Protein AF-0000000066502499 (afdb_homodimer)

Organism: Dictyostelium discoideum (NCBI:txid44689)

Solvent-accessible surface area (backbone atoms only — not comparable to full-atom values): 73563 Å² total; per-residue (Å²): 126,48,73,70,69,37,42,38,56,40,52,32,77,40,44,65,63,50,51,54,52,49,51,48,44,52,49,51,51,36,50,34,28,38,63,64,38,62,85,56,68,44,71,63,61,96,64,43,85,75,31,68,57,38,50,53,34,52,50,50,52,51,51,54,51,51,50,51,50,64,54,50,51,75,35,48,58,53,50,33,87,43,53,24,34,54,77,48,46,55,43,28,46,52,21,54,46,20,31,58,48,27,53,79,48,57,21,30,33,45,38,60,72,43,12,63,36,43,22,47,40,30,48,45,37,25,48,46,50,37,49,36,48,53,34,62,64,84,65,48,82,51,55,85,75,54,48,81,71,61,50,72,68,53,52,45,49,46,54,49,74,52,73,21,47,38,35,34,72,37,60,15,47,34,44,27,48,29,41,51,54,51,42,42,52,53,41,36,42,40,44,46,8,41,34,54,30,42,76,72,35,76,83,35,55,69,43,52,82,39,69,44,65,46,50,49,72,71,53,70,41,48,50,71,72,51,51,59,69,54,33,44,15,47,52,58,72,59,35,54,28,46,55,38,49,43,16,64,60,43,71,42,59,56,66,57,43,49,56,53,30,38,63,55,19,50,54,24,46,2,48,42,51,41,38,64,73,62,70,50,55,76,51,29,34,38,36,35,53,66,55,66,68,50,56,54,50,30,35,25,46,46,18,53,4,42,70,34,49,46,72,34,38,27,35,59,71,59,20,53,38,61,65,58,50,54,52,51,50,52,52,24,65,75,66,56,35,45,44,39,33,44,49,36,40,30,33,27,86,69,57,15,17,50,30,63,47,43,58,52,54,50,49,45,55,47,37,11,53,75,64,40,36,37,61,44,35,37,35,48,12,31,51,36,39,56,58,32,6,27,78,27,69,85,69,70,42,66,30,82,83,75,61,43,64,44,54,65,72,72,57,63,67,66,62,62,82,81,50,53,68,72,64,56,63,28,52,47,57,45,25,73,67,56,49,48,29,50,64,36,50,39,76,36,49,30,38,23,33,19,33,34,26,61,55,31,28,52,61,45,30,10,31,32,31,29,43,44,42,54,56,51,58,73,60,38,81,59,77,68,65,65,55,83,52,78,57,71,56,62,84,61,15,73,45,66,79,53,41,55,36,45,24,17,48,29,37,11,50,34,50,30,40,68,70,44,35,62,8,34,89,22,43,5,49,46,50,37,33,10,34,48,52,25,39,51,48,50,51,47,44,50,65,70,24,60,40,73,77,78,71,29,33,22,55,33,63,59,40,43,75,71,53,72,68,53,45,53,52,48,46,64,67,42,33,32,88,88,77,70,39,67,49,54,54,50,66,45,58,70,34,60,66,58,34,46,59,49,25,66,32,45,26,76,38,35,22,47,27,32,37,53,47,38,37,36,83,91,76,70,40,71,58,41,51,56,66,59,39,45,50,51,32,49,54,52,49,62,70,22,27,61,89,54,52,86,73,45,80,39,27,44,29,70,48,63,51,45,68,69,35,30,68,65,22,54,50,40,48,29,53,77,54,69,42,67,46,73,57,84,85,41,91,75,52,66,47,60,29,38,24,36,22,36,59,59,53,47,49,56,53,25,76,80,38,39,48,59,56,55,52,51,51,50,50,52,54,55,51,55,56,50,50,62,58,51,73,72,99,123,48,73,71,69,38,42,38,56,42,52,33,77,41,45,66,61,50,50,53,52,49,52,48,42,52,50,52,51,35,51,33,28,38,63,65,39,63,85,59,68,45,69,65,60,95,63,41,86,75,31,68,56,38,50,53,34,50,49,50,52,52,51,53,50,50,51,50,51,63,52,50,51,75,35,49,59,51,50,33,89,42,53,23,35,54,74,48,45,55,42,29,46,50,20,56,46,20,31,56,50,27,52,79,48,55,21,31,33,44,38,59,74,42,12,63,38,44,21,47,39,31,47,45,37,24,48,47,50,38,49,38,47,52,37,61,64,84,64,49,83,51,54,83,74,55,47,82,73,60,51,72,67,54,50,44,50,45,56,49,74,52,72,20,47,38,35,33,72,38,61,15,46,33,46,27,50,28,40,52,53,50,42,41,53,54,41,36,41,39,42,46,7,41,34,54,30,41,76,72,33,76,81,36,54,69,44,50,81,38,70,44,66,46,49,48,73,72,53,70,42,48,50,72,72,51,49,61,69,52,34,45,13,46,52,58,72,59,38,56,30,46,54,38,49,44,15,64,60,43,73,43,58,58,66,58,43,48,55,53,30,37,65,56,20,50,55,24,46,2,49,44,52,42,37,64,74,61,70,51,55,76,51,31,35,39,36,34,51,65,54,65,68,48,56,54,49,31,36,25,46,47,18,54,4,42,70,34,49,47,72,34,38,28,35,59,70,57,21,53,38,61,67,59,51,53,52,50,52,51,50,23,64,75,67,56,34,44,45,39,33,45,49,36,41,29,32,27,86,70,55,15,17,50,30,62,48,44,56,51,53,51,49,46,54,47,38,12,52,75,65,40,35,37,61,45,36,38,34,47,12,34,50,36,38,56,58,32,6,27,75,27,70,86,68,67,44,66,31,83,83,74,60,43,65,44,54,63,74,70,56,64,64,64,64,62,81,81,51,52,67,73,65,56,63,27,52,47,57,45,25,74,66,56,49,49,29,50,63,34,50,40,76,35,48,31,38,23,34,20,33,33,26,62,54,32,30,52,60,44,31,10,30,32,29,28,42,44,43,54,54,51,58,72,61,36,82,58,76,67,66,65,55,84,53,79,57,68,58,63,84,58,15,74,44,65,79,52,39,54,35,46,24,16,49,30,37,10,50,32,50,29,40,69,72,43,35,63,8,35,88,22,44,6,49,46,50,38,34,10,34,48,52,27,39,52,47,51,51,48,44,50,67,71,23,62,39,73,77,78,73,29,33,23,56,34,63,59,40,44,76,72,52,70,68,55,45,52,51,47,45,63,66,41,33,33,87,87,76,70,38,68,49,56,56,51,65,44,59,70,36,58,66,57,35,47,58,50,25,66,32,44,26,78,39,36,22,48,26,33,40,51,47,37,38,37,84,88,75,69,39,70,60,42,51,57,67,60,39,44,51,50,33,48,54,52,49,63,70,22,27,61,89,54,53,85,71,46,81,39,27,44,28,70,50,64,51,44,69,71,35,30,68,64,22,55,50,39,48,29,55,76,54,70,43,67,46,70,56,82,84,41,92,74,52,69,47,59,29,37,24,37,23,37,59,60,53,47,49,55,52,25,76,79,38,38,48,58,57,56,52,51,51,50,48,52,54,53,49,55,55,50,49,62,59,51,72,73,98

Foldseek 3Di:
DDPVLFACALVSPNVVVLVVLLVVLVVVLVVVVCVVCPPPDDPADPCRCVDPVNVVVVVVVVVVVVVVCVVCVLPDAQNDLQEFAALFHAFTSLLVSLLSNQVSLFAWLQDCVRCVPLLLLQFLLFLLLLVLLVFDAPLPDDLVPPLLPDDLLRVLVSLLPDFAKGKGWDQALLQLLLQVLLLLVQLLQLLVLVLVLCVPPPLQVQCQQPWDDFLLRPDIDRSNPDASLLSSFGDSSVSLSVLSVSCNRSVHRSLVSLVSSCCQTCNNCNPVRNCVVRVAAQAAEEEELLDDCSVQVSCVVSPSHSVRYDYFFAALQREGDVVVVVVVVVVCLVVSHAYREYEWECQRRFQGAGYQLVVVLVVQSVCSNPRSGHYAYEYACQARSLLSQLVFDFDWRQDSPVRDTDGPPCPVCPVPVPFLLQPDRLCLLFAPRNVSNSNSSNVGQKYKYACSRLVSHNGDTIMIMGSGHSSQVSQQPPSPPPVPSPSSRDRRARGGDDHTDRSSNSSSSSSQCSVAPSHRNGSSSQFSLLQVLLLLLVLLLCVLAVCPPPLQKHKFWRRADDDPVVSVVLCPQQADPVPRHGDAPSSNSVDSVSSNSSSRIGHSGRKIKMAMWGQQPVPRHTDQELVLRQVLRVQVQVLQDCVVGPPRSHHWHKAWDWCSNDPNNVVSSCVVRVHNHDCVVPPIGTRMITMGGRSGSCCQPDPVGHVSVVVVVVSSVSSSVSSVVSSVD/DDPVLFACALVSPNVVVLVVLLVVLVVVLVVVVCVVCPPPDDPADPCRCVDPVNVVVVVVVVVVVVVVCVVCVLPDAQNDLQEFAALFHAFTSLLVSLLSNQVSLFAWQQDCVRCVPLLLLQFLLFLLLLVLLVFDAPLPDDLVPPLQPDDLLRVLVSLLPDFAKGKFKDQALLQLLLQVLLLLVQLLQLLVLVLVLCVPPPLQVQCQQPWDDFLLRPDIDRSNPDASLLSSFGDSSVSLSVLSVSCNRSVHRSLVSLVSSCCQTCNNCNPVRNCVVRVAAQAAEEEELLDDCSVQVSCVVSPSHSVRYDYFFAALQREGDVVVVVVVVVVCLVVSHAYREYEWECQRRFQGAGYQLVVVLVVQSVCSNPRSGHYAYEYACQARSLLSQLVFDFDWRQDSPVRDTDGPPCPVCPVPVPFLLQPDRLVLLFAPRNVSNSSSSNVGQKYKYACSRLVSHNGDTIMIMGSGPSSQVSQQPPSPPPVPSPSSRDRRARGGDDHTDRSSNSSSSSSQCSNAPSHRNGSSSQFSLLQVLLLLLVLLLCVLAVCPPPLQKHKFWRRADDDPVVSVVLCPQQADPVPRHGDAPSSNSVDSVSSNSSSRIGHSGRKIKMAMWGQQPVPRHTDQEPVLRQVLRVQVQVLQDCVVGPPRSHHWHKAWDWCSNDPNNVVSSCVVRVHNHDCVVPPIGTRMITMGGRSGSCCQPDPVGHVSVVVVVVSSVSSSVVVVVSSVD

Sequence (1458 aa):
MDSLSLFLGSKGENKKLFSELSKMVSNYAIDSRIKYSGNEPSIFEDDYFESDDFIKSSELIKENTKLICNYIKDSTQFSSLRYQAHMVTDPLIPSFIGTIAGLFYNSNICTTQSSNKTSFIEYEFANDLCSMVGYDTSNIPDYYNSIKTVSIKEKVQREFETVYPHGHNTSGGSVSNIEACWSSYWVKFIPVAIKNALLNENDLIDSKNLFITLEDGKTNKLLIECTNWELSNLNGDLSVKLPYQISLECNLPIENVYEIIKRYHLCSLGTFKFFVKNKINEPIYLIPASAHYCFKKAVCLIGLGSDNIKLIKIEPNGRMNINEVKTIIKNCIENQIPIINIISILGSTQEYGADNIDEIVSIRNQVRRDFNFNFEMHVDGAFGGYSLSCIRENFWLKNPLDYQLSLPNNFENEQNNQNETDSFDPELIISSFLKKQLHACKFVDSITLDGHKSGFLPFSNSTICYRNSKYKDILTLAPVYVDDGKKNIPNCGVFGIEGSRPGHSSVAGYLTHSIIRPSKNGYGKLLKRCILNSKLFYISLLIKFDGNNGNNIKVVTVGNNPSSDVLNYLKTEIIDSNTGKIKSLDQIVSNKTLLQILSNYGADLNGVCFGFNFISPSTGELNNDYQKYVELNKMIIDRFDYSRGPEADLIFGNTFLNNSYGNEFISNFLETNELKINIQAYNKIKIPLLRSSTMSPFISETSDGSYIDIMLDLLLKEITDFLFSIDKLMDSLSLFLGSKGENKKLFSELSKMVSNYAIDSRIKYSGNEPSIFEDDYFESDDFIKSSELIKENTKLICNYIKDSTQFSSLRYQAHMVTDPLIPSFIGTIAGLFYNSNICTTQSSNKTSFIEYEFANDLCSMVGYDTSNIPDYYNSIKTVSIKEKVQREFETVYPHGHNTSGGSVSNIEACWSSYWVKFIPVAIKNALLNENDLIDSKNLFITLEDGKTNKLLIECTNWELSNLNGDLSVKLPYQISLECNLPIENVYEIIKRYHLCSLGTFKFFVKNKINEPIYLIPASAHYCFKKAVCLIGLGSDNIKLIKIEPNGRMNINEVKTIIKNCIENQIPIINIISILGSTQEYGADNIDEIVSIRNQVRRDFNFNFEMHVDGAFGGYSLSCIRENFWLKNPLDYQLSLPNNFENEQNNQNETDSFDPELIISSFLKKQLHACKFVDSITLDGHKSGFLPFSNSTICYRNSKYKDILTLAPVYVDDGKKNIPNCGVFGIEGSRPGHSSVAGYLTHSIIRPSKNGYGKLLKRCILNSKLFYISLLIKFDGNNGNNIKVVTVGNNPSSDVLNYLKTEIIDSNTGKIKSLDQIVSNKTLLQILSNYGADLNGVCFGFNFISPSTGELNNDYQKYVELNKMIIDRFDYSRGPEADLIFGNTFLNNSYGNEFISNFLETNELKINIQAYNKIKIPLLRSSTMSPFISETSDGSYIDIMLDLLLKEITDFLFSIDKL

Secondary structure (DSSP, 8-state):
--GGGG---TT-TTHHHHHHHHHHHHHHHHHHHHHHHTTPPPSS-TTGGGSHHHHHHHHHHHHHHHHHHHHHTTS--TTSTTEESSS--PPPHHHHHHHHHHHTT--BTT-TTT-TTHHHHHHHHHHHHHHHHT---TT---TTTTGGG--HHHHHHHHHH----EEEEES-HHHHHHHHHHHHHHHHTHHHHHHHHHHH-GGGGGGTT-EEE-TTSS-EEEGGGS-HHHHTTS-HHHHHHHHHHHHHHHT--HHHHHHHHHTTSHHHHHHHHHHHHHT-PPPEEEEETTS-THHHHHHHHTTS-GGGEEEEPB-TTSSB-HHHHHHHHHHHHHHT--EEEEEEEBS-TTT--B--HHHHHHHHHHHHHHHS---EEEEEETTTGGGGGGGPPP-PEEPTTT--EE----------TT-HHHHS-GGGGS-HHHHHHHHHGGGSSEEEEETTTTT-PPSS-EEEEESSTHHHHHT--S------SS--S---SSSSS-SS-BSHHHHHHHHHHHHS-SSTTTHHHHHHHHHHHHHHHHHHHHHHTBS-SSS-EEEEESSBPPPHHHHHHHHHHHB-TTT-SBPPHHHHHT-HHHHHHHTTSB-SSSEEEEEEEEB-TTT-SB---HHHHHHHHHHHHHHTSGGGGGG-S-EEEEEEE-GGG-HHHHHHHHHHTT-----TT-SS--EEEEEEE---TTTTSBTTB-HHHHHHHHHHHHHHHHHHHHTT-/--GGGG---TT-TTHHHHHHHHHHHHHHHHHHHHHHHTTPPPSS-TTGGGSHHHHHHHHHHHHHHHHHHHHHTTS--TTSTTEESSS--PPPHHHHHHHHHHHTT--BTT-TTT-TTHHHHHHHHHHHHHHHHT---TT---TTTTGGG--HHHHHHHHHH----EEEEES-HHHHHHHHHHHHHHHHTHHHHHHHHHHH-GGGGGGTT-EEE-TTSS-EEEGGGS-HHHHTTS-HHHHHHHHHHHHHHHT--HHHHHHHHHTTSHHHHHHHHHHHHHT-PPPEEEEETTS-THHHHHHHHTTS-GGGEEEEPB-TTSSB-HHHHHHHHHHHHHTT--EEEEEEEBS-TTT--B--HHHHHHHHHHHHHHHS---EEEEEETTTGGGGGGGPPP-PEEPTTT--EE----------TT-HHHHS-GGGGS-HHHHHHHHHGGGSSEEEEETTTTT-PPSS-EEEEESSTHHHHHT--S------SS--S---SSSSS-SS-BSHHHHHHHHHHHHS-SSTTTHHHHHHHHHHHHHHHHHHHHHHTBS-SSS-EEEEESSBPPPHHHHHHHHHHHB-TTT-SBPPHHHHHT-HHHHHHHTTSB-SSSEEEEEEEEB-TTT-SB---HHHHHHHHHHHHHHTSGGGGGG-S-EEEEEEE-GGG-HHHHHHHHHHTT-----TT-SS--EEEEEEE---TTTTSBTTB-HHHHHHHHHHHHHHHHHHHHTT-

Structure (mmCIF, N/CA/C/O backbone):
data_AF-0000000066502499-model_v1
#
loop_
_entity.id
_entity.type
_entity.pdbx_description
1 polymer 'Pyridoxal phosphate-dependent decarboxylase family protein'
#
loop_
_atom_site.group_PDB
_atom_site.id
_atom_site.type_symbol
_atom_site.label_atom_id
_atom_site.label_alt_id
_atom_site.label_comp_id
_atom_site.label_asym_id
_atom_site.label_entity_id
_atom_site.label_seq_id
_atom_site.pdbx_PDB_ins_code
_atom_site.Cartn_x
_atom_site.Cartn_y
_atom_site.Cartn_z
_atom_site.occupancy
_atom_site.B_iso_or_equiv
_atom_site.auth_seq_id
_atom_site.auth_comp_id
_atom_site.auth_asym_id
_atom_site.auth_atom_id
_atom_site.pdbx_PDB_model_num
ATOM 1 N N . MET A 1 1 ? -27.141 10.875 17.953 1 80.62 1 MET A N 1
ATOM 2 C CA . MET A 1 1 ? -26.047 10.016 18.406 1 80.62 1 MET A CA 1
ATOM 3 C C . MET A 1 1 ? -25.094 10.773 19.344 1 80.62 1 MET A C 1
ATOM 5 O O . MET A 1 1 ? -24.75 11.922 19.078 1 80.62 1 MET A O 1
ATOM 9 N N . ASP A 1 2 ? -24.891 10.109 20.469 1 85.12 2 ASP A N 1
ATOM 10 C CA . ASP A 1 2 ? -23.938 10.641 21.438 1 85.12 2 ASP A CA 1
ATOM 11 C C . ASP A 1 2 ? -22.5 10.281 21.047 1 85.12 2 ASP A C 1
ATOM 13 O O . ASP A 1 2 ? -22.141 9.102 21.047 1 85.12 2 ASP A O 1
ATOM 17 N N . SER A 1 3 ? -21.719 11.297 20.766 1 87.94 3 SER A N 1
ATOM 18 C CA . SER A 1 3 ? -20.375 11.086 20.234 1 87.94 3 SER A CA 1
ATOM 19 C C . SER A 1 3 ? -19.469 10.383 21.25 1 87.94 3 SER A C 1
ATOM 21 O O . SER A 1 3 ? -18.578 9.625 20.875 1 87.94 3 SER A O 1
ATOM 23 N N . LEU A 1 4 ? -19.719 10.625 22.484 1 90.56 4 LEU A N 1
ATOM 24 C CA . LEU A 1 4 ? -18.891 10.07 23.547 1 90.56 4 LEU A CA 1
ATOM 25 C C . LEU A 1 4 ? -19.016 8.555 23.594 1 90.56 4 LEU A C 1
ATOM 27 O O . LEU A 1 4 ? -18.047 7.859 23.938 1 90.56 4 LEU A O 1
ATOM 31 N N . SER A 1 5 ? -20.156 8.031 23.266 1 93.38 5 SER A N 1
ATOM 32 C CA . SER A 1 5 ? -20.453 6.602 23.328 1 93.38 5 SER A CA 1
ATOM 33 C C . SER A 1 5 ? -19.594 5.82 22.328 1 93.38 5 SER A C 1
ATOM 35 O O . SER A 1 5 ? -19.469 4.598 22.438 1 93.38 5 SER A O 1
ATOM 37 N N . LEU A 1 6 ? -18.969 6.531 21.406 1 94.56 6 LEU A N 1
ATOM 38 C CA . LEU A 1 6 ? -18.219 5.895 20.328 1 94.56 6 LEU A CA 1
ATOM 39 C C . LEU A 1 6 ? -16.812 5.527 20.797 1 94.56 6 LEU A C 1
ATOM 41 O O . LEU A 1 6 ? -16.125 4.754 20.125 1 94.56 6 LEU A O 1
ATOM 45 N N . PHE A 1 7 ? -16.391 6.027 21.922 1 94.88 7 PHE A N 1
ATOM 46 C CA . PHE A 1 7 ? -15.008 5.883 22.359 1 94.88 7 PHE A CA 1
ATOM 47 C C . PHE A 1 7 ? -14.883 4.797 23.422 1 94.88 7 PHE A C 1
ATOM 49 O O . PHE A 1 7 ? -15.766 4.648 24.266 1 94.88 7 PHE A O 1
ATOM 56 N N . LEU A 1 8 ? -13.727 4.098 23.344 1 94.75 8 LEU A N 1
ATOM 57 C CA . LEU A 1 8 ? -13.414 3.094 24.359 1 94.75 8 LEU A CA 1
ATOM 58 C C . LEU A 1 8 ? -13.023 3.754 25.672 1 94.75 8 LEU A C 1
ATOM 60 O O . LEU A 1 8 ? -13.328 3.229 26.75 1 94.75 8 LEU A O 1
ATOM 64 N N . GLY A 1 9 ? -12.375 4.852 25.562 1 92.25 9 GLY A N 1
ATOM 65 C CA . GLY A 1 9 ? -11.93 5.586 26.734 1 92.25 9 GLY A CA 1
ATOM 66 C C . GLY A 1 9 ? -10.477 5.332 27.094 1 92.25 9 GLY A C 1
ATOM 67 O O . GLY A 1 9 ? -9.938 4.27 26.797 1 92.25 9 GLY A O 1
ATOM 68 N N . SER A 1 10 ? -9.828 6.281 27.781 1 90.88 10 SER A N 1
ATOM 69 C CA . SER A 1 10 ? -8.406 6.203 28.125 1 90.88 10 SER A CA 1
ATOM 70 C C . SER A 1 10 ? -8.133 5.074 29.109 1 90.88 10 SER A C 1
ATOM 72 O O . SER A 1 10 ? -7.016 4.566 29.188 1 90.88 10 SER A O 1
ATOM 74 N N . LYS A 1 11 ? -9.148 4.633 29.859 1 91.75 11 LYS A N 1
ATOM 75 C CA . LYS A 1 11 ? -9.008 3.531 30.797 1 91.75 11 LYS A CA 1
ATOM 76 C C . LYS A 1 11 ? -9.859 2.338 30.391 1 91.75 11 LYS A C 1
ATOM 78 O O . LYS A 1 11 ? -10.086 1.424 31.188 1 91.75 11 LYS A O 1
ATOM 83 N N . GLY A 1 12 ? -10.352 2.426 29.203 1 93.19 12 GLY A N 1
ATOM 84 C CA . GLY A 1 12 ? -11.227 1.366 28.734 1 93.19 12 GLY A CA 1
ATOM 85 C C . GLY A 1 12 ? -12.562 1.324 29.453 1 93.19 12 GLY A C 1
ATOM 86 O O . GLY A 1 12 ? -13.094 0.245 29.719 1 93.19 12 GLY A O 1
ATOM 87 N N . GLU A 1 13 ? -13.078 2.441 29.766 1 93.69 13 GLU A N 1
ATOM 88 C CA . GLU A 1 13 ? -14.297 2.535 30.562 1 93.69 13 GLU A CA 1
ATOM 89 C C . GLU A 1 13 ? -15.484 1.91 29.828 1 93.69 13 GLU A C 1
ATOM 91 O O . GLU A 1 13 ? -16.391 1.366 30.453 1 93.69 13 GLU A O 1
ATOM 96 N N . ASN A 1 14 ? -15.477 2.037 28.516 1 95.81 14 ASN A N 1
ATOM 97 C CA . ASN A 1 14 ? -16.547 1.508 27.688 1 95.81 14 ASN A CA 1
ATOM 98 C C . ASN A 1 14 ? -16.297 0.056 27.297 1 95.81 14 ASN A C 1
ATOM 100 O O . ASN A 1 14 ? -16.734 -0.389 26.234 1 95.81 14 ASN A O 1
ATOM 104 N N . LYS A 1 15 ? -15.516 -0.75 28.047 1 95.69 15 LYS A N 1
ATOM 105 C CA . LYS A 1 15 ? -15.078 -2.107 27.734 1 95.69 15 LYS A CA 1
ATOM 106 C C . LYS A 1 15 ? -16.266 -3.059 27.625 1 95.69 15 LYS A C 1
ATOM 108 O O . LYS A 1 15 ? -16.234 -4.027 26.875 1 95.69 15 LYS A O 1
ATOM 113 N N . LYS A 1 16 ? -17.344 -2.799 28.391 1 95.94 16 LYS A N 1
ATOM 114 C CA . LYS A 1 16 ? -18.5 -3.693 28.344 1 95.94 16 LYS A CA 1
ATOM 115 C C . LYS A 1 16 ? -19.141 -3.717 26.969 1 95.94 16 LYS A C 1
ATOM 117 O O . LYS A 1 16 ? -19.406 -4.789 26.422 1 95.94 16 LYS A O 1
ATOM 122 N N . LEU A 1 17 ? -19.422 -2.543 26.422 1 96.69 17 LEU A N 1
ATOM 123 C CA . LEU A 1 17 ? -20 -2.459 25.078 1 96.69 17 LEU A CA 1
ATOM 124 C C . LEU A 1 17 ? -19.062 -3.1 24.062 1 96.69 17 LEU A C 1
ATOM 126 O O . LEU A 1 17 ? -19.5 -3.852 23.188 1 96.69 17 LEU A O 1
ATOM 130 N N . PHE A 1 18 ? -17.781 -2.781 24.156 1 96.81 18 PHE A N 1
ATOM 131 C CA . PHE A 1 18 ? -16.781 -3.33 23.25 1 96.81 18 PHE A CA 1
ATOM 132 C C . PHE A 1 18 ? -16.812 -4.855 23.266 1 96.81 18 PHE A C 1
ATOM 134 O O . PHE A 1 18 ? -16.812 -5.496 22.219 1 96.81 18 PHE A O 1
ATOM 141 N N . SER A 1 19 ? -16.812 -5.41 24.438 1 96.06 19 SER A N 1
ATOM 142 C CA . SER A 1 19 ? -16.797 -6.859 24.609 1 96.06 19 SER A CA 1
ATOM 143 C C . SER A 1 19 ? -18.047 -7.496 24.031 1 96.06 19 SER A C 1
ATOM 145 O O . SER A 1 19 ? -17.984 -8.562 23.422 1 96.06 19 SER A O 1
ATOM 147 N N . GLU A 1 20 ? -19.156 -6.879 24.266 1 96.31 20 GLU A N 1
ATOM 148 C CA . GLU A 1 20 ? -20.422 -7.379 23.734 1 96.31 20 GLU A CA 1
ATOM 149 C C . GLU A 1 20 ? -20.406 -7.398 22.219 1 96.31 20 GLU A C 1
ATOM 151 O O . GLU A 1 20 ? -20.812 -8.383 21.594 1 96.31 20 GLU A O 1
ATOM 156 N N . LEU A 1 21 ? -19.984 -6.316 21.641 1 97.44 21 LEU A N 1
ATOM 157 C CA . LEU A 1 21 ? -19.938 -6.203 20.188 1 97.44 21 LEU A CA 1
ATOM 158 C C . LEU A 1 21 ? -18.938 -7.18 19.594 1 97.44 21 LEU A C 1
ATOM 160 O O . LEU A 1 21 ? -19.172 -7.766 18.547 1 97.44 21 LEU A O 1
ATOM 164 N N . SER A 1 22 ? -17.734 -7.34 20.234 1 96.12 22 SER A N 1
ATOM 165 C CA . SER A 1 22 ? -16.719 -8.281 19.781 1 96.12 22 SER A CA 1
ATOM 166 C C . SER A 1 22 ? -17.25 -9.711 19.766 1 96.12 22 SER A C 1
ATOM 168 O O . SER A 1 22 ? -16.984 -10.461 18.828 1 96.12 22 SER A O 1
ATOM 170 N N . LYS A 1 23 ? -17.906 -10.07 20.828 1 95.38 23 LYS A N 1
ATOM 171 C CA . LYS A 1 23 ? -18.531 -11.391 20.906 1 95.38 23 LYS A CA 1
ATOM 172 C C . LYS A 1 23 ? -19.578 -11.57 19.812 1 95.38 23 LYS A C 1
ATOM 174 O O . LYS A 1 23 ? -19.672 -12.641 19.203 1 95.38 23 LYS A O 1
ATOM 179 N N . MET A 1 24 ? -20.344 -10.578 19.578 1 95.69 24 MET A N 1
ATOM 180 C CA . MET A 1 24 ? -21.391 -10.617 18.562 1 95.69 24 MET A CA 1
ATOM 181 C C . MET A 1 24 ? -20.812 -10.906 17.188 1 95.69 24 MET A C 1
ATOM 183 O O . MET A 1 24 ? -21.266 -11.812 16.484 1 95.69 24 MET A O 1
ATOM 187 N N . VAL A 1 25 ? -19.812 -10.18 16.797 1 96.75 25 VAL A N 1
ATOM 188 C CA . VAL A 1 25 ? -19.234 -10.312 15.461 1 96.75 25 VAL A CA 1
ATOM 189 C C . VAL A 1 25 ? -18.594 -11.688 15.312 1 96.75 25 VAL A C 1
ATOM 191 O O . VAL A 1 25 ? -18.688 -12.312 14.258 1 96.75 25 VAL A O 1
ATOM 194 N N . SER A 1 26 ? -17.906 -12.188 16.344 1 95.5 26 SER A N 1
ATOM 195 C CA . SER A 1 26 ? -17.297 -13.516 16.328 1 95.5 26 SER A CA 1
ATOM 196 C C . SER A 1 26 ? -18.359 -14.602 16.172 1 95.5 26 SER A C 1
ATOM 198 O O . SER A 1 26 ? -18.172 -15.547 15.398 1 95.5 26 SER A O 1
ATOM 200 N N . ASN A 1 27 ? -19.438 -14.461 16.891 1 95.75 27 ASN A N 1
ATOM 201 C CA . ASN A 1 27 ? -20.516 -15.438 16.828 1 95.75 27 ASN A CA 1
ATOM 202 C C . ASN A 1 27 ? -21.156 -15.453 15.438 1 95.75 27 ASN A C 1
ATOM 204 O O . ASN A 1 27 ? -21.453 -16.516 14.898 1 95.75 27 ASN A O 1
ATOM 208 N N . TYR A 1 28 ? -21.422 -14.289 14.875 1 95.62 28 TYR A N 1
ATOM 209 C CA . TYR A 1 28 ? -21.984 -14.211 13.531 1 95.62 28 TYR A CA 1
ATOM 210 C C . TYR A 1 28 ? -21.078 -14.898 12.523 1 95.62 28 TYR A C 1
ATOM 212 O O . TYR A 1 28 ? -21.547 -15.594 11.625 1 95.62 28 TYR A O 1
ATOM 220 N N . ALA A 1 29 ? -19.797 -14.688 12.648 1 95.06 29 ALA A N 1
ATOM 221 C CA . ALA A 1 29 ? -18.844 -15.281 11.727 1 95.06 29 ALA A CA 1
ATOM 222 C C . ALA A 1 29 ? -18.828 -16.797 11.844 1 95.06 29 ALA A C 1
ATOM 224 O O . ALA A 1 29 ? -18.766 -17.516 10.836 1 95.06 29 ALA A O 1
ATOM 225 N N . ILE A 1 30 ? -18.812 -17.344 13.078 1 94.81 30 ILE A N 1
ATOM 226 C CA . ILE A 1 30 ? -18.812 -18.781 13.32 1 94.81 30 ILE A CA 1
ATOM 227 C C . ILE A 1 30 ? -20.109 -19.406 12.805 1 94.81 30 ILE A C 1
ATOM 229 O O . ILE A 1 30 ? -20.078 -20.469 12.172 1 94.81 30 ILE A O 1
ATOM 233 N N . ASP A 1 31 ? -21.156 -18.703 13.047 1 94.62 31 ASP A N 1
ATOM 234 C CA . ASP A 1 31 ? -22.453 -19.172 12.547 1 94.62 31 ASP A CA 1
ATOM 235 C C . ASP A 1 31 ? -22.453 -19.25 11.016 1 94.62 31 ASP A C 1
ATOM 237 O O . ASP A 1 31 ? -23.016 -20.172 10.43 1 94.62 31 ASP A O 1
ATOM 241 N N . SER A 1 32 ? -21.906 -18.25 10.461 1 92.81 32 SER A N 1
ATOM 242 C CA . SER A 1 32 ? -21.797 -18.234 9.008 1 92.81 32 SER A CA 1
ATOM 243 C C . SER A 1 32 ? -21 -19.422 8.492 1 92.81 32 SER A C 1
ATOM 245 O O . SER A 1 32 ? -21.359 -20.031 7.484 1 92.81 32 SER A O 1
ATOM 247 N N . ARG A 1 33 ? -19.922 -19.781 9.125 1 92.94 33 ARG A N 1
ATOM 248 C CA . ARG A 1 33 ? -19.109 -20.938 8.766 1 92.94 33 ARG A CA 1
ATOM 249 C C . ARG A 1 33 ? -19.922 -22.234 8.852 1 92.94 33 ARG A C 1
ATOM 251 O O . ARG A 1 33 ? -19.875 -23.062 7.949 1 92.94 33 ARG A O 1
ATOM 258 N N . ILE A 1 34 ? -20.625 -22.328 9.938 1 93.12 34 ILE A N 1
ATOM 259 C CA . ILE A 1 34 ? -21.422 -23.531 10.172 1 93.12 34 ILE A CA 1
ATOM 260 C C . ILE A 1 34 ? -22.469 -23.672 9.07 1 93.12 34 ILE A C 1
ATOM 262 O O . ILE A 1 34 ? -22.641 -24.766 8.5 1 93.12 34 ILE A O 1
ATOM 266 N N . LYS A 1 35 ? -23.078 -22.594 8.758 1 90.81 35 LYS A N 1
ATOM 267 C CA . LYS A 1 35 ? -24.125 -22.625 7.742 1 90.81 35 LYS A CA 1
ATOM 268 C C . LYS A 1 35 ? -23.547 -22.922 6.363 1 90.81 35 LYS A C 1
ATOM 270 O O . LYS A 1 35 ? -24.125 -23.703 5.602 1 90.81 35 LYS A O 1
ATOM 275 N N . TYR A 1 36 ? -22.5 -22.344 6.062 1 90.31 36 TYR A N 1
ATOM 276 C CA . TYR A 1 36 ? -21.891 -22.516 4.75 1 90.31 36 TYR A CA 1
ATOM 277 C C . TYR A 1 36 ? -21.344 -23.922 4.578 1 90.31 36 TYR A C 1
ATOM 279 O O . TYR A 1 36 ? -21.484 -24.531 3.514 1 90.31 36 TYR A O 1
ATOM 287 N N . SER A 1 37 ? -20.656 -24.422 5.551 1 88.94 37 SER A N 1
ATOM 288 C CA . SER A 1 37 ? -20 -25.719 5.457 1 88.94 37 SER A CA 1
ATOM 289 C C . SER A 1 37 ? -21.016 -26.859 5.348 1 88.94 37 SER A C 1
ATOM 291 O O . SER A 1 37 ? -20.766 -27.859 4.664 1 88.94 37 SER A O 1
ATOM 293 N N . GLY A 1 38 ? -22.125 -26.672 6 1 85.38 38 GLY A N 1
ATOM 294 C CA . GLY A 1 38 ? -23.172 -27.688 5.891 1 85.38 38 GLY A CA 1
ATOM 295 C C . GLY A 1 38 ? -22.688 -29.078 6.203 1 85.38 38 GLY A C 1
ATOM 296 O O . GLY A 1 38 ? -22.188 -29.344 7.297 1 85.38 38 GLY A O 1
ATOM 297 N N . ASN A 1 39 ? -22.641 -29.953 5.102 1 83.94 39 ASN A N 1
ATOM 298 C CA . ASN A 1 39 ? -22.312 -31.375 5.297 1 83.94 39 ASN A CA 1
ATOM 299 C C . ASN A 1 39 ? -20.859 -31.656 4.949 1 83.94 39 ASN A C 1
ATOM 301 O O . ASN A 1 39 ? -20.469 -32.812 4.797 1 83.94 39 ASN A O 1
ATOM 305 N N . GLU A 1 40 ? -20.125 -30.641 4.84 1 88.88 40 GLU A N 1
ATOM 306 C CA . GLU A 1 40 ? -18.703 -30.844 4.613 1 88.88 40 GLU A CA 1
ATOM 307 C C . GLU A 1 40 ? -18.062 -31.641 5.75 1 88.88 40 GLU A C 1
ATOM 309 O O . GLU A 1 40 ? -18.406 -31.438 6.918 1 88.88 40 GLU A O 1
ATOM 314 N N . PRO A 1 41 ? -17.281 -32.625 5.34 1 89.5 41 PRO A N 1
ATOM 315 C CA . PRO A 1 41 ? -16.625 -33.375 6.418 1 89.5 41 PRO A CA 1
ATOM 316 C C . PRO A 1 41 ? -15.688 -32.5 7.254 1 89.5 41 PRO A C 1
ATOM 318 O O . PRO A 1 41 ? -15.102 -31.547 6.742 1 89.5 41 PRO A O 1
ATOM 321 N N . SER A 1 42 ? -15.547 -32.844 8.516 1 89 42 SER A N 1
ATOM 322 C CA . SER A 1 42 ? -14.664 -32.094 9.414 1 89 42 SER A CA 1
ATOM 323 C C . SER A 1 42 ? -13.219 -32.562 9.273 1 89 42 SER A C 1
ATOM 325 O O . SER A 1 42 ? -12.953 -33.719 8.953 1 89 42 SER A O 1
ATOM 327 N N . ILE A 1 43 ? -12.289 -31.672 9.523 1 88.38 43 ILE A N 1
ATOM 328 C CA . ILE A 1 43 ? -10.875 -32.031 9.523 1 88.38 43 ILE A CA 1
ATOM 329 C C . ILE A 1 43 ? -10.438 -32.438 10.93 1 88.38 43 ILE A C 1
ATOM 331 O O . ILE A 1 43 ? -9.305 -32.875 11.133 1 88.38 43 ILE A O 1
ATOM 335 N N . PHE A 1 44 ? -11.344 -32.281 11.906 1 91.25 44 PHE A N 1
ATOM 336 C CA . PHE A 1 44 ? -11.07 -32.656 13.281 1 91.25 44 PHE A CA 1
ATOM 337 C C . PHE A 1 44 ? -11.742 -33.969 13.633 1 91.25 44 PHE A C 1
ATOM 339 O O . PHE A 1 44 ? -12.914 -34.188 13.312 1 91.25 44 PHE A O 1
ATOM 346 N N . GLU A 1 45 ? -10.977 -34.781 14.266 1 87.31 45 GLU A N 1
ATOM 347 C CA . GLU A 1 45 ? -11.562 -36 14.797 1 87.31 45 GLU A CA 1
ATOM 348 C C . GLU A 1 45 ? -12.414 -35.719 16.031 1 87.31 45 GLU A C 1
ATOM 350 O O . GLU A 1 45 ? -12.281 -34.656 16.656 1 87.31 45 GLU A O 1
ATOM 355 N N . ASP A 1 46 ? -13.289 -36.594 16.453 1 85.31 46 ASP A N 1
ATOM 356 C CA . ASP A 1 46 ? -14.266 -36.406 17.531 1 85.31 46 ASP A CA 1
ATOM 357 C C . ASP A 1 46 ? -13.57 -36.094 18.844 1 85.31 46 ASP A C 1
ATOM 359 O O . ASP A 1 46 ? -14.016 -35.219 19.594 1 85.31 46 ASP A O 1
ATOM 363 N N . ASP A 1 47 ? -12.484 -36.688 19.188 1 89.81 47 ASP A N 1
ATOM 364 C CA . ASP A 1 47 ? -11.82 -36.5 20.484 1 89.81 47 ASP A CA 1
ATOM 365 C C . ASP A 1 47 ? -10.547 -35.656 20.312 1 89.81 47 ASP A C 1
ATOM 367 O O . ASP A 1 47 ? -9.656 -35.719 21.156 1 89.81 47 ASP A O 1
ATOM 371 N N . TYR A 1 48 ? -10.547 -34.906 19.297 1 92.12 48 TYR A N 1
ATOM 372 C CA . TYR A 1 48 ? -9.328 -34.156 18.969 1 92.12 48 TYR A CA 1
ATOM 373 C C . TYR A 1 48 ? -9.023 -33.125 20.047 1 92.12 48 TYR A C 1
ATOM 375 O O . TYR A 1 48 ? -7.875 -32.969 20.453 1 92.12 48 TYR A O 1
ATOM 383 N N . PHE A 1 49 ? -9.977 -32.406 20.578 1 94.44 49 PHE A N 1
ATOM 384 C CA . PHE A 1 49 ? -9.797 -31.266 21.453 1 94.44 49 PHE A CA 1
ATOM 385 C C . PHE A 1 49 ? -9.477 -31.719 22.875 1 94.44 49 PHE A C 1
ATOM 387 O O . PHE A 1 49 ? -9.117 -30.906 23.734 1 94.44 49 PHE A O 1
ATOM 394 N N . GLU A 1 50 ? -9.539 -33.031 23.094 1 94.44 50 GLU A N 1
ATOM 395 C CA . GLU A 1 50 ? -9.141 -33.594 24.375 1 94.44 50 GLU A CA 1
ATOM 396 C C . GLU A 1 50 ? -7.766 -34.25 24.281 1 94.44 50 GLU A C 1
ATOM 398 O O . GLU A 1 50 ? -7.207 -34.688 25.297 1 94.44 50 GLU A O 1
ATOM 403 N N . SER A 1 51 ? -7.262 -34.281 23.109 1 93.44 51 SER A N 1
ATOM 404 C CA . SER A 1 51 ? -5.984 -34.969 22.891 1 93.44 51 SER A CA 1
ATOM 405 C C . SER A 1 51 ? -4.836 -34.188 23.531 1 93.44 51 SER A C 1
ATOM 407 O O . SER A 1 51 ? -4.906 -32.969 23.672 1 93.44 51 SER A O 1
ATOM 409 N N . ASP A 1 52 ? -3.732 -34.906 23.891 1 92.62 52 ASP A N 1
ATOM 410 C CA . ASP A 1 52 ? -2.545 -34.312 24.484 1 92.62 52 ASP A CA 1
ATOM 411 C C . ASP A 1 52 ? -1.875 -33.312 23.516 1 92.62 52 ASP A C 1
ATOM 413 O O . ASP A 1 52 ? -1.388 -32.281 23.922 1 92.62 52 ASP A O 1
ATOM 417 N N . ASP A 1 53 ? -1.887 -33.688 22.297 1 89.94 53 ASP A N 1
ATOM 418 C CA . ASP A 1 53 ? -1.246 -32.844 21.297 1 89.94 53 ASP A CA 1
ATOM 419 C C . ASP A 1 53 ? -1.938 -31.469 21.188 1 89.94 53 ASP A C 1
ATOM 421 O O . ASP A 1 53 ? -1.274 -30.438 21.109 1 89.94 53 ASP A O 1
ATOM 425 N N . PHE A 1 54 ? -3.229 -31.531 21.234 1 94.5 54 PHE A N 1
ATOM 426 C CA . PHE A 1 54 ? -3.98 -30.281 21.156 1 94.5 54 PHE A CA 1
ATOM 427 C C . PHE A 1 54 ? -3.748 -29.422 22.391 1 94.5 54 PHE A C 1
ATOM 429 O O . PHE A 1 54 ? -3.541 -28.219 22.297 1 94.5 54 PHE A O 1
ATOM 436 N N . ILE A 1 55 ? -3.787 -30.031 23.516 1 95 55 ILE A N 1
ATOM 437 C CA . ILE A 1 55 ? -3.648 -29.312 24.781 1 95 55 ILE A CA 1
ATOM 438 C C . ILE A 1 55 ? -2.277 -28.656 24.859 1 95 55 ILE A C 1
ATOM 440 O O . ILE A 1 55 ? -2.17 -27.469 25.203 1 95 55 ILE A O 1
ATOM 444 N N . LYS A 1 56 ? -1.281 -29.375 24.469 1 93.25 56 LYS A N 1
ATOM 445 C CA . LYS A 1 56 ? 0.078 -28.844 24.5 1 93.25 56 LYS A CA 1
ATOM 446 C C . LYS A 1 56 ? 0.232 -27.688 23.516 1 93.25 56 LYS A C 1
ATOM 448 O O . LYS A 1 56 ? 0.853 -26.672 23.844 1 93.25 56 LYS A O 1
ATOM 453 N N . SER A 1 57 ? -0.284 -27.906 22.344 1 93.69 57 SER A N 1
ATOM 454 C CA . SER A 1 57 ? -0.218 -26.859 21.328 1 93.69 57 SER A CA 1
ATOM 455 C C . SER A 1 57 ? -0.979 -25.609 21.781 1 93.69 57 SER A C 1
ATOM 457 O O . SER A 1 57 ? -0.513 -24.484 21.578 1 93.69 57 SER A O 1
ATOM 459 N N . SER A 1 58 ? -2.152 -25.781 22.344 1 95.44 58 SER A N 1
ATOM 460 C CA . SER A 1 58 ? -2.963 -24.672 22.828 1 95.44 58 SER A CA 1
ATOM 461 C C . SER A 1 58 ? -2.232 -23.875 23.906 1 95.44 58 SER A C 1
ATOM 463 O O . SER A 1 58 ? -2.312 -22.641 23.953 1 95.44 58 SER A O 1
ATOM 465 N N . GLU A 1 59 ? -1.536 -24.547 24.734 1 95 59 GLU A N 1
ATOM 466 C CA . GLU A 1 59 ? -0.775 -23.891 25.781 1 95 59 GLU A CA 1
ATOM 467 C C . GLU A 1 59 ? 0.367 -23.062 25.219 1 95 59 GLU A C 1
ATOM 469 O O . GLU A 1 59 ? 0.643 -21.969 25.688 1 95 59 GLU A O 1
ATOM 474 N N . LEU A 1 60 ? 0.999 -23.641 24.234 1 92.81 60 LEU A N 1
ATOM 475 C CA . LEU A 1 60 ? 2.068 -22.891 23.578 1 92.81 60 LEU A CA 1
ATOM 476 C C . LEU A 1 60 ? 1.531 -21.625 22.938 1 92.81 60 LEU A C 1
ATOM 478 O O . LEU A 1 60 ? 2.162 -20.562 23.031 1 92.81 60 LEU A O 1
ATOM 482 N N . ILE A 1 61 ? 0.396 -21.703 22.281 1 95.62 61 ILE A N 1
ATOM 483 C CA . ILE A 1 61 ? -0.23 -20.547 21.656 1 95.62 61 ILE A CA 1
ATOM 484 C C . ILE A 1 61 ? -0.553 -19.5 22.719 1 95.62 61 ILE A C 1
ATOM 486 O O . ILE A 1 61 ? -0.284 -18.312 22.516 1 95.62 61 ILE A O 1
ATOM 490 N N . LYS A 1 62 ? -1.097 -19.938 23.844 1 96.5 62 LYS A N 1
ATOM 491 C CA . LYS A 1 62 ? -1.45 -19.031 24.938 1 96.5 62 LYS A CA 1
ATOM 492 C C . LYS A 1 62 ? -0.208 -18.359 25.531 1 96.5 62 LYS A C 1
ATOM 494 O O . LYS A 1 62 ? -0.209 -17.156 25.781 1 96.5 62 LYS A O 1
ATOM 499 N N . GLU A 1 63 ? 0.845 -19.109 25.672 1 94.25 63 GLU A N 1
ATOM 500 C CA . GLU A 1 63 ? 2.078 -18.609 26.266 1 94.25 63 GLU A CA 1
ATOM 501 C C . GLU A 1 63 ? 2.713 -17.531 25.375 1 94.25 63 GLU A C 1
ATOM 503 O O . GLU A 1 63 ? 3.123 -16.484 25.859 1 94.25 63 GLU A O 1
ATOM 508 N N . ASN A 1 64 ? 2.838 -17.828 24.109 1 94.38 64 ASN A N 1
ATOM 509 C CA . ASN A 1 64 ? 3.451 -16.875 23.188 1 94.38 64 ASN A CA 1
ATOM 510 C C . ASN A 1 64 ? 2.568 -15.648 23 1 94.38 64 ASN A C 1
ATOM 512 O O . ASN A 1 64 ? 3.07 -14.547 22.766 1 94.38 64 ASN A O 1
ATOM 516 N N . THR A 1 65 ? 1.226 -15.828 23.047 1 96 65 THR A N 1
ATOM 517 C CA . THR A 1 65 ? 0.314 -14.695 22.984 1 96 65 THR A CA 1
ATOM 518 C C . THR A 1 65 ? 0.522 -13.781 24.188 1 96 65 THR A C 1
ATOM 520 O O . THR A 1 65 ? 0.568 -12.555 24.047 1 96 65 THR A O 1
ATOM 523 N N . LYS A 1 66 ? 0.688 -14.398 25.391 1 94.5 66 LYS A N 1
ATOM 524 C CA . LYS A 1 66 ? 0.966 -13.625 26.594 1 94.5 66 LYS A CA 1
ATOM 525 C C . LYS A 1 66 ? 2.275 -12.852 26.469 1 94.5 66 LYS A C 1
ATOM 527 O O . LYS A 1 66 ? 2.359 -11.688 26.875 1 94.5 66 LYS A O 1
ATOM 532 N N . LEU A 1 67 ? 3.217 -13.461 25.875 1 92.12 67 LEU A N 1
ATOM 533 C CA . LEU A 1 67 ? 4.523 -12.844 25.719 1 92.12 67 LEU A CA 1
ATOM 534 C C . LEU A 1 67 ? 4.426 -11.602 24.828 1 92.12 67 LEU A C 1
ATOM 536 O O . LEU A 1 67 ? 4.984 -10.555 25.156 1 92.12 67 LEU A O 1
ATOM 540 N N . ILE A 1 68 ? 3.76 -11.719 23.781 1 93.38 68 ILE A N 1
ATOM 541 C CA . ILE A 1 68 ? 3.652 -10.602 22.844 1 93.38 68 ILE A CA 1
ATOM 542 C C . ILE A 1 68 ? 2.824 -9.484 23.469 1 93.38 68 ILE A C 1
ATOM 544 O O . ILE A 1 68 ? 3.125 -8.297 23.281 1 93.38 68 ILE A O 1
ATOM 548 N N . CYS A 1 69 ? 1.715 -9.852 24.141 1 94.62 69 CYS A N 1
ATOM 549 C CA . CYS A 1 69 ? 0.893 -8.859 24.828 1 94.62 69 CYS A CA 1
ATOM 550 C C . CYS A 1 69 ? 1.71 -8.086 25.859 1 94.62 69 CYS A C 1
ATOM 552 O O . CYS A 1 69 ? 1.584 -6.863 25.969 1 94.62 69 CYS A O 1
ATOM 554 N N . ASN A 1 70 ? 2.562 -8.797 26.516 1 92.12 70 ASN A N 1
ATOM 555 C CA . ASN A 1 70 ? 3.402 -8.172 27.531 1 92.12 70 ASN A CA 1
ATOM 556 C C . ASN A 1 70 ? 4.434 -7.238 26.906 1 92.12 70 ASN A C 1
ATOM 558 O O . ASN A 1 70 ? 4.816 -6.23 27.5 1 92.12 70 ASN A O 1
ATOM 562 N N . TYR A 1 71 ? 4.828 -7.551 25.766 1 91.5 71 TYR A N 1
ATOM 563 C CA . TYR A 1 71 ? 5.805 -6.707 25.078 1 91.5 71 TYR A CA 1
ATOM 564 C C . TYR A 1 71 ? 5.141 -5.457 24.5 1 91.5 71 TYR A C 1
ATOM 566 O O . TYR A 1 71 ? 5.641 -4.344 24.703 1 91.5 71 TYR A O 1
ATOM 574 N N . ILE A 1 72 ? 4.027 -5.586 23.844 1 92.25 72 ILE A N 1
ATOM 575 C CA . ILE A 1 72 ? 3.453 -4.477 23.094 1 92.25 72 ILE A CA 1
ATOM 576 C C . ILE A 1 72 ? 2.639 -3.586 24.031 1 92.25 72 ILE A C 1
ATOM 578 O O . ILE A 1 72 ? 2.193 -2.506 23.625 1 92.25 72 ILE A O 1
ATOM 582 N N . LYS A 1 73 ? 2.398 -4.023 25.312 1 89.94 73 LYS A N 1
ATOM 583 C CA . LYS A 1 73 ? 1.646 -3.227 26.266 1 89.94 73 LYS A CA 1
ATOM 584 C C . LYS A 1 73 ? 2.316 -1.877 26.516 1 89.94 73 LYS A C 1
ATOM 586 O O . LYS A 1 73 ? 1.668 -0.924 26.953 1 89.94 73 LYS A O 1
ATOM 591 N N . ASP A 1 74 ? 3.617 -1.742 26.203 1 86.94 74 ASP A N 1
ATOM 592 C CA . ASP A 1 74 ? 4.375 -0.513 26.406 1 86.94 74 ASP A CA 1
ATOM 593 C C . ASP A 1 74 ? 4.363 0.363 25.156 1 86.94 74 ASP A C 1
ATOM 595 O O . ASP A 1 74 ? 5.113 1.338 25.078 1 86.94 74 ASP A O 1
ATOM 599 N N . SER A 1 75 ? 3.531 0.028 24.25 1 89.12 75 SER A N 1
ATOM 600 C CA . SER A 1 75 ? 3.373 0.86 23.062 1 89.12 75 SER A CA 1
ATOM 601 C C . SER A 1 75 ? 2.736 2.203 23.406 1 89.12 75 SER A C 1
ATOM 603 O O . SER A 1 75 ? 2.092 2.34 24.453 1 89.12 75 SER A O 1
ATOM 605 N N . THR A 1 76 ? 2.965 3.176 22.531 1 88.06 76 THR A N 1
ATOM 606 C CA . THR A 1 76 ? 2.338 4.484 22.672 1 88.06 76 THR A CA 1
ATOM 607 C C . THR A 1 76 ? 0.821 4.352 22.766 1 88.06 76 THR A C 1
ATOM 609 O O . THR A 1 76 ? 0.208 3.637 21.969 1 88.06 76 THR A O 1
ATOM 612 N N . GLN A 1 77 ? 0.231 5.023 23.766 1 90.19 77 GLN A N 1
ATOM 613 C CA . GLN A 1 77 ? -1.217 5 23.938 1 90.19 77 GLN A CA 1
ATOM 614 C C . GLN A 1 77 ? -1.859 6.273 23.406 1 90.19 77 GLN A C 1
ATOM 616 O O . GLN A 1 77 ? -1.886 7.301 24.078 1 90.19 77 GLN A O 1
ATOM 621 N N . PHE A 1 78 ? -2.523 6.203 22.328 1 90.12 78 PHE A N 1
ATOM 622 C CA . PHE A 1 78 ? -3.096 7.371 21.656 1 90.12 78 PHE A CA 1
ATOM 623 C C . PHE A 1 78 ? -4.391 7.797 22.344 1 90.12 78 PHE A C 1
ATOM 625 O O . PHE A 1 78 ? -4.879 8.906 22.125 1 90.12 78 PHE A O 1
ATOM 632 N N . SER A 1 79 ? -4.891 6.926 23.25 1 89.56 79 SER A N 1
ATOM 633 C CA . SER A 1 79 ? -6.113 7.246 23.969 1 89.56 79 SER A CA 1
ATOM 634 C C . SER A 1 79 ? -5.836 8.227 25.109 1 89.56 79 SER A C 1
ATOM 636 O O . SER A 1 79 ? -6.766 8.812 25.672 1 89.56 79 SER A O 1
ATOM 638 N N . SER A 1 80 ? -4.594 8.375 25.453 1 90.56 80 SER A N 1
ATOM 639 C CA .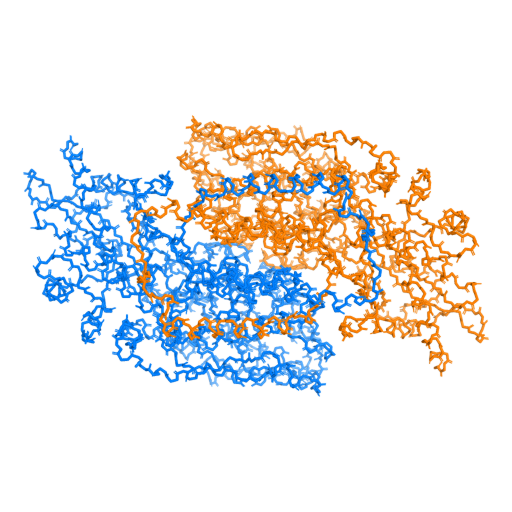 SER A 1 80 ? -4.215 9.234 26.562 1 90.56 80 SER A CA 1
ATOM 640 C C . SER A 1 80 ? -4.305 10.711 26.188 1 90.56 80 SER A C 1
ATOM 642 O O . SER A 1 80 ? -3.941 11.094 25.078 1 90.56 80 SER A O 1
ATOM 644 N N . LEU A 1 81 ? -4.727 11.547 27.141 1 91.25 81 LEU A N 1
ATOM 645 C CA . LEU A 1 81 ? -4.785 12.992 26.938 1 91.25 81 LEU A CA 1
ATOM 646 C C . LEU A 1 81 ? -3.387 13.602 26.922 1 91.25 81 LEU A C 1
ATOM 648 O O . LEU A 1 81 ? -3.201 14.734 26.469 1 91.25 81 LEU A O 1
ATOM 652 N N . ARG A 1 82 ? -2.398 12.812 27.375 1 90.75 82 ARG A N 1
ATOM 653 C CA . ARG A 1 82 ? -1.015 13.281 27.438 1 90.75 82 ARG A CA 1
ATOM 654 C C . ARG A 1 82 ? -0.385 13.305 26.047 1 90.75 82 ARG A C 1
ATOM 656 O O . ARG A 1 82 ? 0.645 13.945 25.844 1 90.75 82 ARG A O 1
ATOM 663 N N . TYR A 1 83 ? -1 12.57 25.188 1 91.06 83 TYR A N 1
ATOM 664 C CA . TYR A 1 83 ? -0.428 12.492 23.844 1 91.06 83 TYR A CA 1
ATOM 665 C C . TYR A 1 83 ? -0.992 13.586 22.953 1 91.06 83 TYR A C 1
ATOM 667 O O . TYR A 1 83 ? -2.164 13.547 22.562 1 91.06 83 TYR A O 1
ATOM 675 N N . GLN A 1 84 ? -0.125 14.555 22.5 1 92.5 84 GLN A N 1
ATOM 676 C CA . GLN A 1 84 ? -0.518 15.688 21.688 1 92.5 84 GLN A CA 1
ATOM 677 C C . GLN A 1 84 ? 0.367 15.805 20.453 1 92.5 84 GLN A C 1
ATOM 679 O O . GLN A 1 84 ? 0.434 16.875 19.828 1 92.5 84 GLN A O 1
ATOM 684 N N . ALA A 1 85 ? 0.987 14.758 20.062 1 90.12 85 ALA A N 1
ATOM 685 C CA . ALA A 1 85 ? 2.07 14.859 19.078 1 90.12 85 ALA A CA 1
ATOM 686 C C . ALA A 1 85 ? 1.556 14.641 17.656 1 90.12 85 ALA A C 1
ATOM 688 O O . ALA A 1 85 ? 1.629 15.539 16.828 1 90.12 85 ALA A O 1
ATOM 689 N N . HIS A 1 86 ? 1.008 13.461 17.312 1 86.75 86 HIS A N 1
ATOM 690 C CA . HIS A 1 86 ? 0.701 13.117 15.93 1 86.75 86 HIS A CA 1
ATOM 691 C C . HIS A 1 86 ? -0.799 13.195 15.664 1 86.75 86 HIS A C 1
ATOM 693 O O . HIS A 1 86 ? -1.599 13.234 16.594 1 86.75 86 HIS A O 1
ATOM 699 N N . MET A 1 87 ? -1.024 13.242 14.32 1 90.25 87 MET A N 1
ATOM 700 C CA . MET A 1 87 ? -2.395 13.328 13.82 1 90.25 87 MET A CA 1
ATOM 701 C C . MET A 1 87 ? -3.08 11.961 13.883 1 90.25 87 MET A C 1
ATOM 703 O O . MET A 1 87 ? -3.555 11.453 12.867 1 90.25 87 MET A O 1
ATOM 707 N N . VAL A 1 88 ? -3.004 11.359 15 1 86.81 88 VAL A N 1
ATOM 708 C CA . VAL A 1 88 ? -3.617 10.062 15.25 1 86.81 88 VAL A CA 1
ATOM 709 C C . VAL A 1 88 ? -4.363 10.094 16.578 1 86.81 88 VAL A C 1
ATOM 711 O O . VAL A 1 88 ? -3.99 10.836 17.5 1 86.81 88 VAL A O 1
ATOM 714 N N . THR A 1 89 ? -5.477 9.477 16.641 1 84.19 89 THR A N 1
ATOM 715 C CA . THR A 1 89 ? -6.234 9.367 17.875 1 84.19 89 THR A CA 1
ATOM 716 C C . THR A 1 89 ? -6.75 7.945 18.078 1 84.19 89 THR A C 1
ATOM 718 O O . THR A 1 89 ? -6.465 7.059 17.266 1 84.19 89 THR A O 1
ATOM 721 N N . ASP A 1 90 ? -7.355 7.77 19.203 1 89.88 90 ASP A N 1
ATOM 722 C CA . ASP A 1 90 ? -7.992 6.492 19.531 1 89.88 90 ASP A CA 1
ATOM 723 C C . ASP A 1 90 ? -9.109 6.18 18.531 1 89.88 90 ASP A C 1
ATOM 725 O O . ASP A 1 90 ? -10.031 6.977 18.359 1 89.88 90 ASP A O 1
ATOM 729 N N . PRO A 1 91 ? -9.008 5.039 17.844 1 94.81 91 PRO A N 1
ATOM 730 C CA . PRO A 1 91 ? -10.109 4.699 16.938 1 94.81 91 PRO A CA 1
ATOM 731 C C . PRO A 1 91 ? -11.438 4.508 17.656 1 94.81 91 PRO A C 1
ATOM 733 O O . PRO A 1 91 ? -11.453 4.191 18.844 1 94.81 91 PRO A O 1
ATOM 736 N N . LEU A 1 92 ? -12.523 4.695 16.953 1 97.19 92 LEU A N 1
ATOM 737 C CA . LEU A 1 92 ? -13.859 4.535 17.5 1 97.19 92 LEU A CA 1
ATOM 738 C C . LEU A 1 92 ? -14.211 3.059 17.656 1 97.19 92 LEU A C 1
ATOM 740 O O . LEU A 1 92 ? -13.727 2.217 16.906 1 97.19 92 LEU A O 1
ATOM 744 N N . ILE A 1 93 ? -15.07 2.738 18.609 1 97.5 93 ILE A N 1
ATOM 745 C CA . ILE A 1 93 ? -15.469 1.364 18.906 1 97.5 93 ILE A CA 1
ATOM 746 C C . ILE A 1 93 ? -16.031 0.715 17.641 1 97.5 93 ILE A C 1
ATOM 748 O O . ILE A 1 93 ? -15.609 -0.384 17.266 1 97.5 93 ILE A O 1
ATOM 752 N N . PRO A 1 94 ? -16.953 1.413 16.875 1 97.06 94 PRO A N 1
ATOM 753 C CA . PRO A 1 94 ? -17.484 0.76 15.672 1 97.06 94 PRO A CA 1
ATOM 754 C C . PRO A 1 94 ? -16.391 0.446 14.648 1 97.06 94 PRO A C 1
ATOM 756 O O . PRO A 1 94 ? -16.5 -0.532 13.906 1 97.06 94 PRO A O 1
ATOM 759 N N . SER A 1 95 ? -15.398 1.265 14.57 1 97.69 95 SER A N 1
ATOM 760 C CA . SER A 1 95 ? -14.32 1.021 13.609 1 97.69 95 SER A CA 1
ATOM 761 C C . SER A 1 95 ? -13.5 -0.204 14 1 97.69 95 SER A C 1
ATOM 763 O O . SER A 1 95 ? -13.094 -0.983 13.133 1 97.69 95 SER A O 1
ATOM 765 N N . PHE A 1 96 ? -13.227 -0.42 15.328 1 96.56 96 PHE A N 1
ATOM 766 C CA . PHE A 1 96 ? -12.594 -1.644 15.812 1 96.56 96 PHE A CA 1
ATOM 767 C C . PHE A 1 96 ? -13.422 -2.865 15.43 1 96.56 96 PHE A C 1
ATOM 769 O O . PHE A 1 96 ? -12.891 -3.83 14.875 1 96.56 96 PHE A O 1
ATOM 776 N N . ILE A 1 97 ? -14.641 -2.736 15.719 1 97.69 97 ILE A N 1
ATOM 777 C CA . ILE A 1 97 ? -15.57 -3.848 15.539 1 97.69 97 ILE A CA 1
ATOM 778 C C . ILE A 1 97 ? -15.703 -4.18 14.055 1 97.69 97 ILE A C 1
ATOM 780 O O . ILE A 1 97 ? -15.727 -5.355 13.68 1 97.69 97 ILE A O 1
ATOM 784 N N . GLY A 1 98 ? -15.852 -3.111 13.219 1 97.75 98 GLY A N 1
ATOM 785 C CA . GLY A 1 98 ? -15.898 -3.332 11.781 1 97.75 98 GLY A CA 1
ATOM 786 C C . GLY A 1 98 ? -14.664 -4.031 11.242 1 97.75 98 GLY A C 1
ATOM 787 O O . GLY A 1 98 ? -14.766 -4.891 10.367 1 97.75 98 GLY A O 1
ATOM 788 N N . THR A 1 99 ? -13.492 -3.693 11.734 1 97.31 99 THR A N 1
ATOM 789 C CA . THR A 1 99 ? -12.25 -4.34 11.336 1 97.31 99 THR A CA 1
ATOM 790 C C . THR A 1 99 ? -12.273 -5.824 11.688 1 97.31 99 THR A C 1
ATOM 792 O O . THR A 1 99 ? -11.945 -6.672 10.852 1 97.31 99 THR A O 1
ATOM 795 N N . ILE A 1 100 ? -12.648 -6.164 12.922 1 96.75 100 ILE A N 1
ATOM 796 C CA . ILE A 1 100 ? -12.68 -7.547 13.375 1 96.75 100 ILE A CA 1
ATOM 797 C C . ILE A 1 100 ? -13.695 -8.336 12.555 1 96.75 100 ILE A C 1
ATOM 799 O O . ILE A 1 100 ? -13.422 -9.461 12.133 1 96.75 100 ILE A O 1
ATOM 803 N N . ALA A 1 101 ? -14.844 -7.715 12.289 1 97 101 ALA A N 1
ATOM 804 C CA . ALA A 1 101 ? -15.875 -8.375 11.492 1 97 101 ALA A CA 1
ATOM 805 C C . ALA A 1 101 ? -15.344 -8.75 10.109 1 97 101 ALA A C 1
ATOM 807 O O . ALA A 1 101 ? -15.57 -9.859 9.633 1 97 101 ALA A O 1
ATOM 808 N N . GLY A 1 102 ? -14.68 -7.793 9.461 1 95.94 102 GLY A N 1
ATOM 809 C CA . GLY A 1 102 ? -14.148 -8.031 8.133 1 95.94 102 GLY A CA 1
ATOM 810 C C . GLY A 1 102 ? -13.008 -9.039 8.109 1 95.94 102 GLY A C 1
ATOM 811 O O . GLY A 1 102 ? -12.812 -9.75 7.125 1 95.94 102 GLY A O 1
ATOM 812 N N . LEU A 1 103 ? -12.273 -9.141 9.203 1 95.38 103 LEU A N 1
ATOM 813 C CA . LEU A 1 103 ? -11.094 -10 9.32 1 95.38 103 LEU A CA 1
ATOM 814 C C . LEU A 1 103 ? -11.477 -11.469 9.141 1 95.38 103 LEU A C 1
ATOM 816 O O . LEU A 1 103 ? -10.711 -12.242 8.562 1 95.38 103 LEU A O 1
ATOM 820 N N . PHE A 1 104 ? -12.656 -11.891 9.555 1 95 104 PHE A N 1
ATOM 821 C CA . PHE A 1 104 ? -13.086 -13.289 9.547 1 95 104 PHE A CA 1
ATOM 822 C C . PHE A 1 104 ? -13.289 -13.781 8.117 1 95 104 PHE A C 1
ATOM 824 O O . PHE A 1 104 ? -13.242 -14.984 7.855 1 95 104 PHE A O 1
ATOM 831 N N . TYR A 1 105 ? -13.438 -12.883 7.184 1 93.44 105 TYR A N 1
ATOM 832 C CA . TYR A 1 105 ? -13.711 -13.281 5.809 1 93.44 105 TYR A CA 1
ATOM 833 C C . TYR A 1 105 ? -12.492 -13.062 4.926 1 93.44 105 TYR A C 1
ATOM 835 O O . TYR A 1 105 ? -12.453 -13.516 3.777 1 93.44 105 TYR A O 1
ATOM 843 N N . ASN A 1 106 ? -11.477 -12.414 5.402 1 93.94 106 ASN A N 1
ATOM 844 C CA . ASN A 1 106 ? -10.156 -12.25 4.809 1 93.94 106 ASN A CA 1
ATOM 845 C C . ASN A 1 106 ? -10.242 -12 3.305 1 93.94 106 ASN A C 1
ATOM 847 O O . ASN A 1 106 ? -9.516 -12.625 2.527 1 93.94 106 ASN A O 1
ATOM 851 N N . SER A 1 107 ? -11.117 -11.102 2.869 1 91.62 107 SER A N 1
ATOM 852 C CA . SER A 1 107 ? -11.367 -10.844 1.455 1 91.62 107 SER A CA 1
ATOM 853 C C . SER A 1 107 ? -10.25 -10.008 0.842 1 91.62 107 SER A C 1
ATOM 855 O O . SER A 1 107 ? -9.602 -9.227 1.54 1 91.62 107 SER A O 1
ATOM 857 N N . ASN A 1 108 ? -10.023 -10.219 -0.43 1 90.62 108 ASN A N 1
ATOM 858 C CA . ASN A 1 108 ? -9.148 -9.422 -1.281 1 90.62 108 ASN A CA 1
ATOM 859 C C . ASN A 1 108 ? -9.945 -8.57 -2.264 1 90.62 108 ASN A C 1
ATOM 861 O O . ASN A 1 108 ? -10.523 -9.086 -3.221 1 90.62 108 ASN A O 1
ATOM 865 N N . ILE A 1 109 ? -9.898 -7.285 -2.152 1 90 109 ILE A N 1
ATOM 866 C CA . ILE A 1 109 ? -10.742 -6.359 -2.898 1 90 109 ILE A CA 1
ATOM 867 C C . ILE A 1 109 ? -10.367 -6.398 -4.379 1 90 109 ILE A C 1
ATOM 869 O O . ILE A 1 109 ? -11.188 -6.074 -5.238 1 90 109 ILE A O 1
ATOM 873 N N . CYS A 1 110 ? -9.227 -6.832 -4.73 1 83.88 110 CYS A N 1
ATOM 874 C CA . CYS A 1 110 ? -8.758 -6.793 -6.109 1 83.88 110 CYS A CA 1
ATOM 875 C C . CYS A 1 110 ? -9.281 -7.984 -6.898 1 83.88 110 CYS A C 1
ATOM 877 O O . CYS A 1 110 ? -9.18 -8.023 -8.125 1 83.88 110 CYS A O 1
ATOM 879 N N . THR A 1 111 ? -9.82 -8.953 -6.234 1 81.94 111 THR A N 1
ATOM 880 C CA . THR A 1 111 ? -10.422 -10.109 -6.891 1 81.94 111 THR A CA 1
ATOM 881 C C . THR A 1 111 ? -11.898 -10.234 -6.512 1 81.94 111 THR A C 1
ATOM 883 O O . THR A 1 111 ? -12.219 -10.617 -5.387 1 81.94 111 THR A O 1
ATOM 886 N N . THR A 1 112 ? -12.719 -10.055 -7.406 1 76.75 112 THR A N 1
ATOM 887 C CA . THR A 1 112 ? -14.148 -9.984 -7.133 1 76.75 112 THR A CA 1
ATOM 888 C C . THR A 1 112 ? -14.656 -11.305 -6.562 1 76.75 112 THR A C 1
ATOM 890 O O . THR A 1 112 ? -15.594 -11.32 -5.762 1 76.75 112 THR A O 1
ATOM 893 N N . GLN A 1 113 ? -14 -12.383 -6.906 1 76.62 113 GLN A N 1
ATOM 894 C CA . GLN A 1 113 ? -14.391 -13.68 -6.379 1 76.62 113 GLN A CA 1
ATOM 895 C C . GLN A 1 113 ? -14.156 -13.758 -4.871 1 76.62 113 GLN A C 1
ATOM 897 O O . GLN A 1 113 ? -14.906 -14.43 -4.156 1 76.62 113 GLN A O 1
ATOM 902 N N . SER A 1 114 ? -13.156 -13.023 -4.492 1 82.31 114 SER A N 1
ATOM 903 C CA . SER A 1 114 ? -12.766 -13.047 -3.086 1 82.31 114 SER A CA 1
ATOM 904 C C . SER A 1 114 ? -13.5 -11.977 -2.289 1 82.31 114 SER A C 1
ATOM 906 O O . SER A 1 114 ? -13.57 -12.047 -1.061 1 82.31 114 SER A O 1
ATOM 908 N N . SER A 1 115 ? -14.078 -10.992 -2.996 1 88.75 115 SER A N 1
ATOM 909 C CA . SER A 1 115 ? -14.656 -9.844 -2.305 1 88.75 115 SER A CA 1
ATOM 910 C C . SER A 1 115 ? -16.078 -9.57 -2.779 1 88.75 115 SER A C 1
ATOM 912 O O . SER A 1 115 ? -16.469 -8.414 -2.975 1 88.75 115 SER A O 1
ATOM 914 N N . ASN A 1 116 ? -16.844 -10.57 -2.947 1 84.31 116 ASN A N 1
ATOM 915 C CA . ASN A 1 116 ? -18.172 -10.469 -3.529 1 84.31 116 ASN A CA 1
ATOM 916 C C . ASN A 1 116 ? -19.094 -9.578 -2.688 1 84.31 116 ASN A C 1
ATOM 918 O O . ASN A 1 116 ? -20.047 -9 -3.203 1 84.31 116 ASN A O 1
ATOM 922 N N . LYS A 1 117 ? -18.812 -9.445 -1.384 1 88.62 117 LYS A N 1
ATOM 923 C CA . LYS A 1 117 ? -19.625 -8.586 -0.527 1 88.62 117 LYS A CA 1
ATOM 924 C C . LYS A 1 117 ? -18.859 -7.324 -0.127 1 88.62 117 LYS A C 1
ATOM 926 O O . LYS A 1 117 ? -19.406 -6.219 -0.184 1 88.62 117 LYS A O 1
ATOM 931 N N . THR A 1 118 ? -17.625 -7.508 0.183 1 91.56 118 THR A N 1
ATOM 932 C CA . THR A 1 118 ? -16.844 -6.391 0.695 1 91.56 118 THR A CA 1
ATOM 933 C C . THR A 1 118 ? -16.562 -5.375 -0.409 1 91.56 118 THR A C 1
ATOM 935 O O . THR A 1 118 ? -16.344 -4.191 -0.134 1 91.56 118 THR A O 1
ATOM 938 N N . SER A 1 119 ? -16.562 -5.781 -1.714 1 90.44 119 SER A N 1
ATOM 939 C CA . SER A 1 119 ? -16.422 -4.836 -2.814 1 90.44 119 SER A CA 1
ATOM 940 C C . SER A 1 119 ? -17.578 -3.842 -2.846 1 90.44 119 SER A C 1
ATOM 942 O O . SER A 1 119 ? -17.375 -2.658 -3.123 1 90.44 119 SER A O 1
ATOM 944 N N . PHE A 1 120 ? -18.797 -4.328 -2.516 1 89.75 120 PHE A N 1
ATOM 945 C CA . PHE A 1 120 ? -19.953 -3.445 -2.441 1 89.75 120 PHE A CA 1
ATOM 946 C C . PHE A 1 120 ? -19.828 -2.482 -1.265 1 89.75 120 PHE A C 1
ATOM 948 O O . PHE A 1 120 ? -20.203 -1.312 -1.371 1 89.75 120 PHE A O 1
ATOM 955 N N . ILE A 1 121 ? -19.344 -2.992 -0.222 1 93 121 ILE A N 1
ATOM 956 C CA . ILE A 1 121 ? -19.156 -2.18 0.974 1 93 121 ILE A CA 1
ATOM 957 C C . ILE A 1 121 ? -18.141 -1.068 0.69 1 93 121 ILE A C 1
ATOM 959 O O . ILE A 1 121 ? -18.375 0.094 1.031 1 93 121 ILE A O 1
ATOM 963 N N . GLU A 1 122 ? -17.031 -1.45 0.039 1 93.75 122 GLU A N 1
ATOM 964 C CA . GLU A 1 122 ? -16.031 -0.438 -0.291 1 93.75 122 GLU A CA 1
ATOM 965 C C . GLU A 1 122 ? -16.609 0.597 -1.261 1 93.75 122 GLU A C 1
ATOM 967 O O . GLU A 1 122 ? -16.344 1.795 -1.115 1 93.75 122 GLU A O 1
ATOM 972 N N . TYR A 1 123 ? -17.344 0.108 -2.244 1 92.25 123 TYR A N 1
ATOM 973 C CA . TYR A 1 123 ? -17.938 0.988 -3.242 1 92.25 123 TYR A CA 1
ATOM 974 C C . TYR A 1 123 ? -18.828 2.041 -2.584 1 92.25 123 TYR A C 1
ATOM 976 O O . TYR A 1 123 ? -18.703 3.232 -2.875 1 92.25 123 TYR A O 1
ATOM 984 N N . GLU A 1 124 ? -19.609 1.642 -1.649 1 92.88 124 GLU A N 1
ATOM 985 C CA . GLU A 1 124 ? -20.531 2.564 -0.996 1 92.88 124 GLU A CA 1
ATOM 986 C C . GLU A 1 124 ? -19.797 3.467 -0.006 1 92.88 124 GLU A C 1
ATOM 988 O O . GLU A 1 124 ? -20.172 4.629 0.175 1 92.88 124 GLU A O 1
ATOM 993 N N . PHE A 1 125 ? -18.875 2.918 0.682 1 95.75 125 PHE A N 1
ATOM 994 C CA . PHE A 1 125 ? -18.047 3.725 1.583 1 95.75 125 PHE A CA 1
ATOM 995 C C . PHE A 1 125 ? -17.344 4.844 0.822 1 95.75 125 PHE A C 1
ATOM 997 O O . PHE A 1 125 ? -17.375 6 1.247 1 95.75 125 PHE A O 1
ATOM 1004 N N . ALA A 1 126 ? -16.734 4.496 -0.322 1 95.75 126 ALA A N 1
ATOM 1005 C CA . ALA A 1 126 ? -16.016 5.473 -1.145 1 95.75 126 ALA A CA 1
ATOM 1006 C C . ALA A 1 126 ? -16.984 6.5 -1.733 1 95.75 126 ALA A C 1
ATOM 1008 O O . ALA A 1 126 ? -16.656 7.684 -1.838 1 95.75 126 ALA A O 1
ATOM 1009 N N . ASN A 1 127 ? -18.172 6.086 -2.158 1 95.06 127 ASN A N 1
ATOM 1010 C CA . ASN A 1 127 ? -19.188 7.016 -2.646 1 95.06 127 ASN A CA 1
ATOM 1011 C C . ASN A 1 127 ? -19.594 8.008 -1.568 1 95.06 127 ASN A C 1
ATOM 1013 O O . ASN A 1 127 ? -19.859 9.18 -1.863 1 95.06 127 ASN A O 1
ATOM 1017 N N . ASP A 1 128 ? -19.703 7.48 -0.362 1 96.56 128 ASP A N 1
ATOM 1018 C CA . ASP A 1 128 ? -20.047 8.344 0.765 1 96.56 128 ASP A CA 1
ATOM 1019 C C . ASP A 1 128 ? -19 9.438 0.957 1 96.56 128 ASP A C 1
ATOM 1021 O O . ASP A 1 128 ? -19.328 10.594 1.224 1 96.56 128 ASP A O 1
ATOM 1025 N N . LEU A 1 129 ? -17.781 9.102 0.796 1 98.31 129 LEU A N 1
ATOM 1026 C CA . LEU A 1 129 ? -16.703 10.07 0.9 1 98.31 129 LEU A CA 1
ATOM 1027 C C . LEU A 1 129 ? -16.75 11.062 -0.251 1 98.31 129 LEU A C 1
ATOM 1029 O O . LEU A 1 129 ? -16.484 12.258 -0.057 1 98.31 129 LEU A O 1
ATOM 1033 N N . CYS A 1 130 ? -17.031 10.617 -1.471 1 98.19 130 CYS A N 1
ATOM 1034 C CA . CYS A 1 130 ? -17.203 11.523 -2.598 1 98.19 130 CYS A CA 1
ATOM 1035 C C . CYS A 1 130 ? -18.297 12.539 -2.316 1 98.19 130 CYS A C 1
ATOM 1037 O O . CYS A 1 130 ? -18.156 13.719 -2.646 1 98.19 130 CYS A O 1
ATOM 1039 N N . SER A 1 131 ? -19.375 12.062 -1.68 1 97.56 131 SER A N 1
ATOM 1040 C CA . SER A 1 131 ? -20.453 12.961 -1.293 1 97.56 131 SER A CA 1
ATOM 1041 C C . SER A 1 131 ? -19.984 13.984 -0.268 1 97.56 131 SER A C 1
ATOM 1043 O O . SER A 1 131 ? -20.344 15.164 -0.348 1 97.56 131 SER A O 1
ATOM 1045 N N . MET A 1 132 ? -19.219 13.516 0.667 1 98.38 132 MET A N 1
ATOM 1046 C CA . MET A 1 132 ? -18.672 14.422 1.668 1 98.38 132 MET A CA 1
ATOM 1047 C C . MET A 1 132 ? -17.828 15.523 1.009 1 98.38 132 MET A C 1
ATOM 1049 O O . MET A 1 132 ? -17.875 16.672 1.431 1 98.38 132 MET A O 1
ATOM 1053 N N . VAL A 1 133 ? -17.094 15.188 -0.048 1 98.56 133 VAL A N 1
ATOM 1054 C CA . VAL A 1 133 ? -16.234 16.141 -0.762 1 98.56 133 VAL A CA 1
ATOM 1055 C C . VAL A 1 133 ? -17.109 17.156 -1.49 1 98.56 133 VAL A C 1
ATOM 1057 O O . VAL A 1 133 ? -16.703 18.312 -1.664 1 98.56 133 VAL A O 1
ATOM 1060 N N . GLY A 1 134 ? -18.281 16.781 -1.886 1 98.19 134 GLY A N 1
ATOM 1061 C CA . GLY A 1 134 ? -19.188 17.641 -2.629 1 98.19 134 GLY A CA 1
ATOM 1062 C C . GLY A 1 134 ? -19.234 17.328 -4.109 1 98.19 134 GLY A C 1
ATOM 1063 O O . GLY A 1 134 ? -19.812 18.078 -4.895 1 98.19 134 GLY A O 1
ATOM 1064 N N . TYR A 1 135 ? -18.594 16.203 -4.547 1 98.31 135 TYR A N 1
ATOM 1065 C CA . TYR A 1 135 ? -18.719 15.781 -5.938 1 98.31 135 TYR A CA 1
ATOM 1066 C C . TYR A 1 135 ? -20.156 15.43 -6.289 1 98.31 135 TYR A C 1
ATOM 1068 O O . TYR A 1 135 ? -20.953 15.102 -5.406 1 98.31 135 TYR A O 1
ATOM 1076 N N . ASP A 1 136 ? -20.5 15.523 -7.559 1 97 136 ASP A N 1
ATOM 1077 C CA . ASP A 1 136 ? -21.828 15.156 -8.023 1 97 136 ASP A CA 1
ATOM 1078 C C . ASP A 1 136 ? -21.984 13.641 -8.109 1 97 136 ASP A C 1
ATOM 1080 O O . ASP A 1 136 ? -21.469 13.016 -9.047 1 97 136 ASP A O 1
ATOM 1084 N N . THR A 1 137 ? -22.703 13.023 -7.164 1 94.12 137 THR A N 1
ATOM 1085 C CA . THR A 1 137 ? -22.812 11.578 -7.09 1 94.12 137 THR A CA 1
ATOM 1086 C C . THR A 1 137 ? -24.125 11.102 -7.723 1 94.12 137 THR A C 1
ATOM 1088 O O . THR A 1 137 ? -24.516 9.945 -7.551 1 94.12 137 THR A O 1
ATOM 1091 N N . SER A 1 138 ? -24.797 11.961 -8.477 1 92.06 138 SER A N 1
ATOM 1092 C CA . SER A 1 138 ? -26.141 11.672 -8.992 1 92.06 138 SER A CA 1
ATOM 1093 C C . SER A 1 138 ? -26.078 10.633 -10.109 1 92.06 138 SER A C 1
ATOM 1095 O O . SER A 1 138 ? -27.031 9.883 -10.312 1 92.06 138 SER A O 1
ATOM 1097 N N . ASN A 1 139 ? -24.922 10.586 -10.797 1 91.56 139 ASN A N 1
ATOM 1098 C CA . ASN A 1 139 ? -24.828 9.711 -11.961 1 91.56 139 ASN A CA 1
ATOM 1099 C C . ASN A 1 139 ? -24.016 8.461 -11.656 1 91.56 139 ASN A C 1
ATOM 1101 O O . ASN A 1 139 ? -23.688 7.699 -12.562 1 91.56 139 ASN A O 1
ATOM 1105 N N . ILE A 1 140 ? -23.734 8.203 -10.414 1 90.12 140 ILE A N 1
ATOM 1106 C CA . ILE A 1 140 ? -22.984 7.004 -10.062 1 90.12 140 ILE A CA 1
ATOM 1107 C C . ILE A 1 140 ? -23.797 5.766 -10.414 1 90.12 140 ILE A C 1
ATOM 1109 O O . ILE A 1 140 ? -25 5.707 -10.133 1 90.12 140 ILE A O 1
ATOM 1113 N N . PRO A 1 141 ? -23.109 4.805 -11.094 1 82.38 141 PRO A N 1
ATOM 1114 C CA . PRO A 1 141 ? -23.859 3.59 -11.445 1 82.38 141 PRO A CA 1
ATOM 1115 C C . PRO A 1 141 ? -24.375 2.844 -10.219 1 82.38 141 PRO A C 1
ATOM 1117 O O . PRO A 1 141 ? -23.688 2.746 -9.203 1 82.38 141 PRO A O 1
ATOM 1120 N N . ASP A 1 142 ? -25.578 2.381 -10.398 1 75.88 142 ASP A N 1
ATOM 1121 C CA . ASP A 1 142 ? -26.188 1.533 -9.375 1 75.88 142 ASP A CA 1
ATOM 1122 C C . ASP A 1 142 ? -25.938 0.055 -9.664 1 75.88 142 ASP A C 1
ATOM 1124 O O . ASP A 1 142 ? -26.641 -0.548 -10.484 1 75.88 142 ASP A O 1
ATOM 1128 N N . TYR A 1 143 ? -24.969 -0.575 -9.133 1 69.25 143 TYR A N 1
ATOM 1129 C CA . TYR A 1 143 ? -24.562 -1.948 -9.406 1 69.25 143 TYR A CA 1
ATOM 1130 C C . TYR A 1 143 ? -25.625 -2.938 -8.93 1 69.25 143 TYR A C 1
ATOM 1132 O O . TYR A 1 143 ? -25.672 -4.078 -9.391 1 69.25 143 TYR A O 1
ATOM 1140 N N . TYR A 1 144 ? -26.453 -2.609 -8.102 1 59.06 144 TYR A N 1
ATOM 1141 C CA . TYR A 1 144 ? -27.469 -3.531 -7.617 1 59.06 144 TYR A CA 1
ATOM 1142 C C . TYR A 1 144 ? -28.625 -3.648 -8.617 1 59.06 144 TYR A C 1
ATOM 1144 O O . TYR A 1 144 ? -29.109 -4.75 -8.875 1 59.06 144 TYR A O 1
ATOM 1152 N N . ASN A 1 145 ? -29.078 -2.535 -9.07 1 57.56 145 ASN A N 1
ATOM 1153 C CA . ASN A 1 145 ? -30.234 -2.564 -9.961 1 57.56 145 ASN A CA 1
ATOM 1154 C C . ASN A 1 145 ? -29.812 -2.645 -11.422 1 57.56 145 ASN A C 1
ATOM 1156 O O . ASN A 1 145 ? -30.516 -3.24 -12.242 1 57.56 145 ASN A O 1
ATOM 1160 N N . SER A 1 146 ? -29.109 -1.821 -11.859 1 52.22 146 SER A N 1
ATOM 1161 C CA . SER A 1 146 ? -28.953 -1.43 -13.258 1 52.22 146 SER A CA 1
ATOM 1162 C C . SER A 1 146 ? -28.25 -2.52 -14.062 1 52.22 146 SER A C 1
ATOM 1164 O O . SER A 1 146 ? -28.453 -2.625 -15.273 1 52.22 146 SER A O 1
ATOM 1166 N N . ILE A 1 147 ? -27.109 -3.152 -13.562 1 50.34 147 ILE A N 1
ATOM 1167 C CA . ILE A 1 147 ? -26.125 -3.584 -14.539 1 50.34 147 ILE A CA 1
ATOM 1168 C C . ILE A 1 147 ? -26.625 -4.836 -15.258 1 50.34 147 ILE A C 1
ATOM 1170 O O . ILE A 1 147 ? -26 -5.289 -16.234 1 50.34 147 ILE A O 1
ATOM 1174 N N . LYS A 1 148 ? -27.688 -5.5 -14.812 1 52.5 148 LYS A N 1
ATOM 1175 C CA . LYS A 1 148 ? -27.938 -6.816 -15.391 1 52.5 148 LYS A CA 1
ATOM 1176 C C . LYS A 1 148 ? -28.281 -6.711 -16.875 1 52.5 148 LYS A C 1
ATOM 1178 O O . LYS A 1 148 ? -28.141 -7.684 -17.625 1 52.5 148 LYS A O 1
ATOM 1183 N N . THR A 1 149 ? -28.656 -5.426 -17.188 1 58.09 149 THR A N 1
ATOM 1184 C CA . THR A 1 149 ? -29.234 -5.625 -18.516 1 58.09 149 THR A CA 1
ATOM 1185 C C . THR A 1 149 ? -28.656 -4.617 -19.5 1 58.09 149 THR A C 1
ATOM 1187 O O . THR A 1 149 ? -29.156 -4.473 -20.609 1 58.09 149 THR A O 1
ATOM 1190 N N . VAL A 1 150 ? -27.531 -3.979 -19.094 1 66.81 150 VAL A N 1
ATOM 1191 C CA . VAL A 1 150 ? -27.125 -2.941 -20.031 1 66.81 150 VAL A CA 1
ATOM 1192 C C . VAL A 1 150 ? -26.078 -3.5 -21 1 66.81 150 VAL A C 1
ATOM 1194 O O . VAL A 1 150 ? -25.172 -4.242 -20.594 1 66.81 150 VAL A O 1
ATOM 1197 N N . SER A 1 151 ? -26.25 -3.225 -22.328 1 76.56 151 SER A N 1
ATOM 1198 C CA . SER A 1 151 ? -25.297 -3.662 -23.344 1 76.56 151 SER A CA 1
ATOM 1199 C C . SER A 1 151 ? -23.953 -2.943 -23.188 1 76.56 151 SER A C 1
ATOM 1201 O O . SER A 1 151 ? -23.891 -1.877 -22.578 1 76.56 151 SER A O 1
ATOM 1203 N N . ILE A 1 152 ? -22.922 -3.496 -23.703 1 79.12 152 ILE A N 1
ATOM 1204 C CA . ILE A 1 152 ? -21.594 -2.904 -23.672 1 79.12 152 ILE A CA 1
ATOM 1205 C C . ILE A 1 152 ? -21.609 -1.543 -24.375 1 79.12 152 ILE A C 1
ATOM 1207 O O . ILE A 1 152 ? -20.984 -0.591 -23.906 1 79.12 152 ILE A O 1
ATOM 1211 N N . LYS A 1 153 ? -22.375 -1.453 -25.469 1 84.44 153 LYS A N 1
ATOM 1212 C CA . LYS A 1 153 ? -22.5 -0.202 -26.219 1 84.44 153 LYS A CA 1
ATOM 1213 C C . LYS A 1 153 ? -23.172 0.88 -25.375 1 84.44 153 LYS A C 1
ATOM 1215 O O . LYS A 1 153 ? -22.766 2.045 -25.422 1 84.44 153 LYS A O 1
ATOM 1220 N N . GLU A 1 154 ? -24.109 0.48 -24.641 1 86 154 GLU A N 1
ATOM 1221 C CA . GLU A 1 154 ? -24.812 1.431 -23.781 1 86 154 GLU A CA 1
ATOM 1222 C C . GLU A 1 154 ? -23.922 1.905 -22.641 1 86 154 GLU A C 1
ATOM 1224 O O . GLU A 1 154 ? -23.984 3.066 -22.234 1 86 154 GLU A O 1
ATOM 1229 N N . LYS A 1 155 ? -23.188 1.048 -22.156 1 85.69 155 LYS A N 1
ATOM 1230 C CA . LYS A 1 155 ? -22.25 1.412 -21.094 1 85.69 155 LYS A CA 1
ATOM 1231 C C . LYS A 1 155 ? -21.234 2.426 -21.594 1 85.69 155 LYS A C 1
ATOM 1233 O O . LYS A 1 155 ? -20.906 3.387 -20.906 1 85.69 155 LYS A O 1
ATOM 1238 N N . VAL A 1 156 ? -20.688 2.178 -22.781 1 91.62 156 VAL A N 1
ATOM 1239 C CA . VAL A 1 156 ? -19.703 3.082 -23.375 1 91.62 156 VAL A CA 1
ATOM 1240 C C . VAL A 1 156 ? -20.359 4.438 -23.641 1 91.62 156 VAL A C 1
ATOM 1242 O O . VAL A 1 156 ? -19.734 5.484 -23.406 1 91.62 156 VAL A O 1
ATOM 1245 N N . GLN A 1 157 ? -21.641 4.418 -24.094 1 93.06 157 GLN A N 1
ATOM 1246 C CA . GLN A 1 157 ? -22.391 5.652 -24.328 1 93.06 157 GLN A CA 1
ATOM 1247 C C . GLN A 1 157 ? -22.562 6.449 -23.047 1 93.06 157 GLN A C 1
ATOM 1249 O O . GLN A 1 157 ? -22.422 7.672 -23.031 1 93.06 157 GLN A O 1
ATOM 1254 N N . ARG A 1 158 ? -22.844 5.781 -22.078 1 90.75 158 ARG A N 1
ATOM 1255 C CA . ARG A 1 158 ? -23.016 6.434 -20.781 1 90.75 158 ARG A CA 1
ATOM 1256 C C . ARG A 1 158 ? -21.719 7.074 -20.312 1 90.75 158 ARG A C 1
ATOM 1258 O O . ARG A 1 158 ? -21.719 8.203 -19.812 1 90.75 158 ARG A O 1
ATOM 1265 N N . GLU A 1 159 ? -20.641 6.266 -20.406 1 91 159 GLU A N 1
ATOM 1266 C CA . GLU A 1 159 ? -19.344 6.793 -20 1 91 159 GLU A CA 1
ATOM 1267 C C . GLU A 1 159 ? -18.969 8.023 -20.828 1 91 159 GLU A C 1
ATOM 1269 O O . GLU A 1 159 ? -18.375 8.969 -20.312 1 91 159 GLU A O 1
ATOM 1274 N N . PHE A 1 160 ? -19.328 8.031 -22.078 1 94.06 160 PHE A N 1
ATOM 1275 C CA . PHE A 1 160 ? -19.062 9.156 -22.969 1 94.06 160 PHE A CA 1
ATOM 1276 C C . PHE A 1 160 ? -19.859 10.383 -22.547 1 94.06 160 PHE A C 1
ATOM 1278 O O . PHE A 1 160 ? -19.344 11.5 -22.594 1 94.06 160 PHE A O 1
ATOM 1285 N N . GLU A 1 161 ? -21.062 10.172 -22.031 1 93.75 161 GLU A N 1
ATOM 1286 C CA . GLU A 1 161 ? -22.016 11.273 -21.859 1 93.75 161 GLU A CA 1
ATOM 1287 C C . GLU A 1 161 ? -22 11.812 -20.438 1 93.75 161 GLU A C 1
ATOM 1289 O O . GLU A 1 161 ? -22.484 12.922 -20.188 1 93.75 161 GLU A O 1
ATOM 1294 N N . THR A 1 162 ? -21.406 11.047 -19.531 1 94.25 162 THR A N 1
ATOM 1295 C CA . THR A 1 162 ? -21.594 11.43 -18.141 1 94.25 162 THR A CA 1
ATOM 1296 C C . THR A 1 162 ? -20.25 11.531 -17.422 1 94.25 162 THR A C 1
ATOM 1298 O O . THR A 1 162 ? -19.281 10.883 -17.812 1 94.25 162 THR A O 1
ATOM 1301 N N . VAL A 1 163 ? -20.172 12.398 -16.438 1 96.19 163 VAL A N 1
ATOM 1302 C CA . VAL A 1 163 ? -19.078 12.492 -15.477 1 96.19 163 VAL A CA 1
ATOM 1303 C C . VAL A 1 163 ? -19.594 12.188 -14.078 1 96.19 163 VAL A C 1
ATOM 1305 O O . VAL A 1 163 ? -20.594 12.773 -13.641 1 96.19 163 VAL A O 1
ATOM 1308 N N . TYR A 1 164 ? -19.078 11.289 -13.398 1 96.25 164 TYR A N 1
ATOM 1309 C CA . TYR A 1 164 ? -19.391 10.945 -12.023 1 96.25 164 TYR A CA 1
ATOM 1310 C C . TYR A 1 164 ? -18.141 10.555 -11.25 1 96.25 164 TYR A C 1
ATOM 1312 O O . TYR A 1 164 ? -17.125 10.18 -11.852 1 96.25 164 TYR A O 1
ATOM 1320 N N . PRO A 1 165 ? -18.203 10.664 -9.945 1 97.06 165 PRO A N 1
ATOM 1321 C CA . PRO A 1 165 ? -16.984 10.414 -9.164 1 97.06 165 PRO A CA 1
ATOM 1322 C C . PRO A 1 165 ? -16.734 8.93 -8.922 1 97.06 165 PRO A C 1
ATOM 1324 O O . PRO A 1 165 ? -17.625 8.109 -9.156 1 97.06 165 PRO A O 1
ATOM 1327 N N . HIS A 1 166 ? -15.5 8.641 -8.562 1 95.06 166 HIS A N 1
ATOM 1328 C CA . HIS A 1 166 ? -15.078 7.32 -8.102 1 95.06 166 HIS A CA 1
ATOM 1329 C C . HIS A 1 166 ? -14.039 7.43 -6.988 1 95.06 166 HIS A C 1
ATOM 1331 O O . HIS A 1 166 ? -13.125 8.25 -7.07 1 95.06 166 HIS A O 1
ATOM 1337 N N . GLY A 1 167 ? -14.32 6.625 -5.957 1 95.62 167 GLY A N 1
ATOM 1338 C CA . GLY A 1 167 ? -13.312 6.488 -4.922 1 95.62 167 GLY A CA 1
ATOM 1339 C C . GLY A 1 167 ? -12.938 5.047 -4.641 1 95.62 167 GLY A C 1
ATOM 1340 O O . GLY A 1 167 ? -13.703 4.129 -4.938 1 95.62 167 GLY A O 1
ATOM 1341 N N . HIS A 1 168 ? -11.766 4.797 -4.176 1 95.56 168 HIS A N 1
ATOM 1342 C CA . HIS A 1 168 ? -11.367 3.492 -3.66 1 95.56 168 HIS A CA 1
ATOM 1343 C C . HIS A 1 168 ? -10.312 3.631 -2.562 1 95.56 168 HIS A C 1
ATOM 1345 O O . HIS A 1 168 ? -9.609 4.637 -2.5 1 95.56 168 HIS A O 1
ATOM 1351 N N . ASN A 1 169 ? -10.266 2.645 -1.73 1 95.94 169 ASN A N 1
ATOM 1352 C CA . ASN A 1 169 ? -9.305 2.65 -0.628 1 95.94 169 ASN A CA 1
ATOM 1353 C C . ASN A 1 169 ? -7.887 2.381 -1.116 1 95.94 169 ASN A C 1
ATOM 1355 O O . ASN A 1 169 ? -7.695 1.756 -2.16 1 95.94 169 ASN A O 1
ATOM 1359 N N . THR A 1 170 ? -6.953 2.914 -0.44 1 95.69 170 THR A N 1
ATOM 1360 C CA . THR A 1 170 ? -5.531 2.625 -0.582 1 95.69 170 THR A CA 1
ATOM 1361 C C . THR A 1 170 ? -4.902 2.309 0.773 1 95.69 170 THR A C 1
ATOM 1363 O O . THR A 1 170 ? -5.547 2.467 1.812 1 95.69 170 THR A O 1
ATOM 1366 N N . SER A 1 171 ? -3.682 1.889 0.78 1 93.31 171 SER A N 1
ATOM 1367 C CA . SER A 1 171 ? -3.01 1.478 2.01 1 93.31 171 SER A CA 1
ATOM 1368 C C . SER A 1 171 ? -2.57 2.686 2.83 1 93.31 171 SER A C 1
ATOM 1370 O O . SER A 1 171 ? -2.223 2.551 4.004 1 93.31 171 SER A O 1
ATOM 1372 N N . GLY A 1 172 ? -2.57 3.889 2.262 1 94.44 172 GLY A N 1
ATOM 1373 C CA . GLY A 1 172 ? -2.182 5.098 2.973 1 94.44 172 GLY A CA 1
ATOM 1374 C C . GLY A 1 172 ? -2.316 6.352 2.131 1 94.44 172 GLY A C 1
ATOM 1375 O O . GLY A 1 172 ? -2.443 6.277 0.907 1 94.44 172 GLY A O 1
ATOM 1376 N N . GLY A 1 173 ? -2.25 7.473 2.826 1 96.12 173 GLY A N 1
ATOM 1377 C CA . GLY A 1 173 ? -2.363 8.75 2.135 1 96.12 173 GLY A CA 1
ATOM 1378 C C . GLY A 1 173 ? -1.256 8.977 1.125 1 96.12 173 GLY A C 1
ATOM 1379 O O . GLY A 1 173 ? -1.479 9.594 0.08 1 96.12 173 GLY A O 1
ATOM 1380 N N . SER A 1 174 ? -0.05 8.469 1.401 1 95.62 174 SER A N 1
ATOM 1381 C CA . SER A 1 174 ? 1.057 8.609 0.46 1 95.62 174 SER A CA 1
ATOM 1382 C C . SER A 1 174 ? 0.758 7.891 -0.854 1 95.62 174 SER A C 1
ATOM 1384 O O . SER A 1 174 ? 1.012 8.43 -1.932 1 95.62 174 SER A O 1
ATOM 1386 N N . VAL A 1 175 ? 0.22 6.703 -0.749 1 96.44 175 VAL A N 1
ATOM 1387 C CA . VAL A 1 175 ? -0.105 5.934 -1.947 1 96.44 175 VAL A CA 1
ATOM 1388 C C . VAL A 1 175 ? -1.201 6.648 -2.736 1 96.44 175 VAL A C 1
ATOM 1390 O O . VAL A 1 175 ? -1.146 6.711 -3.967 1 96.44 175 VAL A O 1
ATOM 1393 N N . SER A 1 176 ? -2.223 7.199 -2.068 1 97.44 176 SER A N 1
ATOM 1394 C CA . SER A 1 176 ? -3.277 7.973 -2.715 1 97.44 176 SER A CA 1
ATOM 1395 C C . SER A 1 176 ? -2.701 9.172 -3.467 1 97.44 176 SER A C 1
ATOM 1397 O O . SER A 1 176 ? -3.062 9.422 -4.617 1 97.44 176 SER A O 1
ATOM 1399 N N . ASN A 1 177 ? -1.828 9.891 -2.797 1 98.19 177 ASN A N 1
ATOM 1400 C CA . ASN A 1 177 ? -1.219 11.078 -3.393 1 98.19 177 ASN A CA 1
ATOM 1401 C C . ASN A 1 177 ? -0.348 10.711 -4.594 1 98.19 177 ASN A C 1
ATOM 1403 O O . ASN A 1 177 ? -0.345 11.43 -5.598 1 98.19 177 ASN A O 1
ATOM 1407 N N . ILE A 1 178 ? 0.387 9.648 -4.496 1 97.69 178 ILE A N 1
ATOM 1408 C CA . ILE A 1 178 ? 1.229 9.211 -5.605 1 97.69 178 ILE A CA 1
ATOM 1409 C C . ILE A 1 178 ? 0.354 8.812 -6.793 1 97.69 178 ILE A C 1
ATOM 1411 O O . ILE A 1 178 ? 0.666 9.141 -7.941 1 97.69 178 ILE A O 1
ATOM 1415 N N . GLU A 1 179 ? -0.697 8.094 -6.492 1 97.06 179 GLU A N 1
ATOM 1416 C CA . GLU A 1 179 ? -1.619 7.707 -7.555 1 97.06 179 GLU A CA 1
ATOM 1417 C C . GLU A 1 179 ? -2.215 8.93 -8.242 1 97.06 179 GLU A C 1
ATOM 1419 O O . GLU A 1 179 ? -2.375 8.953 -9.461 1 97.06 179 GLU A O 1
ATOM 1424 N N . ALA A 1 180 ? -2.562 9.945 -7.449 1 98.06 180 ALA A N 1
ATOM 1425 C CA . ALA A 1 180 ? -3.098 11.18 -8.016 1 98.06 180 ALA A CA 1
ATOM 1426 C C . ALA A 1 180 ? -2.094 11.836 -8.961 1 98.06 180 ALA A C 1
ATOM 1428 O O . ALA A 1 180 ? -2.463 12.32 -10.039 1 98.06 180 ALA A O 1
ATOM 1429 N N . CYS A 1 181 ? -0.829 11.859 -8.547 1 98.19 181 CYS A N 1
ATOM 1430 C CA . CYS A 1 181 ? 0.216 12.406 -9.406 1 98.19 181 CYS A CA 1
ATOM 1431 C C . CYS A 1 181 ? 0.369 11.57 -10.68 1 98.19 181 CYS A C 1
ATOM 1433 O O . CYS A 1 181 ? 0.472 12.125 -11.773 1 98.19 181 CYS A O 1
ATOM 1435 N N . TRP A 1 182 ? 0.317 10.281 -10.531 1 97.31 182 TRP A N 1
ATOM 1436 C CA . TRP A 1 182 ? 0.468 9.359 -11.648 1 97.31 182 TRP A CA 1
ATOM 1437 C C . TRP A 1 182 ? -0.677 9.516 -12.648 1 97.31 182 TRP A C 1
ATOM 1439 O O . TRP A 1 182 ? -0.446 9.648 -13.852 1 97.31 182 TRP A O 1
ATOM 1449 N N . SER A 1 183 ? -1.909 9.523 -12.148 1 96.94 183 SER A N 1
ATOM 1450 C CA . SER A 1 183 ? -3.094 9.625 -13 1 96.94 183 SER A CA 1
ATOM 1451 C C . SER A 1 183 ? -3.111 10.945 -13.766 1 96.94 183 SER A C 1
ATOM 1453 O O . SER A 1 183 ? -3.381 10.969 -14.969 1 96.94 183 SER A O 1
ATOM 1455 N N . SER A 1 184 ? -2.791 12.07 -13.07 1 98 184 SER A N 1
ATOM 1456 C CA . SER A 1 184 ? -2.814 13.375 -13.727 1 98 184 SER A CA 1
ATOM 1457 C C . SER A 1 184 ? -1.741 13.469 -14.805 1 98 184 SER A C 1
ATOM 1459 O O . SER A 1 184 ? -1.959 14.078 -15.852 1 98 184 SER A O 1
ATOM 1461 N N . TYR A 1 185 ? -0.566 12.852 -14.547 1 97.88 185 TYR A N 1
ATOM 1462 C CA . TYR A 1 185 ? 0.522 12.836 -15.516 1 97.88 185 TYR A CA 1
ATOM 1463 C C . TYR A 1 185 ? 0.103 12.117 -16.797 1 97.88 185 TYR A C 1
ATOM 1465 O O . TYR A 1 185 ? 0.294 12.641 -17.891 1 97.88 185 TYR A O 1
ATOM 1473 N N . TRP A 1 186 ? -0.535 10.953 -16.656 1 96.88 186 TRP A N 1
ATOM 1474 C CA . TRP A 1 186 ? -0.938 10.164 -17.812 1 96.88 186 TRP A CA 1
ATOM 1475 C C . TRP A 1 186 ? -2.096 10.82 -18.547 1 96.88 186 TRP A C 1
ATOM 1477 O O . TRP A 1 186 ? -2.1 10.883 -19.781 1 96.88 186 TRP A O 1
ATOM 1487 N N . VAL A 1 187 ? -3.066 11.336 -17.812 1 97.62 187 VAL A N 1
ATOM 1488 C CA . VAL A 1 187 ? -4.242 11.961 -18.406 1 97.62 187 VAL A CA 1
ATOM 1489 C C . VAL A 1 187 ? -3.818 13.148 -19.266 1 97.62 187 VAL A C 1
ATOM 1491 O O . VAL A 1 187 ? -4.371 13.367 -20.359 1 97.62 187 VAL A O 1
ATOM 1494 N N . LYS A 1 188 ? -2.828 13.883 -18.844 1 97.94 188 LYS A N 1
ATOM 1495 C CA . LYS A 1 188 ? -2.383 15.094 -19.516 1 97.94 188 LYS A CA 1
ATOM 1496 C C . LYS A 1 188 ? -1.96 14.812 -20.953 1 97.94 188 LYS A C 1
ATOM 1498 O O . LYS A 1 188 ? -2.127 15.656 -21.844 1 97.94 188 LYS A O 1
ATOM 1503 N N . PHE A 1 189 ? -1.485 13.609 -21.234 1 98.19 189 PHE A N 1
ATOM 1504 C CA . PHE A 1 189 ? -0.857 13.406 -22.531 1 98.19 189 PHE A CA 1
ATOM 1505 C C . PHE A 1 189 ? -1.632 12.383 -23.359 1 98.19 189 PHE A C 1
ATOM 1507 O O . PHE A 1 189 ? -1.155 11.922 -24.391 1 98.19 189 PHE A O 1
ATOM 1514 N N . ILE A 1 190 ? -2.814 11.992 -22.922 1 97.75 190 ILE A N 1
ATOM 1515 C CA . ILE A 1 190 ? -3.686 11.094 -23.672 1 97.75 190 ILE A CA 1
ATOM 1516 C C . ILE A 1 190 ? -4.023 11.711 -25.031 1 97.75 190 ILE A C 1
ATOM 1518 O O . ILE A 1 190 ? -3.973 11.039 -26.062 1 97.75 190 ILE A O 1
ATOM 1522 N N . PRO A 1 191 ? -4.301 13.07 -25.094 1 98.5 191 PRO A N 1
ATOM 1523 C CA . PRO A 1 191 ? -4.652 13.664 -26.375 1 98.5 191 PRO A CA 1
ATOM 1524 C C . PRO A 1 191 ? -3.512 13.594 -27.391 1 98.5 191 PRO A C 1
ATOM 1526 O O . PRO A 1 191 ? -3.75 13.383 -28.578 1 98.5 191 PRO A O 1
ATOM 1529 N N . VAL A 1 192 ? -2.301 13.758 -26.906 1 98.62 192 VAL A N 1
ATOM 1530 C CA . VAL A 1 192 ? -1.146 13.648 -27.781 1 98.62 192 VAL A CA 1
ATOM 1531 C C . VAL A 1 192 ? -1.04 12.227 -28.328 1 98.62 192 VAL A C 1
ATOM 1533 O O . VAL A 1 192 ? -0.78 12.031 -29.516 1 98.62 192 VAL A O 1
ATOM 1536 N N . ALA A 1 193 ? -1.246 11.242 -27.5 1 98.31 193 ALA A N 1
ATOM 1537 C CA . ALA A 1 193 ? -1.225 9.844 -27.906 1 98.31 193 ALA A CA 1
ATOM 1538 C C . ALA A 1 193 ? -2.332 9.555 -28.922 1 98.31 193 ALA A C 1
ATOM 1540 O O . ALA A 1 193 ? -2.129 8.797 -29.875 1 98.31 193 ALA A O 1
ATOM 1541 N N . ILE A 1 194 ? -3.506 10.164 -28.688 1 98.31 194 ILE A N 1
ATOM 1542 C CA . ILE A 1 194 ? -4.648 9.961 -29.578 1 98.31 194 ILE A CA 1
ATOM 1543 C C . ILE A 1 194 ? -4.34 10.531 -30.953 1 98.31 194 ILE A C 1
ATOM 1545 O O . ILE A 1 194 ? -4.629 9.898 -31.969 1 98.31 194 ILE A O 1
ATOM 1549 N N . LYS A 1 195 ? -3.779 11.719 -31 1 98.56 195 LYS A N 1
ATOM 1550 C CA . LYS A 1 195 ? -3.398 12.297 -32.281 1 98.56 195 LYS A CA 1
ATOM 1551 C C . LYS A 1 195 ? -2.49 11.352 -33.062 1 98.56 195 LYS A C 1
ATOM 1553 O O . LYS A 1 195 ? -2.729 11.086 -34.25 1 98.56 195 LYS A O 1
ATOM 1558 N N . ASN A 1 196 ? -1.449 10.859 -32.375 1 98.44 196 ASN A N 1
ATOM 1559 C CA . ASN A 1 196 ? -0.513 9.945 -33 1 98.44 196 ASN A CA 1
ATOM 1560 C C . ASN A 1 196 ? -1.207 8.664 -33.469 1 98.44 196 ASN A C 1
ATOM 1562 O O . ASN A 1 196 ? -0.905 8.141 -34.531 1 98.44 196 ASN A O 1
ATOM 1566 N N . ALA A 1 197 ? -2.139 8.164 -32.719 1 98.31 197 ALA A N 1
ATOM 1567 C CA . ALA A 1 197 ? -2.883 6.961 -33.062 1 98.31 197 ALA A CA 1
ATOM 1568 C C . ALA A 1 197 ? -3.758 7.199 -34.281 1 98.31 197 ALA A C 1
ATOM 1570 O O . ALA A 1 197 ? -3.805 6.363 -35.188 1 98.31 197 ALA A O 1
ATOM 1571 N N . LEU A 1 198 ? -4.453 8.344 -34.312 1 98.06 198 LEU A N 1
ATOM 1572 C CA . LEU A 1 198 ? -5.34 8.672 -35.406 1 98.06 198 LEU A CA 1
ATOM 1573 C C . LEU A 1 198 ? -4.555 8.82 -36.719 1 98.06 198 LEU A C 1
ATOM 1575 O O . LEU A 1 198 ? -5.047 8.461 -37.781 1 98.06 198 LEU A O 1
ATOM 1579 N N . LEU A 1 199 ? -3.348 9.258 -36.625 1 97.44 199 LEU A N 1
ATOM 1580 C CA . LEU A 1 199 ? -2.521 9.508 -37.812 1 97.44 199 LEU A CA 1
ATOM 1581 C C . LEU A 1 199 ? -1.907 8.211 -38.312 1 97.44 199 LEU A C 1
ATOM 1583 O O . LEU A 1 199 ? -1.634 8.086 -39.531 1 97.44 199 LEU A O 1
ATOM 1587 N N . ASN A 1 200 ? -1.741 7.219 -37.406 1 97.19 200 ASN A N 1
ATOM 1588 C CA . ASN A 1 200 ? -0.899 6.094 -37.812 1 97.19 200 ASN A CA 1
ATOM 1589 C C . ASN A 1 200 ? -1.687 4.785 -37.844 1 97.19 200 ASN A C 1
ATOM 1591 O O . ASN A 1 200 ? -1.224 3.789 -38.406 1 97.19 200 ASN A O 1
ATOM 1595 N N . GLU A 1 201 ? -2.889 4.785 -37.25 1 97.19 201 GLU A N 1
ATOM 1596 C CA . GLU A 1 201 ? -3.633 3.539 -37.094 1 97.19 201 GLU A CA 1
ATOM 1597 C C . GLU A 1 201 ? -4.871 3.529 -38 1 97.19 201 GLU A C 1
ATOM 1599 O O . GLU A 1 201 ? -5.797 4.32 -37.781 1 97.19 201 GLU A O 1
ATOM 1604 N N . ASN A 1 202 ? -4.992 2.568 -38.844 1 96.12 202 ASN A N 1
ATOM 1605 C CA . ASN A 1 202 ? -6.102 2.482 -39.781 1 96.12 202 ASN A CA 1
ATOM 1606 C C . ASN A 1 202 ? -7.395 2.059 -39.094 1 96.12 202 ASN A C 1
ATOM 1608 O O . ASN A 1 202 ? -8.492 2.389 -39.562 1 96.12 202 ASN A O 1
ATOM 1612 N N . ASP A 1 203 ? -7.258 1.399 -37.969 1 95.94 203 ASP A N 1
ATOM 1613 C CA . ASP A 1 203 ? -8.43 0.948 -37.219 1 95.94 203 ASP A CA 1
ATOM 1614 C C . ASP A 1 203 ? -9.242 2.133 -36.719 1 95.94 203 ASP A C 1
ATOM 1616 O O . ASP A 1 203 ? -10.43 1.99 -36.406 1 95.94 203 ASP A O 1
ATOM 1620 N N . LEU A 1 204 ? -8.617 3.346 -36.688 1 97.62 204 LEU A N 1
ATOM 1621 C CA . LEU A 1 204 ? -9.289 4.508 -36.094 1 97.62 204 LEU A CA 1
ATOM 1622 C C . LEU A 1 204 ? -9.656 5.516 -37.188 1 97.62 204 LEU A C 1
ATOM 1624 O O . LEU A 1 204 ? -9.875 6.695 -36.906 1 97.62 204 LEU A O 1
ATOM 1628 N N . ILE A 1 205 ? -9.773 5.094 -38.406 1 95.56 205 ILE A N 1
ATOM 1629 C CA . ILE A 1 205 ? -9.922 5.965 -39.562 1 95.56 205 ILE A CA 1
ATOM 1630 C C . ILE A 1 205 ? -11.227 6.754 -39.469 1 95.56 205 ILE A C 1
ATOM 1632 O O . ILE A 1 205 ? -11.297 7.906 -39.906 1 95.56 205 ILE A O 1
ATOM 1636 N N . ASP A 1 206 ? -12.242 6.203 -38.844 1 96.38 206 ASP A N 1
ATOM 1637 C CA . ASP A 1 206 ? -13.555 6.836 -38.781 1 96.38 206 ASP A CA 1
ATOM 1638 C C . ASP A 1 206 ? -13.539 8.031 -37.844 1 96.38 206 ASP A C 1
ATOM 1640 O O . ASP A 1 206 ? -14.438 8.867 -37.875 1 96.38 206 ASP A O 1
ATOM 1644 N N . SER A 1 207 ? -12.477 8.117 -37 1 96.69 207 SER A N 1
ATOM 1645 C CA . SER A 1 207 ? -12.375 9.211 -36.031 1 96.69 207 SER A CA 1
ATOM 1646 C C . SER A 1 207 ? -11.344 10.242 -36.469 1 96.69 207 SER A C 1
ATOM 1648 O O . SER A 1 207 ? -10.992 11.141 -35.688 1 96.69 207 SER A O 1
ATOM 1650 N N . LYS A 1 208 ? -10.836 10.211 -37.594 1 95.88 208 LYS A N 1
ATOM 1651 C CA . LYS A 1 208 ? -9.797 11.117 -38.062 1 95.88 208 LYS A CA 1
ATOM 1652 C C . LYS A 1 208 ? -10.312 12.547 -38.156 1 95.88 208 LYS A C 1
ATOM 1654 O O . LYS A 1 208 ? -9.539 13.5 -38.094 1 95.88 208 LYS A O 1
ATOM 1659 N N . ASN A 1 209 ? -11.625 12.664 -38.375 1 95.81 209 ASN A N 1
ATOM 1660 C CA . ASN A 1 209 ? -12.227 13.992 -38.469 1 95.81 209 ASN A CA 1
ATOM 1661 C C . ASN A 1 209 ? -12.852 14.406 -37.156 1 95.81 209 ASN A C 1
ATOM 1663 O O . ASN A 1 209 ? -13.898 15.055 -37.125 1 95.81 209 ASN A O 1
ATOM 1667 N N . LEU A 1 210 ? -12.242 14.008 -36.062 1 96.75 210 LEU A N 1
ATOM 1668 C CA . LEU A 1 210 ? -12.703 14.352 -34.719 1 96.75 210 LEU A CA 1
ATOM 1669 C C . LEU A 1 210 ? -12.344 15.797 -34.375 1 96.75 210 LEU A C 1
ATOM 1671 O O . LEU A 1 210 ? -11.172 16.172 -34.406 1 96.75 210 LEU A O 1
ATOM 1675 N N . PHE A 1 211 ? -13.375 16.625 -34.094 1 96.94 211 PHE A N 1
ATOM 1676 C CA . PHE A 1 211 ? -13.18 18.016 -33.688 1 96.94 211 PHE A CA 1
ATOM 1677 C C . PHE A 1 211 ? -13.219 18.125 -32.156 1 96.94 211 PHE A C 1
ATOM 1679 O O . PHE A 1 211 ? -13.977 17.406 -31.516 1 96.94 211 PHE A O 1
ATOM 1686 N N . ILE A 1 212 ? -12.375 19 -31.625 1 97.31 212 ILE A N 1
ATOM 1687 C CA . ILE A 1 212 ? -12.422 19.312 -30.203 1 97.31 212 ILE A CA 1
ATOM 1688 C C . ILE A 1 212 ? -12.492 20.828 -30 1 97.31 212 ILE A C 1
ATOM 1690 O O . ILE A 1 212 ? -12.109 21.594 -30.891 1 97.31 212 ILE A O 1
ATOM 1694 N N . THR A 1 213 ? -13.023 21.219 -28.906 1 97.19 213 THR A N 1
ATOM 1695 C CA . THR A 1 213 ? -13.023 22.609 -28.5 1 97.19 213 THR A CA 1
ATOM 1696 C C . THR A 1 213 ? -11.906 22.875 -27.484 1 97.19 213 THR A C 1
ATOM 1698 O O . THR A 1 213 ? -11.773 22.156 -26.5 1 97.19 213 THR A O 1
ATOM 1701 N N . LEU A 1 214 ? -11.062 23.828 -27.766 1 98.06 214 LEU A N 1
ATOM 1702 C CA . LEU A 1 214 ? -9.977 24.172 -26.859 1 98.06 214 LEU A CA 1
ATOM 1703 C C . LEU A 1 214 ? -10.523 24.797 -25.578 1 98.06 214 LEU A C 1
ATOM 1705 O O . LEU A 1 214 ? -11.742 24.922 -25.406 1 98.06 214 LEU A O 1
ATOM 1709 N N . GLU A 1 215 ? -9.688 25.141 -24.641 1 97.44 215 GLU A N 1
ATOM 1710 C CA . GLU A 1 215 ? -10.07 25.5 -23.281 1 97.44 215 GLU A CA 1
ATOM 1711 C C . GLU A 1 215 ? -10.781 26.844 -23.234 1 97.44 215 GLU A C 1
ATOM 1713 O O . GLU A 1 215 ? -11.555 27.125 -22.312 1 97.44 215 GLU A O 1
ATOM 1718 N N . ASP A 1 216 ? -10.625 27.672 -24.25 1 96.75 216 ASP A N 1
ATOM 1719 C CA . ASP A 1 216 ? -11.289 28.984 -24.281 1 96.75 216 ASP A CA 1
ATOM 1720 C C . ASP A 1 216 ? -12.789 28.828 -24.547 1 96.75 216 ASP A C 1
ATOM 1722 O O . ASP A 1 216 ? -13.547 29.781 -24.422 1 96.75 216 ASP A O 1
ATOM 1726 N N . GLY A 1 217 ? -13.273 27.641 -24.953 1 95.25 217 GLY A N 1
ATOM 1727 C CA . GLY A 1 217 ? -14.68 27.328 -25.172 1 95.25 217 GLY A CA 1
ATOM 1728 C C . GLY A 1 217 ? -15.188 27.812 -26.531 1 95.25 217 GLY A C 1
ATOM 1729 O O . GLY A 1 217 ? -16.359 27.625 -26.844 1 95.25 217 GLY A O 1
ATOM 1730 N N . LYS A 1 218 ? -14.344 28.266 -27.391 1 95.56 218 LYS A N 1
ATOM 1731 C CA . LYS A 1 218 ? -14.789 28.891 -28.641 1 95.56 218 LYS A CA 1
ATOM 1732 C C . LYS A 1 218 ? -14.055 28.281 -29.844 1 95.56 218 LYS A C 1
ATOM 1734 O O . LYS A 1 218 ? -14.656 28.078 -30.891 1 95.56 218 LYS A O 1
ATOM 1739 N N . THR A 1 219 ? -12.82 27.984 -29.625 1 96.94 219 THR A N 1
ATOM 1740 C CA . THR A 1 219 ? -11.992 27.516 -30.734 1 96.94 219 THR A CA 1
ATOM 1741 C C . THR A 1 219 ? -12.227 26.031 -31 1 96.94 219 THR A C 1
ATOM 1743 O O . THR A 1 219 ? -11.898 25.188 -30.156 1 96.94 219 THR A O 1
ATOM 1746 N N . ASN A 1 220 ? -12.844 25.719 -32.125 1 97.12 220 ASN A N 1
ATOM 1747 C CA . ASN A 1 220 ? -13.023 24.344 -32.562 1 97.12 220 ASN A CA 1
ATOM 1748 C C . ASN A 1 220 ? -11.969 23.969 -33.625 1 97.12 220 ASN A C 1
ATOM 1750 O O . ASN A 1 220 ? -11.727 24.703 -34.562 1 97.12 220 ASN A O 1
ATOM 1754 N N . LYS A 1 221 ? -11.328 22.875 -33.438 1 96.31 221 LYS A N 1
ATOM 1755 C CA . LYS A 1 221 ? -10.227 22.453 -34.281 1 96.31 221 LYS A CA 1
ATOM 1756 C C . LYS A 1 221 ? -10.203 20.938 -34.469 1 96.31 221 LYS A C 1
ATOM 1758 O O . LYS A 1 221 ? -10.602 20.203 -33.531 1 96.31 221 LYS A O 1
ATOM 1763 N N . LEU A 1 222 ? -9.789 20.531 -35.625 1 97.81 222 LEU A N 1
ATOM 1764 C CA . LEU A 1 222 ? -9.523 19.094 -35.812 1 97.81 222 LEU A CA 1
ATOM 1765 C C . LEU A 1 222 ? -8.398 18.641 -34.875 1 97.81 222 LEU A C 1
ATOM 1767 O O . LEU A 1 222 ? -7.336 19.266 -34.812 1 97.81 222 LEU A O 1
ATOM 1771 N N . LEU A 1 223 ? -8.672 17.547 -34.125 1 98.38 223 LEU A N 1
ATOM 1772 C CA . LEU A 1 223 ? -7.691 17.078 -33.156 1 98.38 223 LEU A CA 1
ATOM 1773 C C . LEU A 1 223 ? -6.344 16.812 -33.812 1 98.38 223 LEU A C 1
ATOM 1775 O O . LEU A 1 223 ? -5.297 17.172 -33.281 1 98.38 223 LEU A O 1
ATOM 1779 N N . ILE A 1 224 ? -6.297 16.25 -35.062 1 97.94 224 ILE A N 1
ATOM 1780 C CA . ILE A 1 224 ? -5.066 15.852 -35.75 1 97.94 224 ILE A CA 1
ATOM 1781 C C . ILE A 1 224 ? -4.305 17.094 -36.188 1 97.94 224 ILE A C 1
ATOM 1783 O O . ILE A 1 224 ? -3.121 17.016 -36.531 1 97.94 224 ILE A O 1
ATOM 1787 N N . GLU A 1 225 ? -4.938 18.266 -36.188 1 97.75 225 GLU A N 1
ATOM 1788 C CA . GLU A 1 225 ? -4.301 19.516 -36.625 1 97.75 225 GLU A CA 1
ATOM 1789 C C . GLU A 1 225 ? -3.828 20.328 -35.406 1 97.75 225 GLU A C 1
ATOM 1791 O O . GLU A 1 225 ? -3.145 21.344 -35.594 1 97.75 225 GLU A O 1
ATOM 1796 N N . CYS A 1 226 ? -4.188 19.922 -34.25 1 98.31 226 CYS A N 1
ATOM 1797 C CA . CYS A 1 226 ? -3.736 20.625 -33.062 1 98.31 226 CYS A CA 1
ATOM 1798 C C . CYS A 1 226 ? -2.24 20.422 -32.844 1 98.31 226 CYS A C 1
ATOM 1800 O O . CYS A 1 226 ? -1.69 19.391 -33.188 1 98.31 226 CYS A O 1
ATOM 1802 N N . THR A 1 227 ? -1.567 21.453 -32.281 1 98.06 227 THR A N 1
ATOM 1803 C CA . THR A 1 227 ? -0.183 21.281 -31.859 1 98.06 227 THR A CA 1
ATOM 1804 C C . THR A 1 227 ? -0.111 20.438 -30.594 1 98.06 227 THR A C 1
ATOM 1806 O O . THR A 1 227 ? -1.101 20.312 -29.875 1 98.06 227 THR A O 1
ATOM 1809 N N . ASN A 1 228 ? 1.023 19.844 -30.328 1 98.19 228 ASN A N 1
ATOM 1810 C CA . ASN A 1 228 ? 1.197 19.078 -29.109 1 98.19 228 ASN A CA 1
ATOM 1811 C C . ASN A 1 228 ? 1.057 19.969 -27.875 1 98.19 228 ASN A C 1
ATOM 1813 O O . ASN A 1 228 ? 0.629 19.5 -26.812 1 98.19 228 ASN A O 1
ATOM 1817 N N . TRP A 1 229 ? 1.407 21.266 -28 1 98.12 229 TRP A N 1
ATOM 1818 C CA . TRP A 1 229 ? 1.21 22.219 -26.906 1 98.12 229 TRP A CA 1
ATOM 1819 C C . TRP A 1 229 ? -0.273 22.391 -26.594 1 98.12 229 TRP A C 1
ATOM 1821 O O . TRP A 1 229 ? -0.683 22.328 -25.438 1 98.12 229 TRP A O 1
ATOM 1831 N N . GLU A 1 230 ? -1.06 22.562 -27.672 1 98.38 230 GLU A N 1
ATOM 1832 C CA . GLU A 1 230 ? -2.5 22.703 -27.484 1 98.38 230 GLU A CA 1
ATOM 1833 C C . GLU A 1 230 ? -3.096 21.453 -26.828 1 98.38 230 GLU A C 1
ATOM 1835 O O . GLU A 1 230 ? -3.896 21.562 -25.906 1 98.38 230 GLU A O 1
ATOM 1840 N N . LEU A 1 231 ? -2.666 20.281 -27.297 1 98.69 231 LEU A N 1
ATOM 1841 C CA . LEU A 1 231 ? -3.205 19.016 -26.828 1 98.69 231 LEU A CA 1
ATOM 1842 C C . LEU A 1 231 ? -2.797 18.766 -25.375 1 98.69 231 LEU A C 1
ATOM 1844 O O . LEU A 1 231 ? -3.553 18.156 -24.609 1 98.69 231 LEU A O 1
ATOM 1848 N N . SER A 1 232 ? -1.59 19.188 -24.953 1 98.25 232 SER A N 1
ATOM 1849 C CA . SER A 1 232 ? -1.093 19 -23.594 1 98.25 232 SER A CA 1
ATOM 1850 C C . SER A 1 232 ? -1.815 19.906 -22.609 1 98.25 232 SER A C 1
ATOM 1852 O O . SER A 1 232 ? -1.626 19.797 -21.391 1 98.25 232 SER A O 1
ATOM 1854 N N . ASN A 1 233 ? -2.666 20.844 -23.141 1 98.56 233 ASN A N 1
ATOM 1855 C CA . ASN A 1 233 ? -3.334 21.797 -22.266 1 98.56 233 ASN A CA 1
ATOM 1856 C C . ASN A 1 233 ? -4.852 21.641 -22.312 1 98.56 233 ASN A C 1
ATOM 1858 O O . ASN A 1 233 ? -5.586 22.531 -21.875 1 98.56 233 ASN A O 1
ATOM 1862 N N . LEU A 1 234 ? -5.328 20.531 -22.844 1 98.31 234 LEU A N 1
ATOM 1863 C CA . LEU A 1 234 ? -6.746 20.188 -22.75 1 98.31 234 LEU A CA 1
ATOM 1864 C C . LEU A 1 234 ? -7.105 19.734 -21.344 1 98.31 234 LEU A C 1
ATOM 1866 O O . LEU A 1 234 ? -6.281 19.141 -20.656 1 98.31 234 LEU A O 1
ATOM 1870 N N . ASN A 1 235 ? -8.328 20.047 -20.906 1 97.44 235 ASN A N 1
ATOM 1871 C CA . ASN A 1 235 ? -8.727 19.609 -19.578 1 97.44 235 ASN A CA 1
ATOM 1872 C C . ASN A 1 235 ? -8.891 18.094 -19.516 1 97.44 235 ASN A C 1
ATOM 1874 O O . ASN A 1 235 ? -9.164 17.453 -20.531 1 97.44 235 ASN A O 1
ATOM 1878 N N . GLY A 1 236 ? -8.742 17.547 -18.312 1 97.69 236 GLY A N 1
ATOM 1879 C CA . GLY A 1 236 ? -8.727 16.109 -18.125 1 97.69 236 GLY A CA 1
ATOM 1880 C C . GLY A 1 236 ? -10.047 15.445 -18.453 1 97.69 236 GLY A C 1
ATOM 1881 O O . GLY A 1 236 ? -10.078 14.297 -18.906 1 97.69 236 GLY A O 1
ATOM 1882 N N . ASP A 1 237 ? -11.188 16.125 -18.219 1 97.5 237 ASP A N 1
ATOM 1883 C CA . ASP A 1 237 ? -12.492 15.562 -18.516 1 97.5 237 ASP A CA 1
ATOM 1884 C C . ASP A 1 237 ? -12.617 15.234 -20.016 1 97.5 237 ASP A C 1
ATOM 1886 O O . ASP A 1 237 ? -13.117 14.164 -20.375 1 97.5 237 ASP A O 1
ATOM 1890 N N . LEU A 1 238 ? -12.164 16.156 -20.812 1 97.19 238 LEU A N 1
ATOM 1891 C CA . LEU A 1 238 ? -12.188 15.93 -22.25 1 97.19 238 LEU A CA 1
ATOM 1892 C C . LEU A 1 238 ? -11.203 14.836 -22.641 1 97.19 238 LEU A C 1
ATOM 1894 O O . LEU A 1 238 ? -11.523 13.969 -23.453 1 97.19 238 LEU A O 1
ATOM 1898 N N . SER A 1 239 ? -10.008 14.906 -22.078 1 97.69 239 SER A N 1
ATOM 1899 C CA . SER A 1 239 ? -8.945 13.961 -22.406 1 97.69 239 SER A CA 1
ATOM 1900 C C . SER A 1 239 ? -9.406 12.523 -22.172 1 97.69 239 SER A C 1
ATOM 1902 O O . SER A 1 239 ? -9.164 11.648 -23.016 1 97.69 239 SER A O 1
ATOM 1904 N N . VAL A 1 240 ? -10.117 12.258 -21.062 1 97.19 240 VAL A N 1
ATOM 1905 C CA . VAL A 1 240 ? -10.469 10.883 -20.703 1 97.19 240 VAL A CA 1
ATOM 1906 C C . VAL A 1 240 ? -11.789 10.5 -21.375 1 97.19 240 VAL A C 1
ATOM 1908 O O . VAL A 1 240 ? -12.133 9.32 -21.453 1 97.19 240 VAL A O 1
ATOM 1911 N N . LYS A 1 241 ? -12.492 11.422 -21.922 1 96.88 241 LYS A N 1
ATOM 1912 C CA . LYS A 1 241 ? -13.742 11.203 -22.656 1 96.88 241 LYS A CA 1
ATOM 1913 C C . LYS A 1 241 ? -13.469 10.727 -24.078 1 96.88 241 LYS A C 1
ATOM 1915 O O . LYS A 1 241 ? -14.234 9.945 -24.625 1 96.88 241 LYS A O 1
ATOM 1920 N N . LEU A 1 242 ? -12.375 11.133 -24.672 1 97.38 242 LEU A N 1
ATOM 1921 C CA . LEU A 1 242 ? -12.07 10.984 -26.094 1 97.38 242 LEU A CA 1
ATOM 1922 C C . LEU A 1 242 ? -11.984 9.508 -26.469 1 97.38 242 LEU A C 1
ATOM 1924 O O . LEU A 1 242 ? -12.484 9.109 -27.531 1 97.38 242 LEU A O 1
ATOM 1928 N N . PRO A 1 243 ? -11.336 8.641 -25.625 1 96.62 243 PRO A N 1
ATOM 1929 C CA . PRO A 1 243 ? -11.297 7.223 -26 1 96.62 243 PRO A CA 1
ATOM 1930 C C . PRO A 1 243 ? -12.695 6.621 -26.172 1 96.62 243 PRO A C 1
ATOM 1932 O O . PRO A 1 243 ? -12.906 5.789 -27.062 1 96.62 243 PRO A O 1
ATOM 1935 N N . TYR A 1 244 ? -13.609 7.039 -25.359 1 96.44 244 TYR A N 1
ATOM 1936 C CA . TYR A 1 244 ? -14.977 6.531 -25.469 1 96.44 244 TYR A CA 1
ATOM 1937 C C . TYR A 1 244 ? -15.664 7.059 -26.719 1 96.44 244 TYR A C 1
ATOM 1939 O O . TYR A 1 244 ? -16.422 6.332 -27.359 1 96.44 244 TYR A O 1
ATOM 1947 N N . GLN A 1 245 ? -15.414 8.289 -27.094 1 96.75 245 GLN A N 1
ATOM 1948 C CA . GLN A 1 245 ? -15.93 8.828 -28.344 1 96.75 245 GLN A CA 1
ATOM 1949 C C . GLN A 1 245 ? -15.414 8.039 -29.531 1 96.75 245 GLN A C 1
ATOM 1951 O O . GLN A 1 245 ? -16.172 7.707 -30.453 1 96.75 245 GLN A O 1
ATOM 1956 N N . ILE A 1 246 ? -14.172 7.762 -29.5 1 97.62 246 ILE A N 1
ATOM 1957 C CA . ILE A 1 246 ? -13.531 7.031 -30.594 1 97.62 246 ILE A CA 1
ATOM 1958 C C . ILE A 1 246 ? -14.109 5.621 -30.688 1 97.62 246 ILE A C 1
ATOM 1960 O O . ILE A 1 246 ? -14.328 5.102 -31.781 1 97.62 246 ILE A O 1
ATOM 1964 N N . SER A 1 247 ? -14.281 5.016 -29.5 1 96.56 247 SER A N 1
ATOM 1965 C CA . SER A 1 247 ? -14.891 3.691 -29.453 1 96.56 247 SER A CA 1
ATOM 1966 C C . SER A 1 247 ? -16.25 3.686 -30.156 1 96.56 247 SER A C 1
ATOM 1968 O O . SER A 1 247 ? -16.531 2.781 -30.938 1 96.56 247 SER A O 1
ATOM 1970 N N . LEU A 1 248 ? -17.078 4.68 -29.953 1 96.12 248 LEU A N 1
ATOM 1971 C CA . LEU A 1 248 ? -18.406 4.789 -30.547 1 96.12 248 LEU A CA 1
ATOM 1972 C C . LEU A 1 248 ? -18.312 5.074 -32.031 1 96.12 248 LEU A C 1
ATOM 1974 O O . LEU A 1 248 ? -19 4.445 -32.844 1 96.12 248 LEU A O 1
ATOM 1978 N N . GLU A 1 249 ? -17.438 5.93 -32.438 1 96.5 249 GLU A N 1
ATOM 1979 C CA . GLU A 1 249 ? -17.312 6.34 -33.844 1 96.5 249 GLU A CA 1
ATOM 1980 C C . GLU A 1 249 ? -16.75 5.211 -34.688 1 96.5 249 GLU A C 1
ATOM 1982 O O . GLU A 1 249 ? -17.172 5.023 -35.844 1 96.5 249 GLU A O 1
ATOM 1987 N N . CYS A 1 250 ? -15.828 4.492 -34.125 1 97.06 250 CYS A N 1
ATOM 1988 C CA . CYS A 1 250 ? -15.156 3.447 -34.875 1 97.06 250 CYS A CA 1
ATOM 1989 C C . CYS A 1 250 ? -15.82 2.094 -34.656 1 97.06 250 CYS A C 1
ATOM 1991 O O . CYS A 1 250 ? -15.438 1.104 -35.281 1 97.06 250 CYS A O 1
ATOM 1993 N N . ASN A 1 251 ? -16.75 2.043 -33.812 1 94.94 251 ASN A N 1
ATOM 1994 C CA . ASN A 1 251 ? -17.422 0.793 -33.438 1 94.94 251 ASN A CA 1
ATOM 1995 C C . ASN A 1 251 ? -16.422 -0.275 -33 1 94.94 251 ASN A C 1
ATOM 1997 O O . ASN A 1 251 ? -16.422 -1.38 -33.562 1 94.94 251 ASN A O 1
ATOM 2001 N N . LEU A 1 252 ? -15.539 0.125 -32.156 1 94.69 252 LEU A N 1
ATOM 2002 C CA . LEU A 1 252 ? -14.539 -0.76 -31.578 1 94.69 252 LEU A CA 1
ATOM 2003 C C . LEU A 1 252 ? -14.758 -0.907 -30.078 1 94.69 252 LEU A C 1
ATOM 2005 O O . LEU A 1 252 ? -15.141 0.053 -29.406 1 94.69 252 LEU A O 1
ATOM 2009 N N . PRO A 1 253 ? -14.508 -2.111 -29.562 1 91.44 253 PRO A N 1
ATOM 2010 C CA . PRO A 1 253 ? -14.516 -2.219 -28.094 1 91.44 253 PRO A CA 1
ATOM 2011 C C . PRO A 1 253 ? -13.547 -1.245 -27.422 1 91.44 253 PRO A C 1
ATOM 2013 O O . PRO A 1 253 ? -12.445 -1.016 -27.938 1 91.44 253 PRO A O 1
ATOM 2016 N N . ILE A 1 254 ? -13.992 -0.681 -26.297 1 92.94 254 ILE A N 1
ATOM 2017 C CA . ILE A 1 254 ? -13.234 0.355 -25.594 1 92.94 254 ILE A CA 1
ATOM 2018 C C . ILE A 1 254 ? -11.844 -0.168 -25.234 1 92.94 254 ILE A C 1
ATOM 2020 O O . ILE A 1 254 ? -10.867 0.584 -25.266 1 92.94 254 ILE A O 1
ATOM 2024 N N . GLU A 1 255 ? -11.711 -1.495 -24.938 1 89.38 255 GLU A N 1
ATOM 2025 C CA . GLU A 1 255 ? -10.422 -2.09 -24.594 1 89.38 255 GLU A CA 1
ATOM 2026 C C . GLU A 1 255 ? -9.453 -2.02 -25.766 1 89.38 255 GLU A C 1
ATOM 2028 O O . GLU A 1 255 ? -8.258 -1.787 -25.578 1 89.38 255 GLU A O 1
ATOM 2033 N N . ASN A 1 256 ? -9.945 -2.209 -26.984 1 91.75 256 ASN A N 1
ATOM 2034 C CA . ASN A 1 256 ? -9.117 -2.125 -28.188 1 91.75 256 ASN A CA 1
ATOM 2035 C C . ASN A 1 256 ? -8.648 -0.695 -28.453 1 91.75 256 ASN A C 1
ATOM 2037 O O . ASN A 1 256 ? -7.512 -0.475 -28.859 1 91.75 256 ASN A O 1
ATOM 2041 N N . VAL A 1 257 ? -9.586 0.199 -28.219 1 94.69 257 VAL A N 1
ATOM 2042 C CA . VAL A 1 257 ? -9.25 1.605 -28.406 1 94.69 257 VAL A CA 1
ATOM 2043 C C . VAL A 1 257 ? -8.125 2.002 -27.453 1 94.69 257 VAL A C 1
ATOM 2045 O O . VAL A 1 257 ? -7.145 2.627 -27.875 1 94.69 257 VAL A O 1
ATOM 2048 N N . TYR A 1 258 ? -8.219 1.596 -26.203 1 93.25 258 TYR A N 1
ATOM 2049 C CA . TYR A 1 258 ? -7.184 1.9 -25.219 1 93.25 258 TYR A CA 1
ATOM 2050 C C . TYR A 1 258 ? -5.859 1.25 -25.609 1 93.25 258 TYR A C 1
ATOM 2052 O O . TYR A 1 258 ? -4.797 1.86 -25.469 1 93.25 258 TYR A O 1
ATOM 2060 N N . GLU A 1 259 ? -5.93 0.034 -26.047 1 92.31 259 GLU A N 1
ATOM 2061 C CA . GLU A 1 259 ? -4.715 -0.665 -26.453 1 92.31 259 GLU A CA 1
ATOM 2062 C C . GLU A 1 259 ? -3.986 0.095 -27.562 1 92.31 259 GLU A C 1
ATOM 2064 O O . GLU A 1 259 ? -2.762 0.232 -27.516 1 92.31 259 GLU A O 1
ATOM 2069 N N . ILE A 1 260 ? -4.734 0.595 -28.516 1 95.69 260 ILE A N 1
ATOM 2070 C CA . ILE A 1 260 ? -4.164 1.319 -29.656 1 95.69 260 ILE A CA 1
ATOM 2071 C C . ILE A 1 260 ? -3.566 2.641 -29.172 1 95.69 260 ILE A C 1
ATOM 2073 O O . ILE A 1 260 ? -2.424 2.969 -29.5 1 95.69 260 ILE A O 1
ATOM 2077 N N . ILE A 1 261 ? -4.328 3.363 -28.375 1 96.25 261 ILE A N 1
ATOM 2078 C CA . ILE A 1 261 ? -3.893 4.672 -27.906 1 96.25 261 ILE A CA 1
ATOM 2079 C C . ILE A 1 261 ? -2.637 4.52 -27.047 1 96.25 261 ILE A C 1
ATOM 2081 O O . ILE A 1 261 ? -1.698 5.312 -27.172 1 96.25 261 ILE A O 1
ATOM 2085 N N . LYS A 1 262 ? -2.566 3.527 -26.219 1 94.19 262 LYS A N 1
ATOM 2086 C CA . LYS A 1 262 ? -1.483 3.336 -25.25 1 94.19 262 LYS A CA 1
ATOM 2087 C C . LYS A 1 262 ? -0.162 3.057 -25.969 1 94.19 262 LYS A C 1
ATOM 2089 O O . LYS A 1 262 ? 0.91 3.355 -25.438 1 94.19 262 LYS A O 1
ATOM 2094 N N . ARG A 1 263 ? -0.204 2.584 -27.234 1 95.62 263 ARG A N 1
ATOM 2095 C CA . ARG A 1 263 ? 1.005 2.352 -28.016 1 95.62 263 ARG A CA 1
ATOM 2096 C C . ARG A 1 263 ? 1.774 3.648 -28.234 1 95.62 263 ARG A C 1
ATOM 2098 O O . ARG A 1 263 ? 2.992 3.629 -28.438 1 95.62 263 ARG A O 1
ATOM 2105 N N . TYR A 1 264 ? 1.081 4.707 -28.125 1 97.69 264 TYR A N 1
ATOM 2106 C CA . TYR A 1 264 ? 1.682 6.004 -28.438 1 97.69 264 TYR A CA 1
ATOM 2107 C C . TYR A 1 264 ? 1.781 6.863 -27.188 1 97.69 264 TYR A C 1
ATOM 2109 O O . TYR A 1 264 ? 2.045 8.062 -27.266 1 97.69 264 TYR A O 1
ATOM 2117 N N . HIS A 1 265 ? 1.528 6.289 -26.078 1 97.38 265 HIS A N 1
ATOM 2118 C CA . HIS A 1 265 ? 1.432 7 -24.812 1 97.38 265 HIS A CA 1
ATOM 2119 C C . HIS A 1 265 ? 2.641 6.719 -23.922 1 97.38 265 HIS A C 1
ATOM 2121 O O . HIS A 1 265 ? 3.398 5.781 -24.172 1 97.38 265 HIS A O 1
ATOM 2127 N N . LEU A 1 266 ? 2.84 7.504 -22.844 1 95.19 266 LEU A N 1
ATOM 2128 C CA . LEU A 1 266 ? 3.885 7.355 -21.828 1 95.19 266 LEU A CA 1
ATOM 2129 C C . LEU A 1 266 ? 3.887 5.941 -21.25 1 95.19 266 LEU A C 1
ATOM 2131 O O . LEU A 1 266 ? 4.941 5.414 -20.906 1 95.19 266 LEU A O 1
ATOM 2135 N N . CYS A 1 267 ? 2.752 5.367 -21.141 1 94.06 267 CYS A N 1
ATOM 2136 C CA . CYS A 1 267 ? 2.635 4.066 -20.5 1 94.06 267 CYS A CA 1
ATOM 2137 C C . CYS A 1 267 ? 3.42 3.004 -21.25 1 94.06 267 CYS A C 1
ATOM 2139 O O . CYS A 1 267 ? 3.986 2.092 -20.641 1 94.06 267 CYS A O 1
ATOM 2141 N N . SER A 1 268 ? 3.496 3.08 -22.578 1 95.75 268 SER A N 1
ATOM 2142 C CA . SER A 1 268 ? 4.219 2.107 -23.391 1 95.75 268 SER A CA 1
ATOM 2143 C C . SER A 1 268 ? 5.582 2.641 -23.812 1 95.75 268 SER A C 1
ATOM 2145 O O . SER A 1 268 ? 6.605 1.996 -23.578 1 95.75 268 SER A O 1
ATOM 2147 N N . LEU A 1 269 ? 5.621 3.855 -24.281 1 97.19 269 LEU A N 1
ATOM 2148 C CA . LEU A 1 269 ? 6.84 4.43 -24.844 1 97.19 269 LEU A CA 1
ATOM 2149 C C . LEU A 1 269 ? 7.832 4.77 -23.734 1 97.19 269 LEU A C 1
ATOM 2151 O O . LEU A 1 269 ? 9.047 4.742 -23.953 1 97.19 269 LEU A O 1
ATOM 2155 N N . GLY A 1 270 ? 7.289 5.148 -22.531 1 96.62 270 GLY A N 1
ATOM 2156 C CA . GLY A 1 270 ? 8.125 5.691 -21.469 1 96.62 270 GLY A CA 1
ATOM 2157 C C . GLY A 1 270 ? 8.352 7.184 -21.594 1 96.62 270 GLY A C 1
ATOM 2158 O O . GLY A 1 270 ? 8.086 7.773 -22.656 1 96.62 270 GLY A O 1
ATOM 2159 N N . THR A 1 271 ? 8.859 7.754 -20.562 1 96.69 271 THR A N 1
ATOM 2160 C CA . THR A 1 271 ? 9.07 9.195 -20.469 1 96.69 271 THR A CA 1
ATOM 2161 C C . THR A 1 271 ? 10.102 9.656 -21.5 1 96.69 271 THR A C 1
ATOM 2163 O O . THR A 1 271 ? 9.891 10.656 -22.188 1 96.69 271 THR A O 1
ATOM 2166 N N . PHE A 1 272 ? 11.188 8.93 -21.734 1 95.94 272 PHE A N 1
ATOM 2167 C CA . PHE A 1 272 ? 12.273 9.32 -22.625 1 95.94 272 PHE A CA 1
ATOM 2168 C C . PHE A 1 272 ? 11.797 9.391 -24.078 1 95.94 272 PHE A C 1
ATOM 2170 O O . PHE A 1 272 ? 11.773 10.461 -24.672 1 95.94 272 PHE A O 1
ATOM 2177 N N . LYS A 1 273 ? 11.25 8.312 -24.609 1 96.19 273 LYS A N 1
ATOM 2178 C CA . LYS A 1 273 ? 10.859 8.242 -26.016 1 96.19 273 LYS A CA 1
ATOM 2179 C C . LYS A 1 273 ? 9.664 9.141 -26.312 1 96.19 273 LYS A C 1
ATOM 2181 O O . LYS A 1 273 ? 9.57 9.719 -27.391 1 96.19 273 LYS A O 1
ATOM 2186 N N . PHE A 1 274 ? 8.734 9.227 -25.406 1 97.31 274 PHE A N 1
ATOM 2187 C CA . PHE A 1 274 ? 7.547 10.039 -25.609 1 97.31 274 PHE A CA 1
ATOM 2188 C C . PHE A 1 274 ? 7.922 11.5 -25.812 1 97.31 274 PHE A C 1
ATOM 2190 O O . PHE A 1 274 ? 7.457 12.133 -26.766 1 97.31 274 PHE A O 1
ATOM 2197 N N . PHE A 1 275 ? 8.773 12.055 -24.922 1 96.25 275 PHE A N 1
ATOM 2198 C CA . PHE A 1 275 ? 9.086 13.477 -24.984 1 96.25 275 PHE A CA 1
ATOM 2199 C C . PHE A 1 275 ? 10.039 13.773 -26.141 1 96.25 275 PHE A C 1
ATOM 2201 O O . PHE A 1 275 ? 9.969 14.836 -26.75 1 96.25 275 PHE A O 1
ATOM 2208 N N . VAL A 1 276 ? 10.906 12.805 -26.469 1 94.31 276 VAL A N 1
ATOM 2209 C CA . VAL A 1 276 ? 11.781 12.977 -27.625 1 94.31 276 VAL A CA 1
ATOM 2210 C C . VAL A 1 276 ? 10.945 12.992 -28.906 1 94.31 276 VAL A C 1
ATOM 2212 O O . VAL A 1 276 ? 11.094 13.891 -29.734 1 94.31 276 VAL A O 1
ATOM 2215 N N . LYS A 1 277 ? 10.039 12.078 -29 1 95.56 277 LYS A N 1
ATOM 2216 C CA . LYS A 1 277 ? 9.266 11.898 -30.234 1 95.56 277 LYS A CA 1
ATOM 2217 C C . LYS A 1 277 ? 8.305 13.062 -30.438 1 95.56 277 LYS A C 1
ATOM 2219 O O . LYS A 1 277 ? 8.047 13.461 -31.578 1 95.56 277 LYS A O 1
ATOM 2224 N N . ASN A 1 278 ? 7.719 13.562 -29.406 1 97.31 278 ASN A N 1
ATOM 2225 C CA . ASN A 1 278 ? 6.652 14.547 -29.547 1 97.31 278 ASN A CA 1
ATOM 2226 C C . ASN A 1 278 ? 7.172 15.969 -29.359 1 97.31 278 ASN A C 1
ATOM 2228 O O . ASN A 1 278 ? 6.43 16.938 -29.531 1 97.31 278 ASN A O 1
ATOM 2232 N N . LYS A 1 279 ? 8.453 16.141 -29 1 95.44 279 LYS A N 1
ATOM 2233 C CA . LYS A 1 279 ? 9.102 17.438 -28.859 1 95.44 279 LYS A CA 1
ATOM 2234 C C . LYS A 1 279 ? 8.32 18.344 -27.922 1 95.44 279 LYS A C 1
ATOM 2236 O O . LYS A 1 279 ? 7.98 19.469 -28.281 1 95.44 279 LYS A O 1
ATOM 2241 N N . ILE A 1 280 ? 7.988 17.875 -26.797 1 95.69 280 ILE A N 1
ATOM 2242 C CA . ILE A 1 280 ? 7.305 18.594 -25.734 1 95.69 280 ILE A CA 1
ATOM 2243 C C . ILE A 1 280 ? 8.273 18.875 -24.594 1 95.69 280 ILE A C 1
ATOM 2245 O O . ILE A 1 280 ? 9.078 18.016 -24.234 1 95.69 280 ILE A O 1
ATOM 2249 N N . ASN A 1 281 ? 8.266 20.094 -24.078 1 95.44 281 ASN A N 1
ATOM 2250 C CA . ASN A 1 281 ? 9.07 20.391 -22.891 1 95.44 281 ASN A CA 1
ATOM 2251 C C . ASN A 1 281 ? 8.633 19.547 -21.703 1 95.44 281 ASN A C 1
ATOM 2253 O O . ASN A 1 281 ? 7.445 19.25 -21.547 1 95.44 281 ASN A O 1
ATOM 2257 N N . GLU A 1 282 ? 9.578 19.141 -20.875 1 95.12 282 GLU A N 1
ATOM 2258 C CA . GLU A 1 282 ? 9.219 18.375 -19.688 1 95.12 282 GLU A CA 1
ATOM 2259 C C . GLU A 1 282 ? 8.227 19.141 -18.812 1 95.12 282 GLU A C 1
ATOM 2261 O O . GLU A 1 282 ? 8.43 20.328 -18.531 1 95.12 282 GLU A O 1
ATOM 2266 N N . PRO A 1 283 ? 7.219 18.484 -18.469 1 98.19 283 PRO A N 1
ATOM 2267 C CA . PRO A 1 283 ? 6.199 19.125 -17.641 1 98.19 283 PRO A CA 1
ATOM 2268 C C . PRO A 1 283 ? 6.621 19.25 -16.188 1 98.19 283 PRO A C 1
ATOM 2270 O O . PRO A 1 283 ? 7.605 18.641 -15.766 1 98.19 283 PRO A O 1
ATOM 2273 N N . ILE A 1 284 ? 5.922 20.047 -15.414 1 98.56 284 ILE A N 1
ATOM 2274 C CA . ILE A 1 284 ? 6.305 20.266 -14.023 1 98.56 284 ILE A CA 1
ATOM 2275 C C . ILE A 1 284 ? 5.078 20.125 -13.125 1 98.56 284 ILE A C 1
ATOM 2277 O O . ILE A 1 284 ? 3.941 20.156 -13.602 1 98.56 284 ILE A O 1
ATOM 2281 N N . TYR A 1 285 ? 5.301 19.844 -11.883 1 98.81 285 TYR A N 1
ATOM 2282 C CA . TYR A 1 285 ? 4.332 19.953 -10.797 1 98.81 285 TYR A CA 1
ATOM 2283 C C . TYR A 1 285 ? 4.594 21.203 -9.961 1 98.81 285 TYR A C 1
ATOM 2285 O O . TYR A 1 285 ? 5.746 21.578 -9.742 1 98.81 285 TYR A O 1
ATOM 2293 N N . LEU A 1 286 ? 3.566 21.859 -9.57 1 98.75 286 LEU A N 1
ATOM 2294 C CA . LEU A 1 286 ? 3.676 22.891 -8.539 1 98.75 286 LEU A CA 1
ATOM 2295 C C . LEU A 1 286 ? 3.238 22.344 -7.184 1 98.75 286 LEU A C 1
ATOM 2297 O O . LEU A 1 286 ? 2.131 21.812 -7.051 1 98.75 286 LEU A O 1
ATOM 2301 N N . ILE A 1 287 ? 4.098 22.438 -6.219 1 97.19 287 ILE A N 1
ATOM 2302 C CA . ILE A 1 287 ? 3.865 21.891 -4.887 1 97.19 287 ILE A CA 1
ATOM 2303 C C . ILE A 1 287 ? 4.262 22.922 -3.828 1 97.19 287 ILE A C 1
ATOM 2305 O O . ILE A 1 287 ? 5.34 23.516 -3.908 1 97.19 287 ILE A O 1
ATOM 2309 N N . PRO A 1 288 ? 3.383 23.203 -2.842 1 96.56 288 PRO A N 1
ATOM 2310 C CA . PRO A 1 288 ? 3.795 24.125 -1.792 1 96.56 288 PRO A CA 1
ATOM 2311 C C . PRO A 1 288 ? 4.902 23.562 -0.902 1 96.56 288 PRO A C 1
ATOM 2313 O O . PRO A 1 288 ? 4.992 22.359 -0.718 1 96.56 288 PRO A O 1
ATOM 2316 N N . ALA A 1 289 ? 5.676 24.422 -0.307 1 93.44 289 ALA A N 1
ATOM 2317 C CA . ALA A 1 289 ? 6.785 24.016 0.548 1 93.44 289 ALA A CA 1
ATOM 2318 C C . ALA A 1 289 ? 6.285 23.266 1.777 1 93.44 289 ALA A C 1
ATOM 2320 O O . ALA A 1 289 ? 7.039 22.516 2.408 1 93.44 289 ALA A O 1
ATOM 2321 N N . SER A 1 290 ? 5.043 23.406 2.1 1 92.62 290 SER A N 1
ATOM 2322 C CA . SER A 1 290 ? 4.449 22.734 3.254 1 92.62 290 SER A CA 1
ATOM 2323 C C . SER A 1 290 ? 3.986 21.328 2.898 1 92.62 290 SER A C 1
ATOM 2325 O O . SER A 1 290 ? 3.488 20.594 3.76 1 92.62 290 SER A O 1
ATOM 2327 N N . ALA A 1 291 ? 4.141 20.891 1.65 1 95 291 ALA A N 1
ATOM 2328 C CA . ALA A 1 291 ? 3.629 19.609 1.181 1 95 291 ALA A CA 1
ATOM 2329 C C . ALA A 1 291 ? 4.359 18.453 1.853 1 95 291 ALA A C 1
ATOM 2331 O O . ALA A 1 291 ? 5.539 18.562 2.199 1 95 291 ALA A O 1
ATOM 2332 N N . HIS A 1 292 ? 3.664 17.406 2.078 1 92.38 292 HIS A N 1
ATOM 2333 C CA . HIS A 1 292 ? 4.242 16.156 2.57 1 92.38 292 HIS A CA 1
ATOM 2334 C C . HIS A 1 292 ? 5.324 15.648 1.625 1 92.38 292 HIS A C 1
ATOM 2336 O O . HIS A 1 292 ? 5.23 15.828 0.409 1 92.38 292 HIS A O 1
ATOM 2342 N N . TYR A 1 293 ? 6.289 14.984 2.07 1 90.19 293 TYR A N 1
ATOM 2343 C CA . TYR A 1 293 ? 7.449 14.555 1.301 1 90.19 293 TYR A CA 1
ATOM 2344 C C . TYR A 1 293 ? 7.059 13.531 0.243 1 90.19 293 TYR A C 1
ATOM 2346 O O . TYR A 1 293 ? 7.809 13.289 -0.703 1 90.19 293 TYR A O 1
ATOM 2354 N N . CYS A 1 294 ? 5.871 12.898 0.376 1 94.19 294 CYS A N 1
ATOM 2355 C CA . CYS A 1 294 ? 5.457 11.867 -0.567 1 94.19 294 CYS A CA 1
ATOM 2356 C C . CYS A 1 294 ? 5.316 12.438 -1.974 1 94.19 294 CYS A C 1
ATOM 2358 O O . CYS A 1 294 ? 5.383 11.695 -2.957 1 94.19 294 CYS A O 1
ATOM 2360 N N . PHE A 1 295 ? 5.109 13.742 -2.135 1 96.38 295 PHE A N 1
ATOM 2361 C CA . PHE A 1 295 ? 4.961 14.32 -3.467 1 96.38 295 PHE A CA 1
ATOM 2362 C C . PHE A 1 295 ? 6.297 14.328 -4.203 1 96.38 295 PHE A C 1
ATOM 2364 O O . PHE A 1 295 ? 6.348 14.094 -5.41 1 96.38 295 PHE A O 1
ATOM 2371 N N . LYS A 1 296 ? 7.383 14.734 -3.457 1 94.62 296 LYS A N 1
ATOM 2372 C CA . LYS A 1 296 ? 8.695 14.578 -4.066 1 94.62 296 LYS A CA 1
ATOM 2373 C C . LYS A 1 296 ? 8.945 13.125 -4.473 1 94.62 296 LYS A C 1
ATOM 2375 O O . LYS A 1 296 ? 9.445 12.859 -5.566 1 94.62 296 LYS A O 1
ATOM 2380 N N . LYS A 1 297 ? 8.625 12.188 -3.639 1 95 297 LYS A N 1
ATOM 2381 C CA . LYS A 1 297 ? 8.727 10.766 -3.943 1 95 297 LYS A CA 1
ATOM 2382 C C . LYS A 1 297 ? 7.91 10.406 -5.18 1 95 297 LYS A C 1
ATOM 2384 O O . LYS A 1 297 ? 8.359 9.633 -6.027 1 95 297 LYS A O 1
ATOM 2389 N N . ALA A 1 298 ? 6.691 10.906 -5.25 1 96.94 298 ALA A N 1
ATOM 2390 C CA . ALA A 1 298 ? 5.793 10.617 -6.363 1 96.94 298 ALA A CA 1
ATOM 2391 C C . ALA A 1 298 ? 6.426 11.008 -7.695 1 96.94 298 ALA A C 1
ATOM 2393 O O . ALA A 1 298 ? 6.438 10.211 -8.641 1 96.94 298 ALA A O 1
ATOM 2394 N N . VAL A 1 299 ? 6.965 12.211 -7.77 1 97.56 299 VAL A N 1
ATOM 2395 C CA . VAL A 1 299 ? 7.512 12.742 -9.016 1 97.56 299 VAL A CA 1
ATOM 2396 C C . VAL A 1 299 ? 8.773 11.969 -9.391 1 97.56 299 VAL A C 1
ATOM 2398 O O . VAL A 1 299 ? 9.047 11.742 -10.57 1 97.56 299 VAL A O 1
ATOM 2401 N N . CYS A 1 300 ? 9.523 11.555 -8.328 1 96.12 300 CYS A N 1
ATOM 2402 C CA . CYS A 1 300 ? 10.688 10.711 -8.562 1 96.12 300 CYS A CA 1
ATOM 2403 C C . CYS A 1 300 ? 10.281 9.336 -9.078 1 96.12 300 CYS A C 1
ATOM 2405 O O . CYS A 1 300 ? 10.836 8.836 -10.055 1 96.12 300 CYS A O 1
ATOM 2407 N N . LEU A 1 301 ? 9.305 8.758 -8.484 1 96.44 301 LEU A N 1
ATOM 2408 C CA . LEU A 1 301 ? 8.859 7.406 -8.781 1 96.44 301 LEU A CA 1
ATOM 2409 C C . LEU A 1 301 ? 8.312 7.32 -10.203 1 96.44 301 LEU A C 1
ATOM 2411 O O . LEU A 1 301 ? 8.586 6.359 -10.922 1 96.44 301 LEU A O 1
ATOM 2415 N N . ILE A 1 302 ? 7.59 8.352 -10.648 1 97.31 302 ILE A N 1
ATOM 2416 C CA . ILE A 1 302 ? 6.902 8.25 -11.93 1 97.31 302 ILE A CA 1
ATOM 2417 C C . ILE A 1 302 ? 7.859 8.633 -13.062 1 97.31 302 ILE A C 1
ATOM 2419 O O . ILE A 1 302 ? 7.449 8.758 -14.219 1 97.31 302 ILE A O 1
ATOM 2423 N N . GLY A 1 303 ? 9.148 8.945 -12.75 1 96.81 303 GLY A N 1
ATOM 2424 C CA . GLY A 1 303 ? 10.203 9.055 -13.75 1 96.81 303 GLY A CA 1
ATOM 2425 C C . GLY A 1 303 ? 10.469 10.484 -14.18 1 96.81 303 GLY A C 1
ATOM 2426 O O . GLY A 1 303 ? 11.359 10.734 -14.992 1 96.81 303 GLY A O 1
ATOM 2427 N N . LEU A 1 304 ? 9.734 11.445 -13.602 1 97.12 304 LEU A N 1
ATOM 2428 C CA . LEU A 1 304 ? 9.922 12.836 -14.008 1 97.12 304 LEU A CA 1
ATOM 2429 C C . LEU A 1 304 ? 11.141 13.445 -13.312 1 97.12 304 LEU A C 1
ATOM 2431 O O . LEU A 1 304 ? 11.797 14.328 -13.867 1 97.12 304 LEU A O 1
ATOM 2435 N N . GLY A 1 305 ? 11.398 12.984 -12.055 1 96.62 305 GLY A N 1
ATOM 2436 C CA . GLY A 1 305 ? 12.5 13.531 -11.281 1 96.62 305 GLY A CA 1
ATOM 2437 C C . GLY A 1 305 ? 12.125 14.766 -10.484 1 96.62 305 GLY A C 1
ATOM 2438 O O . GLY A 1 305 ? 11.312 15.578 -10.93 1 96.62 305 GLY A O 1
ATOM 2439 N N . SER A 1 306 ? 12.727 14.969 -9.359 1 95.88 306 SER A N 1
ATOM 2440 C CA . SER A 1 306 ? 12.352 16.016 -8.422 1 95.88 306 SER A CA 1
ATOM 2441 C C . SER A 1 306 ? 12.68 17.406 -8.984 1 95.88 306 SER A C 1
ATOM 2443 O O . SER A 1 306 ? 12.133 18.406 -8.523 1 95.88 306 SER A O 1
ATOM 2445 N N . ASP A 1 307 ? 13.555 17.469 -10.008 1 97.12 307 ASP A N 1
ATOM 2446 C CA . ASP A 1 307 ? 13.883 18.75 -10.633 1 97.12 307 ASP A CA 1
ATOM 2447 C C . ASP A 1 307 ? 12.664 19.344 -11.344 1 97.12 307 ASP A C 1
ATOM 2449 O O . ASP A 1 307 ? 12.648 20.531 -11.68 1 97.12 307 ASP A O 1
ATOM 2453 N N . ASN A 1 308 ? 11.734 18.531 -11.586 1 98 308 ASN A N 1
ATOM 2454 C CA . ASN A 1 308 ? 10.531 18.984 -12.289 1 98 308 ASN A CA 1
ATOM 2455 C C . ASN A 1 308 ? 9.414 19.328 -11.32 1 98 308 ASN A C 1
ATOM 2457 O O . ASN A 1 308 ? 8.234 19.328 -11.695 1 98 308 ASN A O 1
ATOM 2461 N N . ILE A 1 309 ? 9.781 19.609 -10.078 1 97.81 309 ILE A N 1
ATOM 2462 C CA . ILE A 1 309 ? 8.906 20.203 -9.078 1 97.81 309 ILE A CA 1
ATOM 2463 C C . ILE A 1 309 ? 9.242 21.688 -8.906 1 97.81 309 ILE A C 1
ATOM 2465 O O . ILE A 1 309 ? 10.406 22.047 -8.719 1 97.81 309 ILE A O 1
ATOM 2469 N N . LYS A 1 310 ? 8.297 22.5 -9.117 1 97.81 310 LYS A N 1
ATOM 2470 C CA . LYS A 1 310 ? 8.43 23.875 -8.664 1 97.81 310 LYS A CA 1
ATOM 2471 C C . LYS A 1 310 ? 7.824 24.062 -7.277 1 97.81 310 LYS A C 1
ATOM 2473 O O . LYS A 1 310 ? 6.609 23.953 -7.105 1 97.81 310 LYS A O 1
ATOM 2478 N N . LEU A 1 311 ? 8.672 24.312 -6.328 1 95.56 311 LEU A N 1
ATOM 2479 C CA . LEU A 1 311 ? 8.25 24.5 -4.945 1 95.56 311 LEU A CA 1
ATOM 2480 C C . LEU A 1 311 ? 7.73 25.922 -4.73 1 95.56 311 LEU A C 1
ATOM 2482 O O . LEU A 1 311 ? 8.43 26.891 -5.023 1 95.56 311 LEU A O 1
ATOM 2486 N N . ILE A 1 312 ? 6.57 26.047 -4.234 1 96.94 312 ILE A N 1
ATOM 2487 C CA . ILE A 1 312 ? 5.961 27.344 -3.996 1 96.94 312 ILE A CA 1
ATOM 2488 C C . ILE A 1 312 ? 6.184 27.766 -2.543 1 96.94 312 ILE A C 1
ATOM 2490 O O . ILE A 1 312 ? 5.867 27 -1.62 1 96.94 312 ILE A O 1
ATOM 2494 N N . LYS A 1 313 ? 6.609 28.891 -2.318 1 93.38 313 LYS A N 1
ATOM 2495 C CA . LYS A 1 313 ? 6.863 29.422 -0.979 1 93.38 313 LYS A CA 1
ATOM 2496 C C . LYS A 1 313 ? 5.559 29.609 -0.206 1 93.38 313 LYS A C 1
ATOM 2498 O O . LYS A 1 313 ? 4.477 29.609 -0.796 1 93.38 313 LYS A O 1
ATOM 2503 N N . ILE A 1 314 ? 5.742 29.719 1.084 1 91.62 314 ILE A N 1
ATOM 2504 C CA . ILE A 1 314 ? 4.594 29.812 1.98 1 91.62 314 ILE A CA 1
ATOM 2505 C C . ILE A 1 314 ? 4.449 31.234 2.5 1 91.62 314 ILE A C 1
ATOM 2507 O O . ILE A 1 314 ? 5.445 31.891 2.811 1 91.62 314 ILE A O 1
ATOM 2511 N N . GLU A 1 315 ? 3.27 31.703 2.523 1 86.88 315 GLU A N 1
ATOM 2512 C CA . GLU A 1 315 ? 2.957 33.031 3.066 1 86.88 315 GLU A CA 1
ATOM 2513 C C . GLU A 1 315 ? 2.953 33 4.59 1 86.88 315 GLU A C 1
ATOM 2515 O O . GLU A 1 315 ? 2.92 31.938 5.203 1 86.88 315 GLU A O 1
ATOM 2520 N N . PRO A 1 316 ? 2.943 34.156 5.109 1 75.75 316 PRO A N 1
ATOM 2521 C CA . PRO A 1 316 ? 2.99 34.219 6.57 1 75.75 316 PRO A CA 1
ATOM 2522 C C . PRO A 1 316 ? 1.832 33.5 7.246 1 75.75 316 PRO A C 1
ATOM 2524 O O . PRO A 1 316 ? 1.958 33.062 8.391 1 75.75 316 PRO A O 1
ATOM 2527 N N . ASN A 1 317 ? 0.828 33.344 6.605 1 75.06 317 ASN A N 1
ATOM 2528 C CA . ASN A 1 317 ? -0.317 32.656 7.188 1 75.06 317 ASN A CA 1
ATOM 2529 C C . ASN A 1 317 ? -0.212 31.141 7 1 75.06 317 ASN A C 1
ATOM 2531 O O . ASN A 1 317 ? -1.119 30.406 7.379 1 75.06 317 ASN A O 1
ATOM 2535 N N . GLY A 1 318 ? 0.925 30.734 6.449 1 80.44 318 GLY A N 1
ATOM 2536 C CA . GLY A 1 318 ? 1.161 29.297 6.289 1 80.44 318 GLY A CA 1
ATOM 2537 C C . GLY A 1 318 ? 0.593 28.75 4.996 1 80.44 318 GLY A C 1
ATOM 2538 O O . GLY A 1 318 ? 0.653 27.531 4.758 1 80.44 318 GLY A O 1
ATOM 2539 N N . ARG A 1 319 ? 0.056 29.594 4.145 1 89.06 319 ARG A N 1
ATOM 2540 C CA . ARG A 1 319 ? -0.623 29.188 2.92 1 89.06 319 ARG A CA 1
ATOM 2541 C C . ARG A 1 319 ? 0.281 29.359 1.705 1 89.06 319 ARG A C 1
ATOM 2543 O O . ARG A 1 319 ? 1.23 30.156 1.744 1 89.06 319 ARG A O 1
ATOM 2550 N N . MET A 1 320 ? -0.074 28.672 0.67 1 92.94 320 MET A N 1
ATOM 2551 C CA . MET A 1 320 ? 0.66 28.766 -0.588 1 92.94 320 MET A CA 1
ATOM 2552 C C . MET A 1 320 ? 0.63 30.203 -1.122 1 92.94 320 MET A C 1
ATOM 2554 O O . MET A 1 320 ? -0.402 30.875 -1.06 1 92.94 320 MET A O 1
ATOM 2558 N N . ASN A 1 321 ? 1.808 30.703 -1.633 1 94.5 321 ASN A N 1
ATOM 2559 C CA . ASN A 1 321 ? 1.881 32.031 -2.238 1 94.5 321 ASN A CA 1
ATOM 2560 C C . ASN A 1 321 ? 1.249 32.062 -3.627 1 94.5 321 ASN A C 1
ATOM 2562 O O . ASN A 1 321 ? 1.896 31.688 -4.613 1 94.5 321 ASN A O 1
ATOM 2566 N N . ILE A 1 322 ? 0.101 32.625 -3.732 1 96.62 322 ILE A N 1
ATOM 2567 C CA . ILE A 1 322 ? -0.695 32.594 -4.953 1 96.62 322 ILE A CA 1
ATOM 2568 C C . ILE A 1 322 ? -0.028 33.438 -6.023 1 96.62 322 ILE A C 1
ATOM 2570 O O . ILE A 1 322 ? -0.077 33.125 -7.211 1 96.62 322 ILE A O 1
ATOM 2574 N N . ASN A 1 323 ? 0.595 34.531 -5.629 1 96.06 323 ASN A N 1
ATOM 2575 C CA . ASN A 1 323 ? 1.273 35.375 -6.598 1 96.06 323 ASN A CA 1
ATOM 2576 C C . ASN A 1 323 ? 2.428 34.656 -7.281 1 96.06 323 ASN A C 1
ATOM 2578 O O . ASN A 1 323 ? 2.664 34.844 -8.477 1 96.06 323 ASN A O 1
ATOM 2582 N N . GLU A 1 324 ? 3.119 33.938 -6.473 1 96.69 324 GLU A N 1
ATOM 2583 C CA . GLU A 1 324 ? 4.184 33.125 -7.059 1 96.69 324 GLU A CA 1
ATOM 2584 C C . GLU A 1 324 ? 3.623 32.094 -8.039 1 96.69 324 GLU A C 1
ATOM 2586 O O . GLU A 1 324 ? 4.219 31.844 -9.086 1 96.69 324 GLU A O 1
ATOM 2591 N N . VAL A 1 325 ? 2.5 31.5 -7.75 1 98.31 325 VAL A N 1
ATOM 2592 C CA . VAL A 1 325 ? 1.836 30.547 -8.633 1 98.31 325 VAL A CA 1
ATOM 2593 C C . VAL A 1 325 ? 1.529 31.219 -9.977 1 98.31 325 VAL A C 1
ATOM 2595 O O . VAL A 1 325 ? 1.829 30.672 -11.031 1 98.31 325 VAL A O 1
ATOM 2598 N N . LYS A 1 326 ? 0.948 32.438 -9.914 1 98.38 326 LYS A N 1
ATOM 2599 C CA . LYS A 1 326 ? 0.599 33.156 -11.125 1 98.38 326 LYS A CA 1
ATOM 2600 C C . LYS A 1 326 ? 1.837 33.469 -11.969 1 98.38 326 LYS A C 1
ATOM 2602 O O . LYS A 1 326 ? 1.8 33.344 -13.195 1 98.38 326 LYS A O 1
ATOM 2607 N N . THR A 1 327 ? 2.91 33.812 -11.273 1 98.31 327 THR A N 1
ATOM 2608 C CA . THR A 1 327 ? 4.156 34.125 -11.969 1 98.31 327 THR A CA 1
ATOM 2609 C C . THR A 1 327 ? 4.695 32.875 -12.688 1 98.31 327 THR A C 1
ATOM 2611 O O . THR A 1 327 ? 5.125 32.969 -13.836 1 98.31 327 THR A O 1
ATOM 2614 N N . ILE A 1 328 ? 4.68 31.797 -12.039 1 98.44 328 ILE A N 1
ATOM 2615 C CA . ILE A 1 328 ? 5.191 30.547 -12.617 1 98.44 328 ILE A CA 1
ATOM 2616 C C . ILE A 1 328 ? 4.324 30.141 -13.805 1 98.44 328 ILE A C 1
ATOM 2618 O O . ILE A 1 328 ? 4.84 29.719 -14.836 1 98.44 328 ILE A O 1
ATOM 2622 N N . ILE A 1 329 ? 2.996 30.266 -13.641 1 98.75 329 ILE A N 1
ATOM 2623 C CA . ILE A 1 329 ? 2.076 29.906 -14.719 1 98.75 329 ILE A CA 1
ATOM 2624 C C . ILE A 1 329 ? 2.381 30.766 -15.953 1 98.75 329 ILE A C 1
ATOM 2626 O O . ILE A 1 329 ? 2.455 30.25 -17.062 1 98.75 329 ILE A O 1
ATOM 2630 N N . LYS A 1 330 ? 2.547 32.094 -15.758 1 98.5 330 LYS A N 1
ATOM 2631 C CA . LYS A 1 330 ? 2.871 32.969 -16.859 1 98.5 330 LYS A CA 1
ATOM 2632 C C . LYS A 1 330 ? 4.145 32.531 -17.578 1 98.5 330 LYS A C 1
ATOM 2634 O O . LYS A 1 330 ? 4.191 32.5 -18.812 1 98.5 330 LYS A O 1
ATOM 2639 N N . ASN A 1 331 ? 5.137 32.25 -16.781 1 98.56 331 ASN A N 1
ATOM 2640 C CA . ASN A 1 331 ? 6.398 31.766 -17.328 1 98.56 331 ASN A CA 1
ATOM 2641 C C . ASN A 1 331 ? 6.203 30.484 -18.141 1 98.56 331 ASN A C 1
ATOM 2643 O O . ASN A 1 331 ? 6.805 30.312 -19.203 1 98.56 331 ASN A O 1
ATOM 2647 N N . CYS A 1 332 ? 5.434 29.578 -17.625 1 98.69 332 CYS A N 1
ATOM 2648 C CA . CYS A 1 332 ? 5.188 28.297 -18.281 1 98.69 332 CYS A CA 1
ATOM 2649 C C . CYS A 1 332 ? 4.453 28.5 -19.609 1 98.69 332 CYS A C 1
ATOM 2651 O O . CYS A 1 332 ? 4.758 27.828 -20.594 1 98.69 332 CYS A O 1
ATOM 2653 N N . ILE A 1 333 ? 3.465 29.406 -19.625 1 98.5 333 ILE A N 1
ATOM 2654 C CA . ILE A 1 333 ? 2.732 29.703 -20.859 1 98.5 333 ILE A CA 1
ATOM 2655 C C . ILE A 1 333 ? 3.684 30.297 -21.891 1 98.5 333 ILE A C 1
ATOM 2657 O O . ILE A 1 333 ? 3.697 29.875 -23.047 1 98.5 333 ILE A O 1
ATOM 2661 N N . GLU A 1 334 ? 4.559 31.188 -21.453 1 98.25 334 GLU A N 1
ATOM 2662 C CA . GLU A 1 334 ? 5.473 31.891 -22.344 1 98.25 334 GLU A CA 1
ATOM 2663 C C . GLU A 1 334 ? 6.52 30.938 -22.922 1 98.25 334 GLU A C 1
ATOM 2665 O O . GLU A 1 334 ? 6.941 31.094 -24.062 1 98.25 334 GLU A O 1
ATOM 2670 N N . ASN A 1 335 ? 6.891 29.984 -22.172 1 98.12 335 ASN A N 1
ATOM 2671 C CA . ASN A 1 335 ? 7.973 29.094 -22.594 1 98.12 335 ASN A CA 1
ATOM 2672 C C . ASN A 1 335 ? 7.445 27.719 -22.984 1 98.12 335 ASN A C 1
ATOM 2674 O O . ASN A 1 335 ? 8.227 26.781 -23.172 1 98.12 335 ASN A O 1
ATOM 2678 N N . GLN A 1 336 ? 6.145 27.531 -22.984 1 98.19 336 GLN A N 1
ATOM 2679 C CA . GLN A 1 336 ? 5.457 26.297 -23.391 1 98.19 336 GLN A CA 1
ATOM 2680 C C . GLN A 1 336 ? 5.902 25.109 -22.547 1 98.19 336 GLN A C 1
ATOM 2682 O O . GLN A 1 336 ? 6.305 24.078 -23.078 1 98.19 336 GLN A O 1
ATOM 2687 N N . ILE A 1 337 ? 5.871 25.266 -21.281 1 98.44 337 ILE A N 1
ATOM 2688 C CA . ILE A 1 337 ? 6.109 24.203 -20.297 1 98.44 337 ILE A CA 1
ATOM 2689 C C . ILE A 1 337 ? 4.777 23.734 -19.719 1 98.44 337 ILE A C 1
ATOM 2691 O O . ILE A 1 337 ? 4.094 24.484 -19.016 1 98.44 337 ILE A O 1
ATOM 2695 N N . PRO A 1 338 ? 4.383 22.547 -20.016 1 98.69 338 PRO A N 1
ATOM 2696 C CA . PRO A 1 338 ? 3.115 22.078 -19.453 1 98.69 338 PRO A CA 1
ATOM 2697 C C . PRO A 1 338 ? 3.152 21.969 -17.938 1 98.69 338 PRO A C 1
ATOM 2699 O O . PRO A 1 338 ? 4.172 21.578 -17.359 1 98.69 338 PRO A O 1
ATOM 2702 N N . ILE A 1 339 ? 2.121 22.359 -17.266 1 98.88 339 ILE A N 1
ATOM 2703 C CA . ILE A 1 339 ? 1.915 22.094 -15.852 1 98.88 339 ILE A CA 1
ATOM 2704 C C . ILE A 1 339 ? 0.945 20.922 -15.68 1 98.88 339 ILE A C 1
ATOM 2706 O O . ILE A 1 339 ? -0.196 20.984 -16.141 1 98.88 339 ILE A O 1
ATOM 2710 N N . ILE A 1 340 ? 1.393 19.875 -15.07 1 98.75 340 ILE A N 1
ATOM 2711 C CA . ILE A 1 340 ? 0.557 18.688 -14.922 1 98.75 340 ILE A CA 1
ATOM 2712 C C . ILE A 1 340 ? -0.521 18.953 -13.867 1 98.75 340 ILE A C 1
ATOM 2714 O O . ILE A 1 340 ? -1.711 18.766 -14.133 1 98.75 340 ILE A O 1
ATOM 2718 N N . ASN A 1 341 ? -0.099 19.297 -12.727 1 98.81 341 ASN A N 1
ATOM 2719 C CA . ASN A 1 341 ? -0.97 19.422 -11.562 1 98.81 341 ASN A CA 1
ATOM 2720 C C . ASN A 1 341 ? -0.459 20.484 -10.594 1 98.81 341 ASN A C 1
ATOM 2722 O O . ASN A 1 341 ? 0.75 20.656 -10.438 1 98.81 341 ASN A O 1
ATOM 2726 N N . ILE A 1 342 ? -1.284 21.266 -10.047 1 98.81 342 ILE A N 1
ATOM 2727 C CA . ILE A 1 342 ? -0.989 22.109 -8.898 1 98.81 342 ILE A CA 1
ATOM 2728 C C . ILE A 1 342 ? -1.583 21.484 -7.637 1 98.81 342 ILE A C 1
ATOM 2730 O O . ILE A 1 342 ? -2.805 21.422 -7.484 1 98.81 342 ILE A O 1
ATOM 2734 N N . ILE A 1 343 ? -0.718 21.078 -6.711 1 98.75 343 ILE A N 1
ATOM 2735 C CA . ILE A 1 343 ? -1.107 20.391 -5.484 1 98.75 343 ILE A CA 1
ATOM 2736 C C . ILE A 1 343 ? -1.408 21.422 -4.395 1 98.75 343 ILE A C 1
ATOM 2738 O O . ILE A 1 343 ? -0.6 22.312 -4.137 1 98.75 343 ILE A O 1
ATOM 2742 N N . SER A 1 344 ? -2.557 21.281 -3.838 1 98.62 344 SER A N 1
ATOM 2743 C CA . SER A 1 344 ? -2.908 22.094 -2.67 1 98.62 344 SER A CA 1
ATOM 2744 C C . SER A 1 344 ? -3.043 21.219 -1.425 1 98.62 344 SER A C 1
ATOM 2746 O O . SER A 1 344 ? -3.375 20.031 -1.521 1 98.62 344 SER A O 1
ATOM 2748 N N . ILE A 1 345 ? -2.752 21.844 -0.338 1 98.06 345 ILE A N 1
ATOM 2749 C CA . ILE A 1 345 ? -2.803 21.109 0.921 1 98.06 345 ILE A CA 1
ATOM 2750 C C . ILE A 1 345 ? -4.008 21.578 1.738 1 98.06 345 ILE A C 1
ATOM 2752 O O . ILE A 1 345 ? -4.285 22.766 1.831 1 98.06 345 ILE A O 1
ATOM 2756 N N . LEU A 1 346 ? -4.777 20.641 2.219 1 98.12 346 LEU A N 1
ATOM 2757 C CA . LEU A 1 346 ? -5.832 20.859 3.203 1 98.12 346 LEU A CA 1
ATOM 2758 C C . LEU A 1 346 ? -5.473 20.203 4.535 1 98.12 346 LEU A C 1
ATOM 2760 O O . LEU A 1 346 ? -5.906 19.094 4.82 1 98.12 346 LEU A O 1
ATOM 2764 N N . GLY A 1 347 ? -4.773 20.984 5.359 1 95.62 347 GLY A N 1
ATOM 2765 C CA . GLY A 1 347 ? -4.234 20.484 6.609 1 95.62 347 GLY A CA 1
ATOM 2766 C C . GLY A 1 347 ? -2.785 20.047 6.504 1 95.62 347 GLY A C 1
ATOM 2767 O O . GLY A 1 347 ? -2.484 18.859 6.52 1 95.62 347 GLY A O 1
ATOM 2768 N N . SER A 1 348 ? -1.882 21.047 6.391 1 92.69 348 SER A N 1
ATOM 2769 C CA . SER A 1 348 ? -0.454 20.734 6.348 1 92.69 348 SER A CA 1
ATOM 2770 C C . SER A 1 348 ? 0.01 20.062 7.633 1 92.69 348 SER A C 1
ATOM 2772 O O . SER A 1 348 ? -0.574 20.281 8.695 1 92.69 348 SER A O 1
ATOM 2774 N N . THR A 1 349 ? 1.027 19.281 7.547 1 85.5 349 THR A N 1
ATOM 2775 C CA . THR A 1 349 ? 1.48 18.422 8.633 1 85.5 349 THR A CA 1
ATOM 2776 C C . THR A 1 349 ? 2.072 19.25 9.766 1 85.5 349 THR A C 1
ATOM 2778 O O . THR A 1 349 ? 1.943 18.906 10.945 1 85.5 349 THR A O 1
ATOM 2781 N N . GLN A 1 350 ? 2.668 20.344 9.414 1 84.5 350 GLN A N 1
ATOM 2782 C CA . GLN A 1 350 ? 3.41 21.078 10.43 1 84.5 350 GLN A CA 1
ATOM 2783 C C . GLN A 1 350 ? 2.641 22.328 10.867 1 84.5 350 GLN A C 1
ATOM 2785 O O . GLN A 1 350 ? 2.588 22.641 12.062 1 84.5 350 GLN A O 1
ATOM 2790 N N . GLU A 1 351 ? 1.984 22.953 9.977 1 88.06 351 GLU A N 1
ATOM 2791 C CA . GLU A 1 351 ? 1.361 24.25 10.273 1 88.06 351 GLU A CA 1
ATOM 2792 C C . GLU A 1 351 ? -0.15 24.109 10.422 1 88.06 351 GLU A C 1
ATOM 2794 O O . GLU A 1 351 ? -0.818 25.031 10.906 1 88.06 351 GLU A O 1
ATOM 2799 N N . TYR A 1 352 ? -0.684 22.953 10.031 1 92.94 352 TYR A N 1
ATOM 2800 C CA . TYR A 1 352 ? -2.113 22.672 10.125 1 92.94 352 TYR A CA 1
ATOM 2801 C C . TYR A 1 352 ? -2.92 23.688 9.336 1 92.94 352 TYR A C 1
ATOM 2803 O O . TYR A 1 352 ? -4.016 24.078 9.742 1 92.94 352 TYR A O 1
ATOM 2811 N N . GLY A 1 353 ? -2.324 24.156 8.266 1 92.94 353 GLY A N 1
ATOM 2812 C CA . GLY A 1 353 ? -2.957 25.172 7.438 1 92.94 353 GLY A CA 1
ATOM 2813 C C . GLY A 1 353 ? -3.574 24.594 6.172 1 92.94 353 GLY A C 1
ATOM 2814 O O . GLY A 1 353 ? -3.258 23.484 5.766 1 92.94 353 GLY A O 1
ATOM 2815 N N . ALA A 1 354 ? -4.508 25.375 5.582 1 96.5 354 ALA A N 1
ATOM 2816 C CA . ALA A 1 354 ? -5.129 25.062 4.293 1 96.5 354 ALA A CA 1
ATOM 2817 C C . ALA A 1 354 ? -4.684 26.047 3.223 1 96.5 354 ALA A C 1
ATOM 2819 O O . ALA A 1 354 ? -4.57 27.25 3.484 1 96.5 354 ALA A O 1
ATOM 2820 N N . ASP A 1 355 ? -4.422 25.562 2.031 1 97.5 355 ASP A N 1
ATOM 2821 C CA . ASP A 1 355 ? -4.039 26.438 0.921 1 97.5 355 ASP A CA 1
ATOM 2822 C C . ASP A 1 355 ? -5.27 27.094 0.289 1 97.5 355 ASP A C 1
ATOM 2824 O O . ASP A 1 355 ? -6.402 26.734 0.618 1 97.5 355 ASP A O 1
ATOM 2828 N N . ASN A 1 356 ? -4.969 28.078 -0.609 1 96.94 356 ASN A N 1
ATOM 2829 C CA . ASN A 1 356 ? -6.012 28.828 -1.295 1 96.94 356 ASN A CA 1
ATOM 2830 C C . ASN A 1 356 ? -6.566 28.062 -2.49 1 96.94 356 ASN A C 1
ATOM 2832 O O . ASN A 1 356 ? -6.367 28.469 -3.639 1 96.94 356 ASN A O 1
ATOM 2836 N N . ILE A 1 357 ? -7.359 26.984 -2.223 1 98.62 357 ILE A N 1
ATOM 2837 C CA . ILE A 1 357 ? -7.895 26.109 -3.258 1 98.62 357 ILE A CA 1
ATOM 2838 C C . ILE A 1 357 ? -8.836 26.906 -4.164 1 98.62 357 ILE A C 1
ATOM 2840 O O . ILE A 1 357 ? -8.805 26.75 -5.387 1 98.62 357 ILE A O 1
ATOM 2844 N N . ASP A 1 358 ? -9.68 27.797 -3.57 1 98.5 358 ASP A N 1
ATOM 2845 C CA . ASP A 1 358 ? -10.648 28.594 -4.312 1 98.5 358 ASP A CA 1
ATOM 2846 C C . ASP A 1 358 ? -9.953 29.5 -5.324 1 98.5 358 ASP A C 1
ATOM 2848 O O . ASP A 1 358 ? -10.398 29.625 -6.469 1 98.5 358 ASP A O 1
ATOM 2852 N N . GLU A 1 359 ? -8.844 30.078 -4.926 1 98.31 359 GLU A N 1
ATOM 2853 C CA . GLU A 1 359 ? -8.102 30.969 -5.816 1 98.31 359 GLU A CA 1
ATOM 2854 C C . GLU A 1 359 ? -7.469 30.188 -6.965 1 98.31 359 GLU A C 1
ATOM 2856 O O . GLU A 1 359 ? -7.426 30.656 -8.102 1 98.31 359 GLU A O 1
ATOM 2861 N N . ILE A 1 360 ? -6.93 29.031 -6.684 1 98.69 360 ILE A N 1
ATOM 2862 C CA . ILE A 1 360 ? -6.324 28.219 -7.73 1 98.69 360 ILE A CA 1
ATOM 2863 C C . ILE A 1 360 ? -7.391 27.797 -8.742 1 98.69 360 ILE A C 1
ATOM 2865 O O . ILE A 1 360 ? -7.129 27.766 -9.945 1 98.69 360 ILE A O 1
ATOM 2869 N N . VAL A 1 361 ? -8.609 27.453 -8.266 1 98.69 361 VAL A N 1
ATOM 2870 C CA . VAL A 1 361 ? -9.719 27.125 -9.164 1 98.69 361 VAL A CA 1
ATOM 2871 C C . VAL A 1 361 ? -10 28.328 -10.078 1 98.69 361 VAL A C 1
ATOM 2873 O O . VAL A 1 361 ? -10.18 28.156 -11.289 1 98.69 361 VAL A O 1
ATOM 2876 N N . SER A 1 362 ? -10.023 29.5 -9.484 1 98.62 362 SER A N 1
ATOM 2877 C CA . SER A 1 362 ? -10.273 30.719 -10.25 1 98.62 362 SER A CA 1
ATOM 2878 C C . SER A 1 362 ? -9.188 30.969 -11.289 1 98.62 362 SER A C 1
ATOM 2880 O O . SER A 1 362 ? -9.477 31.375 -12.422 1 98.62 362 SER A O 1
ATOM 2882 N N . ILE A 1 363 ? -7.941 30.766 -10.883 1 98.69 363 ILE A N 1
ATOM 2883 C CA . ILE A 1 363 ? -6.809 30.953 -11.781 1 98.69 363 ILE A CA 1
ATOM 2884 C C . ILE A 1 363 ? -6.918 29.969 -12.945 1 98.69 363 ILE A C 1
ATOM 2886 O O . ILE A 1 363 ? -6.676 30.344 -14.102 1 98.69 363 ILE A O 1
ATOM 2890 N N . ARG A 1 364 ? -7.211 28.703 -12.633 1 98.69 364 ARG A N 1
ATOM 2891 C CA . ARG A 1 364 ? -7.355 27.703 -13.688 1 98.69 364 ARG A CA 1
ATOM 2892 C C . ARG A 1 364 ? -8.398 28.125 -14.711 1 98.69 364 ARG A C 1
ATOM 2894 O O . ARG A 1 364 ? -8.18 28.016 -15.922 1 98.69 364 ARG A O 1
ATOM 2901 N N . ASN A 1 365 ? -9.57 28.625 -14.266 1 98.31 365 ASN A N 1
ATOM 2902 C CA . ASN A 1 365 ? -10.625 29.094 -15.156 1 98.31 365 ASN A CA 1
ATOM 2903 C C . ASN A 1 365 ? -10.164 30.266 -16.016 1 98.31 365 ASN A C 1
ATOM 2905 O O . ASN A 1 365 ? -10.484 30.328 -17.203 1 98.31 365 ASN A O 1
ATOM 2909 N N . GLN A 1 366 ? -9.438 31.125 -15.398 1 98.44 366 GLN A N 1
ATOM 2910 C CA . GLN A 1 366 ? -8.953 32.312 -16.109 1 98.44 366 GLN A CA 1
ATOM 2911 C C . GLN A 1 366 ? -7.977 31.922 -17.219 1 98.44 366 GLN A C 1
ATOM 2913 O O . GLN A 1 366 ? -8.094 32.406 -18.344 1 98.44 366 GLN A O 1
ATOM 2918 N N . VAL A 1 367 ? -6.973 31.109 -16.875 1 98.56 367 VAL A N 1
ATOM 2919 C CA . VAL A 1 367 ? -5.938 30.812 -17.859 1 98.56 367 VAL A CA 1
ATOM 2920 C C . VAL A 1 367 ? -6.512 29.922 -18.953 1 98.56 367 VAL A C 1
ATOM 2922 O O . VAL A 1 367 ? -6.031 29.938 -20.094 1 98.56 367 VAL A O 1
ATOM 2925 N N . ARG A 1 368 ? -7.539 29.109 -18.656 1 98.38 368 ARG A N 1
ATOM 2926 C CA . ARG A 1 368 ? -8.273 28.375 -19.688 1 98.38 368 ARG A CA 1
ATOM 2927 C C . ARG A 1 368 ? -8.883 29.328 -20.703 1 98.38 368 ARG A C 1
ATOM 2929 O O . ARG A 1 368 ? -8.664 29.172 -21.906 1 98.38 368 ARG A O 1
ATOM 2936 N N . ARG A 1 369 ? -9.57 30.312 -20.234 1 97.75 369 ARG A N 1
ATOM 2937 C CA . ARG A 1 369 ? -10.289 31.266 -21.078 1 97.75 369 ARG A CA 1
ATOM 2938 C C . ARG A 1 369 ? -9.328 32.156 -21.875 1 97.75 369 ARG A C 1
ATOM 2940 O O . ARG A 1 369 ? -9.523 32.375 -23.062 1 97.75 369 ARG A O 1
ATOM 2947 N N . ASP A 1 370 ? -8.273 32.531 -21.234 1 98.06 370 ASP A N 1
ATOM 2948 C CA . ASP A 1 370 ? -7.453 33.625 -21.797 1 98.06 370 ASP A CA 1
ATOM 2949 C C . ASP A 1 370 ? -6.293 33.031 -22.609 1 98.06 370 ASP A C 1
ATOM 2951 O O . ASP A 1 370 ? -5.789 33.688 -23.531 1 98.06 370 ASP A O 1
ATOM 2955 N N . PHE A 1 371 ? -5.855 31.781 -22.312 1 98.19 371 PHE A N 1
ATOM 2956 C CA . PHE A 1 371 ? -4.598 31.344 -22.906 1 98.19 371 PHE A CA 1
ATOM 2957 C C . PHE A 1 371 ? -4.711 29.922 -23.422 1 98.19 371 PHE A C 1
ATOM 2959 O O . PHE A 1 371 ? -3.723 29.328 -23.859 1 98.19 371 PHE A O 1
ATOM 2966 N N . ASN A 1 372 ? -5.957 29.266 -23.375 1 98.31 372 ASN A N 1
ATOM 2967 C CA . ASN A 1 372 ? -6.086 27.859 -23.734 1 98.31 372 ASN A CA 1
ATOM 2968 C C . ASN A 1 372 ? -5.062 27 -22.984 1 98.31 372 ASN A C 1
ATOM 2970 O O . ASN A 1 372 ? -4.391 26.156 -23.594 1 98.31 372 ASN A O 1
ATOM 2974 N N . PHE A 1 373 ? -4.898 27.344 -21.703 1 98.62 373 PHE A N 1
ATOM 2975 C CA . PHE A 1 373 ? -3.959 26.672 -20.812 1 98.62 373 PHE A CA 1
ATOM 2976 C C . PHE A 1 373 ? -4.695 25.969 -19.688 1 98.62 373 PHE A C 1
ATOM 2978 O O . PHE A 1 373 ? -5.676 26.5 -19.156 1 98.62 373 PHE A O 1
ATOM 2985 N N . ASN A 1 374 ? -4.305 24.734 -19.406 1 98.62 374 ASN A N 1
ATOM 2986 C CA . ASN A 1 374 ? -4.965 24 -18.344 1 98.62 374 ASN A CA 1
ATOM 2987 C C . ASN A 1 374 ? -3.961 23.234 -17.5 1 98.62 374 ASN A C 1
ATOM 2989 O O . ASN A 1 374 ? -2.893 22.859 -17.969 1 98.62 374 ASN A O 1
ATOM 2993 N N . PHE A 1 375 ? -4.215 23.078 -16.25 1 98.81 375 PHE A N 1
ATOM 2994 C CA . PHE A 1 375 ? -3.559 22.156 -15.32 1 98.81 375 PHE A CA 1
ATOM 2995 C C . PHE A 1 375 ? -4.582 21.438 -14.453 1 98.81 375 PHE A C 1
ATOM 2997 O O . PHE A 1 375 ? -5.715 21.906 -14.305 1 98.81 375 PHE A O 1
ATOM 3004 N N . GLU A 1 376 ? -4.234 20.25 -13.953 1 98.56 376 GLU A N 1
ATOM 3005 C CA . GLU A 1 376 ? -5.07 19.531 -13.008 1 98.56 376 GLU A CA 1
ATOM 3006 C C . GLU A 1 376 ? -4.891 20.062 -11.586 1 98.56 376 GLU A C 1
ATOM 3008 O O . GLU A 1 376 ? -3.938 20.797 -11.312 1 98.56 376 GLU A O 1
ATOM 3013 N N . MET A 1 377 ? -5.84 19.766 -10.758 1 98.88 377 MET A N 1
ATOM 3014 C CA . MET A 1 377 ? -5.777 20.141 -9.352 1 98.88 377 MET A CA 1
ATOM 3015 C C . MET A 1 377 ? -6.004 18.938 -8.445 1 98.88 377 MET A C 1
ATOM 3017 O O . MET A 1 377 ? -7.012 18.234 -8.578 1 98.88 377 MET A O 1
ATOM 3021 N N . HIS A 1 378 ? -5.078 18.641 -7.594 1 98.88 378 HIS A N 1
ATOM 3022 C CA . HIS A 1 378 ? -5.211 17.641 -6.531 1 98.88 378 HIS A CA 1
ATOM 3023 C C . HIS A 1 378 ? -5.113 18.297 -5.156 1 98.88 378 HIS A C 1
ATOM 3025 O O . HIS A 1 378 ? -4.32 19.219 -4.957 1 98.88 378 HIS A O 1
ATOM 3031 N N . VAL A 1 379 ? -5.934 17.844 -4.227 1 98.88 379 VAL A N 1
ATOM 3032 C CA . VAL A 1 379 ? -5.867 18.312 -2.846 1 98.88 379 VAL A CA 1
ATOM 3033 C C . VAL A 1 379 ? -5.418 17.172 -1.938 1 98.88 379 VAL A C 1
ATOM 3035 O O . VAL A 1 379 ? -6.043 16.109 -1.906 1 98.88 379 VAL A O 1
ATOM 3038 N N . ASP A 1 380 ? -4.309 17.359 -1.295 1 98.69 380 ASP A N 1
ATOM 3039 C CA . ASP A 1 380 ? -3.938 16.484 -0.194 1 98.69 380 ASP A CA 1
ATOM 3040 C C . ASP A 1 380 ? -4.758 16.781 1.056 1 98.69 380 ASP A C 1
ATOM 3042 O O . ASP A 1 380 ? -4.359 17.609 1.885 1 98.69 380 ASP A O 1
ATOM 3046 N N . GLY A 1 381 ? -5.859 16.109 1.189 1 98.69 381 GLY A N 1
ATOM 3047 C CA . GLY A 1 381 ? -6.711 16.25 2.359 1 98.69 381 GLY A CA 1
ATOM 3048 C C . GLY A 1 381 ? -6.555 15.102 3.346 1 98.69 381 GLY A C 1
ATOM 3049 O O . GLY A 1 381 ? -7.5 14.75 4.051 1 98.69 381 GLY A O 1
ATOM 3050 N N . ALA A 1 382 ? -5.352 14.477 3.338 1 97.56 382 ALA A N 1
ATOM 3051 C CA . ALA A 1 382 ? -5.129 13.344 4.238 1 97.56 382 ALA A CA 1
ATOM 3052 C C . ALA A 1 382 ? -5.531 13.695 5.668 1 97.56 382 ALA A C 1
ATOM 3054 O O . ALA A 1 382 ? -6.238 12.93 6.324 1 97.56 382 ALA A O 1
ATOM 3055 N N . PHE A 1 383 ? -5.168 14.891 6.129 1 96.62 383 PHE A N 1
ATOM 3056 C CA . PHE A 1 383 ? -5.477 15.289 7.496 1 96.62 383 PHE A CA 1
ATOM 3057 C C . PHE A 1 383 ? -6.773 16.094 7.547 1 96.62 383 PHE A C 1
ATOM 3059 O O . PHE A 1 383 ? -7.688 15.75 8.297 1 96.62 383 PHE A O 1
ATOM 3066 N N . GLY A 1 384 ? -6.918 17.078 6.691 1 97.62 384 GLY A N 1
ATOM 3067 C CA . GLY A 1 384 ? -8.008 18.031 6.805 1 97.62 384 GLY A CA 1
ATOM 3068 C C . GLY A 1 384 ? -9.242 17.625 6.027 1 97.62 384 GLY A C 1
ATOM 3069 O O . GLY A 1 384 ? -10.289 18.266 6.145 1 97.62 384 GLY A O 1
ATOM 3070 N N . GLY A 1 385 ? -9.188 16.531 5.289 1 98.12 385 GLY A N 1
ATOM 3071 C CA . GLY A 1 385 ? -10.281 16.172 4.398 1 98.12 385 GLY A CA 1
ATOM 3072 C C . GLY A 1 385 ? -11.594 15.945 5.121 1 98.12 385 GLY A C 1
ATOM 3073 O O . GLY A 1 385 ? -12.641 16.406 4.664 1 98.12 385 GLY A O 1
ATOM 3074 N N . TYR A 1 386 ? -11.602 15.344 6.289 1 98.12 386 TYR A N 1
ATOM 3075 C CA . TYR A 1 386 ? -12.836 15.039 7.008 1 98.12 386 TYR A CA 1
ATOM 3076 C C . TYR A 1 386 ? -13.469 16.297 7.574 1 98.12 386 TYR A C 1
ATOM 3078 O O . TYR A 1 386 ? -14.625 16.281 7.996 1 98.12 386 TYR A O 1
ATOM 3086 N N . SER A 1 387 ? -12.719 17.422 7.598 1 98.12 387 SER A N 1
ATOM 3087 C CA . SER A 1 387 ? -13.312 18.688 8.031 1 98.12 387 SER A CA 1
ATOM 3088 C C . SER A 1 387 ? -14.406 19.141 7.07 1 98.12 387 SER A C 1
ATOM 3090 O O . SER A 1 387 ? -15.203 20.016 7.402 1 98.12 387 SER A O 1
ATOM 3092 N N . LEU A 1 388 ? -14.445 18.531 5.91 1 98.69 388 LEU A N 1
ATOM 3093 C CA . LEU A 1 388 ? -15.539 18.781 4.977 1 98.69 388 LEU A CA 1
ATOM 3094 C C . LEU A 1 388 ? -16.891 18.453 5.613 1 98.69 388 LEU A C 1
ATOM 3096 O O . LEU A 1 388 ? -17.906 19.031 5.25 1 98.69 388 LEU A O 1
ATOM 3100 N N . SER A 1 389 ? -16.906 17.547 6.562 1 98.06 389 SER A N 1
ATOM 3101 C CA . SER A 1 389 ? -18.125 17.156 7.262 1 98.06 389 SER A CA 1
ATOM 3102 C C . SER A 1 389 ? -18.703 18.344 8.031 1 98.06 389 SER A C 1
ATOM 3104 O O . SER A 1 389 ? -19.906 18.375 8.328 1 98.06 389 SER A O 1
ATOM 3106 N N . CYS A 1 390 ? -17.906 19.344 8.375 1 97.81 390 CYS A N 1
ATOM 3107 C CA . CYS A 1 390 ? -18.344 20.484 9.156 1 97.81 390 CYS A CA 1
ATOM 3108 C C . CYS A 1 390 ? -19.234 21.406 8.336 1 97.81 390 CYS A C 1
ATOM 3110 O O . CYS A 1 390 ? -19.953 22.234 8.891 1 97.81 390 CYS A O 1
ATOM 3112 N N . ILE A 1 391 ? -19.25 21.219 6.98 1 97.56 391 ILE A N 1
ATOM 3113 C CA . ILE A 1 391 ? -20.047 22.125 6.156 1 97.56 391 ILE A CA 1
ATOM 3114 C C . ILE A 1 391 ? -21.078 21.328 5.371 1 97.56 391 ILE A C 1
ATOM 3116 O O . ILE A 1 391 ? -21.766 21.859 4.504 1 97.56 391 ILE A O 1
ATOM 3120 N N . ARG A 1 392 ? -21.156 20.016 5.574 1 96.69 392 ARG A N 1
ATOM 3121 C CA . ARG A 1 392 ? -22.062 19.156 4.816 1 96.69 392 ARG A CA 1
ATOM 3122 C C . ARG A 1 392 ? -23.328 18.875 5.609 1 96.69 392 ARG A C 1
ATOM 3124 O O . ARG A 1 392 ? -23.266 18.484 6.781 1 96.69 392 ARG A O 1
ATOM 3131 N N . GLU A 1 393 ? -24.422 19.094 4.957 1 94.56 393 GLU A N 1
ATOM 3132 C CA . GLU A 1 393 ? -25.672 18.609 5.527 1 94.56 393 GLU A CA 1
ATOM 3133 C C . GLU A 1 393 ? -25.797 17.094 5.367 1 94.56 393 GLU A C 1
ATOM 3135 O O . GLU A 1 393 ? -25.062 16.484 4.598 1 94.56 393 GLU A O 1
ATOM 3140 N N . ASN A 1 394 ? -26.672 16.516 6.137 1 91.06 394 ASN A N 1
ATOM 3141 C CA . ASN A 1 394 ? -26.875 15.078 6.066 1 91.06 394 ASN A CA 1
ATOM 3142 C C . ASN A 1 394 ? -27.234 14.625 4.652 1 91.06 394 ASN A C 1
ATOM 3144 O O . ASN A 1 394 ? -27.969 15.312 3.949 1 91.06 394 ASN A O 1
ATOM 3148 N N . PHE A 1 395 ? -26.703 13.57 4.211 1 89.81 395 PHE A N 1
ATOM 3149 C CA . PHE A 1 395 ? -27 12.914 2.943 1 89.81 395 PHE A CA 1
ATOM 3150 C C . PHE A 1 395 ? -27.109 11.406 3.125 1 89.81 395 PHE A C 1
ATOM 3152 O O . PHE A 1 395 ? -26.812 10.883 4.199 1 89.81 395 PHE A O 1
ATOM 3159 N N . TRP A 1 396 ? -27.547 10.734 2.117 1 82.81 396 TRP A N 1
ATOM 3160 C CA . TRP A 1 396 ? -27.922 9.336 2.254 1 82.81 396 TRP A CA 1
ATOM 3161 C C . TRP A 1 396 ? -26.703 8.43 2.084 1 82.81 396 TRP A C 1
ATOM 3163 O O . TRP A 1 396 ? -25.844 8.68 1.234 1 82.81 396 TRP A O 1
ATOM 3173 N N . LEU A 1 397 ? -26.641 7.469 2.988 1 87.31 397 LEU A N 1
ATOM 3174 C CA . LEU A 1 397 ? -25.734 6.332 2.799 1 87.31 397 LEU A CA 1
ATOM 3175 C C . LEU A 1 397 ? -26.5 5.121 2.273 1 87.31 397 LEU A C 1
ATOM 3177 O O . LEU A 1 397 ? -27.5 4.703 2.865 1 87.31 397 LEU A O 1
ATOM 3181 N N . LYS A 1 398 ? -26.078 4.598 1.195 1 82.38 398 LYS A N 1
ATOM 3182 C CA . LYS A 1 398 ? -26.766 3.455 0.612 1 82.38 398 LYS A CA 1
ATOM 3183 C C . LYS A 1 398 ? -26.453 2.17 1.369 1 82.38 398 LYS A C 1
ATOM 3185 O O . LYS A 1 398 ? -25.297 1.929 1.729 1 82.38 398 LYS A O 1
ATOM 3190 N N . ASN A 1 399 ? -27.547 1.453 1.7 1 77.06 399 ASN A N 1
ATOM 3191 C CA . ASN A 1 399 ? -27.422 0.123 2.285 1 77.06 399 ASN A CA 1
ATOM 3192 C C . ASN A 1 399 ? -27.109 -0.928 1.222 1 77.06 399 ASN A C 1
ATOM 3194 O O . ASN A 1 399 ? -27.891 -1.121 0.29 1 77.06 399 ASN A O 1
ATOM 3198 N N . PRO A 1 400 ? -26.062 -1.572 1.402 1 65.5 400 PRO A N 1
ATOM 3199 C CA . PRO A 1 400 ? -25.703 -2.537 0.362 1 65.5 400 PRO A CA 1
ATOM 3200 C C . PRO A 1 400 ? -26.672 -3.719 0.289 1 65.5 400 PRO A C 1
ATOM 3202 O O . PRO A 1 400 ? -26.719 -4.41 -0.73 1 65.5 400 PRO A O 1
ATOM 3205 N N . LEU A 1 401 ? -27.438 -4.062 1.402 1 60.84 401 LEU A N 1
ATOM 3206 C CA . LEU A 1 401 ? -28.359 -5.188 1.438 1 60.84 401 LEU A CA 1
ATOM 3207 C C . LEU A 1 401 ? -29.547 -4.945 0.507 1 60.84 401 LEU A C 1
ATOM 3209 O O . LEU A 1 401 ? -29.953 -5.848 -0.228 1 60.84 401 LEU A O 1
ATOM 3213 N N . ASP A 1 402 ? -30.109 -3.918 0.735 1 58.88 402 ASP A N 1
ATOM 3214 C CA . ASP A 1 402 ? -31.359 -3.699 0.007 1 58.88 402 ASP A CA 1
ATOM 3215 C C . ASP A 1 402 ? -31.312 -2.383 -0.769 1 58.88 402 ASP A C 1
ATOM 3217 O O . ASP A 1 402 ? -32.312 -1.994 -1.394 1 58.88 402 ASP A O 1
ATOM 3221 N N . TYR A 1 403 ? -30.031 -1.87 -0.748 1 52.78 403 TYR A N 1
ATOM 3222 C CA . TYR A 1 403 ? -29.734 -0.622 -1.445 1 52.78 403 TYR A CA 1
ATOM 3223 C C . TYR A 1 403 ? -30.719 0.473 -1.026 1 52.78 403 TYR A C 1
ATOM 3225 O O . TYR A 1 403 ? -31.016 1.382 -1.806 1 52.78 403 TYR A O 1
ATOM 3233 N N . GLN A 1 404 ? -31.328 0.06 0.184 1 46.75 404 GLN A N 1
ATOM 3234 C CA . GLN A 1 404 ? -32.156 1.119 0.763 1 46.75 404 GLN A CA 1
ATOM 3235 C C . GLN A 1 404 ? -31.281 2.219 1.366 1 46.75 404 GLN A C 1
ATOM 3237 O O . GLN A 1 404 ? -30.156 1.96 1.812 1 46.75 404 GLN A O 1
ATOM 3242 N N . LEU A 1 405 ? -31.688 3.371 1.056 1 42.72 405 LEU A N 1
ATOM 3243 C CA . LEU A 1 405 ? -31.031 4.562 1.561 1 42.72 405 LEU A CA 1
ATOM 3244 C C . LEU A 1 405 ? -31.234 4.715 3.062 1 42.72 405 LEU A C 1
ATOM 3246 O O . LEU A 1 405 ? -32.344 4.52 3.557 1 42.72 405 LEU A O 1
ATOM 3250 N N . SER A 1 406 ? -30.234 4.426 3.83 1 44.06 406 SER A N 1
ATOM 3251 C CA . SER A 1 406 ? -30.375 4.711 5.258 1 44.06 406 SER A CA 1
ATOM 3252 C C . SER A 1 406 ? -30.016 6.16 5.566 1 44.06 406 SER A C 1
ATOM 3254 O O . SER A 1 406 ? -28.922 6.621 5.223 1 44.06 406 SER A O 1
ATOM 3256 N N . LEU A 1 407 ? -31.062 6.996 5.555 1 46.88 407 LEU A N 1
ATOM 3257 C CA . LEU A 1 407 ? -30.781 8.266 6.215 1 46.88 407 LEU A CA 1
ATOM 3258 C C . LEU A 1 407 ? -30.562 8.07 7.711 1 46.88 407 LEU A C 1
ATOM 3260 O O . LEU A 1 407 ? -31.156 7.172 8.312 1 46.88 407 LEU A O 1
ATOM 3264 N N . PRO A 1 408 ? -29.344 8.516 8.125 1 47.72 408 PRO A N 1
ATOM 3265 C CA . PRO A 1 408 ? -29.344 8.445 9.594 1 47.72 408 PRO A CA 1
ATOM 3266 C C . PRO A 1 408 ? -30.703 8.797 10.195 1 47.72 408 PRO A C 1
ATOM 3268 O O . PRO A 1 408 ? -31.453 9.586 9.617 1 47.72 408 PRO A O 1
ATOM 3271 N N . ASN A 1 409 ? -31.328 7.836 10.82 1 40.78 409 ASN A N 1
ATOM 3272 C CA . ASN A 1 409 ? -32.5 8.266 11.594 1 40.78 409 ASN A CA 1
ATOM 3273 C C . ASN A 1 409 ? -32.375 9.734 12 1 40.78 409 ASN A C 1
ATOM 3275 O O . ASN A 1 409 ? -31.359 10.156 12.547 1 40.78 409 ASN A O 1
ATOM 3279 N N . ASN A 1 410 ? -32.906 10.531 11.07 1 37.31 410 ASN A N 1
ATOM 3280 C CA . ASN A 1 410 ? -33.094 11.852 11.672 1 37.31 410 ASN A CA 1
ATOM 3281 C C . ASN A 1 410 ? -33.25 11.75 13.188 1 37.31 410 ASN A C 1
ATOM 3283 O O . ASN A 1 410 ? -34.344 11.547 13.703 1 37.31 410 ASN A O 1
ATOM 3287 N N . PHE A 1 411 ? -32.469 11.016 13.773 1 37.25 411 PHE A N 1
ATOM 3288 C CA . PHE A 1 411 ? -32.656 11.367 15.18 1 37.25 411 PHE A CA 1
ATOM 3289 C C . PHE A 1 411 ? -32.938 12.852 15.328 1 37.25 411 PHE A C 1
ATOM 3291 O O . PHE A 1 411 ? -32.094 13.688 15.023 1 37.25 411 PHE A O 1
ATOM 3298 N N . GLU A 1 412 ? -34.062 13.18 14.781 1 36.72 412 GLU A N 1
ATOM 3299 C CA . GLU A 1 412 ? -34.375 14.484 15.336 1 36.72 412 GLU A CA 1
ATOM 3300 C C . GLU A 1 412 ? -33.531 14.797 16.562 1 36.72 412 GLU A C 1
ATOM 3302 O O . GLU A 1 412 ? -33.5 14.008 17.516 1 36.72 412 GLU A O 1
ATOM 3307 N N . ASN A 1 413 ? -32.375 15.258 16.281 1 37.53 413 ASN A N 1
ATOM 3308 C CA . ASN A 1 413 ? -31.75 15.914 17.422 1 37.53 413 ASN A CA 1
ATOM 3309 C C . ASN A 1 413 ? -32.781 16.297 18.484 1 37.53 413 ASN A C 1
ATOM 3311 O O . ASN A 1 413 ? -33.469 17.328 18.359 1 37.53 413 ASN A O 1
ATOM 3315 N N . GLU A 1 414 ? -33.656 15.484 18.703 1 36.47 414 GLU A N 1
ATOM 3316 C CA . GLU A 1 414 ? -34.156 16.078 19.953 1 36.47 414 GLU A CA 1
ATOM 3317 C C . GLU A 1 414 ? -33.031 16.734 20.734 1 36.47 414 GLU A C 1
ATOM 3319 O O . GLU A 1 414 ? -32.062 16.078 21.109 1 36.47 414 GLU A O 1
ATOM 3324 N N . GLN A 1 415 ? -32.594 17.844 20.172 1 38.31 415 GLN A N 1
ATOM 3325 C CA . GLN A 1 415 ? -31.734 18.734 20.938 1 38.31 415 GLN A CA 1
ATOM 3326 C C . GLN A 1 415 ? -31.734 18.359 22.422 1 38.31 415 GLN A C 1
ATOM 3328 O O . GLN A 1 415 ? -32.719 18.562 23.109 1 38.31 415 GLN A O 1
ATOM 3333 N N . ASN A 1 416 ? -31.453 17.297 22.703 1 39.38 416 ASN A N 1
ATOM 3334 C CA . ASN A 1 416 ? -31.297 17.312 24.156 1 39.38 416 ASN A CA 1
ATOM 3335 C C . ASN A 1 416 ? -30.672 18.625 24.625 1 39.38 416 ASN A C 1
ATOM 3337 O O . ASN A 1 416 ? -29.484 18.875 24.375 1 39.38 416 ASN A O 1
ATOM 3341 N N . ASN A 1 417 ? -31.422 19.656 24.656 1 40.75 417 ASN A N 1
ATOM 3342 C CA . ASN A 1 417 ? -31.328 21.062 25.078 1 40.75 417 ASN A CA 1
ATOM 3343 C C . ASN A 1 417 ? -30.234 21.25 26.125 1 40.75 417 ASN A C 1
ATOM 3345 O O . ASN A 1 417 ? -29.891 22.375 26.484 1 40.75 417 ASN A O 1
ATOM 3349 N N . GLN A 1 418 ? -29.703 20.109 26.688 1 49.62 418 GLN A N 1
ATOM 3350 C CA . GLN A 1 418 ? -28.953 20.5 27.875 1 49.62 418 GLN A CA 1
ATOM 3351 C C . GLN A 1 418 ? -27.453 20.578 27.562 1 49.62 418 GLN A C 1
ATOM 3353 O O . GLN A 1 418 ? -26.688 21.203 28.297 1 49.62 418 GLN A O 1
ATOM 3358 N N . ASN A 1 419 ? -26.938 19.906 26.266 1 64.69 419 ASN A N 1
ATOM 3359 C CA . ASN A 1 419 ? -25.5 20 26.031 1 64.69 419 ASN A CA 1
ATOM 3360 C C . ASN A 1 419 ? -25.172 20.922 24.859 1 64.69 419 ASN A C 1
ATOM 3362 O O . ASN A 1 419 ? -25.219 20.516 23.703 1 64.69 419 ASN A O 1
ATOM 3366 N N . GLU A 1 420 ? -24.938 22.141 25.062 1 72.19 420 GLU A N 1
ATOM 3367 C CA . GLU A 1 420 ? -24.672 23.203 24.094 1 72.19 420 GLU A CA 1
ATOM 3368 C C . GLU A 1 420 ? -23.484 22.844 23.203 1 72.19 420 GLU A C 1
ATOM 3370 O O . GLU A 1 420 ? -23.484 23.188 22.016 1 72.19 420 GLU A O 1
ATOM 3375 N N . THR A 1 421 ? -22.688 22.047 23.672 1 77.62 421 THR A N 1
ATOM 3376 C CA . THR A 1 421 ? -21.469 21.719 22.938 1 77.62 421 THR A CA 1
ATOM 3377 C C . THR A 1 421 ? -21.781 20.781 21.781 1 77.62 421 THR A C 1
ATOM 3379 O O . THR A 1 421 ? -21.156 20.875 20.719 1 77.62 421 THR A O 1
ATOM 3382 N N . ASP A 1 422 ? -22.719 20 21.922 1 78.69 422 ASP A N 1
ATOM 3383 C CA . ASP A 1 422 ? -23.109 19.062 20.859 1 78.69 422 ASP A CA 1
ATOM 3384 C C . ASP A 1 422 ? -24.016 19.734 19.844 1 78.69 422 ASP A C 1
ATOM 3386 O O . ASP A 1 422 ? -24.078 19.312 18.688 1 78.69 422 ASP A O 1
ATOM 3390 N N . SER A 1 423 ? -24.594 20.828 20.266 1 80.44 423 SER A N 1
ATOM 3391 C CA . SER A 1 423 ? -25.703 21.328 19.469 1 80.44 423 SER A CA 1
ATOM 3392 C C . SER A 1 423 ? -25.266 22.469 18.547 1 80.44 423 SER A C 1
ATOM 3394 O O . SER A 1 423 ? -25.922 22.75 17.547 1 80.44 423 SER A O 1
ATOM 3396 N N . PHE A 1 424 ? -24.188 23.141 18.906 1 88.06 424 PHE A N 1
ATOM 3397 C CA . PHE A 1 424 ? -23.875 24.297 18.078 1 88.06 424 PHE A CA 1
ATOM 3398 C C . PHE A 1 424 ? -23.391 23.859 16.703 1 88.06 424 PHE A C 1
ATOM 3400 O O . PHE A 1 424 ? -22.828 22.781 16.547 1 88.06 424 PHE A O 1
ATOM 3407 N N . ASP A 1 425 ? -23.672 24.672 15.695 1 93.62 425 ASP A N 1
ATOM 3408 C CA . ASP A 1 425 ? -23.328 24.422 14.305 1 93.62 425 ASP A CA 1
ATOM 3409 C C . ASP A 1 425 ? -21.812 24.391 14.117 1 93.62 425 ASP A C 1
ATOM 3411 O O . ASP A 1 425 ? -21.125 25.375 14.406 1 93.62 425 ASP A O 1
ATOM 3415 N N . PRO A 1 426 ? -21.281 23.25 13.57 1 95.5 426 PRO A N 1
ATOM 3416 C CA . PRO A 1 426 ? -19.844 23.156 13.367 1 95.5 426 PRO A CA 1
ATOM 3417 C C . PRO A 1 426 ? -19.281 24.312 12.539 1 95.5 426 PRO A C 1
ATOM 3419 O O . PRO A 1 426 ? -18.125 24.703 12.711 1 95.5 426 PRO A O 1
ATOM 3422 N N . GLU A 1 427 ? -20.016 24.922 11.688 1 95 427 GLU A N 1
ATOM 3423 C CA . GLU A 1 427 ? -19.562 26 10.812 1 95 427 GLU A CA 1
ATOM 3424 C C . GLU A 1 427 ? -19.141 27.219 11.609 1 95 427 GLU A C 1
ATOM 3426 O O . GLU A 1 427 ? -18.375 28.062 11.125 1 95 427 GLU A O 1
ATOM 3431 N N . LEU A 1 428 ? -19.625 27.344 12.812 1 94.5 428 LEU A N 1
ATOM 3432 C CA . LEU A 1 428 ? -19.359 28.516 13.625 1 94.5 428 LEU A CA 1
ATOM 3433 C C . LEU A 1 428 ? -17.891 28.594 14.016 1 94.5 428 LEU A C 1
ATOM 3435 O O . LEU A 1 428 ? -17.359 29.688 14.281 1 94.5 428 LEU A O 1
ATOM 3439 N N . ILE A 1 429 ? -17.234 27.422 14.047 1 95.81 429 ILE A N 1
ATOM 3440 C CA . ILE A 1 429 ? -15.836 27.422 14.477 1 95.81 429 ILE A CA 1
ATOM 3441 C C . ILE A 1 429 ? -14.922 27.25 13.258 1 95.81 429 ILE A C 1
ATOM 3443 O O . ILE A 1 429 ? -13.711 27.094 13.406 1 95.81 429 ILE A O 1
ATOM 3447 N N . ILE A 1 430 ? -15.477 27.25 12.109 1 95.88 430 ILE A N 1
ATOM 3448 C CA . ILE A 1 430 ? -14.734 27.266 10.852 1 95.88 430 ILE A CA 1
ATOM 3449 C C . ILE A 1 430 ? -14.609 28.688 10.336 1 95.88 430 ILE A C 1
ATOM 3451 O O . ILE A 1 430 ? -15.609 29.391 10.156 1 95.88 430 ILE A O 1
ATOM 3455 N N . SER A 1 431 ? -13.391 29.156 10.148 1 95.94 431 SER A N 1
ATOM 3456 C CA . SER A 1 431 ? -13.203 30.516 9.656 1 95.94 431 SER A CA 1
ATOM 3457 C C . SER A 1 431 ? -13.828 30.688 8.273 1 95.94 431 SER A C 1
ATOM 3459 O O . SER A 1 431 ? -14.039 29.719 7.551 1 95.94 431 SER A O 1
ATOM 3461 N N . SER A 1 432 ? -14.125 31.922 7.926 1 96.44 432 SER A N 1
ATOM 3462 C CA . SER A 1 432 ? -14.664 32.219 6.602 1 96.44 432 SER A CA 1
ATOM 3463 C C . SER A 1 432 ? -13.703 31.766 5.504 1 96.44 432 SER A C 1
ATOM 3465 O O . SER A 1 432 ? -14.141 31.297 4.453 1 96.44 432 SER A O 1
ATOM 3467 N N . PHE A 1 433 ? -12.477 31.922 5.734 1 95.81 433 PHE A N 1
ATOM 3468 C CA . PHE A 1 433 ? -11.477 31.484 4.773 1 95.81 433 PHE A CA 1
ATOM 3469 C C . PHE A 1 433 ? -11.539 29.969 4.566 1 95.81 433 PHE A C 1
ATOM 3471 O O . PHE A 1 433 ? -11.625 29.5 3.432 1 95.81 433 PHE A O 1
ATOM 3478 N N . LEU A 1 434 ? -11.43 29.234 5.664 1 96.88 434 LEU A N 1
ATOM 3479 C CA . LEU A 1 434 ? -11.43 27.781 5.559 1 96.88 434 LEU A CA 1
ATOM 3480 C C . LEU A 1 434 ? -12.711 27.281 4.91 1 96.88 434 LEU A C 1
ATOM 3482 O O . LEU A 1 434 ? -12.688 26.328 4.125 1 96.88 434 LEU A O 1
ATOM 3486 N N . LYS A 1 435 ? -13.812 27.891 5.258 1 97.81 435 LYS A N 1
ATOM 3487 C CA . LYS A 1 435 ? -15.102 27.516 4.68 1 97.81 435 LYS A CA 1
ATOM 3488 C C . LYS A 1 435 ? -15.062 27.594 3.158 1 97.81 435 LYS A C 1
ATOM 3490 O O . LYS A 1 435 ? -15.555 26.703 2.471 1 97.81 435 LYS A O 1
ATOM 3495 N N . LYS A 1 436 ? -14.469 28.641 2.646 1 97.94 436 LYS A N 1
ATOM 3496 C CA . LYS A 1 436 ? -14.344 28.828 1.203 1 97.94 436 LYS A CA 1
ATOM 3497 C C . LYS A 1 436 ? -13.531 27.703 0.566 1 97.94 436 LYS A C 1
ATOM 3499 O O . LYS A 1 436 ? -13.859 27.234 -0.523 1 97.94 436 LYS A O 1
ATOM 3504 N N . GLN A 1 437 ? -12.438 27.344 1.213 1 98.38 437 GLN A N 1
ATOM 3505 C CA . GLN A 1 437 ? -11.594 26.281 0.673 1 98.38 437 GLN A CA 1
ATOM 3506 C C . GLN A 1 437 ? -12.328 24.938 0.67 1 98.38 437 GLN A C 1
ATOM 3508 O O . GLN A 1 437 ? -12.219 24.172 -0.29 1 98.38 437 GLN A O 1
ATOM 3513 N N . LEU A 1 438 ? -13.031 24.641 1.791 1 98.62 438 LEU A N 1
ATOM 3514 C CA . LEU A 1 438 ? -13.789 23.406 1.873 1 98.62 438 LEU A CA 1
ATOM 3515 C C . LEU A 1 438 ? -14.812 23.312 0.747 1 98.62 438 LEU A C 1
ATOM 3517 O O . LEU A 1 438 ? -14.953 22.266 0.103 1 98.62 438 LEU A O 1
ATOM 3521 N N . HIS A 1 439 ? -15.477 24.422 0.448 1 98.25 439 HIS A N 1
ATOM 3522 C CA . HIS A 1 439 ? -16.453 24.438 -0.628 1 98.25 439 HIS A CA 1
ATOM 3523 C C . HIS A 1 439 ? -15.789 24.266 -1.988 1 98.25 439 HIS A C 1
ATOM 3525 O O . HIS A 1 439 ? -16.375 23.688 -2.9 1 98.25 439 HIS A O 1
ATOM 3531 N N . ALA A 1 440 ? -14.594 24.734 -2.129 1 98.75 440 ALA A N 1
ATOM 3532 C CA . ALA A 1 440 ? -13.891 24.719 -3.408 1 98.75 440 ALA A CA 1
ATOM 3533 C C . ALA A 1 440 ? -13.43 23.297 -3.752 1 98.75 440 ALA A C 1
ATOM 3535 O O . ALA A 1 440 ? -13.102 23.016 -4.906 1 98.75 440 ALA A O 1
ATOM 3536 N N . CYS A 1 441 ? -13.43 22.359 -2.789 1 98.75 441 CYS A N 1
ATOM 3537 C CA . CYS A 1 441 ? -12.914 21.016 -2.994 1 98.75 441 CYS A CA 1
ATOM 3538 C C . CYS A 1 441 ? -13.75 20.266 -4.023 1 98.75 441 CYS A C 1
ATOM 3540 O O . CYS A 1 441 ? -13.25 19.344 -4.684 1 98.75 441 CYS A O 1
ATOM 3542 N N . LYS A 1 442 ? -15.016 20.609 -4.219 1 98.5 442 LYS A N 1
ATOM 3543 C CA . LYS A 1 442 ? -15.875 19.906 -5.168 1 98.5 442 LYS A CA 1
ATOM 3544 C C . LYS A 1 442 ? -15.398 20.125 -6.602 1 98.5 442 LYS A C 1
ATOM 3546 O O . LYS A 1 442 ? -15.789 19.391 -7.512 1 98.5 442 LYS A O 1
ATOM 3551 N N . PHE A 1 443 ? -14.508 21.188 -6.824 1 98.5 443 PHE A N 1
ATOM 3552 C CA . PHE A 1 443 ? -14.109 21.547 -8.172 1 98.5 443 PHE A CA 1
ATOM 3553 C C . PHE A 1 443 ? -12.766 20.922 -8.531 1 98.5 443 PHE A C 1
ATOM 3555 O O . PHE A 1 443 ? -12.336 20.984 -9.68 1 98.5 443 PHE A O 1
ATOM 3562 N N . VAL A 1 444 ? -12.055 20.281 -7.594 1 98.69 444 VAL A N 1
ATOM 3563 C CA . VAL A 1 444 ? -10.734 19.75 -7.883 1 98.69 444 VAL A CA 1
ATOM 3564 C C . VAL A 1 444 ? -10.867 18.359 -8.508 1 98.69 444 VAL A C 1
ATOM 3566 O O . VAL A 1 444 ? -11.914 17.719 -8.398 1 98.69 444 VAL A O 1
ATOM 3569 N N . ASP A 1 445 ? -9.875 17.875 -9.172 1 98.75 445 ASP A N 1
ATOM 3570 C CA . ASP A 1 445 ? -9.945 16.656 -9.961 1 98.75 445 ASP A CA 1
ATOM 3571 C C . ASP A 1 445 ? -9.836 15.422 -9.07 1 98.75 445 ASP A C 1
ATOM 3573 O O . ASP A 1 445 ? -10.391 14.367 -9.383 1 98.75 445 ASP A O 1
ATOM 3577 N N . SER A 1 446 ? -9.094 15.484 -8.039 1 98.75 446 SER A N 1
ATOM 3578 C CA . SER A 1 446 ? -8.953 14.383 -7.09 1 98.75 446 SER A CA 1
ATOM 3579 C C . SER A 1 446 ? -8.594 14.898 -5.699 1 98.75 446 SER A C 1
ATOM 3581 O O . SER A 1 446 ? -8.102 16.016 -5.555 1 98.75 446 SER A O 1
ATOM 3583 N N . ILE A 1 447 ? -8.898 14.125 -4.695 1 98.88 447 ILE A N 1
ATOM 3584 C CA . ILE A 1 447 ? -8.594 14.484 -3.314 1 98.88 447 ILE A CA 1
ATOM 3585 C C . ILE A 1 447 ? -8.281 13.227 -2.514 1 98.88 447 ILE A C 1
ATOM 3587 O O . ILE A 1 447 ? -8.883 12.172 -2.736 1 98.88 447 ILE A O 1
ATOM 3591 N N . THR A 1 448 ? -7.293 13.266 -1.646 1 98.69 448 THR A N 1
ATOM 3592 C CA . THR A 1 448 ? -6.922 12.195 -0.727 1 98.69 448 THR A CA 1
ATOM 3593 C C . THR A 1 448 ? -7.574 12.406 0.637 1 98.69 448 THR A C 1
ATOM 3595 O O . THR A 1 448 ? -7.547 13.508 1.181 1 98.69 448 THR A O 1
ATOM 3598 N N . LEU A 1 449 ? -8.141 11.352 1.225 1 98.62 449 LEU A N 1
ATOM 3599 C CA . LEU A 1 449 ? -8.758 11.367 2.547 1 98.62 449 LEU A CA 1
ATOM 3600 C C . LEU A 1 449 ? -8.227 10.234 3.414 1 98.62 449 LEU A C 1
ATOM 3602 O O . LEU A 1 449 ? -8.32 9.062 3.039 1 98.62 449 LEU A O 1
ATOM 3606 N N . ASP A 1 450 ? -7.695 10.57 4.578 1 97.25 450 ASP A N 1
ATOM 3607 C CA . ASP A 1 450 ? -7.227 9.523 5.488 1 97.25 450 ASP A CA 1
ATOM 3608 C C . ASP A 1 450 ? -8.242 9.281 6.605 1 97.25 450 ASP A C 1
ATOM 3610 O O . ASP A 1 450 ? -8.328 10.055 7.555 1 97.25 450 ASP A O 1
ATOM 3614 N N . GLY A 1 451 ? -8.891 8.172 6.523 1 97.31 451 GLY A N 1
ATOM 3615 C CA . GLY A 1 451 ? -9.758 7.766 7.617 1 97.31 451 GLY A CA 1
ATOM 3616 C C . GLY A 1 451 ? -9.008 7.469 8.898 1 97.31 451 GLY A C 1
ATOM 3617 O O . GLY A 1 451 ? -9.539 7.648 10 1 97.31 451 GLY A O 1
ATOM 3618 N N . HIS A 1 452 ? -7.762 7.059 8.805 1 96 452 HIS A N 1
ATOM 3619 C CA . HIS A 1 452 ? -7.004 6.68 9.992 1 96 452 HIS A CA 1
ATOM 3620 C C . HIS A 1 452 ? -6.395 7.902 10.672 1 96 452 HIS A C 1
ATOM 3622 O O . HIS A 1 452 ? -5.59 7.766 11.602 1 96 452 HIS A O 1
ATOM 3628 N N . LYS A 1 453 ? -6.656 9.086 10.227 1 95.12 453 LYS A N 1
ATOM 3629 C CA . LYS A 1 453 ? -6.352 10.344 10.906 1 95.12 453 LYS A CA 1
ATOM 3630 C C . LYS A 1 453 ? -7.621 11.008 11.43 1 95.12 453 LYS A C 1
ATOM 3632 O O . LYS A 1 453 ? -8.211 10.547 12.414 1 95.12 453 LYS A O 1
ATOM 3637 N N . SER A 1 454 ? -8.188 11.891 10.656 1 96.06 454 SER A N 1
ATOM 3638 C CA . SER A 1 454 ? -9.336 12.672 11.109 1 96.06 454 SER A CA 1
ATOM 3639 C C . SER A 1 454 ? -10.625 11.867 10.984 1 96.06 454 SER A C 1
ATOM 3641 O O . SER A 1 454 ? -11.68 12.305 11.445 1 96.06 454 SER A O 1
ATOM 3643 N N . GLY A 1 455 ? -10.547 10.688 10.453 1 96.56 455 GLY A N 1
ATOM 3644 C CA . GLY A 1 455 ? -11.703 9.812 10.391 1 96.56 455 GLY A CA 1
ATOM 3645 C C . GLY A 1 455 ? -11.82 8.883 11.586 1 96.56 455 GLY A C 1
ATOM 3646 O O . GLY A 1 455 ? -12.812 8.172 11.727 1 96.56 455 GLY A O 1
ATOM 3647 N N . PHE A 1 456 ? -10.875 8.844 12.469 1 96.94 456 PHE A N 1
ATOM 3648 C CA . PHE A 1 456 ? -10.875 8.078 13.703 1 96.94 456 PHE A CA 1
ATOM 3649 C C . PHE A 1 456 ? -10.992 6.586 13.422 1 96.94 456 PHE A C 1
ATOM 3651 O O . PHE A 1 456 ? -11.664 5.859 14.156 1 96.94 456 PHE A O 1
ATOM 3658 N N . LEU A 1 457 ? -10.508 6.145 12.289 1 97.38 457 LEU A N 1
ATOM 3659 C CA . LEU A 1 457 ? -10.453 4.734 11.922 1 97.38 457 LEU A CA 1
ATOM 3660 C C . LEU A 1 457 ? -9.07 4.156 12.172 1 97.38 457 LEU A C 1
ATOM 3662 O O . LEU A 1 457 ? -8.094 4.898 12.289 1 97.38 457 LEU A O 1
ATOM 3666 N N . PRO A 1 458 ? -8.938 2.855 12.32 1 95.88 458 PRO A N 1
ATOM 3667 C CA . PRO A 1 458 ? -7.613 2.246 12.461 1 95.88 458 PRO A CA 1
ATOM 3668 C C . PRO A 1 458 ? -6.809 2.277 11.164 1 95.88 458 PRO A C 1
ATOM 3670 O O . PRO A 1 458 ? -7.383 2.379 10.078 1 95.88 458 PRO A O 1
ATOM 3673 N N . PHE A 1 459 ? -5.512 2.207 11.312 1 93.25 459 PHE A N 1
ATOM 3674 C CA . PHE A 1 459 ? -4.656 2.004 10.156 1 93.25 459 PHE A CA 1
ATOM 3675 C C . PHE A 1 459 ? -4.887 0.623 9.547 1 93.25 459 PHE A C 1
ATOM 3677 O O . PHE A 1 459 ? -5.07 -0.355 10.273 1 93.25 459 PHE A O 1
ATOM 3684 N N . SER A 1 460 ? -4.766 0.512 8.234 1 91.12 460 SER A N 1
ATOM 3685 C CA . SER A 1 460 ? -4.645 1.532 7.195 1 91.12 460 SER A CA 1
ATOM 3686 C C . SER A 1 460 ? -6 1.841 6.566 1 91.12 460 SER A C 1
ATOM 3688 O O . SER A 1 460 ? -6.75 0.927 6.219 1 91.12 460 SER A O 1
ATOM 3690 N N . ASN A 1 461 ? -6.371 2.998 6.508 1 95.75 461 ASN A N 1
ATOM 3691 C CA . ASN A 1 461 ? -7.609 3.422 5.863 1 95.75 461 ASN A CA 1
ATOM 3692 C C . ASN A 1 461 ? -7.453 4.785 5.191 1 95.75 461 ASN A C 1
ATOM 3694 O O . ASN A 1 461 ? -7.582 5.82 5.844 1 95.75 461 ASN A O 1
ATOM 3698 N N . SER A 1 462 ? -7.176 4.797 3.93 1 96.81 462 SER A N 1
ATOM 3699 C CA . SER A 1 462 ? -7.109 5.996 3.1 1 96.81 462 SER A CA 1
ATOM 3700 C C . SER A 1 462 ? -7.926 5.828 1.822 1 96.81 462 SER A C 1
ATOM 3702 O O . SER A 1 462 ? -8.211 4.703 1.407 1 96.81 462 SER A O 1
ATOM 3704 N N . THR A 1 463 ? -8.359 6.852 1.271 1 97.69 463 THR A N 1
ATOM 3705 C CA . THR A 1 463 ? -9.172 6.805 0.057 1 97.69 463 THR A CA 1
ATOM 3706 C C . THR A 1 463 ? -8.75 7.898 -0.917 1 97.69 463 THR A C 1
ATOM 3708 O O . THR A 1 463 ? -8.484 9.031 -0.509 1 97.69 463 THR A O 1
ATOM 3711 N N . ILE A 1 464 ? -8.547 7.594 -2.119 1 98 464 ILE A N 1
ATOM 3712 C CA . ILE A 1 464 ? -8.453 8.594 -3.18 1 98 464 ILE A CA 1
ATOM 3713 C C . ILE A 1 464 ? -9.805 8.742 -3.869 1 98 464 ILE A C 1
ATOM 3715 O O . ILE A 1 464 ? -10.469 7.746 -4.184 1 98 464 ILE A O 1
ATOM 3719 N N . CYS A 1 465 ? -10.305 9.898 -3.986 1 98.44 465 CYS A N 1
ATOM 3720 C CA . CYS A 1 465 ? -11.539 10.203 -4.695 1 98.44 465 CYS A CA 1
ATOM 3721 C C . CYS A 1 465 ? -11.258 11 -5.965 1 98.44 465 CYS A C 1
ATOM 3723 O O . CYS A 1 465 ? -10.625 12.055 -5.914 1 98.44 465 CYS A O 1
ATOM 3725 N N . TYR A 1 466 ? -11.695 10.539 -7.07 1 98.06 466 TYR A N 1
ATOM 3726 C CA . TYR A 1 466 ? -11.664 11.242 -8.344 1 98.06 466 TYR A CA 1
ATOM 3727 C C . TYR A 1 466 ? -13.016 11.883 -8.648 1 98.06 466 TYR A C 1
ATOM 3729 O O . TYR A 1 466 ? -14.062 11.266 -8.453 1 98.06 466 TYR A O 1
ATOM 3737 N N . ARG A 1 467 ? -13.008 13.102 -9.102 1 98.56 467 ARG A N 1
ATOM 3738 C CA . ARG A 1 467 ? -14.234 13.75 -9.547 1 98.56 467 ARG A CA 1
ATOM 3739 C C . ARG A 1 467 ? -14.789 13.086 -10.805 1 98.56 467 ARG A C 1
ATOM 3741 O O . ARG A 1 467 ? -16 13.039 -11 1 98.56 467 ARG A O 1
ATOM 3748 N N . ASN A 1 468 ? -13.953 12.633 -11.648 1 98.19 468 ASN A N 1
ATOM 3749 C CA . ASN A 1 468 ? -14.242 11.914 -12.883 1 98.19 468 ASN A CA 1
ATOM 3750 C C . ASN A 1 468 ? -13.695 10.492 -12.852 1 98.19 468 ASN A C 1
ATOM 3752 O O . ASN A 1 468 ? -12.477 10.289 -12.898 1 98.19 468 ASN A O 1
ATOM 3756 N N . SER A 1 469 ? -14.609 9.523 -12.836 1 95 469 SER A N 1
ATOM 3757 C CA . SER A 1 469 ? -14.281 8.117 -12.641 1 95 469 SER A CA 1
ATOM 3758 C C . SER A 1 469 ? -13.375 7.602 -13.758 1 95 469 SER A C 1
ATOM 3760 O O . SER A 1 469 ? -12.641 6.625 -13.578 1 95 469 SER A O 1
ATOM 3762 N N . LYS A 1 470 ? -13.328 8.219 -14.938 1 94.81 470 LYS A N 1
ATOM 3763 C CA . LYS A 1 470 ? -12.586 7.738 -16.109 1 94.81 470 LYS A CA 1
ATOM 3764 C C . LYS A 1 470 ? -11.086 7.906 -15.906 1 94.81 470 LYS A C 1
ATOM 3766 O O . LYS A 1 470 ? -10.289 7.305 -16.641 1 94.81 470 LYS A O 1
ATOM 3771 N N . TYR A 1 471 ? -10.641 8.711 -14.836 1 95.12 471 TYR A N 1
ATOM 3772 C CA . TYR A 1 471 ? -9.219 8.852 -14.531 1 95.12 471 TYR A CA 1
ATOM 3773 C C . TYR A 1 471 ? -8.609 7.5 -14.164 1 95.12 471 TYR A C 1
ATOM 3775 O O . TYR A 1 471 ? -7.477 7.199 -14.555 1 95.12 471 TYR A O 1
ATOM 3783 N N . LYS A 1 472 ? -9.336 6.707 -13.43 1 88.56 472 LYS A N 1
ATOM 3784 C CA . LYS A 1 472 ? -8.812 5.418 -12.992 1 88.56 472 LYS A CA 1
ATOM 3785 C C . LYS A 1 472 ? -8.688 4.449 -14.164 1 88.56 472 LYS A C 1
ATOM 3787 O O . LYS A 1 472 ? -7.855 3.543 -14.148 1 88.56 472 LYS A O 1
ATOM 3792 N N . ASP A 1 473 ? -9.469 4.629 -15.258 1 87.31 473 ASP A N 1
ATOM 3793 C CA . ASP A 1 473 ? -9.461 3.729 -16.406 1 87.31 473 ASP A CA 1
ATOM 3794 C C . ASP A 1 473 ? -8.141 3.824 -17.172 1 87.31 473 ASP A C 1
ATOM 3796 O O . ASP A 1 473 ? -7.684 2.84 -17.75 1 87.31 473 ASP A O 1
ATOM 3800 N N . ILE A 1 474 ? -7.57 4.957 -17.125 1 88.06 474 ILE A N 1
ATOM 3801 C CA . ILE A 1 474 ? -6.328 5.191 -17.859 1 88.06 474 ILE A CA 1
ATOM 3802 C C . ILE A 1 474 ? -5.191 4.406 -17.203 1 88.06 474 ILE A C 1
ATOM 3804 O O . ILE A 1 474 ? -4.242 4.008 -17.875 1 88.06 474 ILE A O 1
ATOM 3808 N N . LEU A 1 475 ? -5.336 4.168 -15.922 1 87.56 475 LEU A N 1
ATOM 3809 C CA . LEU A 1 475 ? -4.27 3.525 -15.156 1 87.56 475 LEU A CA 1
ATOM 3810 C C . LEU A 1 475 ? -4.363 2.006 -15.266 1 87.56 475 LEU A C 1
ATOM 3812 O O . LEU A 1 475 ? -3.445 1.293 -14.852 1 87.56 475 LEU A O 1
ATOM 3816 N N . THR A 1 476 ? -5.367 1.481 -15.844 1 81.56 476 THR A N 1
ATOM 3817 C CA . THR A 1 476 ? -5.578 0.039 -15.898 1 81.56 476 THR A CA 1
ATOM 3818 C C . THR A 1 476 ? -4.758 -0.584 -17.031 1 81.56 476 THR A C 1
ATOM 3820 O O . THR A 1 476 ? -4.852 -0.156 -18.172 1 81.56 476 THR A O 1
ATOM 3823 N N . LEU A 1 477 ? -3.812 -1.442 -16.766 1 70.88 477 LEU A N 1
ATOM 3824 C CA . LEU A 1 477 ? -2.982 -2.107 -17.766 1 70.88 477 LEU A CA 1
ATOM 3825 C C . LEU A 1 477 ? -3.6 -3.436 -18.188 1 70.88 477 LEU A C 1
ATOM 3827 O O . LEU A 1 477 ? -3.326 -3.93 -19.281 1 70.88 477 LEU A O 1
ATOM 3831 N N . ALA A 1 478 ? -4.184 -4.082 -17.203 1 56.75 478 ALA A N 1
ATOM 3832 C CA . ALA A 1 478 ? -4.887 -5.293 -17.609 1 56.75 478 ALA A CA 1
ATOM 3833 C C . ALA A 1 478 ? -6.281 -4.965 -18.141 1 56.75 478 ALA A C 1
ATOM 3835 O O . ALA A 1 478 ? -6.895 -3.979 -17.719 1 56.75 478 ALA A O 1
ATOM 3836 N N . PRO A 1 479 ? -6.543 -5.574 -19.359 1 44.44 479 PRO A N 1
ATOM 3837 C CA . PRO A 1 479 ? -7.855 -5.238 -19.922 1 44.44 479 PRO A CA 1
ATOM 3838 C C . PRO A 1 479 ? -8.93 -5.098 -18.844 1 44.44 479 PRO A C 1
ATOM 3840 O O . PRO A 1 479 ? -9.023 -5.938 -17.953 1 44.44 479 PRO A O 1
ATOM 3843 N N . VAL A 1 480 ? -9.156 -3.873 -18.375 1 42.5 480 VAL A N 1
ATOM 3844 C CA . VAL A 1 480 ? -10.32 -3.633 -17.531 1 42.5 480 VAL A CA 1
ATOM 3845 C C . VAL A 1 480 ? -11.453 -4.578 -17.938 1 42.5 480 VAL A C 1
ATOM 3847 O O . VAL A 1 480 ? -11.93 -4.535 -19.062 1 42.5 480 VAL A O 1
ATOM 3850 N N . TYR A 1 481 ? -11.297 -5.832 -17.594 1 37.28 481 TYR A N 1
ATOM 3851 C CA . TYR A 1 481 ? -12.477 -6.613 -17.938 1 37.28 481 TYR A CA 1
ATOM 3852 C C . TYR A 1 481 ? -13.742 -5.789 -17.781 1 37.28 481 TYR A C 1
ATOM 3854 O O . TYR A 1 481 ? -14.094 -5.383 -16.656 1 37.28 481 TYR A O 1
ATOM 3862 N N . VAL A 1 482 ? -13.914 -4.77 -18.672 1 37.84 482 VAL A N 1
ATOM 3863 C CA . VAL A 1 482 ? -15.336 -4.434 -18.625 1 37.84 482 VAL A CA 1
ATOM 3864 C C . VAL A 1 482 ? -16.141 -5.656 -18.188 1 37.84 482 VAL A C 1
ATOM 3866 O O . VAL A 1 482 ? -15.992 -6.742 -18.75 1 37.84 482 VAL A O 1
ATOM 3869 N N . ASP A 1 483 ? -16.297 -5.707 -17 1 41.28 483 ASP A N 1
ATOM 3870 C CA . ASP A 1 483 ? -17.109 -6.754 -16.391 1 41.28 483 ASP A CA 1
ATOM 3871 C C . ASP A 1 483 ? -17.969 -7.465 -17.438 1 41.28 483 ASP A C 1
ATOM 3873 O O . ASP A 1 483 ? -18.703 -6.82 -18.188 1 41.28 483 ASP A O 1
ATOM 3877 N N . ASP A 1 484 ? -17.438 -8.461 -18.203 1 41.88 484 ASP A N 1
ATOM 3878 C CA . ASP A 1 484 ? -18.297 -9.203 -19.109 1 41.88 484 ASP A CA 1
ATOM 3879 C C . ASP A 1 484 ? -19.75 -9.172 -18.656 1 41.88 484 ASP A C 1
ATOM 3881 O O . ASP A 1 484 ? -20.578 -9.945 -19.141 1 41.88 484 ASP A O 1
ATOM 3885 N N . GLY A 1 485 ? -20.078 -8.156 -18.078 1 43.75 485 GLY A N 1
ATOM 3886 C CA . GLY A 1 485 ? -21.5 -8 -17.812 1 43.75 485 GLY A CA 1
ATOM 3887 C C . GLY A 1 485 ? -22.031 -9.008 -16.812 1 43.75 485 GLY A C 1
ATOM 3888 O O . GLY A 1 485 ? -23.156 -8.875 -16.328 1 43.75 485 GLY A O 1
ATOM 3889 N N . LYS A 1 486 ? -21.453 -10.133 -16.688 1 49.22 486 LYS A N 1
ATOM 3890 C CA . LYS A 1 486 ? -22.094 -11.18 -15.906 1 49.22 486 LYS A CA 1
ATOM 3891 C C . LYS A 1 486 ? -21.828 -10.984 -14.414 1 49.22 486 LYS A C 1
ATOM 3893 O O . LYS A 1 486 ? -22.516 -11.578 -13.57 1 49.22 486 LYS A O 1
ATOM 3898 N N . LYS A 1 487 ? -20.766 -10.047 -14.195 1 57.31 487 LYS A N 1
ATOM 3899 C CA . LYS A 1 487 ? -20.344 -10.016 -12.797 1 57.31 487 LYS A CA 1
ATOM 3900 C C . LYS A 1 487 ? -20.734 -8.695 -12.141 1 57.31 487 LYS A C 1
ATOM 3902 O O . LYS A 1 487 ? -20.438 -7.621 -12.664 1 57.31 487 LYS A O 1
ATOM 3907 N N . ASN A 1 488 ? -21.938 -8.539 -11.555 1 68.56 488 ASN A N 1
ATOM 3908 C CA . ASN A 1 488 ? -22.609 -7.426 -10.898 1 68.56 488 ASN A CA 1
ATOM 3909 C C . ASN A 1 488 ? -21.875 -6.992 -9.633 1 68.56 488 ASN A C 1
ATOM 3911 O O . ASN A 1 488 ? -22.516 -6.668 -8.625 1 68.56 488 ASN A O 1
ATOM 3915 N N . ILE A 1 489 ? -20.578 -7.184 -9.594 1 77.75 489 ILE A N 1
ATOM 3916 C CA . ILE A 1 489 ? -19.812 -6.742 -8.43 1 77.75 489 ILE A CA 1
ATOM 3917 C C . ILE A 1 489 ? -18.922 -5.555 -8.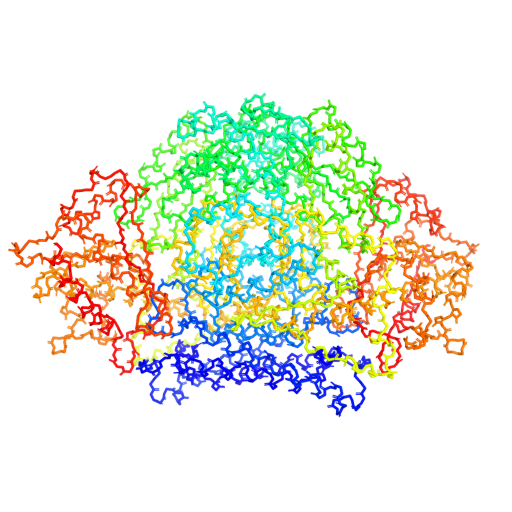82 1 77.75 489 ILE A C 1
ATOM 3919 O O . ILE A 1 489 ? -18.219 -5.605 -9.82 1 77.75 489 ILE A O 1
ATOM 3923 N N . PRO A 1 490 ? -19.062 -4.457 -8.172 1 80.75 490 PRO A N 1
ATOM 3924 C CA . PRO A 1 490 ? -18.188 -3.324 -8.469 1 80.75 490 PRO A CA 1
ATOM 3925 C C . PRO A 1 490 ? -16.703 -3.668 -8.32 1 80.75 490 PRO A C 1
ATOM 3927 O O . PRO A 1 490 ? -16.312 -4.336 -7.359 1 80.75 490 PRO A O 1
ATOM 3930 N N . ASN A 1 491 ? -15.938 -3.354 -9.289 1 75.81 491 ASN A N 1
ATOM 3931 C CA . ASN A 1 491 ? -14.492 -3.555 -9.211 1 75.81 491 ASN A CA 1
ATOM 3932 C C . ASN A 1 491 ? -13.805 -2.408 -8.477 1 75.81 491 ASN A C 1
ATOM 3934 O O . ASN A 1 491 ? -13.789 -1.274 -8.961 1 75.81 491 ASN A O 1
ATOM 3938 N N . CYS A 1 492 ? -13.156 -2.656 -7.352 1 76.81 492 CYS A N 1
ATOM 3939 C CA . CYS A 1 492 ? -12.5 -1.623 -6.562 1 76.81 492 CYS A CA 1
ATOM 3940 C C . CYS A 1 492 ? -10.992 -1.834 -6.535 1 76.81 492 CYS A C 1
ATOM 3942 O O . CYS A 1 492 ? -10.273 -1.099 -5.859 1 76.81 492 CYS A O 1
ATOM 3944 N N . GLY A 1 493 ? -10.492 -2.779 -7.238 1 71.94 493 GLY A N 1
ATOM 3945 C CA . GLY A 1 493 ? -9.109 -3.117 -6.926 1 71.94 493 GLY A CA 1
ATOM 3946 C C . GLY A 1 493 ? -8.195 -3.066 -8.133 1 71.94 493 GLY A C 1
ATOM 3947 O O . GLY A 1 493 ? -6.973 -3.113 -7.992 1 71.94 493 GLY A O 1
ATOM 3948 N N . VAL A 1 494 ? -8.578 -2.961 -9.273 1 73 494 VAL A N 1
ATOM 3949 C CA . VAL A 1 494 ? -7.672 -3.139 -10.406 1 73 494 VAL A CA 1
ATOM 3950 C C . VAL A 1 494 ? -7.031 -1.8 -10.766 1 73 494 VAL A C 1
ATOM 3952 O O . VAL A 1 494 ? -6.152 -1.739 -11.633 1 73 494 VAL A O 1
ATOM 3955 N N . PHE A 1 495 ? -7.426 -0.853 -9.852 1 78.12 495 PHE A N 1
ATOM 3956 C CA . PHE A 1 495 ? -6.926 0.48 -10.164 1 78.12 495 PHE A CA 1
ATOM 3957 C C . PHE A 1 495 ? -5.848 0.896 -9.164 1 78.12 495 PHE A C 1
ATOM 3959 O O . PHE A 1 495 ? -5.812 0.395 -8.039 1 78.12 495 PHE A O 1
ATOM 3966 N N . GLY A 1 496 ? -4.918 1.646 -9.594 1 85.88 496 GLY A N 1
ATOM 3967 C CA . GLY A 1 496 ? -3.943 2.244 -8.695 1 85.88 496 GLY A CA 1
ATOM 3968 C C . GLY A 1 496 ? -2.619 1.505 -8.672 1 85.88 496 GLY A C 1
ATOM 3969 O O . GLY A 1 496 ? -2.322 0.725 -9.586 1 85.88 496 GLY A O 1
ATOM 3970 N N . ILE A 1 497 ? -1.872 1.719 -7.688 1 92.62 497 ILE A N 1
ATOM 3971 C CA . ILE A 1 497 ? -0.51 1.208 -7.586 1 92.62 497 ILE A CA 1
ATOM 3972 C C . ILE A 1 497 ? -0.529 -0.191 -6.973 1 92.62 497 ILE A C 1
ATOM 3974 O O . ILE A 1 497 ? 0.243 -1.063 -7.375 1 92.62 497 ILE A O 1
ATOM 3978 N N . GLU A 1 498 ? -1.549 -0.441 -6.145 1 92.62 498 GLU A N 1
ATOM 3979 C CA . GLU A 1 498 ? -1.577 -1.667 -5.352 1 92.62 498 GLU A CA 1
ATOM 3980 C C . GLU A 1 498 ? -2.287 -2.791 -6.098 1 92.62 498 GLU A C 1
ATOM 3982 O O . GLU A 1 498 ? -2.941 -2.551 -7.117 1 92.62 498 GLU A O 1
ATOM 3987 N N . GLY A 1 499 ? -2.07 -4.004 -5.684 1 89 499 GLY A N 1
ATOM 3988 C CA . GLY A 1 499 ? -2.807 -5.184 -6.098 1 89 499 GLY A CA 1
ATOM 3989 C C . GLY A 1 499 ? -3.76 -5.699 -5.035 1 89 499 GLY A C 1
ATOM 3990 O O . GLY A 1 499 ? -4.715 -5.012 -4.668 1 89 499 GLY A O 1
ATOM 3991 N N . SER A 1 500 ? -3.293 -6.676 -4.289 1 88.81 500 SER A N 1
ATOM 3992 C CA . SER A 1 500 ? -4.121 -7.211 -3.215 1 88.81 500 SER A CA 1
ATOM 3993 C C . SER A 1 500 ? -4.309 -6.191 -2.098 1 88.81 500 SER A C 1
ATOM 3995 O O . SER A 1 500 ? -3.361 -5.504 -1.712 1 88.81 500 SER A O 1
ATOM 3997 N N . ARG A 1 501 ? -5.582 -6.027 -1.68 1 91 501 ARG A N 1
ATOM 3998 C CA . ARG A 1 501 ? -5.945 -5.121 -0.594 1 91 501 ARG A CA 1
ATOM 3999 C C . ARG A 1 501 ? -6.992 -5.754 0.32 1 91 501 ARG A C 1
ATOM 4001 O O . ARG A 1 501 ? -7.875 -6.477 -0.145 1 91 501 ARG A O 1
ATOM 4008 N N . PRO A 1 502 ? -6.93 -5.406 1.555 1 93.25 502 PRO A N 1
ATOM 4009 C CA . PRO A 1 502 ? -7.855 -6.031 2.498 1 93.25 502 PRO A CA 1
ATOM 4010 C C . PRO A 1 502 ? -9.258 -5.434 2.432 1 93.25 502 PRO A C 1
ATOM 4012 O O . PRO A 1 502 ? -9.414 -4.215 2.293 1 93.25 502 PRO A O 1
ATOM 4015 N N . GLY A 1 503 ? -10.266 -6.238 2.582 1 93.88 503 GLY A N 1
ATOM 4016 C CA . GLY A 1 503 ? -11.648 -5.785 2.631 1 93.88 503 GLY A CA 1
ATOM 4017 C C . GLY A 1 503 ? -12.055 -5.25 3.99 1 93.88 503 GLY A C 1
ATOM 4018 O O . GLY A 1 503 ? -13.008 -4.477 4.102 1 93.88 503 GLY A O 1
ATOM 4019 N N . HIS A 1 504 ? -11.359 -5.617 5.102 1 95.81 504 HIS A N 1
ATOM 4020 C CA . HIS A 1 504 ? -11.805 -5.273 6.445 1 95.81 504 HIS A CA 1
ATOM 4021 C C . HIS A 1 504 ? -11.703 -3.771 6.695 1 95.81 504 HIS A C 1
ATOM 4023 O O . HIS A 1 504 ? -12.445 -3.219 7.504 1 95.81 504 HIS A O 1
ATOM 4029 N N . SER A 1 505 ? -10.789 -3.049 5.992 1 95.75 505 SER A N 1
ATOM 4030 C CA . SER A 1 505 ? -10.68 -1.6 6.133 1 95.75 505 SER A CA 1
ATOM 4031 C C . SER A 1 505 ? -11.953 -0.902 5.676 1 95.75 505 SER A C 1
ATOM 4033 O O . SER A 1 505 ? -12.398 0.062 6.301 1 95.75 505 SER A O 1
ATOM 4035 N N . SER A 1 506 ? -12.547 -1.419 4.594 1 95.62 506 SER A N 1
ATOM 4036 C CA . SER A 1 506 ? -13.781 -0.85 4.07 1 95.62 506 SER A CA 1
ATOM 4037 C C . SER A 1 506 ? -14.961 -1.159 4.984 1 95.62 506 SER A C 1
ATOM 4039 O O . SER A 1 506 ? -15.859 -0.332 5.148 1 95.62 506 SER A O 1
ATOM 4041 N N . VAL A 1 507 ? -14.945 -2.35 5.582 1 96.81 507 VAL A N 1
ATOM 4042 C CA . VAL A 1 507 ? -16 -2.717 6.516 1 96.81 507 VAL A CA 1
ATOM 4043 C C . VAL A 1 507 ? -15.969 -1.788 7.727 1 96.81 507 VAL A C 1
ATOM 4045 O O . VAL A 1 507 ? -17.016 -1.315 8.188 1 96.81 507 VAL A O 1
ATOM 4048 N N . ALA A 1 508 ? -14.781 -1.49 8.227 1 97.69 508 ALA A N 1
ATOM 4049 C CA . ALA A 1 508 ? -14.602 -0.565 9.344 1 97.69 508 ALA A CA 1
ATOM 4050 C C . ALA A 1 508 ? -15.141 0.821 9 1 97.69 508 ALA A C 1
ATOM 4052 O O . ALA A 1 508 ? -15.859 1.43 9.797 1 97.69 508 ALA A O 1
ATOM 4053 N N . GLY A 1 509 ? -14.75 1.307 7.797 1 97.5 509 GLY A N 1
ATOM 4054 C CA . GLY A 1 509 ? -15.203 2.619 7.367 1 97.5 509 GLY A CA 1
ATOM 4055 C C . GLY A 1 509 ? -16.703 2.713 7.203 1 97.5 509 GLY A C 1
ATOM 4056 O O . GLY A 1 509 ? -17.344 3.635 7.727 1 97.5 509 GLY A O 1
ATOM 4057 N N . TYR A 1 510 ? -17.281 1.735 6.551 1 96.69 510 TYR A N 1
ATOM 4058 C CA . TYR A 1 510 ? -18.719 1.751 6.262 1 96.69 510 TYR A CA 1
ATOM 4059 C C . TYR A 1 510 ? -19.531 1.656 7.543 1 96.69 510 TYR A C 1
ATOM 4061 O O . TYR A 1 510 ? -20.484 2.42 7.738 1 96.69 510 TYR A O 1
ATOM 4069 N N . LEU A 1 511 ? -19.172 0.685 8.414 1 96.62 511 LEU A N 1
ATOM 4070 C CA . LEU A 1 511 ? -19.906 0.543 9.664 1 96.62 511 LEU A CA 1
ATOM 4071 C C . LEU A 1 511 ? -19.844 1.834 10.477 1 96.62 511 LEU A C 1
ATOM 4073 O O . LEU A 1 511 ? -20.875 2.287 11 1 96.62 511 LEU A O 1
ATOM 4077 N N . THR A 1 512 ? -18.703 2.455 10.562 1 97.19 512 THR A N 1
ATOM 4078 C CA . THR A 1 512 ? -18.547 3.688 11.32 1 97.19 512 THR A CA 1
ATOM 4079 C C . THR A 1 512 ? -19.375 4.816 10.719 1 97.19 512 THR A C 1
ATOM 4081 O O . THR A 1 512 ? -20.109 5.512 11.43 1 97.19 512 THR A O 1
ATOM 4084 N N . HIS A 1 513 ? -19.297 4.934 9.375 1 96.5 513 HIS A N 1
ATOM 4085 C CA . HIS A 1 513 ? -20.062 5.973 8.688 1 96.5 513 HIS A CA 1
ATOM 4086 C C . HIS A 1 513 ? -21.562 5.766 8.867 1 96.5 513 HIS A C 1
ATOM 4088 O O . HIS A 1 513 ? -22.328 6.73 8.867 1 96.5 513 HIS A O 1
ATOM 4094 N N . SER A 1 514 ? -21.969 4.52 8.984 1 94.56 514 SER A N 1
ATOM 4095 C CA . SER A 1 514 ? -23.375 4.234 9.156 1 94.56 514 SER A CA 1
ATOM 4096 C C . SER A 1 514 ? -23.875 4.703 10.516 1 94.56 514 SER A C 1
ATOM 4098 O O . SER A 1 514 ? -25.078 4.914 10.711 1 94.56 514 SER A O 1
ATOM 4100 N N . ILE A 1 515 ? -22.969 4.859 11.445 1 93.94 515 ILE A N 1
ATOM 4101 C CA . ILE A 1 515 ? -23.312 5.254 12.805 1 93.94 515 ILE A CA 1
ATOM 4102 C C . ILE A 1 515 ? -23.062 6.75 12.984 1 93.94 515 ILE A C 1
ATOM 4104 O O . ILE A 1 515 ? -23.953 7.477 13.453 1 93.94 515 ILE A O 1
ATOM 4108 N N . ILE A 1 516 ? -21.906 7.168 12.609 1 94.56 516 ILE A N 1
ATOM 4109 C CA . ILE A 1 516 ? -21.562 8.586 12.633 1 94.56 516 ILE A CA 1
ATOM 4110 C C . ILE A 1 516 ? -21.328 9.078 11.211 1 94.56 516 ILE A C 1
ATOM 4112 O O . ILE A 1 516 ? -20.25 8.859 10.633 1 94.56 516 ILE A O 1
ATOM 4116 N N . ARG A 1 517 ? -22.25 9.844 10.688 1 94.44 517 ARG A N 1
ATOM 4117 C CA . ARG A 1 517 ? -22.234 10.273 9.297 1 94.44 517 ARG A CA 1
ATOM 4118 C C . ARG A 1 517 ? -21.156 11.328 9.055 1 94.44 517 ARG A C 1
ATOM 4120 O O . ARG A 1 517 ? -20.828 12.102 9.953 1 94.44 517 ARG A O 1
ATOM 4127 N N . PRO A 1 518 ? -20.562 11.367 7.871 1 96.69 518 PRO A N 1
ATOM 4128 C CA . PRO A 1 518 ? -19.609 12.422 7.535 1 96.69 518 PRO A CA 1
ATOM 4129 C C . PRO A 1 518 ? -20.281 13.734 7.164 1 96.69 518 PRO A C 1
ATOM 4131 O O . PRO A 1 518 ? -20.094 14.234 6.051 1 96.69 518 PRO A O 1
ATOM 4134 N N . SER A 1 519 ? -21 14.312 8.102 1 96.19 519 SER A N 1
ATOM 4135 C CA . SER A 1 519 ? -21.812 15.531 8.008 1 96.19 519 SER A CA 1
ATOM 4136 C C . SER A 1 519 ? -21.75 16.328 9.305 1 96.19 519 SER A C 1
ATOM 4138 O O . SER A 1 519 ? -21.109 15.906 10.273 1 96.19 519 SER A O 1
ATOM 4140 N N . LYS A 1 520 ? -22.484 17.484 9.336 1 95.38 520 LYS A N 1
ATOM 4141 C CA . LYS A 1 520 ? -22.516 18.375 10.492 1 95.38 520 LYS A CA 1
ATOM 4142 C C . LYS A 1 520 ? -23.031 17.641 11.727 1 95.38 520 LYS A C 1
ATOM 4144 O O . LYS A 1 520 ? -22.594 17.922 12.844 1 95.38 520 LYS A O 1
ATOM 4149 N N . ASN A 1 521 ? -23.812 16.625 11.523 1 91.81 521 ASN A N 1
ATOM 4150 C CA . ASN A 1 521 ? -24.469 15.953 12.641 1 91.81 521 ASN A CA 1
ATOM 4151 C C . ASN A 1 521 ? -23.719 14.672 13.031 1 91.81 521 ASN A C 1
ATOM 4153 O O . ASN A 1 521 ? -24.172 13.922 13.891 1 91.81 521 ASN A O 1
ATOM 4157 N N . GLY A 1 522 ? -22.703 14.414 12.422 1 93.94 522 GLY A N 1
ATOM 4158 C CA . GLY A 1 522 ? -21.844 13.273 12.727 1 93.94 522 GLY A CA 1
ATOM 4159 C C . GLY A 1 522 ? -20.406 13.672 13.008 1 93.94 522 GLY A C 1
ATOM 4160 O O . GLY A 1 522 ? -20.109 14.305 14.023 1 93.94 522 GLY A O 1
ATOM 4161 N N . TYR A 1 523 ? -19.547 13.406 12.023 1 96.06 523 TYR A N 1
ATOM 4162 C CA . TYR A 1 523 ? -18.141 13.758 12.172 1 96.06 523 TYR A CA 1
ATOM 4163 C C . TYR A 1 523 ? -17.969 15.242 12.438 1 96.06 523 TYR A C 1
ATOM 4165 O O . TYR A 1 523 ? -17.031 15.656 13.117 1 96.06 523 TYR A O 1
ATOM 4173 N N . GLY A 1 524 ? -18.828 16.094 11.906 1 96 524 GLY A N 1
ATOM 4174 C CA . GLY A 1 524 ? -18.781 17.531 12.188 1 96 524 GLY A CA 1
ATOM 4175 C C . GLY A 1 524 ? -18.828 17.844 13.672 1 96 524 GLY A C 1
ATOM 4176 O O . GLY A 1 524 ? -18.219 18.812 14.125 1 96 524 GLY A O 1
ATOM 4177 N N . LYS A 1 525 ? -19.562 17.031 14.43 1 93.75 525 LYS A N 1
ATOM 4178 C CA . LYS A 1 525 ? -19.672 17.219 15.875 1 93.75 525 LYS A CA 1
ATOM 4179 C C . LYS A 1 525 ? -18.344 16.922 16.562 1 93.75 525 LYS A C 1
ATOM 4181 O O . LYS A 1 525 ? -17.969 17.578 17.531 1 93.75 525 LYS A O 1
ATOM 4186 N N . LEU A 1 526 ? -17.625 15.961 16.078 1 94.25 526 LEU A N 1
ATOM 4187 C CA . LEU A 1 526 ? -16.344 15.586 16.656 1 94.25 526 LEU A CA 1
ATOM 4188 C C . LEU A 1 526 ? -15.266 16.594 16.281 1 94.25 526 LEU A C 1
ATOM 4190 O O . LEU A 1 526 ? -14.523 17.078 17.141 1 94.25 526 LEU A O 1
ATOM 4194 N N . LEU A 1 527 ? -15.242 16.938 15.016 1 96.5 527 LEU A N 1
ATOM 4195 C CA . LEU A 1 527 ? -14.133 17.719 14.5 1 96.5 527 LEU A CA 1
ATOM 4196 C C . LEU A 1 527 ? -14.258 19.188 14.938 1 96.5 527 LEU A C 1
ATOM 4198 O O . LEU A 1 527 ? -13.242 19.859 15.164 1 96.5 527 LEU A O 1
ATOM 4202 N N . LYS A 1 528 ? -15.531 19.672 15.117 1 96.25 528 LYS A N 1
ATOM 4203 C CA . LYS A 1 528 ? -15.688 21.031 15.641 1 96.25 528 LYS A CA 1
ATOM 4204 C C . LYS A 1 528 ? -15.086 21.156 17.031 1 96.25 528 LYS A C 1
ATOM 4206 O O . LYS A 1 528 ? -14.516 22.188 17.391 1 96.25 528 LYS A O 1
ATOM 4211 N N . ARG A 1 529 ? -15.203 20.109 17.828 1 94.81 529 ARG A N 1
ATOM 4212 C CA . ARG A 1 529 ? -14.617 20.109 19.172 1 94.81 529 ARG A CA 1
ATOM 4213 C C . ARG A 1 529 ? -13.094 20.141 19.109 1 94.81 529 ARG A C 1
ATOM 4215 O O . ARG A 1 529 ? -12.445 20.875 19.859 1 94.81 529 ARG A O 1
ATOM 4222 N N . CYS A 1 530 ? -12.555 19.312 18.203 1 96.31 530 CYS A N 1
ATOM 4223 C CA . CYS A 1 530 ? -11.109 19.281 18.062 1 96.31 530 CYS A CA 1
ATOM 4224 C C . CYS A 1 530 ? -10.57 20.641 17.656 1 96.31 530 CYS A C 1
ATOM 4226 O O . CYS A 1 530 ? -9.57 21.109 18.203 1 96.31 530 CYS A O 1
ATOM 4228 N N . ILE A 1 531 ? -11.227 21.25 16.688 1 96.88 531 ILE A N 1
ATOM 4229 C CA . ILE A 1 531 ? -10.805 22.547 16.203 1 96.88 531 ILE A CA 1
ATOM 4230 C C . ILE A 1 531 ? -10.93 23.578 17.328 1 96.88 531 ILE A C 1
ATOM 4232 O O . ILE A 1 531 ? -10.008 24.375 17.562 1 96.88 531 ILE A O 1
ATOM 4236 N N . LEU A 1 532 ? -12.055 23.562 18.047 1 96.81 532 LEU A N 1
ATOM 4237 C CA . LEU A 1 532 ? -12.266 24.5 19.141 1 96.81 532 LEU A CA 1
ATOM 4238 C C . LEU A 1 532 ? -11.211 24.312 20.234 1 96.81 532 LEU A C 1
ATOM 4240 O O . LEU A 1 532 ? -10.648 25.297 20.719 1 96.81 532 LEU A O 1
ATOM 4244 N N . ASN A 1 533 ? -11 23.078 20.594 1 96.62 533 ASN A N 1
ATOM 4245 C CA . ASN A 1 533 ? -10 22.781 21.609 1 96.62 533 ASN A CA 1
ATOM 4246 C C . ASN A 1 533 ? -8.617 23.297 21.203 1 96.62 533 ASN A C 1
ATOM 4248 O O . ASN A 1 533 ? -7.848 23.766 22.047 1 96.62 533 ASN A O 1
ATOM 4252 N N . SER A 1 534 ? -8.297 23.141 19.969 1 96.5 534 SER A N 1
ATOM 4253 C CA . SER A 1 534 ? -7.016 23.625 19.469 1 96.5 534 SER A CA 1
ATOM 4254 C C . SER A 1 534 ? -6.926 25.141 19.578 1 96.5 534 SER A C 1
ATOM 4256 O O . SER A 1 534 ? -5.883 25.688 19.953 1 96.5 534 SER A O 1
ATOM 4258 N N . LYS A 1 535 ? -8.016 25.859 19.297 1 97 535 LYS A N 1
ATOM 4259 C CA . LYS A 1 535 ? -8.07 27.312 19.422 1 97 535 LYS A CA 1
ATOM 4260 C C . LYS A 1 535 ? -7.926 27.734 20.875 1 97 535 LYS A C 1
ATOM 4262 O O . LYS A 1 535 ? -7.246 28.719 21.172 1 97 535 LYS A O 1
ATOM 4267 N N . LEU A 1 536 ? -8.594 27.031 21.703 1 97.19 536 LEU A N 1
ATOM 4268 C CA . LEU A 1 536 ? -8.5 27.328 23.141 1 97.19 536 LEU A CA 1
ATOM 4269 C C . LEU A 1 536 ? -7.074 27.141 23.641 1 97.19 536 LEU A C 1
ATOM 4271 O O . LEU A 1 536 ? -6.582 27.953 24.438 1 97.19 536 LEU A O 1
ATOM 4275 N N . PHE A 1 537 ? -6.434 26.062 23.234 1 97.19 537 PHE A N 1
ATOM 4276 C CA . PHE A 1 537 ? -5.039 25.844 23.594 1 97.19 537 PHE A CA 1
ATOM 4277 C C . PHE A 1 537 ? -4.16 26.984 23.094 1 97.19 537 PHE A C 1
ATOM 4279 O O . PHE A 1 537 ? -3.344 27.516 23.844 1 97.19 537 PHE A O 1
ATOM 4286 N N . TYR A 1 538 ? -4.348 27.344 21.859 1 96.75 538 TYR A N 1
ATOM 4287 C CA . TYR A 1 538 ? -3.582 28.391 21.203 1 96.75 538 TYR A CA 1
ATOM 4288 C C . TYR A 1 538 ? -3.723 29.703 21.969 1 96.75 538 TYR A C 1
ATOM 4290 O O . TYR A 1 538 ? -2.725 30.344 22.312 1 96.75 538 TYR A O 1
ATOM 4298 N N . ILE A 1 539 ? -4.918 30.109 22.266 1 97.12 539 ILE A N 1
ATOM 4299 C CA . ILE A 1 539 ? -5.203 31.375 22.938 1 97.12 539 ILE A CA 1
ATOM 4300 C C . ILE A 1 539 ? -4.684 31.328 24.359 1 97.12 539 ILE A C 1
ATOM 4302 O O . ILE A 1 539 ? -4.125 32.312 24.859 1 97.12 539 ILE A O 1
ATOM 4306 N N . SER A 1 540 ? -4.875 30.219 25 1 96.81 540 SER A N 1
ATOM 4307 C CA . SER A 1 540 ? -4.402 30.094 26.375 1 96.81 540 SER A CA 1
ATOM 4308 C C . SER A 1 540 ? -2.883 30.172 26.453 1 96.81 540 SER A C 1
ATOM 4310 O O . SER A 1 540 ? -2.332 30.688 27.422 1 96.81 540 SER A O 1
ATOM 4312 N N . LEU A 1 541 ? -2.215 29.609 25.453 1 96.31 541 LEU A N 1
ATOM 4313 C CA . LEU A 1 541 ? -0.767 29.75 25.359 1 96.31 541 LEU A CA 1
ATOM 4314 C C . LEU A 1 541 ? -0.369 31.219 25.312 1 96.31 541 LEU A C 1
ATOM 4316 O O . LEU A 1 541 ? 0.547 31.656 26.016 1 96.31 541 LEU A O 1
ATOM 4320 N N . LEU A 1 542 ? -1.059 31.984 24.5 1 95.75 542 LEU A N 1
ATOM 4321 C CA . LEU A 1 542 ? -0.752 33.406 24.328 1 95.75 542 LEU A CA 1
ATOM 4322 C C . LEU A 1 542 ? -0.995 34.188 25.609 1 95.75 542 LEU A C 1
ATOM 4324 O O . LEU A 1 542 ? -0.243 35.094 25.938 1 95.75 542 LEU A O 1
ATOM 4328 N N . ILE A 1 543 ? -2.023 33.812 26.281 1 95.06 543 ILE A N 1
ATOM 4329 C CA . ILE A 1 543 ? -2.396 34.5 27.516 1 95.06 543 ILE A CA 1
ATOM 4330 C C . ILE A 1 543 ? -1.399 34.188 28.625 1 95.06 543 ILE A C 1
ATOM 4332 O O . ILE A 1 543 ? -0.939 35.062 29.328 1 95.06 543 ILE A O 1
ATOM 4336 N N . LYS A 1 544 ? -1.082 32.938 28.734 1 94.81 544 LYS A N 1
ATOM 4337 C CA . LYS A 1 544 ? -0.262 32.469 29.844 1 94.81 544 LYS A CA 1
ATOM 4338 C C . LYS A 1 544 ? 1.202 32.844 29.641 1 94.81 544 LYS A C 1
ATOM 4340 O O . LYS A 1 544 ? 1.92 33.094 30.609 1 94.81 544 LYS A O 1
ATOM 4345 N N . PHE A 1 545 ? 1.656 32.844 28.438 1 95.62 545 PHE A N 1
ATOM 4346 C CA . PHE A 1 545 ? 3.064 33.062 28.141 1 95.62 545 PHE A CA 1
ATOM 4347 C C . PHE A 1 545 ? 3.238 34.312 27.281 1 95.62 545 PHE A C 1
ATOM 4349 O O . PHE A 1 545 ? 3.803 34.25 26.188 1 95.62 545 PHE A O 1
ATOM 4356 N N . ASP A 1 546 ? 2.887 35.469 27.812 1 91 546 ASP A N 1
ATOM 4357 C CA . ASP A 1 546 ? 2.904 36.719 27.062 1 91 546 ASP A CA 1
ATOM 4358 C C . ASP A 1 546 ? 4.168 37.5 27.359 1 91 546 ASP A C 1
ATOM 4360 O O . ASP A 1 546 ? 4.348 38.594 26.828 1 91 546 ASP A O 1
ATOM 4364 N N . GLY A 1 547 ? 5.047 37 28.266 1 86 547 GLY A N 1
ATOM 4365 C CA . GLY A 1 547 ? 6.277 37.688 28.594 1 86 547 GLY A CA 1
ATOM 4366 C C . GLY A 1 547 ? 6.098 38.719 29.703 1 86 547 GLY A C 1
ATOM 4367 O O . GLY A 1 547 ? 7.078 39.25 30.234 1 86 547 GLY A O 1
ATOM 4368 N N . ASN A 1 548 ? 4.906 39.062 30.109 1 78.88 548 ASN A N 1
ATOM 4369 C CA . ASN A 1 548 ? 4.641 40.156 31.047 1 78.88 548 ASN A CA 1
ATOM 4370 C C . ASN A 1 548 ? 4.004 39.656 32.344 1 78.88 548 ASN A C 1
ATOM 4372 O O . ASN A 1 548 ? 3.795 40.406 33.281 1 78.88 548 ASN A O 1
ATOM 4376 N N . ASN A 1 549 ? 3.727 38.469 32.406 1 71 549 ASN A N 1
ATOM 4377 C CA . ASN A 1 549 ? 2.971 37.969 33.531 1 71 549 ASN A CA 1
ATOM 4378 C C . ASN A 1 549 ? 3.891 37.531 34.688 1 71 549 ASN A C 1
ATOM 4380 O O . ASN A 1 549 ? 3.523 36.688 35.5 1 71 549 ASN A O 1
ATOM 4384 N N . GLY A 1 550 ? 4.996 38.031 34.594 1 76.19 550 GLY A N 1
ATOM 4385 C CA . GLY A 1 550 ? 5.883 37.781 35.719 1 76.19 550 GLY A CA 1
ATOM 4386 C C . GLY A 1 550 ? 6.707 36.5 35.562 1 76.19 550 GLY A C 1
ATOM 4387 O O . GLY A 1 550 ? 7.598 36.25 36.375 1 76.19 550 GLY A O 1
ATOM 4388 N N . ASN A 1 551 ? 6.426 35.75 34.5 1 84.69 551 ASN A N 1
ATOM 4389 C CA . ASN A 1 551 ? 7.18 34.531 34.375 1 84.69 551 ASN A CA 1
ATOM 4390 C C . ASN A 1 551 ? 8.312 34.656 33.344 1 84.69 551 ASN A C 1
ATOM 4392 O O . ASN A 1 551 ? 9.125 33.75 33.188 1 84.69 551 ASN A O 1
ATOM 4396 N N . ASN A 1 552 ? 8.398 35.75 32.625 1 89.88 552 ASN A N 1
ATOM 4397 C CA . ASN A 1 552 ? 9.469 36.094 31.703 1 89.88 552 ASN A CA 1
ATOM 4398 C C . ASN A 1 552 ? 9.492 35.125 30.516 1 89.88 552 ASN A C 1
ATOM 4400 O O . ASN A 1 552 ? 10.539 34.938 29.891 1 89.88 552 ASN A O 1
ATOM 4404 N N . ILE A 1 553 ? 8.406 34.406 30.328 1 94.75 553 ILE A N 1
ATOM 4405 C CA . ILE A 1 553 ? 8.328 33.469 29.203 1 94.75 553 ILE A CA 1
ATOM 4406 C C . ILE A 1 553 ? 7.375 34 28.141 1 94.75 553 ILE A C 1
ATOM 4408 O O . ILE A 1 553 ? 6.258 34.438 28.453 1 94.75 553 ILE A O 1
ATOM 4412 N N . LYS A 1 554 ? 7.82 34.031 26.969 1 94.94 554 LYS A N 1
ATOM 4413 C CA . LYS A 1 554 ? 6.992 34.469 25.828 1 94.94 554 LYS A CA 1
ATOM 4414 C C . LYS A 1 554 ? 6.836 33.312 24.812 1 94.94 554 LYS A C 1
ATOM 4416 O O . LYS A 1 554 ? 7.832 32.781 24.344 1 94.94 554 LYS A O 1
ATOM 4421 N N . VAL A 1 555 ? 5.609 33 24.484 1 96.31 555 VAL A N 1
ATOM 4422 C CA . VAL A 1 555 ? 5.367 31.969 23.484 1 96.31 555 VAL A CA 1
ATOM 4423 C C . VAL A 1 555 ? 5.52 32.562 22.078 1 96.31 555 VAL A C 1
ATOM 4425 O O . VAL A 1 555 ? 5.219 33.75 21.875 1 96.31 555 VAL A O 1
ATOM 4428 N N . VAL A 1 556 ? 6.094 31.859 21.203 1 94.62 556 VAL A N 1
ATOM 4429 C CA . VAL A 1 556 ? 6.125 32.188 19.766 1 94.62 556 VAL A CA 1
ATOM 4430 C C . VAL A 1 556 ? 5.285 31.172 19 1 94.62 556 VAL A C 1
ATOM 4432 O O . VAL A 1 556 ? 5.32 29.969 19.281 1 94.62 556 VAL A O 1
ATOM 4435 N N . THR A 1 557 ? 4.445 31.609 18.125 1 93.44 557 THR A N 1
ATOM 4436 C CA . THR A 1 557 ? 3.498 30.719 17.453 1 93.44 557 THR A CA 1
ATOM 4437 C C . THR A 1 557 ? 3.506 30.969 15.945 1 93.44 557 THR A C 1
ATOM 4439 O O . THR A 1 557 ? 3.887 32.031 15.484 1 93.44 557 THR A O 1
ATOM 4442 N N . VAL A 1 558 ? 3.219 29.891 15.195 1 89.94 558 VAL A N 1
ATOM 4443 C CA . VAL A 1 558 ? 2.9 30 13.773 1 89.94 558 VAL A CA 1
ATOM 4444 C C . VAL A 1 558 ? 1.396 30.203 13.602 1 89.94 558 VAL A C 1
ATOM 4446 O O . VAL A 1 558 ? 0.595 29.484 14.195 1 89.94 558 VAL A O 1
ATOM 4449 N N . GLY A 1 559 ? 1.039 31.156 12.898 1 83.19 559 GLY A N 1
ATOM 4450 C CA . GLY A 1 559 ? -0.371 31.438 12.68 1 83.19 559 GLY A CA 1
ATOM 4451 C C . GLY A 1 559 ? -0.725 32.906 12.883 1 83.19 559 GLY A C 1
ATOM 4452 O O . GLY A 1 559 ? 0.151 33.719 13.148 1 83.19 559 GLY A O 1
ATOM 4453 N N . ASN A 1 560 ? -2.023 33.188 12.836 1 86.69 560 ASN A N 1
ATOM 4454 C CA . ASN A 1 560 ? -2.527 34.562 13.016 1 86.69 560 ASN A CA 1
ATOM 4455 C C . ASN A 1 560 ? -2.75 34.875 14.484 1 86.69 560 ASN A C 1
ATOM 4457 O O . ASN A 1 560 ? -3.684 34.375 15.109 1 86.69 560 ASN A O 1
ATOM 4461 N N . ASN A 1 561 ? -1.968 35.781 15.031 1 91.69 561 ASN A N 1
ATOM 4462 C CA . ASN A 1 561 ? -2.133 36.188 16.406 1 91.69 561 ASN A CA 1
ATOM 4463 C C . ASN A 1 561 ? -3.141 37.344 16.531 1 91.69 561 ASN A C 1
ATOM 4465 O O . ASN A 1 561 ? -3.189 38.219 15.68 1 91.69 561 ASN A O 1
ATOM 4469 N N . PRO A 1 562 ? -3.947 37.281 17.594 1 94.25 562 PRO A N 1
ATOM 4470 C CA . PRO A 1 562 ? -4.844 38.406 17.812 1 94.25 562 PRO A CA 1
ATOM 4471 C C . PRO A 1 562 ? -4.102 39.656 18.297 1 94.25 562 PRO A C 1
ATOM 4473 O O . PRO A 1 562 ? -3.01 39.562 18.859 1 94.25 562 PRO A O 1
ATOM 4476 N N . SER A 1 563 ? -4.754 40.844 18.016 1 93.31 563 SER A N 1
ATOM 4477 C CA . SER A 1 563 ? -4.254 42.062 18.609 1 93.31 563 SER A CA 1
ATOM 4478 C C . SER A 1 563 ? -4.379 42.031 20.125 1 93.31 563 SER A C 1
ATOM 4480 O O . SER A 1 563 ? -5.102 41.219 20.672 1 93.31 563 SER A O 1
ATOM 4482 N N . SER A 1 564 ? -3.693 42.938 20.75 1 92 564 SER A N 1
ATOM 4483 C CA . SER A 1 564 ? -3.723 42.969 22.203 1 92 564 SER A CA 1
ATOM 4484 C C . SER A 1 564 ? -5.145 43.188 22.719 1 92 564 SER A C 1
ATOM 4486 O O . SER A 1 564 ? -5.543 42.594 23.719 1 92 564 SER A O 1
ATOM 4488 N N . ASP A 1 565 ? -5.887 44 22.031 1 95.75 565 ASP A N 1
ATOM 4489 C CA . ASP A 1 565 ? -7.258 44.281 22.438 1 95.75 565 ASP A CA 1
ATOM 4490 C C . ASP A 1 565 ? -8.133 43.031 22.312 1 95.75 565 ASP A C 1
ATOM 4492 O O . ASP A 1 565 ? -8.914 42.719 23.219 1 95.75 565 ASP A O 1
ATOM 4496 N N . VAL A 1 566 ? -7.957 42.375 21.234 1 96.5 566 VAL A N 1
ATOM 4497 C CA . VAL A 1 566 ? -8.742 41.156 21 1 96.5 566 VAL A CA 1
ATOM 4498 C C . VAL A 1 566 ? -8.336 40.062 22 1 96.5 566 VAL A C 1
ATOM 4500 O O . VAL A 1 566 ? -9.188 39.344 22.5 1 96.5 566 VAL A O 1
ATOM 4503 N N . LEU A 1 567 ? -7.082 39.969 22.25 1 95.69 567 LEU A N 1
ATOM 4504 C CA . LEU A 1 567 ? -6.594 38.969 23.203 1 95.69 567 LEU A CA 1
ATOM 4505 C C . LEU A 1 567 ? -7.164 39.219 24.594 1 95.69 567 LEU A C 1
ATOM 4507 O O . LEU A 1 567 ? -7.504 38.281 25.312 1 95.69 567 LEU A O 1
ATOM 4511 N N . ASN A 1 568 ? -7.238 40.5 24.969 1 95.38 568 ASN A N 1
ATOM 4512 C CA . ASN A 1 568 ? -7.824 40.844 26.266 1 95.38 568 ASN A CA 1
ATOM 4513 C C . ASN A 1 568 ? -9.297 40.469 26.328 1 95.38 568 ASN A C 1
ATOM 4515 O O . ASN A 1 568 ? -9.773 40 27.359 1 95.38 568 ASN A O 1
ATOM 4519 N N . TYR A 1 569 ? -9.938 40.75 25.234 1 96.75 569 TYR A N 1
ATOM 4520 C CA . TYR A 1 569 ? -11.336 40.344 25.156 1 96.75 569 TYR A CA 1
ATOM 4521 C C . TYR A 1 569 ? -11.461 38.844 25.312 1 96.75 569 TYR A C 1
ATOM 4523 O O . TYR A 1 569 ? -12.297 38.344 26.078 1 96.75 569 TYR A O 1
ATOM 4531 N N . LEU A 1 570 ? -10.641 38.094 24.562 1 97.38 570 LEU A N 1
ATOM 4532 C CA . LEU A 1 570 ? -10.688 36.625 24.594 1 97.38 570 LEU A CA 1
ATOM 4533 C C . LEU A 1 570 ? -10.352 36.125 25.984 1 97.38 570 LEU A C 1
ATOM 4535 O O . LEU A 1 570 ? -10.938 35.125 26.453 1 97.38 570 LEU A O 1
ATOM 4539 N N . LYS A 1 571 ? -9.398 36.719 26.625 1 96.44 571 LYS A N 1
ATOM 4540 C CA . LYS A 1 571 ? -9.047 36.344 27.984 1 96.44 571 LYS A CA 1
ATOM 4541 C C . LYS A 1 571 ? -10.25 36.438 28.922 1 96.44 571 LYS A C 1
ATOM 4543 O O . LYS A 1 571 ? -10.516 35.5 29.703 1 96.44 571 LYS A O 1
ATOM 4548 N N . THR A 1 572 ? -10.992 37.469 28.812 1 96.5 572 THR A N 1
ATOM 4549 C CA . THR A 1 572 ? -12.148 37.688 29.672 1 96.5 572 THR A CA 1
ATOM 4550 C C . THR A 1 572 ? -13.242 36.656 29.391 1 96.5 572 THR A C 1
ATOM 4552 O O . THR A 1 572 ? -13.961 36.25 30.312 1 96.5 572 THR A O 1
ATOM 4555 N N . GLU A 1 573 ? -13.336 36.281 28.141 1 96.75 573 GLU A N 1
ATOM 4556 C CA . GLU A 1 573 ? -14.438 35.438 27.734 1 96.75 573 GLU A CA 1
ATOM 4557 C C . GLU A 1 573 ? -14.094 33.969 27.969 1 96.75 573 GLU A C 1
ATOM 4559 O O . GLU A 1 573 ? -14.984 33.125 28.188 1 96.75 573 GLU A O 1
ATOM 4564 N N . ILE A 1 574 ? -12.836 33.594 27.953 1 97 574 ILE A N 1
ATOM 4565 C CA . ILE A 1 574 ? -12.445 32.188 27.938 1 97 574 ILE A CA 1
ATOM 4566 C C . ILE A 1 574 ? -11.945 31.797 29.328 1 97 574 ILE A C 1
ATOM 4568 O O . ILE A 1 574 ? -12.125 30.641 29.75 1 97 574 ILE A O 1
ATOM 4572 N N . ILE A 1 575 ? -11.32 32.719 30.031 1 96.62 575 ILE A N 1
ATOM 4573 C CA . ILE A 1 575 ? -10.703 32.406 31.328 1 96.62 575 ILE A CA 1
ATOM 4574 C C . ILE A 1 575 ? -11.617 32.875 32.438 1 96.62 575 ILE A C 1
ATOM 4576 O O . ILE A 1 575 ? -12.094 34.031 32.438 1 96.62 575 ILE A O 1
ATOM 4580 N N . ASP A 1 576 ? -11.812 31.984 33.375 1 95.12 576 ASP A N 1
ATOM 4581 C CA . ASP A 1 576 ? -12.547 32.344 34.562 1 95.12 576 ASP A CA 1
ATOM 4582 C C . ASP A 1 576 ? -11.703 33.25 35.469 1 95.12 576 ASP A C 1
ATOM 4584 O O . ASP A 1 576 ? -10.602 32.875 35.875 1 95.12 576 ASP A O 1
ATOM 4588 N N . SER A 1 577 ? -12.234 34.344 35.906 1 92.38 577 SER A N 1
ATOM 4589 C CA . SER A 1 577 ? -11.484 35.344 36.625 1 92.38 577 SER A CA 1
ATOM 4590 C C . SER A 1 577 ? -11.18 34.906 38.062 1 92.38 577 SER A C 1
ATOM 4592 O O . SER A 1 577 ? -10.195 35.344 38.656 1 92.38 577 SER A O 1
ATOM 4594 N N . ASN A 1 578 ? -11.969 34 38.562 1 92.94 578 ASN A N 1
ATOM 4595 C CA . ASN A 1 578 ? -11.797 33.562 39.938 1 92.94 578 ASN A CA 1
ATOM 4596 C C . ASN A 1 578 ? -10.75 32.438 40.031 1 92.94 578 ASN A C 1
ATOM 4598 O O . ASN A 1 578 ? -9.93 32.438 40.938 1 92.94 578 ASN A O 1
ATOM 4602 N N . THR A 1 579 ? -10.742 31.562 39.031 1 91.88 579 THR A N 1
ATOM 4603 C CA . THR A 1 579 ? -9.906 30.375 39.156 1 91.88 579 THR A CA 1
ATOM 4604 C C . THR A 1 579 ? -8.68 30.5 38.25 1 91.88 579 THR A C 1
ATOM 4606 O O . THR A 1 579 ? -7.684 29.797 38.438 1 91.88 579 THR A O 1
ATOM 4609 N N . GLY A 1 580 ? -8.805 31.344 37.281 1 91.31 580 GLY A N 1
ATOM 4610 C CA . GLY A 1 580 ? -7.73 31.453 36.281 1 91.31 580 GLY A CA 1
ATOM 4611 C C . GLY A 1 580 ? -7.703 30.297 35.312 1 91.31 580 GLY A C 1
ATOM 4612 O O . GLY A 1 580 ? -6.758 30.156 34.531 1 91.31 580 GLY A O 1
ATOM 4613 N N . LYS A 1 581 ? -8.734 29.5 35.375 1 94.88 581 LYS A N 1
ATOM 4614 C CA . LYS A 1 581 ? -8.852 28.328 34.531 1 94.88 581 LYS A CA 1
ATOM 4615 C C . LYS A 1 581 ? -9.797 28.594 33.344 1 94.88 581 LYS A C 1
ATOM 4617 O O . LYS A 1 581 ? -10.555 29.578 33.375 1 94.88 581 LYS A O 1
ATOM 4622 N N . ILE A 1 582 ? -9.68 27.797 32.312 1 96.69 582 ILE A N 1
ATOM 4623 C CA . ILE A 1 582 ? -10.562 27.906 31.172 1 96.69 582 ILE A CA 1
ATOM 4624 C C . ILE A 1 582 ? -12 27.625 31.609 1 96.69 582 ILE A C 1
ATOM 4626 O O . ILE A 1 582 ? -12.266 26.672 32.344 1 96.69 582 ILE A O 1
ATOM 4630 N N . LYS A 1 583 ? -12.906 28.469 31.141 1 95.25 583 LYS A N 1
ATOM 4631 C CA . LYS A 1 583 ? -14.328 28.266 31.406 1 95.25 583 LYS A CA 1
ATOM 4632 C C . LYS A 1 583 ? -14.82 26.953 30.797 1 95.25 583 LYS A C 1
ATOM 4634 O O . LYS A 1 583 ? -14.133 26.375 29.953 1 95.25 583 LYS A O 1
ATOM 4639 N N . SER A 1 584 ? -15.961 26.5 31.297 1 91.69 584 SER A N 1
ATOM 4640 C CA . SER A 1 584 ? -16.531 25.281 30.703 1 91.69 584 SER A CA 1
ATOM 4641 C C . SER A 1 584 ? -16.859 25.484 29.219 1 91.69 584 SER A C 1
ATOM 4643 O O . SER A 1 584 ? -17.188 26.594 28.812 1 91.69 584 SER A O 1
ATOM 4645 N N . LEU A 1 585 ? -16.75 24.453 28.453 1 91.31 585 LEU A N 1
ATOM 4646 C CA . LEU A 1 585 ? -17.031 24.547 27.031 1 91.31 585 LEU A CA 1
ATOM 4647 C C . LEU A 1 585 ? -18.453 25.031 26.781 1 91.31 585 LEU A C 1
ATOM 4649 O O . LEU A 1 585 ? -18.703 25.75 25.797 1 91.31 585 LEU A O 1
ATOM 4653 N N . ASP A 1 586 ? -19.359 24.594 27.625 1 89.88 586 ASP A N 1
ATOM 4654 C CA . ASP A 1 586 ? -20.75 25.016 27.5 1 89.88 586 ASP A CA 1
ATOM 4655 C C . ASP A 1 586 ? -20.875 26.531 27.609 1 89.88 586 ASP A C 1
ATOM 4657 O O . ASP A 1 586 ? -21.641 27.156 26.875 1 89.88 586 ASP A O 1
ATOM 4661 N N . GLN A 1 587 ? -20.078 27.078 28.5 1 91.75 587 GLN A N 1
ATOM 4662 C CA . GLN A 1 587 ? -20.078 28.531 28.672 1 91.75 587 GLN A CA 1
ATOM 4663 C C . GLN A 1 587 ? -19.469 29.219 27.438 1 91.75 587 GLN A C 1
ATOM 4665 O O . GLN A 1 587 ? -19.984 30.25 26.984 1 91.75 587 GLN A O 1
ATOM 4670 N N . ILE A 1 588 ? -18.547 28.656 26.922 1 95 588 ILE A N 1
ATOM 4671 C CA . ILE A 1 588 ? -17.812 29.25 25.797 1 95 588 ILE A CA 1
ATOM 4672 C C . ILE A 1 588 ? -18.672 29.172 24.531 1 95 588 ILE A C 1
ATOM 4674 O O . ILE A 1 588 ? -18.797 30.172 23.812 1 95 588 ILE A O 1
ATOM 4678 N N . VAL A 1 589 ? -19.312 28.062 24.312 1 94.5 589 VAL A N 1
ATOM 4679 C CA . VAL A 1 589 ? -20 27.844 23.047 1 94.5 589 VAL A CA 1
ATOM 4680 C C . VAL A 1 589 ? -21.328 28.578 23.031 1 94.5 589 VAL A C 1
ATOM 4682 O O . VAL A 1 589 ? -21.922 28.812 21.969 1 94.5 589 VAL A O 1
ATOM 4685 N N . SER A 1 590 ? -21.797 28.938 24.219 1 93 590 SER A N 1
ATOM 4686 C CA . SER A 1 590 ? -23.031 29.688 24.312 1 93 590 SER A CA 1
ATOM 4687 C C . SER A 1 590 ? -22.891 31.078 23.672 1 93 590 SER A C 1
ATOM 4689 O O . SER A 1 590 ? -23.875 31.703 23.297 1 93 590 SER A O 1
ATOM 4691 N N . ASN A 1 591 ? -21.688 31.531 23.516 1 94.69 591 ASN A N 1
ATOM 4692 C CA . ASN A 1 591 ? -21.375 32.812 22.875 1 94.69 591 ASN A CA 1
ATOM 4693 C C . ASN A 1 591 ? -20.953 32.594 21.422 1 94.69 591 ASN A C 1
ATOM 4695 O O . ASN A 1 591 ? -19.75 32.531 21.141 1 94.69 591 ASN A O 1
ATOM 4699 N N . LYS A 1 592 ? -21.844 32.719 20.531 1 94.19 592 LYS A N 1
ATOM 4700 C CA . LYS A 1 592 ? -21.609 32.438 19.125 1 94.19 592 LYS A CA 1
ATOM 4701 C C . LYS A 1 592 ? -20.641 33.438 18.516 1 94.19 592 LYS A C 1
ATOM 4703 O O . LYS A 1 592 ? -19.844 33.094 17.641 1 94.19 592 LYS A O 1
ATOM 4708 N N . THR A 1 593 ? -20.75 34.656 18.984 1 94.94 593 THR A N 1
ATOM 4709 C CA . THR A 1 593 ? -19.844 35.688 18.5 1 94.94 593 THR A CA 1
ATOM 4710 C C . THR A 1 593 ? -18.406 35.344 18.891 1 94.94 593 THR A C 1
ATOM 4712 O O . THR A 1 593 ? -17.484 35.562 18.094 1 94.94 593 THR A O 1
ATOM 4715 N N . LEU A 1 594 ? -18.266 34.906 20.078 1 96.25 594 LEU A N 1
ATOM 4716 C CA . LEU A 1 594 ? -16.938 34.469 20.547 1 96.25 594 LEU A CA 1
ATOM 4717 C C . LEU A 1 594 ? -16.359 33.375 19.656 1 96.25 594 LEU A C 1
ATOM 4719 O O . LEU A 1 594 ? -15.18 33.406 19.312 1 96.25 594 LEU A O 1
ATOM 4723 N N . LEU A 1 595 ? -17.188 32.438 19.25 1 96.38 595 LEU A N 1
ATOM 4724 C CA . LEU A 1 595 ? -16.75 31.328 18.406 1 96.38 595 LEU A CA 1
ATOM 4725 C C . LEU A 1 595 ? -16.266 31.844 17.047 1 96.38 595 LEU A C 1
ATOM 4727 O O . LEU A 1 595 ? -15.234 31.406 16.531 1 96.38 595 LEU A O 1
ATOM 4731 N N . GLN A 1 596 ? -16.969 32.75 16.516 1 95.06 596 GLN A N 1
ATOM 4732 C CA . GLN A 1 596 ? -16.609 33.312 15.227 1 95.06 596 GLN A CA 1
ATOM 4733 C C . GLN A 1 596 ? -15.281 34.094 15.312 1 95.06 596 GLN A C 1
ATOM 4735 O O . GLN A 1 596 ? -14.461 34 14.398 1 95.06 596 GLN A O 1
ATOM 4740 N N . ILE A 1 597 ? -15.188 34.812 16.406 1 96.12 597 ILE A N 1
ATOM 4741 C CA . ILE A 1 597 ? -13.938 35.531 16.609 1 96.12 597 ILE A CA 1
ATOM 4742 C C . ILE A 1 597 ? -12.781 34.562 16.75 1 96.12 597 ILE A C 1
ATOM 4744 O O . ILE A 1 597 ? -11.742 34.719 16.109 1 96.12 597 ILE A O 1
ATOM 4748 N N . LEU A 1 598 ? -12.984 33.5 17.516 1 96.06 598 LEU A N 1
ATOM 4749 C CA . LEU A 1 598 ? -11.969 32.469 17.781 1 96.06 598 LEU A CA 1
ATOM 4750 C C . LEU A 1 598 ? -11.531 31.797 16.484 1 96.06 598 LEU A C 1
ATOM 4752 O O . LEU A 1 598 ? -10.367 31.422 16.344 1 96.06 598 LEU A O 1
ATOM 4756 N N . SER A 1 599 ? -12.477 31.594 15.594 1 95.94 599 SER A N 1
ATOM 4757 C CA . SER A 1 599 ? -12.227 30.828 14.375 1 95.94 599 SER A CA 1
ATOM 4758 C C . SER A 1 599 ? -11.156 31.5 13.516 1 95.94 599 SER A C 1
ATOM 4760 O O . SER A 1 599 ? -10.547 30.844 12.664 1 95.94 599 SER A O 1
ATOM 4762 N N . ASN A 1 600 ? -10.828 32.75 13.758 1 94.62 600 ASN A N 1
ATOM 4763 C CA . ASN A 1 600 ? -9.953 33.531 12.867 1 94.62 600 ASN A CA 1
ATOM 4764 C C . ASN A 1 600 ? -8.5 33.469 13.336 1 94.62 600 ASN A C 1
ATOM 4766 O O . ASN A 1 600 ? -7.609 33.969 12.656 1 94.62 600 ASN A O 1
ATOM 4770 N N . TYR A 1 601 ? -8.258 32.875 14.453 1 93.88 601 TYR A N 1
ATOM 4771 C CA . TYR A 1 601 ? -6.91 32.938 15.008 1 93.88 601 TYR A CA 1
ATOM 4772 C C . TYR A 1 601 ? -6.305 31.547 15.109 1 93.88 601 TYR A C 1
ATOM 4774 O O . TYR A 1 601 ? -7.031 30.547 15.203 1 93.88 601 TYR A O 1
ATOM 4782 N N . GLY A 1 602 ? -4.965 31.516 15.055 1 92.44 602 GLY A N 1
ATOM 4783 C CA . GLY A 1 602 ? -4.258 30.25 15.062 1 92.44 602 GLY A CA 1
ATOM 4784 C C . GLY A 1 602 ? -4.254 29.562 13.711 1 92.44 602 GLY A C 1
ATOM 4785 O O . GLY A 1 602 ? -4.344 30.219 12.672 1 92.44 602 GLY A O 1
ATOM 4786 N N . ALA A 1 603 ? -4.078 28.312 13.695 1 92.94 603 ALA A N 1
ATOM 4787 C CA . ALA A 1 603 ? -4.078 27.531 12.461 1 92.94 603 ALA A CA 1
ATOM 4788 C C . ALA A 1 603 ? -5.504 27.312 11.953 1 92.94 603 ALA A C 1
ATOM 4790 O O . ALA A 1 603 ? -6.469 27.484 12.695 1 92.94 603 ALA A O 1
ATOM 4791 N N . ASP A 1 604 ? -5.633 26.906 10.719 1 94.62 604 ASP A N 1
ATOM 4792 C CA . ASP A 1 604 ? -6.949 26.672 10.133 1 94.62 604 ASP A CA 1
ATOM 4793 C C . ASP A 1 604 ? -7.598 25.422 10.711 1 94.62 604 ASP A C 1
ATOM 4795 O O . ASP A 1 604 ? -8.82 25.344 10.836 1 94.62 604 ASP A O 1
ATOM 4799 N N . LEU A 1 605 ? -6.77 24.422 11.023 1 95.5 605 LEU A N 1
ATOM 4800 C CA . LEU A 1 605 ? -7.277 23.141 11.523 1 95.5 605 LEU A CA 1
ATOM 4801 C C . LEU A 1 605 ? -6.762 22.875 12.93 1 95.5 605 LEU A C 1
ATOM 4803 O O . LEU A 1 605 ? -6.301 23.781 13.617 1 95.5 605 LEU A O 1
ATOM 4807 N N . ASN A 1 606 ? -6.949 21.688 13.422 1 96 606 ASN A N 1
ATOM 4808 C CA . ASN A 1 606 ? -6.77 21.406 14.844 1 96 606 ASN A CA 1
ATOM 4809 C C . ASN A 1 606 ? -5.316 21.078 15.164 1 96 606 ASN A C 1
ATOM 4811 O O . ASN A 1 606 ? -5.012 19.953 15.578 1 96 606 ASN A O 1
ATOM 4815 N N . GLY A 1 607 ? -4.469 22.047 15.148 1 94.75 607 GLY A N 1
ATOM 4816 C CA . GLY A 1 607 ? -3.074 21.938 15.547 1 94.75 607 GLY A CA 1
ATOM 4817 C C . GLY A 1 607 ? -2.432 23.281 15.859 1 94.75 607 GLY A C 1
ATOM 4818 O O . GLY A 1 607 ? -2.955 24.328 15.484 1 94.75 607 GLY A O 1
ATOM 4819 N N . VAL A 1 608 ? -1.345 23.297 16.625 1 95.56 608 VAL A N 1
ATOM 4820 C CA . VAL A 1 608 ? -0.607 24.5 17 1 95.56 608 VAL A CA 1
ATOM 4821 C C . VAL A 1 608 ? 0.893 24.25 16.875 1 95.56 608 VAL A C 1
ATOM 4823 O O . VAL A 1 608 ? 1.4 23.234 17.344 1 95.56 608 VAL A O 1
ATOM 4826 N N . CYS A 1 609 ? 1.542 25.062 16.156 1 93.94 609 CYS A N 1
ATOM 4827 C CA . CYS A 1 609 ? 2.998 25.094 16.094 1 93.94 609 CYS A CA 1
ATOM 4828 C C . CYS A 1 609 ? 3.545 26.25 16.922 1 93.94 609 CYS A C 1
ATOM 4830 O O . CYS A 1 609 ? 3.205 27.406 16.688 1 93.94 609 CYS A O 1
ATOM 4832 N N . PHE A 1 610 ? 4.438 25.906 17.906 1 95.31 610 PHE A N 1
ATOM 4833 C CA . PHE A 1 610 ? 4.797 26.969 18.859 1 95.31 610 PHE A CA 1
ATOM 4834 C C . PHE A 1 610 ? 6.172 26.703 19.453 1 95.31 610 PHE A C 1
ATOM 4836 O O . PHE A 1 610 ? 6.734 25.625 19.297 1 95.31 610 PHE A O 1
ATOM 4843 N N . GLY A 1 611 ? 6.746 27.641 19.953 1 95.94 611 GLY A N 1
ATOM 4844 C CA . GLY A 1 611 ? 7.98 27.641 20.719 1 95.94 611 GLY A CA 1
ATOM 4845 C C . GLY A 1 611 ? 8.008 28.688 21.812 1 95.94 611 GLY A C 1
ATOM 4846 O O . GLY A 1 611 ? 6.973 29.281 22.141 1 95.94 611 GLY A O 1
ATOM 4847 N N . PHE A 1 612 ? 9.18 28.859 22.422 1 96.38 612 PHE A N 1
ATOM 4848 C CA . PHE A 1 612 ? 9.242 29.812 23.531 1 96.38 612 PHE A CA 1
ATOM 4849 C C . PHE A 1 612 ? 10.516 30.641 23.453 1 96.38 612 PHE A C 1
ATOM 4851 O O . PHE A 1 612 ? 11.57 30.141 23.062 1 96.38 612 PHE A O 1
ATOM 4858 N N . ASN A 1 613 ? 10.336 31.812 23.719 1 94.56 613 ASN A N 1
ATOM 4859 C CA . ASN A 1 613 ? 11.422 32.75 24.016 1 94.56 613 ASN A CA 1
ATOM 4860 C C . ASN A 1 613 ? 11.32 33.281 25.422 1 94.56 613 ASN A C 1
ATOM 4862 O O . ASN A 1 613 ? 10.508 32.812 26.234 1 94.56 613 ASN A O 1
ATOM 4866 N N . PHE A 1 614 ? 12.281 34.156 25.844 1 93.44 614 PHE A N 1
ATOM 4867 C CA . PHE A 1 614 ? 12.25 34.594 27.234 1 93.44 614 PHE A CA 1
ATOM 4868 C C . PHE A 1 614 ? 12.766 36.031 27.359 1 93.44 614 PHE A C 1
ATOM 4870 O O . PHE A 1 614 ? 13.461 36.531 26.469 1 93.44 614 PHE A O 1
ATOM 4877 N N . ILE A 1 615 ? 12.25 36.594 28.438 1 90.81 615 ILE A N 1
ATOM 4878 C CA . ILE A 1 615 ? 12.773 37.906 28.844 1 90.81 615 ILE A CA 1
ATOM 4879 C C . ILE A 1 615 ? 13.977 37.719 29.766 1 90.81 615 ILE A C 1
ATOM 4881 O O . ILE A 1 615 ? 13.875 37.094 30.812 1 90.81 615 ILE A O 1
ATOM 4885 N N . SER A 1 616 ? 15.047 38.219 29.281 1 84.44 616 SER A N 1
ATOM 4886 C CA . SER A 1 616 ? 16.25 38.094 30.078 1 84.44 616 SER A CA 1
ATOM 4887 C C . SER A 1 616 ? 16.094 38.812 31.422 1 84.44 616 SER A C 1
ATOM 4889 O O . SER A 1 616 ? 15.75 40 31.453 1 84.44 616 SER A O 1
ATOM 4891 N N . PRO A 1 617 ? 16.344 38.125 32.5 1 78.5 617 PRO A N 1
ATOM 4892 C CA . PRO A 1 617 ? 16.219 38.781 33.812 1 78.5 617 PRO A CA 1
ATOM 4893 C C . PRO A 1 617 ? 17.25 39.875 34 1 78.5 617 PRO A C 1
ATOM 4895 O O . PRO A 1 617 ? 16.984 40.844 34.719 1 78.5 617 PRO A O 1
ATOM 4898 N N . SER A 1 618 ? 18.375 39.75 33.406 1 79.62 618 SER A N 1
ATOM 4899 C CA . SER A 1 618 ? 19.469 40.688 33.594 1 79.62 618 SER A CA 1
ATOM 4900 C C . SER A 1 618 ? 19.203 42 32.812 1 79.62 618 SER A C 1
ATOM 4902 O O . SER A 1 618 ? 19.484 43.094 33.344 1 79.62 618 SER A O 1
ATOM 4904 N N . THR A 1 619 ? 18.547 41.969 31.688 1 83.5 619 THR A N 1
ATOM 4905 C CA . THR A 1 619 ? 18.391 43.125 30.844 1 83.5 619 THR A CA 1
ATOM 4906 C C . THR A 1 619 ? 16.938 43.594 30.844 1 83.5 619 THR A C 1
ATOM 4908 O O . THR A 1 619 ? 16.641 44.75 30.5 1 83.5 619 THR A O 1
ATOM 4911 N N . GLY A 1 620 ? 16.062 42.656 31.156 1 85.44 620 GLY A N 1
ATOM 4912 C CA . GLY A 1 620 ? 14.648 42.969 31.094 1 85.44 620 GLY A CA 1
ATOM 4913 C C . GLY A 1 620 ? 14.102 43 29.672 1 85.44 620 GLY A C 1
ATOM 4914 O O . GLY A 1 620 ? 12.969 43.406 29.453 1 85.44 620 GLY A O 1
ATOM 4915 N N . GLU A 1 621 ? 14.898 42.562 28.734 1 88.94 621 GLU A N 1
ATOM 4916 C CA . GLU A 1 621 ? 14.508 42.594 27.328 1 88.94 621 GLU A CA 1
ATOM 4917 C C . GLU A 1 621 ? 14.289 41.188 26.797 1 88.94 621 GLU A C 1
ATOM 4919 O O . GLU A 1 621 ? 14.82 40.219 27.344 1 88.94 621 GLU A O 1
ATOM 4924 N N . LEU A 1 622 ? 13.469 41.125 25.734 1 91.38 622 LEU A N 1
ATOM 4925 C CA . LEU A 1 622 ? 13.25 39.875 25.047 1 91.38 622 LEU A CA 1
ATOM 4926 C C . LEU A 1 622 ? 14.547 39.344 24.438 1 91.38 622 LEU A C 1
ATOM 4928 O O . LEU A 1 622 ? 15.297 40.094 23.828 1 91.38 622 LEU A O 1
ATOM 4932 N N . ASN A 1 623 ? 14.812 38.125 24.609 1 91.69 623 ASN A N 1
ATOM 4933 C CA . ASN A 1 623 ? 16.016 37.5 24.078 1 91.69 623 ASN A CA 1
ATOM 4934 C C . ASN A 1 623 ? 16.109 37.656 22.562 1 91.69 623 ASN A C 1
ATOM 4936 O O . ASN A 1 623 ? 15.141 37.375 21.844 1 91.69 623 ASN A O 1
ATOM 4940 N N . ASN A 1 624 ? 17.219 38.156 22.062 1 90.69 624 ASN A N 1
ATOM 4941 C CA . ASN A 1 624 ? 17.438 38.312 20.641 1 90.69 624 ASN A CA 1
ATOM 4942 C C . ASN A 1 624 ? 18.594 37.438 20.156 1 90.69 624 ASN A C 1
ATOM 4944 O O . ASN A 1 624 ? 19.062 37.594 19.016 1 90.69 624 ASN A O 1
ATOM 4948 N N . ASP A 1 625 ? 19.078 36.594 21 1 88.94 625 ASP A N 1
ATOM 4949 C CA . ASP A 1 625 ? 20.141 35.656 20.641 1 88.94 625 ASP A CA 1
ATOM 4950 C C . ASP A 1 625 ? 19.562 34.344 20.062 1 88.94 625 ASP A C 1
ATOM 4952 O O . ASP A 1 625 ? 18.906 33.594 20.781 1 88.94 625 ASP A O 1
ATOM 4956 N N . TYR A 1 626 ? 19.922 34.094 18.828 1 90.44 626 TYR A N 1
ATOM 4957 C CA . TYR A 1 626 ? 19.406 32.938 18.109 1 90.44 626 TYR A CA 1
ATOM 4958 C C . TYR A 1 626 ? 19.812 31.641 18.812 1 90.44 626 TYR A C 1
ATOM 4960 O O . TYR A 1 626 ? 19 30.719 18.938 1 90.44 626 TYR A O 1
ATOM 4968 N N . GLN A 1 627 ? 21.016 31.516 19.281 1 90.31 627 GLN A N 1
ATOM 4969 C CA . GLN A 1 627 ? 21.516 30.281 19.891 1 90.31 627 GLN A CA 1
ATOM 4970 C C . GLN A 1 627 ? 20.812 30 21.219 1 90.31 627 GLN A C 1
ATOM 4972 O O . GLN A 1 627 ? 20.547 28.828 21.547 1 90.31 627 GLN A O 1
ATOM 4977 N N . LYS A 1 628 ? 20.531 31.031 21.984 1 90.94 628 LYS A N 1
ATOM 4978 C CA . LYS A 1 628 ? 19.812 30.844 23.25 1 90.94 628 LYS A CA 1
ATOM 4979 C C . LYS A 1 628 ? 18.375 30.375 23 1 90.94 628 LYS A C 1
ATOM 4981 O O . LYS A 1 628 ? 17.844 29.562 23.75 1 90.94 628 LYS A O 1
ATOM 4986 N N . TYR A 1 629 ? 17.766 31 22 1 92.88 629 TYR A N 1
ATOM 4987 C CA . TYR A 1 629 ? 16.438 30.547 21.609 1 92.88 629 TYR A CA 1
ATOM 4988 C C . TYR A 1 629 ? 16.453 29.062 21.266 1 92.88 629 TYR A C 1
ATOM 4990 O O . TYR A 1 629 ? 15.602 28.312 21.719 1 92.88 629 TYR A O 1
ATOM 4998 N N . VAL A 1 630 ? 17.453 28.672 20.391 1 93.25 630 VAL A N 1
ATOM 4999 C CA . VAL A 1 630 ? 17.562 27.297 19.922 1 93.25 630 VAL A CA 1
ATOM 5000 C C . VAL A 1 630 ? 17.797 26.375 21.109 1 93.25 630 VAL A C 1
ATOM 5002 O O . VAL A 1 630 ? 17.188 25.297 21.203 1 93.25 630 VAL A O 1
ATOM 5005 N N . GLU A 1 631 ? 18.641 26.734 22 1 93.75 631 GLU A N 1
ATOM 5006 C CA . GLU A 1 631 ? 18.984 25.906 23.156 1 93.75 631 GLU A CA 1
ATOM 5007 C C . GLU A 1 631 ? 17.766 25.703 24.062 1 93.75 631 GLU A C 1
ATOM 5009 O O . GLU A 1 631 ? 17.5 24.578 24.5 1 93.75 631 GLU A O 1
ATOM 5014 N N . LEU A 1 632 ? 17.062 26.797 24.328 1 94.69 632 LEU A N 1
ATOM 5015 C CA . LEU A 1 632 ? 15.875 26.703 25.172 1 94.69 632 LEU A CA 1
ATOM 5016 C C . LEU A 1 632 ? 14.867 25.719 24.562 1 94.69 632 LEU A C 1
ATOM 5018 O O . LEU A 1 632 ? 14.375 24.828 25.25 1 94.69 632 LEU A O 1
ATOM 5022 N N . ASN A 1 633 ? 14.531 25.953 23.328 1 96.25 633 ASN A N 1
ATOM 5023 C CA . ASN A 1 633 ? 13.508 25.125 22.688 1 96.25 633 ASN A CA 1
ATOM 5024 C C . ASN A 1 633 ? 13.984 23.688 22.484 1 96.25 633 ASN A C 1
ATOM 5026 O O . ASN A 1 633 ? 13.18 22.75 22.5 1 96.25 633 ASN A O 1
ATOM 5030 N N . LYS A 1 634 ? 15.242 23.469 22.328 1 95 634 LYS A N 1
ATOM 5031 C CA . LYS A 1 634 ? 15.766 22.109 22.281 1 95 634 LYS A CA 1
ATOM 5032 C C . LYS A 1 634 ? 15.539 21.391 23.609 1 95 634 LYS A C 1
ATOM 5034 O O . LYS A 1 634 ? 15.203 20.203 23.641 1 95 634 LYS A O 1
ATOM 5039 N N . MET A 1 635 ? 15.805 22.094 24.719 1 95.12 635 MET A N 1
ATOM 5040 C CA . MET A 1 635 ? 15.57 21.516 26.031 1 95.12 635 MET A CA 1
ATOM 5041 C C . MET A 1 635 ? 14.102 21.141 26.219 1 95.12 635 MET A C 1
ATOM 5043 O O . MET A 1 635 ? 13.781 20.078 26.75 1 95.12 635 MET A O 1
ATOM 5047 N N . ILE A 1 636 ? 13.266 22.047 25.766 1 95.94 636 ILE A N 1
ATOM 5048 C CA . ILE A 1 636 ? 11.836 21.828 25.891 1 95.94 636 ILE A CA 1
ATOM 5049 C C . ILE A 1 636 ? 11.422 20.625 25.031 1 95.94 636 ILE A C 1
ATOM 5051 O O . ILE A 1 636 ? 10.664 19.766 25.5 1 95.94 636 ILE A O 1
ATOM 5055 N N . ILE A 1 637 ? 11.883 20.562 23.812 1 94.81 637 ILE A N 1
ATOM 5056 C CA . ILE A 1 637 ? 11.57 19.484 22.891 1 94.81 637 ILE A CA 1
ATOM 5057 C C . ILE A 1 637 ? 12.039 18.156 23.484 1 94.81 637 ILE A C 1
ATOM 5059 O O . ILE A 1 637 ? 11.312 17.156 23.438 1 94.81 637 ILE A O 1
ATOM 5063 N N . ASP A 1 638 ? 13.164 18.125 24.047 1 91.81 638 ASP A N 1
ATOM 5064 C CA . ASP A 1 638 ? 13.703 16.906 24.656 1 91.81 638 ASP A CA 1
ATOM 5065 C C . ASP A 1 638 ? 12.852 16.453 25.844 1 91.81 638 ASP A C 1
ATOM 5067 O O . ASP A 1 638 ? 12.664 15.258 26.062 1 91.81 638 ASP A O 1
ATOM 5071 N N . ARG A 1 639 ? 12.367 17.344 26.594 1 93.5 639 ARG A N 1
ATOM 5072 C CA . ARG A 1 639 ? 11.586 17.047 27.781 1 93.5 639 ARG A CA 1
ATOM 5073 C C . ARG A 1 639 ? 10.242 16.422 27.422 1 93.5 639 ARG A C 1
ATOM 5075 O O . ARG A 1 639 ? 9.727 15.578 28.156 1 93.5 639 ARG A O 1
ATOM 5082 N N . PHE A 1 640 ? 9.688 16.844 26.344 1 93.06 640 PHE A N 1
ATOM 5083 C CA . PHE A 1 640 ? 8.336 16.422 25.984 1 93.06 640 PHE A CA 1
ATOM 5084 C C . PHE A 1 640 ? 8.367 15.477 24.797 1 93.06 640 PHE A C 1
ATOM 5086 O O . PHE A 1 640 ? 7.355 15.312 24.109 1 93.06 640 PHE A O 1
ATOM 5093 N N . ASP A 1 641 ? 9.539 14.906 24.656 1 87.88 641 ASP A N 1
ATOM 5094 C CA . ASP A 1 641 ? 9.742 13.984 23.531 1 87.88 641 ASP A CA 1
ATOM 5095 C C . ASP A 1 641 ? 9.203 12.594 23.875 1 87.88 641 ASP A C 1
ATOM 5097 O O . ASP A 1 641 ? 9.117 12.219 25.047 1 87.88 641 ASP A O 1
ATOM 5101 N N . TYR A 1 642 ? 8.82 11.852 22.922 1 77.62 642 TYR A N 1
ATOM 5102 C CA . TYR A 1 642 ? 8.258 10.516 23.062 1 77.62 642 TYR A CA 1
ATOM 5103 C C . TYR A 1 642 ? 9.281 9.547 23.641 1 77.62 642 TYR A C 1
ATOM 5105 O O . TYR A 1 642 ? 8.914 8.508 24.188 1 77.62 642 TYR A O 1
ATOM 5113 N N . SER A 1 643 ? 10.531 9.828 23.547 1 73.81 643 SER A N 1
ATOM 5114 C CA . SER A 1 643 ? 11.609 8.961 24 1 73.81 643 SER A CA 1
ATOM 5115 C C . SER A 1 643 ? 11.539 8.727 25.5 1 73.81 643 SER A C 1
ATOM 5117 O O . SER A 1 643 ? 12.164 7.797 26.016 1 73.81 643 SER A O 1
ATOM 5119 N N . ARG A 1 644 ? 10.672 9.445 26.141 1 71.5 644 ARG A N 1
ATOM 5120 C CA . ARG A 1 644 ? 10.547 9.273 27.578 1 71.5 644 ARG A CA 1
ATOM 5121 C C . ARG A 1 644 ? 9.609 8.117 27.906 1 71.5 644 ARG A C 1
ATOM 5123 O O . ARG A 1 644 ? 9.508 7.703 29.078 1 71.5 644 ARG A O 1
ATOM 5130 N N . GLY A 1 645 ? 8.977 7.625 26.891 1 68 645 GLY A N 1
ATOM 5131 C CA . GLY A 1 645 ? 8.172 6.418 27.047 1 68 645 GLY A CA 1
ATOM 5132 C C . GLY A 1 645 ? 6.934 6.625 27.891 1 68 645 GLY A C 1
ATOM 5133 O O . GLY A 1 645 ? 6.293 7.676 27.812 1 68 645 GLY A O 1
ATOM 5134 N N . PRO A 1 646 ? 6.625 5.574 28.672 1 66.81 646 PRO A N 1
ATOM 5135 C CA . PRO A 1 646 ? 5.387 5.574 29.453 1 66.81 646 PRO A CA 1
ATOM 5136 C C . PRO A 1 646 ? 5.422 6.566 30.609 1 66.81 646 PRO A C 1
ATOM 5138 O O . PRO A 1 646 ? 4.375 6.918 31.156 1 66.81 646 PRO A O 1
ATOM 5141 N N . GLU A 1 647 ? 6.551 7.066 30.844 1 70.5 647 GLU A N 1
ATOM 5142 C CA . GLU A 1 647 ? 6.691 7.969 31.984 1 70.5 647 GLU A CA 1
ATOM 5143 C C . GLU A 1 647 ? 6.52 9.422 31.547 1 70.5 647 GLU A C 1
ATOM 5145 O O . GLU A 1 647 ? 6.484 10.328 32.406 1 70.5 647 GLU A O 1
ATOM 5150 N N . ALA A 1 648 ? 6.281 9.5 30.281 1 79.94 648 ALA A N 1
ATOM 5151 C CA . ALA A 1 648 ? 6.152 10.883 29.812 1 79.94 648 ALA A CA 1
ATOM 5152 C C . ALA A 1 648 ? 4.895 11.531 30.375 1 79.94 648 ALA A C 1
ATOM 5154 O O . ALA A 1 648 ? 3.822 10.93 30.391 1 79.94 648 ALA A O 1
ATOM 5155 N N . ASP A 1 649 ? 5.012 12.719 30.906 1 83.38 649 ASP A N 1
ATOM 5156 C CA . ASP A 1 649 ? 3.883 13.477 31.453 1 83.38 649 ASP A CA 1
ATOM 5157 C C . ASP A 1 649 ? 3.049 14.086 30.328 1 83.38 649 ASP A C 1
ATOM 5159 O O . ASP A 1 649 ? 1.89 14.453 30.531 1 83.38 649 ASP A O 1
ATOM 5163 N N . LEU A 1 650 ? 3.768 14.406 29.328 1 89.88 650 LEU A N 1
ATOM 5164 C CA . LEU A 1 650 ? 3.189 15.039 28.156 1 89.88 650 LEU A CA 1
ATOM 5165 C C . LEU A 1 650 ? 4.09 14.852 26.938 1 89.88 650 LEU A C 1
ATOM 5167 O O . LEU A 1 650 ? 5.316 14.859 27.047 1 89.88 650 LEU A O 1
ATOM 5171 N N . ILE A 1 651 ? 3.465 14.594 25.812 1 91.06 651 ILE A N 1
ATOM 5172 C CA . ILE A 1 651 ? 4.246 14.367 24.609 1 91.06 651 ILE A CA 1
ATOM 5173 C C . ILE A 1 651 ? 3.777 15.305 23.5 1 91.06 651 ILE A C 1
ATOM 5175 O O . ILE A 1 651 ? 2.6 15.305 23.141 1 91.06 651 ILE A O 1
ATOM 5179 N N . PHE A 1 652 ? 4.719 16.141 23 1 92.94 652 PHE A N 1
ATOM 5180 C CA . PHE A 1 652 ? 4.488 17 21.844 1 92.94 652 PHE A CA 1
ATOM 5181 C C . PHE A 1 652 ? 5.332 16.547 20.656 1 92.94 652 PHE A C 1
ATOM 5183 O O . PHE A 1 652 ? 6.355 15.891 20.828 1 92.94 652 PHE A O 1
ATOM 5190 N N . GLY A 1 653 ? 4.77 16.891 19.484 1 90.5 653 GLY A N 1
ATOM 5191 C CA . GLY A 1 653 ? 5.629 16.781 18.312 1 90.5 653 GLY A CA 1
ATOM 5192 C C . GLY A 1 653 ? 6.617 17.938 18.203 1 90.5 653 GLY A C 1
ATOM 5193 O O . GLY A 1 653 ? 6.605 18.859 19.016 1 90.5 653 GLY A O 1
ATOM 5194 N N . ASN A 1 654 ? 7.512 17.844 17.25 1 90.69 654 ASN A N 1
ATOM 5195 C CA . ASN A 1 654 ? 8.453 18.922 17 1 90.69 654 ASN A CA 1
ATOM 5196 C C . ASN A 1 654 ? 8.703 19.125 15.508 1 90.69 654 ASN A C 1
ATOM 5198 O O . ASN A 1 654 ? 8.391 18.234 14.703 1 90.69 654 ASN A O 1
ATOM 5202 N N . THR A 1 655 ? 9.094 20.25 15.172 1 89.19 655 THR A N 1
ATOM 5203 C CA . THR A 1 655 ? 9.43 20.594 13.797 1 89.19 655 THR A CA 1
ATOM 5204 C C . THR A 1 655 ? 10.453 21.719 13.758 1 89.19 655 THR A C 1
ATOM 5206 O O . THR A 1 655 ? 10.844 22.25 14.797 1 89.19 655 THR A O 1
ATOM 5209 N N . PHE A 1 656 ? 10.93 22 12.516 1 88.81 656 PHE A N 1
ATOM 5210 C CA . PHE A 1 656 ? 11.844 23.109 12.281 1 88.81 656 PHE A CA 1
ATOM 5211 C C . PHE A 1 656 ? 11.375 23.969 11.117 1 88.81 656 PHE A C 1
ATOM 5213 O O . PHE A 1 656 ? 10.945 23.438 10.086 1 88.81 656 PHE A O 1
ATOM 5220 N N . LEU A 1 657 ? 11.344 25.188 11.352 1 87.19 657 LEU A N 1
ATOM 5221 C CA . LEU A 1 657 ? 11.211 26.094 10.227 1 87.19 657 LEU A CA 1
ATOM 5222 C C . LEU A 1 657 ? 12.555 26.344 9.555 1 87.19 657 LEU A C 1
ATOM 5224 O O . LEU A 1 657 ? 13.57 26.531 10.242 1 87.19 657 LEU A O 1
ATOM 5228 N N . ASN A 1 658 ? 12.5 26.172 8.25 1 86.19 658 ASN A N 1
ATOM 5229 C CA . ASN A 1 658 ? 13.758 26.359 7.535 1 86.19 658 ASN A CA 1
ATOM 5230 C C . ASN A 1 658 ? 13.578 27.234 6.301 1 86.19 658 ASN A C 1
ATOM 5232 O O . ASN A 1 658 ? 12.484 27.75 6.051 1 86.19 658 ASN A O 1
ATOM 5236 N N . ASN A 1 659 ? 14.617 27.328 5.559 1 82.38 659 ASN A N 1
ATOM 5237 C CA . ASN A 1 659 ? 14.672 28.266 4.438 1 82.38 659 ASN A CA 1
ATOM 5238 C C . ASN A 1 659 ? 13.734 27.844 3.312 1 82.38 659 ASN A C 1
ATOM 5240 O O . ASN A 1 659 ? 13.328 28.672 2.494 1 82.38 659 ASN A O 1
ATOM 5244 N N . SER A 1 660 ? 13.344 26.672 3.303 1 80.88 660 SER A N 1
ATOM 5245 C CA . SER A 1 660 ? 12.484 26.188 2.221 1 80.88 660 SER A CA 1
ATOM 5246 C C . SER A 1 660 ? 11.109 26.844 2.273 1 80.88 660 SER A C 1
ATOM 5248 O O . SER A 1 660 ? 10.414 26.922 1.261 1 80.88 660 SER A O 1
ATOM 5250 N N . TYR A 1 661 ? 10.766 27.391 3.426 1 84 661 TYR A N 1
ATOM 5251 C CA . TYR A 1 661 ? 9.477 28.047 3.566 1 84 661 TYR A CA 1
ATOM 5252 C C . TYR A 1 661 ? 9.5 29.438 2.918 1 84 661 TYR A C 1
ATOM 5254 O O . TYR A 1 661 ? 8.453 29.984 2.586 1 84 661 TYR A O 1
ATOM 5262 N N . GLY A 1 662 ? 10.695 30.031 2.775 1 82.25 662 GLY A N 1
ATOM 5263 C CA . GLY A 1 662 ? 10.852 31.359 2.188 1 82.25 662 GLY A CA 1
ATOM 5264 C C . GLY A 1 662 ? 11.227 32.406 3.205 1 82.25 662 GLY A C 1
ATOM 5265 O O . GLY A 1 662 ? 10.797 32.344 4.355 1 82.25 662 GLY A O 1
ATOM 5266 N N . ASN A 1 663 ? 11.875 33.375 2.744 1 81.56 663 ASN A N 1
ATOM 5267 C CA . ASN A 1 663 ? 12.344 34.438 3.613 1 81.56 663 ASN A CA 1
ATOM 5268 C C . ASN A 1 663 ? 11.18 35.25 4.168 1 81.56 663 ASN A C 1
ATOM 5270 O O . ASN A 1 663 ? 11.242 35.75 5.305 1 81.56 663 ASN A O 1
ATOM 5274 N N . GLU A 1 664 ? 10.211 35.344 3.316 1 82.81 664 GLU A N 1
ATOM 5275 C CA . GLU A 1 664 ? 9.062 36.125 3.748 1 82.81 664 GLU A CA 1
ATOM 5276 C C . GLU A 1 664 ? 8.359 35.469 4.934 1 82.81 664 GLU A C 1
ATOM 5278 O O . GLU A 1 664 ? 7.973 36.156 5.883 1 82.81 664 GLU A O 1
ATOM 5283 N N . PHE A 1 665 ? 8.195 34.219 4.824 1 86.94 665 PHE A N 1
ATOM 5284 C CA . PHE A 1 665 ? 7.551 33.469 5.906 1 86.94 665 PHE A CA 1
ATOM 5285 C C . PHE A 1 665 ? 8.359 33.594 7.191 1 86.94 665 PHE A C 1
ATOM 5287 O O . PHE A 1 665 ? 7.801 33.844 8.258 1 86.94 665 PHE A O 1
ATOM 5294 N N . ILE A 1 666 ? 9.648 33.438 7.094 1 87.69 666 ILE A N 1
ATOM 5295 C CA . ILE A 1 666 ? 10.539 33.438 8.25 1 87.69 666 ILE A CA 1
ATOM 5296 C C . ILE A 1 666 ? 10.555 34.844 8.859 1 87.69 666 ILE A C 1
ATOM 5298 O O . ILE A 1 666 ? 10.461 35 10.078 1 87.69 666 ILE A O 1
ATOM 5302 N N . SER A 1 667 ? 10.656 35.812 8.008 1 86.12 667 SER A N 1
ATOM 5303 C CA . SER A 1 667 ? 10.648 37.219 8.484 1 86.12 667 SER A CA 1
ATOM 5304 C C . SER A 1 667 ? 9.344 37.531 9.188 1 86.12 667 SER A C 1
ATOM 5306 O O . SER A 1 667 ? 9.344 38.219 10.234 1 86.12 667 SER A O 1
ATOM 5308 N N . ASN A 1 668 ? 8.312 37.125 8.617 1 85.31 668 ASN A N 1
ATOM 5309 C CA . ASN A 1 668 ? 7.008 37.375 9.219 1 85.31 668 ASN A CA 1
ATOM 5310 C C . ASN A 1 668 ? 6.875 36.656 10.57 1 85.31 668 ASN A C 1
ATOM 5312 O O . ASN A 1 668 ? 6.23 37.188 11.484 1 85.31 668 ASN A O 1
ATOM 5316 N N . PHE A 1 669 ? 7.332 35.469 10.594 1 88.69 669 PHE A N 1
ATOM 5317 C CA . PHE A 1 669 ? 7.336 34.719 11.852 1 88.69 669 PHE A CA 1
ATOM 5318 C C . PHE A 1 669 ? 8.078 35.5 12.938 1 88.69 669 PHE A C 1
ATOM 5320 O O . PHE A 1 669 ? 7.586 35.625 14.062 1 88.69 669 PHE A O 1
ATOM 5327 N N . LEU A 1 670 ? 9.195 36.062 12.57 1 88.56 670 LEU A N 1
ATOM 5328 C CA . LEU A 1 670 ? 10.008 36.812 13.523 1 88.56 670 LEU A CA 1
ATOM 5329 C C . LEU A 1 670 ? 9.312 38.125 13.922 1 88.56 670 LEU A C 1
ATOM 5331 O O . LEU A 1 670 ? 9.312 38.5 15.094 1 88.56 670 LEU A O 1
ATOM 5335 N N . GLU A 1 671 ? 8.719 38.719 12.953 1 86.25 671 GLU A N 1
ATOM 5336 C CA . GLU A 1 671 ? 8.039 39.969 13.203 1 86.25 671 GLU A CA 1
ATOM 5337 C C . GLU A 1 671 ? 6.781 39.781 14.047 1 86.25 671 GLU A C 1
ATOM 5339 O O . GLU A 1 671 ? 6.555 40.531 15.008 1 86.25 671 GLU A O 1
ATOM 5344 N N . THR A 1 672 ? 6 38.812 13.648 1 85 672 THR A N 1
ATOM 5345 C CA . THR A 1 672 ? 4.742 38.531 14.336 1 85 672 THR A CA 1
ATOM 5346 C C . THR A 1 672 ? 4.988 38.219 15.812 1 85 672 THR A C 1
ATOM 5348 O O . THR A 1 672 ? 4.168 38.562 16.672 1 85 672 THR A O 1
ATOM 5351 N N . ASN A 1 673 ? 6.121 37.656 16.062 1 88.62 673 ASN A N 1
ATOM 5352 C CA . ASN A 1 673 ? 6.43 37.281 17.438 1 88.62 673 ASN A CA 1
ATOM 5353 C C . ASN A 1 673 ? 7.379 38.281 18.094 1 88.62 673 ASN A C 1
ATOM 5355 O O . ASN A 1 673 ? 7.918 38 19.172 1 88.62 673 ASN A O 1
ATOM 5359 N N . GLU A 1 674 ? 7.664 39.344 17.375 1 85.88 674 GLU A N 1
ATOM 5360 C CA . GLU A 1 674 ? 8.492 40.438 17.875 1 85.88 674 GLU A CA 1
ATOM 5361 C C . GLU A 1 674 ? 9.898 39.938 18.234 1 85.88 674 GLU A C 1
ATOM 5363 O O . GLU A 1 674 ? 10.469 40.375 19.234 1 85.88 674 GLU A O 1
ATOM 5368 N N . LEU A 1 675 ? 10.281 38.969 17.406 1 86.75 675 LEU A N 1
ATOM 5369 C CA . LEU A 1 675 ? 11.617 38.438 17.625 1 86.75 675 LEU A CA 1
ATOM 5370 C C . LEU A 1 675 ? 12.664 39.25 16.875 1 86.75 675 LEU A C 1
ATOM 5372 O O . LEU A 1 675 ? 12.547 39.438 15.664 1 86.75 675 LEU A O 1
ATOM 5376 N N . LYS A 1 676 ? 13.562 39.781 17.547 1 84.19 676 LYS A N 1
ATOM 5377 C CA . LYS A 1 676 ? 14.633 40.531 16.922 1 84.19 676 LYS A CA 1
ATOM 5378 C C . LYS A 1 676 ? 15.891 39.688 16.766 1 84.19 676 LYS A C 1
ATOM 5380 O O . LYS A 1 676 ? 17 40.125 17.016 1 84.19 676 LYS A O 1
ATOM 5385 N N . ILE A 1 677 ? 15.594 38.469 16.531 1 83.19 677 ILE A N 1
ATOM 5386 C CA . ILE A 1 677 ? 16.688 37.531 16.328 1 83.19 677 ILE A CA 1
ATOM 5387 C C . ILE A 1 677 ? 17.25 37.688 14.93 1 83.19 677 ILE A C 1
ATOM 5389 O O . ILE A 1 677 ? 16.516 37.719 13.945 1 83.19 677 ILE A O 1
ATOM 5393 N N . ASN A 1 678 ? 18.484 38.031 14.797 1 75.19 678 ASN A N 1
ATOM 5394 C CA . ASN A 1 678 ? 19.141 38.125 13.5 1 75.19 678 ASN A CA 1
ATOM 5395 C C . ASN A 1 678 ? 19.5 36.719 12.945 1 75.19 678 ASN A C 1
ATOM 5397 O O . ASN A 1 678 ? 20.422 36.094 13.43 1 75.19 678 ASN A O 1
ATOM 5401 N N . ILE A 1 679 ? 18.703 36.312 11.938 1 75.44 679 ILE A N 1
ATOM 5402 C CA . ILE A 1 679 ? 18.906 34.969 11.406 1 75.44 679 ILE A CA 1
ATOM 5403 C C . ILE A 1 679 ? 19.719 35.031 10.117 1 75.44 679 ILE A C 1
ATOM 5405 O O . ILE A 1 679 ? 20.141 34 9.594 1 75.44 679 ILE A O 1
ATOM 5409 N N . GLN A 1 680 ? 19.969 36.156 9.531 1 67.62 680 GLN A N 1
ATOM 5410 C CA . GLN A 1 680 ? 20.656 36.344 8.258 1 67.62 680 GLN A CA 1
ATOM 5411 C C . GLN A 1 680 ? 22.094 35.844 8.344 1 67.62 680 GLN A C 1
ATOM 5413 O O . GLN A 1 680 ? 22.688 35.469 7.328 1 67.62 680 GLN A O 1
ATOM 5418 N N . ALA A 1 681 ? 22.484 35.875 9.523 1 65.25 681 ALA A N 1
ATOM 5419 C CA . ALA A 1 681 ? 23.875 35.469 9.703 1 65.25 681 ALA A CA 1
ATOM 5420 C C . ALA A 1 681 ? 24.031 33.969 9.602 1 65.25 681 ALA A C 1
ATOM 5422 O O . ALA A 1 681 ? 25.156 33.469 9.531 1 65.25 681 ALA A O 1
ATOM 5423 N N . TYR A 1 682 ? 22.922 33.375 9.477 1 69.5 682 TYR A N 1
ATOM 5424 C CA . TYR A 1 682 ? 23 31.922 9.477 1 69.5 682 TYR A CA 1
ATOM 5425 C C . TYR A 1 682 ? 22.578 31.359 8.117 1 69.5 682 TYR A C 1
ATOM 5427 O O . TYR A 1 682 ? 21.547 31.75 7.574 1 69.5 682 TYR A O 1
ATOM 5435 N N . ASN A 1 683 ? 23.406 30.641 7.469 1 66.88 683 ASN A N 1
ATOM 5436 C CA . ASN A 1 683 ? 23.141 30.062 6.156 1 66.88 683 ASN A CA 1
ATOM 5437 C C . ASN A 1 683 ? 22.016 29.031 6.219 1 66.88 683 ASN A C 1
ATOM 5439 O O . ASN A 1 683 ? 21.219 28.922 5.285 1 66.88 683 ASN A O 1
ATOM 5443 N N . LYS A 1 684 ? 22.094 28.312 7.23 1 74.31 684 LYS A N 1
ATOM 5444 C CA . LYS A 1 684 ? 21.047 27.312 7.414 1 74.31 684 LYS A CA 1
ATOM 5445 C C . LYS A 1 684 ? 20.266 27.562 8.695 1 74.31 684 LYS A C 1
ATOM 5447 O O . LYS A 1 684 ? 20.781 27.344 9.797 1 74.31 684 LYS A O 1
ATOM 5452 N N . ILE A 1 685 ? 19.156 28.172 8.477 1 81.19 685 ILE A N 1
ATOM 5453 C CA . ILE A 1 685 ? 18.312 28.484 9.625 1 81.19 685 ILE A CA 1
ATOM 5454 C C . ILE A 1 685 ? 17.453 27.281 9.992 1 81.19 685 ILE A C 1
ATOM 5456 O O . ILE A 1 685 ? 16.938 26.594 9.109 1 81.19 685 ILE A O 1
ATOM 5460 N N . LYS A 1 686 ? 17.5 26.891 11.242 1 87.25 686 LYS A N 1
ATOM 5461 C CA . LYS A 1 686 ? 16.609 25.891 11.812 1 87.25 686 LYS A CA 1
ATOM 5462 C C . LYS A 1 686 ? 15.969 26.391 13.102 1 87.25 686 LYS A C 1
ATOM 5464 O O . LYS A 1 686 ? 16.625 26.422 14.148 1 87.25 686 LYS A O 1
ATOM 5469 N N . ILE A 1 687 ? 14.797 26.797 12.961 1 91 687 ILE A N 1
ATOM 5470 C CA . ILE A 1 687 ? 14.078 27.281 14.133 1 91 687 ILE A CA 1
ATOM 5471 C C . ILE A 1 687 ? 13.25 26.156 14.734 1 91 687 ILE A C 1
ATOM 5473 O O . ILE A 1 687 ? 12.211 25.781 14.188 1 91 687 ILE A O 1
ATOM 5477 N N . PRO A 1 688 ? 13.68 25.641 15.828 1 94.31 688 PRO A N 1
ATOM 5478 C CA . PRO A 1 688 ? 12.938 24.531 16.438 1 94.31 688 PRO A CA 1
ATOM 5479 C C . PRO A 1 688 ? 11.602 24.969 17.047 1 94.31 688 PRO A C 1
ATOM 5481 O O . PRO A 1 688 ? 11.539 26.016 17.703 1 94.31 688 PRO A O 1
ATOM 5484 N N . LEU A 1 689 ? 10.617 24.25 16.781 1 94.69 689 LEU A N 1
ATOM 5485 C CA . LEU A 1 689 ? 9.281 24.484 17.328 1 94.69 689 LEU A CA 1
ATOM 5486 C C . LEU A 1 689 ? 8.648 23.188 17.797 1 94.69 689 LEU A C 1
ATOM 5488 O O . LEU A 1 689 ? 9.047 22.094 17.359 1 94.69 689 LEU A O 1
ATOM 5492 N N . LEU A 1 690 ? 7.734 23.281 18.719 1 95.38 690 LEU A N 1
ATOM 5493 C CA . LEU A 1 690 ? 6.852 22.188 19.109 1 95.38 690 LEU A CA 1
ATOM 5494 C C . LEU A 1 690 ? 5.598 22.172 18.234 1 95.38 690 LEU A C 1
ATOM 5496 O O . LEU A 1 690 ? 5.258 23.172 17.609 1 95.38 690 LEU A O 1
ATOM 5500 N N . ARG A 1 691 ? 5.02 21.047 18.203 1 94.62 691 ARG A N 1
ATOM 5501 C CA . ARG A 1 691 ? 3.76 20.875 17.484 1 94.62 691 ARG A CA 1
ATOM 5502 C C . ARG A 1 691 ? 2.746 20.109 18.344 1 94.62 691 ARG A C 1
ATOM 5504 O O . ARG A 1 691 ? 3.07 19.078 18.922 1 94.62 691 ARG A O 1
ATOM 5511 N N . SER A 1 692 ? 1.614 20.641 18.422 1 95 692 SER A N 1
ATOM 5512 C CA . SER A 1 692 ? 0.507 19.969 19.094 1 95 692 SER A CA 1
ATOM 5513 C C . SER A 1 692 ? -0.633 19.672 18.125 1 95 692 SER A C 1
ATOM 5515 O O . SER A 1 692 ? -1.126 20.578 17.453 1 95 692 SER A O 1
ATOM 5517 N N . SER A 1 693 ? -1 18.438 17.984 1 94.19 693 SER A N 1
ATOM 5518 C CA . SER A 1 693 ? -2.197 18.031 17.25 1 94.19 693 SER A CA 1
ATOM 5519 C C . SER A 1 693 ? -3.334 17.688 18.203 1 94.19 693 SER A C 1
ATOM 5521 O O . SER A 1 693 ? -3.258 16.703 18.938 1 94.19 693 SER A O 1
ATOM 5523 N N . THR A 1 694 ? -4.32 18.453 18.188 1 95.06 694 THR A N 1
ATOM 5524 C CA . THR A 1 694 ? -5.449 18.219 19.078 1 95.06 694 THR A CA 1
ATOM 5525 C C . THR A 1 694 ? -6.457 17.266 18.453 1 95.06 694 THR A C 1
ATOM 5527 O O . THR A 1 694 ? -7.441 17.703 17.844 1 95.06 694 THR A O 1
ATOM 5530 N N . MET A 1 695 ? -6.281 16.016 18.719 1 94.06 695 MET A N 1
ATOM 5531 C CA . MET A 1 695 ? -7.102 15 18.062 1 94.06 695 MET A CA 1
ATOM 5532 C C . MET A 1 695 ? -8.211 14.508 19 1 94.06 695 MET A C 1
ATOM 5534 O O . MET A 1 695 ? -9.219 13.984 18.531 1 94.06 695 MET A O 1
ATOM 5538 N N . SER A 1 696 ? -8.086 14.68 20.297 1 91.44 696 SER A N 1
ATOM 5539 C CA . SER A 1 696 ? -9.141 14.289 21.234 1 91.44 696 SER A CA 1
ATOM 5540 C C . SER A 1 696 ? -10.25 15.328 21.266 1 91.44 696 SER A C 1
ATOM 5542 O O . SER A 1 696 ? -10.016 16.484 21.625 1 91.44 696 SER A O 1
ATOM 5544 N N . PRO A 1 697 ? -11.422 14.922 21.047 1 92.81 697 PRO A N 1
ATOM 5545 C CA . PRO A 1 697 ? -12.516 15.891 21.078 1 92.81 697 PRO A CA 1
ATOM 5546 C C . PRO A 1 697 ? -12.906 16.297 22.5 1 92.81 697 PRO A C 1
ATOM 5548 O O . PRO A 1 697 ? -13.617 17.281 22.688 1 92.81 697 PRO A O 1
ATOM 5551 N N . PHE A 1 698 ? -12.336 15.688 23.562 1 91.31 698 PHE A N 1
ATOM 5552 C CA . PHE A 1 698 ? -12.898 15.898 24.891 1 91.31 698 PHE A CA 1
ATOM 5553 C C . PHE A 1 698 ? -11.836 16.391 25.859 1 91.31 698 PHE A C 1
ATOM 5555 O O . PHE A 1 698 ? -11.984 16.25 27.078 1 91.31 698 PHE A O 1
ATOM 5562 N N . ILE A 1 699 ? -10.844 16.906 25.328 1 92.31 699 ILE A N 1
ATOM 5563 C CA . ILE A 1 699 ? -9.703 17.312 26.141 1 92.31 699 ILE A CA 1
ATOM 5564 C C . ILE A 1 699 ? -10.125 18.422 27.094 1 92.31 699 ILE A C 1
ATOM 5566 O O . ILE A 1 699 ? -9.555 18.562 28.188 1 92.31 699 ILE A O 1
ATOM 5570 N N . SER A 1 700 ? -11.156 19.219 26.75 1 92.69 700 SER A N 1
ATOM 5571 C CA . SER A 1 700 ? -11.594 20.328 27.594 1 92.69 700 SER A CA 1
ATOM 5572 C C . SER A 1 700 ? -12.812 19.938 28.438 1 92.69 700 SER A C 1
ATOM 5574 O O . SER A 1 700 ? -13.414 20.781 29.094 1 92.69 700 SER A O 1
ATOM 5576 N N . GLU A 1 701 ? -13.203 18.703 28.375 1 89.5 701 GLU A N 1
ATOM 5577 C CA . GLU A 1 701 ? -14.414 18.25 29.047 1 89.5 701 GLU A CA 1
ATOM 5578 C C . GLU A 1 701 ? -14.125 17.062 29.969 1 89.5 701 GLU A C 1
ATOM 5580 O O . GLU A 1 701 ? -14.883 16.094 30 1 89.5 701 GLU A O 1
ATOM 5585 N N . THR A 1 702 ? -13.109 17.156 30.656 1 90.31 702 THR A N 1
ATOM 5586 C CA . THR A 1 702 ? -12.773 16.078 31.562 1 90.31 702 THR A CA 1
ATOM 5587 C C . THR A 1 702 ? -13.398 16.297 32.938 1 90.31 702 THR A C 1
ATOM 5589 O O . THR A 1 702 ? -13.945 17.359 33.188 1 90.31 702 THR A O 1
ATOM 5592 N N . SER A 1 703 ? -13.297 15.312 33.812 1 86.31 703 SER A N 1
ATOM 5593 C CA . SER A 1 703 ? -13.852 15.383 35.156 1 86.31 703 SER A CA 1
ATOM 5594 C C . SER A 1 703 ? -13.164 16.469 35.969 1 86.31 703 SER A C 1
ATOM 5596 O O . SER A 1 703 ? -13.742 17 36.938 1 86.31 703 SER A O 1
ATOM 5598 N N . ASP A 1 704 ? -11.969 16.875 35.594 1 86.25 704 ASP A N 1
ATOM 5599 C CA . ASP A 1 704 ? -11.203 17.875 36.312 1 86.25 704 ASP A CA 1
ATOM 5600 C C . ASP A 1 704 ? -11.211 19.219 35.594 1 86.25 704 ASP A C 1
ATOM 5602 O O . ASP A 1 704 ? -10.422 20.109 35.906 1 86.25 704 ASP A O 1
ATOM 5606 N N . GLY A 1 705 ? -12.062 19.297 34.656 1 89.31 705 GLY A N 1
ATOM 5607 C CA . GLY A 1 705 ? -12.039 20.484 33.812 1 89.31 705 GLY A CA 1
ATOM 5608 C C . GLY A 1 705 ? -11.188 20.328 32.562 1 89.31 705 GLY A C 1
ATOM 5609 O O . GLY A 1 705 ? -11.008 19.219 32.062 1 89.31 705 GLY A O 1
ATOM 5610 N N . SER A 1 706 ? -10.727 21.453 32.094 1 94.12 706 SER A N 1
ATOM 5611 C CA . SER A 1 706 ? -9.945 21.422 30.875 1 94.12 706 SER A CA 1
ATOM 5612 C C . SER A 1 706 ? -8.547 20.859 31.109 1 94.12 706 SER A C 1
ATOM 5614 O O . SER A 1 706 ? -7.805 21.375 31.953 1 94.12 706 SER A O 1
ATOM 5616 N N . TYR A 1 707 ? -8.211 19.812 30.391 1 94.44 707 TYR A N 1
ATOM 5617 C CA . TYR A 1 707 ? -6.875 19.25 30.484 1 94.44 707 TYR A CA 1
ATOM 5618 C C . TYR A 1 707 ? -5.824 20.219 29.969 1 94.44 707 TYR A C 1
ATOM 5620 O O . TYR A 1 707 ? -4.637 20.094 30.281 1 94.44 707 TYR A O 1
ATOM 5628 N N . ILE A 1 708 ? -6.215 21.219 29.172 1 96.31 708 ILE A N 1
ATOM 5629 C CA . ILE A 1 708 ? -5.324 22.234 28.641 1 96.31 708 ILE A CA 1
ATOM 5630 C C . ILE A 1 708 ? -4.66 22.984 29.797 1 96.31 708 ILE A C 1
ATOM 5632 O O . ILE A 1 708 ? -3.48 23.344 29.719 1 96.31 708 ILE A O 1
ATOM 5636 N N . ASP A 1 709 ? -5.422 23.203 30.859 1 95.94 709 ASP A N 1
ATOM 5637 C CA . ASP A 1 709 ? -4.879 23.891 32.031 1 95.94 709 ASP A CA 1
ATOM 5638 C C . ASP A 1 709 ? -3.725 23.094 32.656 1 95.94 709 ASP A C 1
ATOM 5640 O O . ASP A 1 709 ? -2.713 23.672 33.031 1 95.94 709 ASP A O 1
ATOM 5644 N N . ILE A 1 710 ? -3.91 21.844 32.656 1 92.75 710 ILE A N 1
ATOM 5645 C CA . ILE A 1 710 ? -2.885 20.969 33.219 1 92.75 710 ILE A CA 1
ATOM 5646 C C . ILE A 1 710 ? -1.639 21 32.344 1 92.75 710 ILE A C 1
ATOM 5648 O O . ILE A 1 710 ? -0.515 21.062 32.844 1 92.75 710 ILE A O 1
ATOM 5652 N N . MET A 1 711 ? -1.818 20.984 31.078 1 94.75 711 MET A N 1
ATOM 5653 C CA . MET A 1 711 ? -0.712 21.031 30.125 1 94.75 711 MET A CA 1
ATOM 5654 C C . MET A 1 711 ? 0.073 22.328 30.281 1 94.75 711 MET A C 1
ATOM 5656 O O . MET A 1 711 ? 1.305 22.312 30.328 1 94.75 711 MET A O 1
ATOM 5660 N N . LEU A 1 712 ? -0.634 23.406 30.391 1 95.88 712 LEU A N 1
ATOM 5661 C CA . LEU A 1 712 ? -0.009 24.719 30.469 1 95.88 712 LEU A CA 1
ATOM 5662 C C . LEU A 1 712 ? 0.756 24.891 31.781 1 95.88 712 LEU A C 1
ATOM 5664 O O . LEU A 1 712 ? 1.838 25.484 31.797 1 95.88 712 LEU A O 1
ATOM 5668 N N . ASP A 1 713 ? 0.197 24.375 32.844 1 94.81 713 ASP A N 1
ATOM 5669 C CA . ASP A 1 713 ? 0.879 24.438 34.125 1 94.81 713 ASP A CA 1
ATOM 5670 C C . ASP A 1 713 ? 2.18 23.641 34.094 1 94.81 713 ASP A C 1
ATOM 5672 O O . ASP A 1 713 ? 3.191 24.062 34.656 1 94.81 713 ASP A O 1
ATOM 5676 N N . LEU A 1 714 ? 2.072 22.516 33.5 1 94.88 714 LEU A N 1
ATOM 5677 C CA . LEU A 1 714 ? 3.27 21.688 33.375 1 94.88 714 LEU A CA 1
ATOM 5678 C C . LEU A 1 714 ? 4.328 22.375 32.531 1 94.88 714 LEU A C 1
ATOM 5680 O O . LEU A 1 714 ? 5.512 22.359 32.844 1 94.88 714 LEU A O 1
ATOM 5684 N N . LEU A 1 715 ? 3.934 22.969 31.406 1 96.06 715 LEU A N 1
ATOM 5685 C CA . LEU A 1 715 ? 4.852 23.703 30.562 1 96.06 715 LEU A CA 1
ATOM 5686 C C . LEU A 1 715 ? 5.504 24.844 31.328 1 96.06 715 LEU A C 1
ATOM 5688 O O . LEU A 1 715 ? 6.719 25.047 31.25 1 96.06 715 LEU A O 1
ATOM 5692 N N . LEU A 1 716 ? 4.703 25.578 32.062 1 95.44 716 LEU A N 1
ATOM 5693 C CA . LEU A 1 716 ? 5.215 26.719 32.844 1 95.44 716 LEU A CA 1
ATOM 5694 C C . LEU A 1 716 ? 6.266 26.25 33.844 1 95.44 716 LEU A C 1
ATOM 5696 O O . LEU A 1 716 ? 7.336 26.859 33.938 1 95.44 716 LEU A O 1
ATOM 5700 N N . LYS A 1 717 ? 5.93 25.203 34.5 1 94.75 717 LYS A N 1
ATOM 5701 C CA . LYS A 1 717 ? 6.844 24.672 35.5 1 94.75 717 LYS A CA 1
ATOM 5702 C C . LYS A 1 717 ? 8.172 24.25 34.875 1 94.75 717 LYS A C 1
ATOM 5704 O O . LYS A 1 717 ? 9.242 24.656 35.344 1 94.75 717 LYS A O 1
ATOM 5709 N N . GLU A 1 718 ? 8.102 23.453 33.844 1 94.62 718 GLU A N 1
ATOM 5710 C CA . GLU A 1 718 ? 9.297 22.906 33.219 1 94.62 718 GLU A CA 1
ATOM 5711 C C . GLU A 1 718 ? 10.133 24 32.562 1 94.62 718 GLU A C 1
ATOM 5713 O O . GLU A 1 718 ? 11.359 24 32.656 1 94.62 718 GLU A O 1
ATOM 5718 N N . ILE A 1 719 ? 9.523 24.969 31.875 1 95.56 719 ILE A N 1
ATOM 5719 C CA . ILE A 1 719 ? 10.258 26.016 31.156 1 95.56 719 ILE A CA 1
ATOM 5720 C C . ILE A 1 719 ? 10.914 26.953 32.156 1 95.56 719 ILE A C 1
ATOM 5722 O O . ILE A 1 719 ? 12.016 27.453 31.922 1 95.56 719 ILE A O 1
ATOM 5726 N N . THR A 1 720 ? 10.234 27.219 33.281 1 92.81 720 THR A N 1
ATOM 5727 C CA . THR A 1 720 ? 10.836 28.031 34.312 1 92.81 720 THR A CA 1
ATOM 5728 C C . THR A 1 720 ? 12.125 27.406 34.844 1 92.81 720 THR A C 1
ATOM 5730 O O . THR A 1 720 ? 13.117 28.094 35.062 1 92.81 720 THR A O 1
ATOM 5733 N N . ASP A 1 721 ? 12.102 26.109 34.906 1 92.56 721 ASP A N 1
ATOM 5734 C CA . ASP A 1 721 ? 13.289 25.391 35.375 1 92.56 721 ASP A CA 1
ATOM 5735 C C . ASP A 1 721 ? 14.406 25.484 34.312 1 92.56 721 ASP A C 1
ATOM 5737 O O . ASP A 1 721 ? 15.578 25.609 34.688 1 92.56 721 ASP A O 1
ATOM 5741 N N . PHE A 1 722 ? 14.07 25.391 33.125 1 93.69 722 PHE A N 1
ATOM 5742 C CA . PHE A 1 722 ? 15.062 25.453 32.031 1 93.69 722 PHE A CA 1
ATOM 5743 C C . PHE A 1 722 ? 15.695 26.844 31.969 1 93.69 722 PHE A C 1
ATOM 5745 O O . PHE A 1 722 ? 16.875 26.969 31.656 1 93.69 722 PHE A O 1
ATOM 5752 N N . LEU A 1 723 ? 14.938 27.891 32.219 1 90.06 723 LEU A N 1
ATOM 5753 C CA . LEU A 1 723 ? 15.438 29.266 32.125 1 90.06 723 LEU A CA 1
ATOM 5754 C C . LEU A 1 723 ? 16.531 29.5 33.188 1 90.06 723 LEU A C 1
ATOM 5756 O O . LEU A 1 723 ? 17.453 30.266 32.938 1 90.06 723 LEU A O 1
ATOM 5760 N N . PHE A 1 724 ? 16.438 28.828 34.219 1 85 724 PHE A N 1
ATOM 5761 C CA . PHE A 1 724 ? 17.484 28.953 35.25 1 85 724 PHE A CA 1
ATOM 5762 C C . PHE A 1 724 ? 18.797 28.375 34.719 1 85 724 PHE A C 1
ATOM 5764 O O . PHE A 1 724 ? 19.875 28.875 35.062 1 85 724 PHE A O 1
ATOM 5771 N N . SER A 1 725 ? 18.703 27.438 33.875 1 83 725 SER A N 1
ATOM 5772 C CA . SER A 1 725 ? 19.891 26.797 33.312 1 83 725 SER A CA 1
ATOM 5773 C C . SER A 1 725 ? 20.5 27.641 32.219 1 83 725 SER A C 1
ATOM 5775 O O . SER A 1 725 ? 21.703 27.578 31.969 1 83 725 SER A O 1
ATOM 5777 N N . ILE A 1 726 ? 19.719 28.312 31.422 1 80.94 726 ILE A N 1
ATOM 5778 C CA . ILE A 1 726 ? 20.188 29.078 30.266 1 80.94 726 ILE A CA 1
ATOM 5779 C C . ILE A 1 726 ? 20.812 30.391 30.75 1 80.94 726 ILE A C 1
ATOM 5781 O O . ILE A 1 726 ? 21.812 30.844 30.172 1 80.94 726 ILE A O 1
ATOM 5785 N N . ASP A 1 727 ? 20.281 31.062 31.641 1 65.19 727 ASP A N 1
ATOM 5786 C CA . ASP A 1 727 ? 20.797 32.344 32.125 1 65.19 727 ASP A CA 1
ATOM 5787 C C . ASP A 1 727 ? 22.156 32.156 32.812 1 65.19 727 ASP A C 1
ATOM 5789 O O . ASP A 1 727 ? 22.906 33.125 32.969 1 65.19 727 ASP A O 1
ATOM 5793 N N . LYS A 1 728 ? 22.406 30.875 33.188 1 59.53 728 LYS A N 1
ATOM 5794 C CA . LYS A 1 728 ? 23.75 30.594 33.656 1 59.53 728 LYS A CA 1
ATOM 5795 C C . LYS A 1 728 ? 24.734 30.484 32.5 1 59.53 728 LYS A C 1
ATOM 5797 O O . LYS A 1 728 ? 25.953 30.438 32.719 1 59.53 728 LYS A O 1
ATOM 5802 N N . LEU A 1 729 ? 24.266 30.359 31.359 1 47.62 729 LEU A N 1
ATOM 5803 C CA . LEU A 1 729 ? 25.109 30.312 30.172 1 47.62 729 LEU A CA 1
ATOM 5804 C C . LEU A 1 729 ? 25.422 31.719 29.688 1 47.62 729 LEU A C 1
ATOM 5806 O O . LEU A 1 729 ? 24.531 32.562 29.609 1 47.62 729 LEU A O 1
ATOM 5810 N N . MET B 1 1 ? 4.734 -29.109 17.766 1 80.44 1 MET B N 1
ATOM 5811 C CA . MET B 1 1 ? 3.498 -28.375 17.547 1 80.44 1 MET B CA 1
ATOM 5812 C C . MET B 1 1 ? 2.588 -29.094 16.578 1 80.44 1 MET B C 1
ATOM 5814 O O . MET B 1 1 ? 3.051 -29.609 15.555 1 80.44 1 MET B O 1
ATOM 5818 N N . ASP B 1 2 ? 1.366 -29.25 17.062 1 85 2 ASP B N 1
ATOM 5819 C CA . ASP B 1 2 ? 0.336 -29.844 16.203 1 85 2 ASP B CA 1
ATOM 5820 C C . ASP B 1 2 ? -0.256 -28.812 15.258 1 85 2 ASP B C 1
ATOM 5822 O O . ASP B 1 2 ? -0.906 -27.859 15.695 1 85 2 ASP B O 1
ATOM 5826 N N . SER B 1 3 ? -0.066 -29.031 13.977 1 87.69 3 SER B N 1
ATOM 5827 C CA . SER B 1 3 ? -0.443 -28.047 12.969 1 87.69 3 SER B CA 1
ATOM 5828 C C . SER B 1 3 ? -1.953 -27.844 12.93 1 87.69 3 SER B C 1
ATOM 5830 O O . SER B 1 3 ? -2.428 -26.75 12.641 1 87.69 3 SER B O 1
ATOM 5832 N N . LEU B 1 4 ? -2.67 -28.875 13.234 1 90.44 4 LEU B N 1
ATOM 5833 C CA . LEU B 1 4 ? -4.125 -28.812 13.164 1 90.44 4 LEU B CA 1
ATOM 5834 C C . LEU B 1 4 ? -4.688 -27.844 14.195 1 90.44 4 LEU B C 1
ATOM 5836 O O . LEU B 1 4 ? -5.723 -27.203 13.961 1 90.44 4 LEU B O 1
ATOM 5840 N N . SER B 1 5 ? -4.031 -27.719 15.32 1 93.19 5 SER B N 1
ATOM 5841 C CA . SER B 1 5 ? -4.484 -26.875 16.438 1 93.19 5 SER B CA 1
ATOM 5842 C C . SER B 1 5 ? -4.473 -25.406 16.047 1 93.19 5 SER B C 1
ATOM 5844 O O . SER B 1 5 ? -5.09 -24.578 16.719 1 93.19 5 SER B O 1
ATOM 5846 N N . LEU B 1 6 ? -3.822 -25.078 14.938 1 94.5 6 LEU B N 1
ATOM 5847 C CA . LEU B 1 6 ? -3.637 -23.703 14.531 1 94.5 6 LEU B CA 1
ATOM 5848 C C . LEU B 1 6 ? -4.863 -23.188 13.781 1 94.5 6 LEU B C 1
ATOM 5850 O O . LEU B 1 6 ? -5.02 -21.984 13.586 1 94.5 6 LEU B O 1
ATOM 5854 N N . PHE B 1 7 ? -5.746 -24.078 13.391 1 94.81 7 PHE B N 1
ATOM 5855 C CA . PHE B 1 7 ? -6.852 -23.703 12.516 1 94.81 7 PHE B CA 1
ATOM 5856 C C . PHE B 1 7 ? -8.148 -23.562 13.305 1 94.81 7 PHE B C 1
ATOM 5858 O O . PHE B 1 7 ? -8.391 -24.312 14.242 1 94.81 7 PHE B O 1
ATOM 5865 N N . LEU B 1 8 ? -8.969 -22.578 12.844 1 94.69 8 LEU B N 1
ATOM 5866 C CA . LEU B 1 8 ? -10.289 -22.391 13.438 1 94.69 8 LEU B CA 1
ATOM 5867 C C . LEU B 1 8 ? -11.242 -23.5 13.008 1 94.69 8 LEU B C 1
ATOM 5869 O O . LEU B 1 8 ? -12.102 -23.922 13.789 1 94.69 8 LEU B O 1
ATOM 5873 N N . GLY B 1 9 ? -11.07 -23.953 11.82 1 92.12 9 GLY B N 1
ATOM 5874 C CA . GLY B 1 9 ? -11.906 -25 11.273 1 92.12 9 GLY B CA 1
ATOM 5875 C C . GLY B 1 9 ? -13.031 -24.484 10.398 1 92.12 9 GLY B C 1
ATOM 5876 O O . GLY B 1 9 ? -13.484 -23.359 10.562 1 92.12 9 GLY B O 1
ATOM 5877 N N . SER B 1 10 ? -13.539 -25.312 9.469 1 90.81 10 SER B N 1
ATOM 5878 C CA . SER B 1 10 ? -14.562 -24.922 8.508 1 90.81 10 SER B CA 1
ATOM 5879 C C . SER B 1 10 ? -15.891 -24.641 9.203 1 90.81 10 SER B C 1
ATOM 5881 O O . SER B 1 10 ? -16.734 -23.906 8.68 1 90.81 10 SER B O 1
ATOM 5883 N N . LYS B 1 11 ? -16.109 -25.172 10.398 1 91.75 11 LYS B N 1
ATOM 5884 C CA . LYS B 1 11 ? -17.328 -24.938 11.172 1 91.75 11 LYS B CA 1
ATOM 5885 C C . LYS B 1 11 ? -17.031 -24.203 12.469 1 91.75 11 LYS B C 1
ATOM 5887 O O . LYS B 1 11 ? -17.875 -24.141 13.359 1 91.75 11 LYS B O 1
ATOM 5892 N N . GLY B 1 12 ? -15.836 -23.734 12.539 1 93.12 12 GLY B N 1
ATOM 5893 C CA . GLY B 1 12 ? -15.422 -23.047 13.758 1 93.12 12 GLY B CA 1
ATOM 5894 C C . GLY B 1 12 ? -15.289 -23.969 14.953 1 93.12 12 GLY B C 1
ATOM 5895 O O . GLY B 1 12 ? -15.641 -23.594 16.078 1 93.12 12 GLY B O 1
ATOM 5896 N N . GLU B 1 13 ? -14.828 -25.125 14.719 1 93.56 13 GLU B N 1
ATOM 5897 C CA . GLU B 1 13 ? -14.758 -26.156 15.758 1 93.56 13 GLU B CA 1
ATOM 5898 C C . GLU B 1 13 ? -13.828 -25.719 16.891 1 93.56 13 GLU B C 1
ATOM 5900 O O . GLU B 1 13 ? -14.039 -26.094 18.047 1 93.56 13 GLU B O 1
ATOM 5905 N N . ASN B 1 14 ? -12.781 -25.016 16.516 1 95.75 14 ASN B N 1
ATOM 5906 C CA . ASN B 1 14 ? -11.789 -24.547 17.5 1 95.75 14 ASN B CA 1
ATOM 5907 C C . ASN B 1 14 ? -12.188 -23.203 18.109 1 95.75 14 ASN B C 1
ATOM 5909 O O . ASN B 1 14 ? -11.32 -22.422 18.484 1 95.75 14 ASN B O 1
ATOM 5913 N N . LYS B 1 15 ? -13.477 -22.812 18.156 1 95.69 15 LYS B N 1
ATOM 5914 C CA . LYS B 1 15 ? -13.992 -21.516 18.594 1 95.69 15 LYS B CA 1
ATOM 5915 C C . LYS B 1 15 ? -13.664 -21.25 20.062 1 95.69 15 LYS B C 1
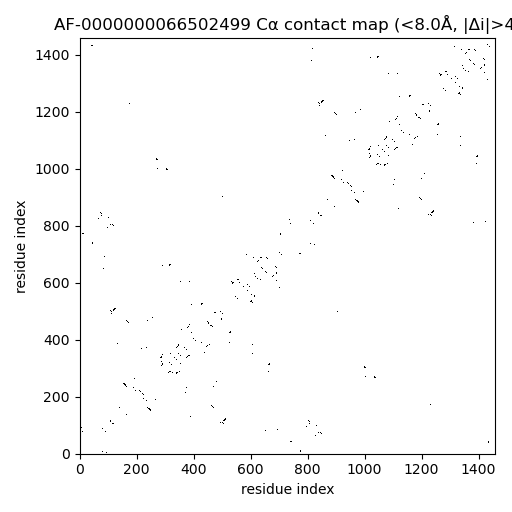ATOM 5917 O O . LYS B 1 15 ? -13.477 -20.109 20.469 1 95.69 15 LYS B O 1
ATOM 5922 N N . LYS B 1 16 ? -13.578 -22.312 20.891 1 95.94 16 LYS B N 1
ATOM 5923 C CA . LYS B 1 16 ? -13.289 -22.125 22.312 1 95.94 16 LYS B CA 1
ATOM 5924 C C . LYS B 1 16 ? -11.914 -21.5 22.516 1 95.94 16 LYS B C 1
ATOM 5926 O O . LYS B 1 16 ? -11.773 -20.531 23.25 1 95.94 16 LYS B O 1
ATOM 5931 N N . LEU B 1 17 ? -10.898 -22.078 21.906 1 96.69 17 LEU B N 1
ATOM 5932 C CA . LEU B 1 17 ? -9.555 -21.531 22 1 96.69 17 LEU B CA 1
ATOM 5933 C C . LEU B 1 17 ? -9.508 -20.109 21.469 1 96.69 17 LEU B C 1
ATOM 5935 O O . LEU B 1 17 ? -8.906 -19.234 22.078 1 96.69 17 LEU B O 1
ATOM 5939 N N . PHE B 1 18 ? -10.141 -19.891 20.312 1 96.81 18 PHE B N 1
ATOM 5940 C CA . PHE B 1 18 ? -10.172 -18.562 19.703 1 96.81 18 PHE B CA 1
ATOM 5941 C C . PHE B 1 18 ? -10.766 -17.547 20.656 1 96.81 18 PHE B C 1
ATOM 5943 O O . PHE B 1 18 ? -10.211 -16.453 20.828 1 96.81 18 PHE B O 1
ATOM 5950 N N . SER B 1 19 ? -11.867 -17.875 21.25 1 96.06 19 SER B N 1
ATOM 5951 C CA . SER B 1 19 ? -12.562 -16.984 22.172 1 96.06 19 SER B CA 1
ATOM 5952 C C . SER B 1 19 ? -11.703 -16.656 23.391 1 96.06 19 SER B C 1
ATOM 5954 O O . SER B 1 19 ? -11.688 -15.531 23.875 1 96.06 19 SER B O 1
ATOM 5956 N N . GLU B 1 20 ? -11.078 -17.656 23.906 1 96.31 20 GLU B N 1
ATOM 5957 C CA . GLU B 1 20 ? -10.203 -17.469 25.047 1 96.31 20 GLU B CA 1
ATOM 5958 C C . GLU B 1 20 ? -9.062 -16.516 24.734 1 96.31 20 GLU B C 1
ATOM 5960 O O . GLU B 1 20 ? -8.758 -15.617 25.516 1 96.31 20 GLU B O 1
ATOM 5965 N N . LEU B 1 21 ? -8.422 -16.766 23.625 1 97.44 21 LEU B N 1
ATOM 5966 C CA . LEU B 1 21 ? -7.301 -15.938 23.219 1 97.44 21 LEU B CA 1
ATOM 5967 C C . LEU B 1 21 ? -7.754 -14.508 22.922 1 97.44 21 LEU B C 1
ATOM 5969 O O . LEU B 1 21 ? -7.051 -13.547 23.25 1 97.44 21 LEU B O 1
ATOM 5973 N N . SER B 1 22 ? -8.93 -14.328 22.25 1 96.12 22 SER B N 1
ATOM 5974 C CA . SER B 1 22 ? -9.469 -13 21.953 1 96.12 22 SER B CA 1
ATOM 5975 C C . SER B 1 22 ? -9.734 -12.219 23.234 1 96.12 22 SER B C 1
ATOM 5977 O O . SER B 1 22 ? -9.445 -11.023 23.297 1 96.12 22 SER B O 1
ATOM 5979 N N . LYS B 1 23 ? -10.328 -12.867 24.188 1 95.38 23 LYS B N 1
ATOM 5980 C CA . LYS B 1 23 ? -10.586 -12.242 25.469 1 95.38 23 LYS B CA 1
ATOM 5981 C C . LYS B 1 23 ? -9.273 -11.852 26.156 1 95.38 23 LYS B C 1
ATOM 5983 O O . LYS B 1 23 ? -9.172 -10.773 26.75 1 95.38 23 LYS B O 1
ATOM 5988 N N . MET B 1 24 ? -8.312 -12.688 26.078 1 95.75 24 MET B N 1
ATOM 5989 C CA . MET B 1 24 ? -7.004 -12.445 26.688 1 95.75 24 MET B CA 1
ATOM 5990 C C . MET B 1 24 ? -6.371 -11.18 26.125 1 95.75 24 MET B C 1
ATOM 5992 O O . MET B 1 24 ? -5.953 -10.297 26.875 1 95.75 24 MET B O 1
ATOM 5996 N N . VAL B 1 25 ? -6.32 -11.062 24.844 1 96.81 25 VAL B N 1
ATOM 5997 C CA . VAL B 1 25 ? -5.656 -9.938 24.203 1 96.81 25 VAL B CA 1
ATOM 5998 C C . VAL B 1 25 ? -6.406 -8.648 24.531 1 96.81 25 VAL B C 1
ATOM 6000 O O . VAL B 1 25 ? -5.793 -7.602 24.75 1 96.81 25 VAL B O 1
ATOM 6003 N N . SER B 1 26 ? -7.754 -8.664 24.531 1 95.5 26 SER B N 1
ATOM 6004 C CA . SER B 1 26 ? -8.562 -7.504 24.875 1 95.5 26 SER B CA 1
ATOM 6005 C C . SER B 1 26 ? -8.305 -7.062 26.312 1 95.5 26 SER B C 1
ATOM 6007 O O . SER B 1 26 ? -8.188 -5.867 26.594 1 95.5 26 SER B O 1
ATOM 6009 N N . ASN B 1 27 ? -8.234 -8.023 27.203 1 95.81 27 ASN B N 1
ATOM 6010 C CA . ASN B 1 27 ? -7.992 -7.723 28.609 1 95.81 27 ASN B CA 1
ATOM 6011 C C . ASN B 1 27 ? -6.605 -7.113 28.812 1 95.81 27 ASN B C 1
ATOM 6013 O O . ASN B 1 27 ? -6.453 -6.16 29.578 1 95.81 27 ASN B O 1
ATOM 6017 N N . TYR B 1 28 ? -5.594 -7.676 28.188 1 95.69 28 TYR B N 1
ATOM 6018 C CA . TYR B 1 28 ? -4.25 -7.121 28.281 1 95.69 28 TYR B CA 1
ATOM 6019 C C . TYR B 1 28 ? -4.215 -5.676 27.797 1 95.69 28 TYR B C 1
ATOM 6021 O O . TYR B 1 28 ? -3.555 -4.824 28.391 1 95.69 28 TYR B O 1
ATOM 6029 N N . ALA B 1 29 ? -4.898 -5.402 26.719 1 95.12 29 ALA B N 1
ATOM 6030 C CA . ALA B 1 29 ? -4.926 -4.055 26.156 1 95.12 29 ALA B CA 1
ATOM 6031 C C . ALA B 1 29 ? -5.609 -3.076 27.094 1 95.12 29 ALA B C 1
ATOM 6033 O O . ALA B 1 29 ? -5.145 -1.946 27.281 1 95.12 29 ALA B O 1
ATOM 6034 N N . ILE B 1 30 ? -6.75 -3.443 27.688 1 94.88 30 ILE B N 1
ATOM 6035 C CA . ILE B 1 30 ? -7.492 -2.598 28.609 1 94.88 30 ILE B CA 1
ATOM 6036 C C . ILE B 1 30 ? -6.66 -2.354 29.875 1 94.88 30 ILE B C 1
ATOM 6038 O O . ILE B 1 30 ? -6.598 -1.229 30.375 1 94.88 30 ILE B O 1
ATOM 6042 N N . ASP B 1 31 ? -6.02 -3.395 30.297 1 94.69 31 ASP B N 1
ATOM 6043 C CA . ASP B 1 31 ? -5.148 -3.254 31.453 1 94.69 31 ASP B CA 1
ATOM 6044 C C . ASP B 1 31 ? -4.012 -2.277 31.172 1 94.69 31 ASP B C 1
ATOM 6046 O O . ASP B 1 31 ? -3.627 -1.495 32.062 1 94.69 31 ASP B O 1
ATOM 6050 N N . SER B 1 32 ? -3.496 -2.41 30.031 1 92.94 32 SER B N 1
ATOM 6051 C CA . SER B 1 32 ? -2.432 -1.496 29.641 1 92.94 32 SER B CA 1
ATOM 6052 C C . SER B 1 32 ? -2.916 -0.049 29.641 1 92.94 32 SER B C 1
ATOM 6054 O O . SER B 1 32 ? -2.193 0.85 30.078 1 92.94 32 SER B O 1
ATOM 6056 N N . ARG B 1 33 ? -4.102 0.228 29.188 1 93 33 ARG B N 1
ATOM 6057 C CA . ARG B 1 33 ? -4.699 1.559 29.203 1 93 33 ARG B CA 1
ATOM 6058 C C . ARG B 1 33 ? -4.836 2.082 30.625 1 93 33 ARG B C 1
ATOM 6060 O O . ARG B 1 33 ? -4.504 3.234 30.906 1 93 33 ARG B O 1
ATOM 6067 N N . ILE B 1 34 ? -5.328 1.222 31.453 1 93.19 34 ILE B N 1
ATOM 6068 C CA . ILE B 1 34 ? -5.547 1.601 32.844 1 93.19 34 ILE B CA 1
ATOM 6069 C C . ILE B 1 34 ? -4.219 1.975 33.5 1 93.19 34 ILE B C 1
ATOM 6071 O O . ILE B 1 34 ? -4.113 3.004 34.156 1 93.19 34 ILE B O 1
ATOM 6075 N N . LYS B 1 35 ? -3.252 1.184 33.219 1 90.88 35 LYS B N 1
ATOM 6076 C CA . LYS B 1 35 ? -1.938 1.419 33.812 1 90.88 35 LYS B CA 1
ATOM 6077 C C . LYS B 1 35 ? -1.309 2.697 33.281 1 90.88 35 LYS B C 1
ATOM 6079 O O . LYS B 1 35 ? -0.723 3.479 34.031 1 90.88 35 LYS B O 1
ATOM 6084 N N . TYR B 1 36 ? -1.408 2.879 32.062 1 90.38 36 TYR B N 1
ATOM 6085 C CA . TYR B 1 36 ? -0.791 4.031 31.406 1 90.38 36 TYR B CA 1
ATOM 6086 C C . TYR B 1 36 ? -1.49 5.324 31.812 1 90.38 36 TYR B C 1
ATOM 6088 O O . TYR B 1 36 ? -0.836 6.34 32.062 1 90.38 36 TYR B O 1
ATOM 6096 N N . SER B 1 37 ? -2.783 5.34 31.828 1 88.88 37 SER B N 1
ATOM 6097 C CA . SER B 1 37 ? -3.555 6.547 32.094 1 88.88 37 SER B CA 1
ATOM 6098 C C . SER B 1 37 ? -3.371 7.004 33.531 1 88.88 37 SER B C 1
ATOM 6100 O O . SER B 1 37 ? -3.354 8.203 33.812 1 88.88 37 SER B O 1
ATOM 6102 N N . GLY B 1 38 ? -3.209 6.055 34.406 1 85.44 38 GLY B N 1
ATOM 6103 C CA . GLY B 1 38 ? -2.963 6.41 35.812 1 85.44 38 GLY B CA 1
ATOM 6104 C C . GLY B 1 38 ? -3.992 7.375 36.375 1 85.44 38 GLY B C 1
ATOM 6105 O O . GLY B 1 38 ? -5.188 7.074 36.375 1 85.44 38 GLY B O 1
ATOM 6106 N N . ASN B 1 39 ? -3.518 8.68 36.625 1 84.12 39 ASN B N 1
ATOM 6107 C CA . ASN B 1 39 ? -4.379 9.656 37.281 1 84.12 39 ASN B CA 1
ATOM 6108 C C . ASN B 1 39 ? -4.988 10.633 36.281 1 84.12 39 ASN B C 1
ATOM 6110 O O . ASN B 1 39 ? -5.516 11.672 36.688 1 84.12 39 ASN B O 1
ATOM 6114 N N . GLU B 1 40 ? -4.898 10.273 35.094 1 89 40 GLU B N 1
ATOM 6115 C CA . GLU B 1 40 ? -5.551 11.102 34.062 1 89 40 GLU B CA 1
ATOM 6116 C C . GLU B 1 40 ? -7.055 11.203 34.344 1 89 40 GLU B C 1
ATOM 6118 O O . GLU B 1 40 ? -7.688 10.219 34.719 1 89 40 GLU B O 1
ATOM 6123 N N . PRO B 1 41 ? -7.527 12.438 34.25 1 89.69 41 PRO B N 1
ATOM 6124 C CA . PRO B 1 41 ? -8.969 12.547 34.438 1 89.69 41 PRO B CA 1
ATOM 6125 C C . PRO B 1 41 ? -9.773 11.805 33.375 1 89.69 41 PRO B C 1
ATOM 6127 O O . PRO B 1 41 ? -9.32 11.672 32.219 1 89.69 41 PRO B O 1
ATOM 6130 N N . SER B 1 42 ? -10.945 11.32 33.75 1 89.12 42 SER B N 1
ATOM 6131 C CA . SER B 1 42 ? -11.805 10.586 32.812 1 89.12 42 SER B CA 1
ATOM 6132 C C . SER B 1 42 ? -12.633 11.547 31.953 1 89.12 42 SER B C 1
ATOM 6134 O O . SER B 1 42 ? -12.977 12.641 32.406 1 89.12 42 SER B O 1
ATOM 6136 N N . ILE B 1 43 ? -12.969 11.141 30.781 1 88.62 43 ILE B N 1
ATOM 6137 C CA . ILE B 1 43 ? -13.844 11.922 29.906 1 88.62 43 ILE B CA 1
ATOM 6138 C C . ILE B 1 43 ? -15.297 11.508 30.125 1 88.62 43 ILE B C 1
ATOM 6140 O O . ILE B 1 43 ? -16.203 12.117 29.578 1 88.62 43 ILE B O 1
ATOM 6144 N N . PHE B 1 44 ? -15.5 10.445 30.906 1 91.44 44 PHE B N 1
ATOM 6145 C CA . PHE B 1 44 ? -16.844 9.961 31.219 1 91.44 44 PHE B CA 1
ATOM 6146 C C . PHE B 1 44 ? -17.266 10.398 32.625 1 91.44 44 PHE B C 1
ATOM 6148 O O . PHE B 1 44 ? -16.5 10.289 33.562 1 91.44 44 PHE B O 1
ATOM 6155 N N . GLU B 1 45 ? -18.469 10.859 32.656 1 87.38 45 GLU B N 1
ATOM 6156 C CA . GLU B 1 45 ? -19.047 11.164 33.969 1 87.38 45 GLU B CA 1
ATOM 6157 C C . GLU B 1 45 ? -19.438 9.883 34.688 1 87.38 45 GLU B C 1
ATOM 6159 O O . GLU B 1 45 ? -19.562 8.82 34.094 1 87.38 45 GLU B O 1
ATOM 6164 N N . ASP B 1 46 ? -19.625 9.898 36 1 85.44 46 ASP B N 1
ATOM 6165 C CA . ASP B 1 46 ? -19.859 8.734 36.844 1 85.44 46 ASP B CA 1
ATOM 6166 C C . ASP B 1 46 ? -21.109 7.969 36.406 1 85.44 46 ASP B C 1
ATOM 6168 O O . ASP B 1 46 ? -21.109 6.734 36.375 1 85.44 46 ASP B O 1
ATOM 6172 N N . ASP B 1 47 ? -22.156 8.594 36 1 89.88 47 ASP B N 1
ATOM 6173 C CA . ASP B 1 47 ? -23.406 7.922 35.656 1 89.88 47 ASP B CA 1
ATOM 6174 C C . ASP B 1 47 ? -23.625 7.941 34.125 1 89.88 47 ASP B C 1
ATOM 6176 O O . ASP B 1 47 ? -24.766 7.805 33.656 1 89.88 47 ASP B O 1
ATOM 6180 N N . TYR B 1 48 ? -22.547 8.039 33.469 1 92.19 48 TYR B N 1
ATOM 6181 C CA . TYR B 1 48 ? -22.656 8.195 32.031 1 92.19 48 TYR B CA 1
ATOM 6182 C C . TYR B 1 48 ? -23.234 6.945 31.375 1 92.19 48 TYR B C 1
ATOM 6184 O O . TYR B 1 48 ? -24.094 7.027 30.484 1 92.19 48 TYR B O 1
ATOM 6192 N N . PHE B 1 49 ? -22.875 5.758 31.781 1 94.5 49 PHE B N 1
ATOM 6193 C CA . PHE B 1 49 ? -23.188 4.496 31.109 1 94.5 49 PHE B CA 1
ATOM 6194 C C . PHE B 1 49 ? -24.609 4.062 31.453 1 94.5 49 PHE B C 1
ATOM 6196 O O . PHE B 1 49 ? -25.141 3.119 30.844 1 94.5 49 PHE B O 1
ATOM 6203 N N . GLU B 1 50 ? -25.25 4.809 32.344 1 94.56 50 GLU B N 1
ATOM 6204 C CA . GLU B 1 50 ? -26.656 4.57 32.656 1 94.56 50 GLU B CA 1
ATOM 6205 C C . GLU B 1 50 ? -27.547 5.617 32.031 1 94.56 50 GLU B C 1
ATOM 6207 O O . GLU B 1 50 ? -28.781 5.512 32.062 1 94.56 50 GLU B O 1
ATOM 6212 N N . SER B 1 51 ? -26.953 6.551 31.391 1 93.56 51 SER B N 1
ATOM 6213 C CA . SER B 1 51 ? -27.703 7.645 30.781 1 93.56 51 SER B CA 1
ATOM 6214 C C . SER B 1 51 ? -28.5 7.164 29.578 1 93.56 51 SER B C 1
ATOM 6216 O O . SER B 1 51 ? -28.109 6.207 28.906 1 93.56 51 SER B O 1
ATOM 6218 N N . ASP B 1 52 ? -29.609 7.867 29.25 1 92.75 52 ASP B N 1
ATOM 6219 C CA . ASP B 1 52 ? -30.453 7.543 28.109 1 92.75 52 ASP B CA 1
ATOM 6220 C C . ASP B 1 52 ? -29.703 7.723 26.797 1 92.75 52 ASP B C 1
ATOM 6222 O O . ASP B 1 52 ? -29.859 6.934 25.859 1 92.75 52 ASP B O 1
ATOM 6226 N N . ASP B 1 53 ? -28.891 8.703 26.75 1 90.12 53 ASP B N 1
ATOM 6227 C CA . ASP B 1 53 ? -28.141 8.984 25.531 1 90.12 53 ASP B CA 1
ATOM 6228 C C . ASP B 1 53 ? -27.172 7.844 25.203 1 90.12 53 ASP B C 1
ATOM 6230 O O . ASP B 1 53 ? -27.047 7.441 24.047 1 90.12 53 ASP B O 1
ATOM 6234 N N . PHE B 1 54 ? -26.547 7.352 26.234 1 94.56 54 PHE B N 1
ATOM 6235 C CA . PHE B 1 54 ? -25.625 6.25 26.016 1 94.56 54 PHE B CA 1
ATOM 6236 C C . PHE B 1 54 ? -26.359 4.988 25.578 1 94.56 54 PHE B C 1
ATOM 6238 O O . PHE B 1 54 ? -25.922 4.293 24.656 1 94.56 54 PHE B O 1
ATOM 6245 N N . ILE B 1 55 ? -27.438 4.703 26.219 1 95.12 55 ILE B N 1
ATOM 6246 C CA . ILE B 1 55 ? -28.188 3.49 25.953 1 95.12 55 ILE B CA 1
ATOM 6247 C C . ILE B 1 55 ? -28.703 3.518 24.516 1 95.12 55 ILE B C 1
ATOM 6249 O O . ILE B 1 55 ? -28.562 2.533 23.781 1 95.12 55 ILE B O 1
ATOM 6253 N N . LYS B 1 56 ? -29.219 4.645 24.125 1 93.44 56 LYS B N 1
ATOM 6254 C CA . LYS B 1 56 ? -29.734 4.785 22.766 1 93.44 56 LYS B CA 1
ATOM 6255 C C . LYS B 1 56 ? -28.625 4.641 21.734 1 93.44 56 LYS B C 1
ATOM 6257 O O . LYS B 1 56 ? -28.797 3.984 20.703 1 93.44 56 LYS B O 1
ATOM 6262 N N . SER B 1 57 ? -27.547 5.309 22 1 93.81 57 SER B N 1
ATOM 6263 C CA . SER B 1 57 ? -26.406 5.23 21.094 1 93.81 57 SER B CA 1
ATOM 6264 C C . SER B 1 57 ? -25.859 3.807 21.016 1 93.81 57 SER B C 1
ATOM 6266 O O . SER B 1 57 ? -25.516 3.334 19.922 1 93.81 57 SER B O 1
ATOM 6268 N N . SER B 1 58 ? -25.75 3.117 22.125 1 95.5 58 SER B N 1
ATOM 6269 C CA . SER B 1 58 ? -25.266 1.739 22.156 1 95.5 58 SER B CA 1
ATOM 6270 C C . SER B 1 58 ? -26.172 0.815 21.344 1 95.5 58 SER B C 1
ATOM 6272 O O . SER B 1 58 ? -25.688 -0.087 20.656 1 95.5 58 SER B O 1
ATOM 6274 N N . GLU B 1 59 ? -27.422 1.049 21.406 1 95.12 59 GLU B N 1
ATOM 6275 C CA . GLU B 1 59 ? -28.375 0.241 20.641 1 95.12 59 GLU B CA 1
ATOM 6276 C C . GLU B 1 59 ? -28.203 0.461 19.141 1 95.12 59 GLU B C 1
ATOM 6278 O O . GLU B 1 59 ? -28.297 -0.485 18.359 1 95.12 59 GLU B O 1
ATOM 6283 N N . LEU B 1 60 ? -28.016 1.696 18.812 1 92.94 60 LEU B N 1
ATOM 6284 C CA . LEU B 1 60 ? -27.781 2.008 17.406 1 92.94 60 LEU B CA 1
ATOM 6285 C C . LEU B 1 60 ? -26.531 1.305 16.891 1 92.94 60 LEU B C 1
ATOM 6287 O O . LEU B 1 60 ? -26.516 0.761 15.789 1 92.94 60 LEU B O 1
ATOM 6291 N N . ILE B 1 61 ? -25.469 1.327 17.672 1 95.69 61 ILE B N 1
ATOM 6292 C CA . ILE B 1 61 ? -24.219 0.672 17.297 1 95.69 61 ILE B CA 1
ATOM 6293 C C . ILE B 1 61 ? -24.453 -0.826 17.125 1 95.69 61 ILE B C 1
ATOM 6295 O O . ILE B 1 61 ? -23.984 -1.424 16.156 1 95.69 61 ILE B O 1
ATOM 6299 N N . LYS B 1 62 ? -25.203 -1.425 18.047 1 96.5 62 LYS B N 1
ATOM 6300 C CA . LYS B 1 62 ? -25.5 -2.854 18 1 96.5 62 LYS B CA 1
ATOM 6301 C C . LYS B 1 62 ? -26.328 -3.193 16.766 1 96.5 62 LYS B C 1
ATOM 6303 O O . LYS B 1 62 ? -26.062 -4.184 16.078 1 96.5 62 LYS B O 1
ATOM 6308 N N . GLU B 1 63 ? -27.281 -2.365 16.469 1 94.25 63 GLU B N 1
ATOM 6309 C CA . GLU B 1 63 ? -28.172 -2.602 15.328 1 94.25 63 GLU B CA 1
ATOM 6310 C C . GLU B 1 63 ? -27.422 -2.551 14.008 1 94.25 63 GLU B C 1
ATOM 6312 O O . GLU B 1 63 ? -27.594 -3.42 13.148 1 94.25 63 GLU B O 1
ATOM 6317 N N . ASN B 1 64 ? -26.641 -1.526 13.828 1 94.38 64 ASN B N 1
ATOM 6318 C CA . ASN B 1 64 ? -25.891 -1.393 12.586 1 94.38 64 ASN B CA 1
ATOM 6319 C C . ASN B 1 64 ? -24.812 -2.459 12.461 1 94.38 64 ASN B C 1
ATOM 6321 O O . ASN B 1 64 ? -24.469 -2.885 11.352 1 94.38 64 ASN B O 1
ATOM 6325 N N . THR B 1 65 ? -24.219 -2.871 13.602 1 96.06 65 THR B N 1
ATOM 6326 C CA . THR B 1 65 ? -23.266 -3.979 13.586 1 96.06 65 THR B CA 1
ATOM 6327 C C . THR B 1 65 ? -23.938 -5.266 13.125 1 96.06 65 THR B C 1
ATOM 6329 O O . THR B 1 65 ? -23.375 -6.004 12.305 1 96.06 65 THR B O 1
ATOM 6332 N N . LYS B 1 66 ? -25.172 -5.504 13.633 1 94.44 66 LYS B N 1
ATOM 6333 C CA . LYS B 1 66 ? -25.938 -6.672 13.203 1 94.44 66 LYS B CA 1
ATOM 6334 C C . LYS B 1 66 ? -26.219 -6.621 11.711 1 94.44 66 LYS B C 1
ATOM 6336 O O . LYS B 1 66 ? -26.125 -7.637 11.016 1 94.44 66 LYS B O 1
ATOM 6341 N N . LEU B 1 67 ? -26.516 -5.48 11.242 1 92.06 67 LEU B N 1
ATOM 6342 C CA . LEU B 1 67 ? -26.828 -5.305 9.828 1 92.06 67 LEU B CA 1
ATOM 6343 C C . LEU B 1 67 ? -25.625 -5.652 8.953 1 92.06 67 LEU B C 1
ATOM 6345 O O . LEU B 1 67 ? -25.75 -6.363 7.961 1 92.06 67 LEU B O 1
ATOM 6349 N N . ILE B 1 68 ? -24.516 -5.191 9.305 1 93.25 68 ILE B N 1
ATOM 6350 C CA . ILE B 1 68 ? -23.328 -5.426 8.508 1 93.25 68 ILE B CA 1
ATOM 6351 C C . ILE B 1 68 ? -22.938 -6.902 8.578 1 93.25 68 ILE B C 1
ATOM 6353 O O . ILE B 1 68 ? -22.5 -7.484 7.586 1 93.25 68 ILE B O 1
ATOM 6357 N N . CYS B 1 69 ? -23.016 -7.484 9.797 1 94.56 69 CYS B N 1
ATOM 6358 C CA . CYS B 1 69 ? -22.719 -8.906 9.961 1 94.56 69 CYS B CA 1
ATOM 6359 C C . CYS B 1 69 ? -23.641 -9.75 9.078 1 94.56 69 CYS B C 1
ATOM 6361 O O . CYS B 1 69 ? -23.188 -10.711 8.445 1 94.56 69 CYS B O 1
ATOM 6363 N N . ASN B 1 70 ? -24.859 -9.344 9.008 1 92 70 ASN B N 1
ATOM 6364 C CA . ASN B 1 70 ? -25.828 -10.078 8.195 1 92 70 ASN B CA 1
ATOM 6365 C C . ASN B 1 70 ? -25.531 -9.938 6.707 1 92 70 ASN B C 1
ATOM 6367 O O . ASN B 1 70 ? -25.797 -10.852 5.926 1 92 70 ASN B O 1
ATOM 6371 N N . TYR B 1 71 ? -24.984 -8.867 6.359 1 91.44 71 TYR B N 1
ATOM 6372 C CA . TYR B 1 71 ? -24.641 -8.656 4.953 1 91.44 71 TYR B CA 1
ATOM 6373 C C . TYR B 1 71 ? -23.391 -9.422 4.57 1 91.44 71 TYR B C 1
ATOM 6375 O O . TYR B 1 71 ? -23.359 -10.117 3.549 1 91.44 71 TYR B O 1
ATOM 6383 N N . ILE B 1 72 ? -22.344 -9.367 5.363 1 92.12 72 ILE B N 1
ATOM 6384 C CA . ILE B 1 72 ? -21.047 -9.891 4.957 1 92.12 72 ILE B CA 1
ATOM 6385 C C . ILE B 1 72 ? -21 -11.391 5.23 1 92.12 72 ILE B C 1
ATOM 6387 O O . ILE B 1 72 ? -20.047 -12.07 4.816 1 92.12 72 ILE B O 1
ATOM 6391 N N . LYS B 1 73 ? -22.016 -11.961 5.953 1 89.81 73 LYS B N 1
ATOM 6392 C CA . LYS B 1 73 ? -22.047 -13.391 6.242 1 89.81 73 LYS B CA 1
ATOM 6393 C C . LYS B 1 73 ? -22.062 -14.211 4.953 1 89.81 73 LYS B C 1
ATOM 6395 O O . LYS B 1 73 ? -21.688 -15.391 4.957 1 89.81 73 LYS B O 1
ATOM 6400 N N . ASP B 1 74 ? -22.453 -13.617 3.814 1 86.81 74 ASP B N 1
ATOM 6401 C CA . ASP B 1 74 ? -22.531 -14.305 2.529 1 86.81 74 ASP B CA 1
ATOM 6402 C C . ASP B 1 74 ? -21.234 -14.148 1.738 1 86.81 74 ASP B C 1
ATOM 6404 O O . ASP B 1 74 ? -21.172 -14.477 0.552 1 86.81 74 ASP B O 1
ATOM 6408 N N . SER B 1 75 ? -20.234 -13.672 2.385 1 89.06 75 SER B N 1
ATOM 6409 C CA . SER B 1 75 ? -18.922 -13.586 1.746 1 89.06 75 SER B CA 1
ATOM 6410 C C . SER B 1 75 ? -18.344 -14.969 1.484 1 89.06 75 SER B C 1
ATOM 6412 O O . SER B 1 75 ? -18.75 -15.945 2.111 1 89.06 75 SER B O 1
ATOM 6414 N N . THR B 1 76 ? -17.422 -15.008 0.531 1 87.88 76 THR B N 1
ATOM 6415 C CA . THR B 1 76 ? -16.688 -16.234 0.234 1 87.88 76 THR B CA 1
ATOM 6416 C C . THR B 1 76 ? -16.016 -16.797 1.489 1 87.88 76 THR B C 1
ATOM 6418 O O . THR B 1 76 ? -15.375 -16.047 2.229 1 87.88 76 THR B O 1
ATOM 6421 N N . GLN B 1 77 ? -16.219 -18.109 1.733 1 90.12 77 GLN B N 1
ATOM 6422 C CA . GLN B 1 77 ? -15.609 -18.75 2.889 1 90.12 77 GLN B CA 1
ATOM 6423 C C . GLN B 1 77 ? -14.375 -19.547 2.482 1 90.12 77 GLN B C 1
ATOM 6425 O O . GLN B 1 77 ? -14.484 -20.688 2.027 1 90.12 77 GLN B O 1
ATOM 6430 N N . PHE B 1 78 ? -13.234 -19.094 2.799 1 90.06 78 PHE B N 1
ATOM 6431 C CA . PHE B 1 78 ? -11.984 -19.719 2.377 1 90.06 78 PHE B CA 1
ATOM 6432 C C . PHE B 1 78 ? -11.656 -20.922 3.25 1 90.06 78 PHE B C 1
ATOM 6434 O O . PHE B 1 78 ? -10.812 -21.734 2.893 1 90.06 78 PHE B O 1
ATOM 6441 N N . SER B 1 79 ? -12.414 -21.062 4.355 1 89.5 79 SER B N 1
ATOM 6442 C CA . SER B 1 79 ? -12.203 -22.203 5.246 1 89.5 79 SER B CA 1
ATOM 6443 C C . SER B 1 79 ? -12.836 -23.469 4.68 1 89.5 79 SER B C 1
ATOM 6445 O O . SER B 1 79 ? -12.547 -24.578 5.141 1 89.5 79 SER B O 1
ATOM 6447 N N . SER B 1 80 ? -13.68 -23.312 3.701 1 90.5 80 SER B N 1
ATOM 6448 C CA . SER B 1 80 ? -14.398 -24.438 3.129 1 90.5 80 SER B CA 1
ATOM 6449 C C . SER B 1 80 ? -13.492 -25.266 2.213 1 90.5 80 SER B C 1
ATOM 6451 O O . SER B 1 80 ? -12.688 -24.703 1.466 1 90.5 80 SER B O 1
ATOM 6453 N N . LEU B 1 81 ? -13.672 -26.594 2.229 1 91.12 81 LEU B N 1
ATOM 6454 C CA . LEU B 1 81 ? -12.938 -27.5 1.351 1 91.12 81 LEU B CA 1
ATOM 6455 C C . LEU B 1 81 ? -13.422 -27.359 -0.09 1 91.12 81 LEU B C 1
ATOM 6457 O O . LEU B 1 81 ? -12.742 -27.797 -1.021 1 91.12 81 LEU B O 1
ATOM 6461 N N . ARG B 1 82 ? -14.586 -26.719 -0.272 1 90.75 82 ARG B N 1
ATOM 6462 C CA . ARG B 1 82 ? -15.172 -26.547 -1.596 1 90.75 82 ARG B CA 1
ATOM 6463 C C . ARG B 1 82 ? -14.445 -25.469 -2.383 1 90.75 82 ARG B C 1
ATOM 6465 O O . ARG B 1 82 ? -14.578 -25.375 -3.604 1 90.75 82 ARG B O 1
ATOM 6472 N N . TYR B 1 83 ? -13.75 -24.672 -1.645 1 91.06 83 TYR B N 1
ATOM 6473 C CA . TYR B 1 83 ? -13.062 -23.562 -2.314 1 91.06 83 TYR B CA 1
ATOM 6474 C C . TYR B 1 83 ? -11.656 -23.984 -2.746 1 91.06 83 TYR B C 1
ATOM 6476 O O . TYR B 1 83 ? -10.773 -24.156 -1.908 1 91.06 83 TYR B O 1
ATOM 6484 N N . GLN B 1 84 ? -11.406 -24.047 -4.094 1 92.5 84 GLN B N 1
ATOM 6485 C CA . GLN B 1 84 ? -10.133 -24.484 -4.668 1 92.5 84 GLN B CA 1
ATOM 6486 C C . GLN B 1 84 ? -9.609 -23.469 -5.676 1 92.5 84 GLN B C 1
ATOM 6488 O O . GLN B 1 84 ? -8.758 -23.781 -6.504 1 92.5 84 GLN B O 1
ATOM 6493 N N . ALA B 1 85 ? -10.047 -22.266 -5.574 1 90.19 85 ALA B N 1
ATOM 6494 C CA . ALA B 1 85 ? -9.836 -21.328 -6.676 1 90.19 85 ALA B CA 1
ATOM 6495 C C . ALA B 1 85 ? -8.578 -20.484 -6.449 1 90.19 85 ALA B C 1
ATOM 6497 O O . ALA B 1 85 ? -7.637 -20.547 -7.242 1 90.19 85 ALA B O 1
ATOM 6498 N N . HIS B 1 86 ? -8.469 -19.688 -5.375 1 86.94 86 HIS B N 1
ATOM 6499 C CA . HIS B 1 86 ? -7.395 -18.719 -5.223 1 86.94 86 HIS B CA 1
ATOM 6500 C C . HIS B 1 86 ? -6.375 -19.188 -4.188 1 86.94 86 HIS B C 1
ATOM 6502 O O . HIS B 1 86 ? -6.652 -20.094 -3.404 1 86.94 86 HIS B O 1
ATOM 6508 N N . MET B 1 87 ? -5.219 -18.484 -4.328 1 90.25 87 MET B N 1
ATOM 6509 C CA . MET B 1 87 ? -4.094 -18.766 -3.439 1 90.25 87 MET B CA 1
ATOM 6510 C C . MET B 1 87 ? -4.305 -18.125 -2.072 1 90.25 87 MET B C 1
ATOM 6512 O O . MET B 1 87 ? -3.477 -17.328 -1.617 1 90.25 87 MET B O 1
ATOM 6516 N N . VAL B 1 88 ? -5.43 -18.344 -1.527 1 86.69 88 VAL B N 1
ATOM 6517 C CA . VAL B 1 88 ? -5.801 -17.844 -0.211 1 86.69 88 VAL B CA 1
ATOM 6518 C C . VAL B 1 88 ? -6.41 -18.969 0.623 1 86.69 88 VAL B C 1
ATOM 6520 O O . VAL B 1 88 ? -7.016 -19.891 0.078 1 86.69 88 VAL B O 1
ATOM 6523 N N . THR B 1 89 ? -6.102 -19 1.86 1 83.94 89 THR B N 1
ATOM 6524 C CA . THR B 1 89 ? -6.691 -19.984 2.766 1 83.94 89 THR B CA 1
ATOM 6525 C C . THR B 1 89 ? -7.121 -19.312 4.07 1 83.94 89 THR B C 1
ATOM 6527 O O . THR B 1 89 ? -6.992 -18.109 4.23 1 83.94 89 THR B O 1
ATOM 6530 N N . ASP B 1 90 ? -7.734 -20.125 4.875 1 89.75 90 ASP B N 1
ATOM 6531 C CA . ASP B 1 90 ? -8.141 -19.688 6.211 1 89.75 90 ASP B CA 1
ATOM 6532 C C . ASP B 1 90 ? -6.922 -19.297 7.047 1 89.75 90 ASP B C 1
ATOM 6534 O O . ASP B 1 90 ? -6.004 -20.094 7.234 1 89.75 90 ASP B O 1
ATOM 6538 N N . PRO B 1 91 ? -6.883 -18.047 7.512 1 94.88 91 PRO B N 1
ATOM 6539 C CA . PRO B 1 91 ? -5.746 -17.672 8.359 1 94.88 91 PRO B CA 1
ATOM 6540 C C . PRO B 1 91 ? -5.676 -18.484 9.648 1 94.88 91 PRO B C 1
ATOM 6542 O O . PRO B 1 91 ? -6.695 -19 10.109 1 94.88 91 PRO B O 1
ATOM 6545 N N . LEU B 1 92 ? -4.504 -18.609 10.203 1 97.19 92 LEU B N 1
ATOM 6546 C CA . LEU B 1 92 ? -4.293 -19.344 11.445 1 97.19 92 LEU B CA 1
ATOM 6547 C C . LEU B 1 92 ? -4.801 -18.562 12.648 1 97.19 92 LEU B C 1
ATOM 6549 O O . LEU B 1 92 ? -4.801 -17.328 12.633 1 97.19 92 LEU B O 1
ATOM 6553 N N . ILE B 1 93 ? -5.195 -19.266 13.695 1 97.44 93 ILE B N 1
ATOM 6554 C CA . ILE B 1 93 ? -5.734 -18.641 14.906 1 97.44 93 ILE B CA 1
ATOM 6555 C C . ILE B 1 93 ? -4.734 -17.625 15.453 1 97.44 93 ILE B C 1
ATOM 6557 O O . ILE B 1 93 ? -5.09 -16.484 15.727 1 97.44 93 ILE B O 1
ATOM 6561 N N . PRO B 1 94 ? -3.393 -18 15.578 1 97.06 94 PRO B N 1
ATOM 6562 C CA . PRO B 1 94 ? -2.457 -17 16.125 1 97.06 94 PRO B CA 1
ATOM 6563 C C . PRO B 1 94 ? -2.369 -15.742 15.266 1 97.06 94 PRO B C 1
ATOM 6565 O O . PRO B 1 94 ? -2.123 -14.656 15.789 1 97.06 94 PRO B O 1
ATOM 6568 N N . SER B 1 95 ? -2.518 -15.883 13.992 1 97.69 95 SER B N 1
ATOM 6569 C CA . SER B 1 95 ? -2.441 -14.719 13.117 1 97.69 95 SER B CA 1
ATOM 6570 C C . SER B 1 95 ? -3.637 -13.797 13.32 1 97.69 95 SER B C 1
ATOM 6572 O O . SER B 1 95 ? -3.492 -12.57 13.305 1 97.69 95 SER B O 1
ATOM 6574 N N . PHE B 1 96 ? -4.879 -14.352 13.523 1 96.56 96 PHE B N 1
ATOM 6575 C CA . PHE B 1 96 ? -6.047 -13.562 13.898 1 96.56 96 PHE B CA 1
ATOM 6576 C C . PHE B 1 96 ? -5.797 -12.797 15.195 1 96.56 96 PHE B C 1
ATOM 6578 O O . PHE B 1 96 ? -6.023 -11.586 15.266 1 96.56 96 PHE B O 1
ATOM 6585 N N . ILE B 1 97 ? -5.328 -13.531 16.109 1 97.69 97 ILE B N 1
ATOM 6586 C CA . ILE B 1 97 ? -5.141 -13.016 17.469 1 97.69 97 ILE B CA 1
ATOM 6587 C C . ILE B 1 97 ? -4.066 -11.93 17.453 1 97.69 97 ILE B C 1
ATOM 6589 O O . ILE B 1 97 ? -4.219 -10.898 18.109 1 97.69 97 ILE B O 1
ATOM 6593 N N . GLY B 1 98 ? -2.938 -12.203 16.734 1 97.81 98 GLY B N 1
ATOM 6594 C CA . GLY B 1 98 ? -1.904 -11.195 16.594 1 97.81 98 GLY B CA 1
ATOM 6595 C C . GLY B 1 98 ? -2.408 -9.906 15.977 1 97.81 98 GLY B C 1
ATOM 6596 O O . GLY B 1 98 ? -2.014 -8.812 16.391 1 97.81 98 GLY B O 1
ATOM 6597 N N . THR B 1 99 ? -3.268 -9.992 14.984 1 97.31 99 THR B N 1
ATOM 6598 C CA . THR B 1 99 ? -3.857 -8.82 14.344 1 97.31 99 THR B CA 1
ATOM 6599 C C . THR B 1 99 ? -4.68 -8.016 15.344 1 97.31 99 THR B C 1
ATOM 6601 O O . THR B 1 99 ? -4.543 -6.797 15.438 1 97.31 99 THR B O 1
ATOM 6604 N N . ILE B 1 100 ? -5.551 -8.68 16.109 1 96.75 100 ILE B N 1
ATOM 6605 C CA . ILE B 1 100 ? -6.414 -8.016 17.078 1 96.75 100 ILE B CA 1
ATOM 6606 C C . ILE B 1 100 ? -5.562 -7.363 18.156 1 96.75 100 ILE B C 1
ATOM 6608 O O . ILE B 1 100 ? -5.812 -6.219 18.547 1 96.75 100 ILE B O 1
ATOM 6612 N N . ALA B 1 101 ? -4.52 -8.07 18.594 1 97.06 101 ALA B N 1
ATOM 6613 C CA . ALA B 1 101 ? -3.627 -7.52 19.609 1 97.06 101 ALA B CA 1
ATOM 6614 C C . ALA B 1 101 ? -2.994 -6.211 19.141 1 97.06 101 ALA B C 1
ATOM 6616 O O . ALA B 1 101 ? -2.938 -5.238 19.891 1 97.06 101 ALA B O 1
ATOM 6617 N N . GLY B 1 102 ? -2.49 -6.223 17.906 1 96 102 GLY B N 1
ATOM 6618 C CA . GLY B 1 102 ? -1.845 -5.035 17.375 1 96 102 GLY B CA 1
ATOM 6619 C C . GLY B 1 102 ? -2.811 -3.895 17.125 1 96 102 GLY B C 1
ATOM 6620 O O . GLY B 1 102 ? -2.43 -2.725 17.203 1 96 102 GLY B O 1
ATOM 6621 N N . LEU B 1 103 ? -4.066 -4.207 16.844 1 95.44 103 LEU B N 1
ATOM 6622 C CA . LEU B 1 103 ? -5.094 -3.229 16.516 1 95.44 103 LEU B CA 1
ATOM 6623 C C . LEU B 1 103 ? -5.324 -2.256 17.656 1 95.44 103 LEU B C 1
ATOM 6625 O O . LEU B 1 103 ? -5.578 -1.07 17.438 1 95.44 103 LEU B O 1
ATOM 6629 N N . PHE B 1 104 ? -5.188 -2.664 18.906 1 95.06 104 PHE B N 1
ATOM 6630 C CA . PHE B 1 104 ? -5.488 -1.861 20.094 1 95.06 104 PHE B CA 1
ATOM 6631 C C . PHE B 1 104 ? -4.484 -0.726 20.25 1 95.06 104 PHE B C 1
ATOM 6633 O O . PHE B 1 104 ? -4.77 0.277 20.906 1 95.06 104 PHE B O 1
ATOM 6640 N N . TYR B 1 105 ? -3.354 -0.832 19.594 1 93.5 105 TYR B N 1
ATOM 6641 C CA . TYR B 1 105 ? -2.316 0.18 19.766 1 93.5 105 TYR B CA 1
ATOM 6642 C C . TYR B 1 105 ? -2.189 1.037 18.516 1 93.5 105 TYR B C 1
ATOM 6644 O O . TYR B 1 105 ? -1.5 2.061 18.516 1 93.5 105 TYR B O 1
ATOM 6652 N N . ASN B 1 106 ? -2.834 0.685 17.438 1 93.94 106 ASN B N 1
ATOM 6653 C CA . ASN B 1 106 ? -3.01 1.446 16.203 1 93.94 106 ASN B CA 1
ATOM 6654 C C . ASN B 1 106 ? -1.726 2.164 15.805 1 93.94 106 ASN B C 1
ATOM 6656 O O . ASN B 1 106 ? -1.751 3.35 15.469 1 93.94 106 ASN B O 1
ATOM 6660 N N . SER B 1 107 ? -0.593 1.479 15.836 1 91.62 107 SER B N 1
ATOM 6661 C CA . SER B 1 107 ? 0.714 2.07 15.57 1 91.62 107 SER B CA 1
ATOM 6662 C C . SER B 1 107 ? 0.921 2.297 14.078 1 91.62 107 SER B C 1
ATOM 6664 O O . SER B 1 107 ? 0.353 1.579 13.25 1 91.62 107 SER B O 1
ATOM 6666 N N . ASN B 1 108 ? 1.69 3.303 13.773 1 90.69 108 ASN B N 1
ATOM 6667 C CA . ASN B 1 108 ? 2.188 3.611 12.438 1 90.69 108 ASN B CA 1
ATOM 6668 C C . ASN B 1 108 ? 3.68 3.316 12.312 1 90.69 108 ASN B C 1
ATOM 6670 O O . ASN B 1 108 ? 4.508 4.039 12.867 1 90.69 108 ASN B O 1
ATOM 6674 N N . ILE B 1 109 ? 4.059 2.389 11.508 1 90.12 109 ILE B N 1
ATOM 6675 C CA . ILE B 1 109 ? 5.422 1.876 11.422 1 90.12 109 ILE B CA 1
ATOM 6676 C C . ILE B 1 109 ? 6.34 2.949 10.852 1 90.12 109 ILE B C 1
ATOM 6678 O O . ILE B 1 109 ? 7.551 2.936 11.094 1 90.12 109 ILE B O 1
ATOM 6682 N N . CYS B 1 110 ? 5.84 3.91 10.172 1 84.12 110 CYS B N 1
ATOM 6683 C CA . CYS B 1 110 ? 6.664 4.906 9.492 1 84.12 110 CYS B CA 1
ATOM 6684 C C . CYS B 1 110 ? 7.082 6.012 10.461 1 84.12 110 CYS B C 1
ATOM 6686 O O . CYS B 1 110 ? 7.945 6.828 10.133 1 84.12 110 CYS B O 1
ATOM 6688 N N . THR B 1 111 ? 6.484 6.062 11.602 1 82.06 111 THR B N 1
ATOM 6689 C CA . THR B 1 111 ? 6.855 7.035 12.625 1 82.06 111 THR B CA 1
ATOM 6690 C C . THR B 1 111 ? 7.285 6.328 13.906 1 82.06 111 THR B C 1
ATOM 6692 O O . THR B 1 111 ? 6.453 5.777 14.633 1 82.06 111 THR B O 1
ATOM 6695 N N . THR B 1 112 ? 8.461 6.438 14.234 1 76.94 112 THR B N 1
ATOM 6696 C CA . THR B 1 112 ? 9.031 5.676 15.344 1 76.94 112 THR B CA 1
ATOM 6697 C C . THR B 1 112 ? 8.352 6.047 16.656 1 76.94 112 THR B C 1
ATOM 6699 O O . THR B 1 112 ? 8.227 5.211 17.547 1 76.94 112 THR B O 1
ATOM 6702 N N . GLN B 1 113 ? 7.855 7.25 16.75 1 77.06 113 GLN B N 1
ATOM 6703 C CA . GLN B 1 113 ? 7.152 7.672 17.953 1 77.06 113 GLN B CA 1
ATOM 6704 C C . GLN B 1 113 ? 5.859 6.887 18.141 1 77.06 113 GLN B C 1
ATOM 6706 O O . GLN B 1 113 ? 5.441 6.629 19.266 1 77.06 113 GLN B O 1
ATOM 6711 N N . SER B 1 114 ? 5.328 6.531 17.016 1 82.56 114 SER B N 1
ATOM 6712 C CA . SER B 1 114 ? 4.047 5.828 17.031 1 82.56 114 SER B CA 1
ATOM 6713 C C . SER B 1 114 ? 4.242 4.32 17.109 1 82.56 114 SER B C 1
ATOM 6715 O O . SER B 1 114 ? 3.33 3.592 17.5 1 82.56 114 SER B O 1
ATOM 6717 N N . SER B 1 115 ? 5.457 3.857 16.766 1 88.88 115 SER B N 1
ATOM 6718 C CA . SER B 1 115 ? 5.676 2.418 16.656 1 88.88 115 SER B CA 1
ATOM 6719 C C . SER B 1 115 ? 6.887 1.979 17.484 1 88.88 115 SER B C 1
ATOM 6721 O O . SER B 1 115 ? 7.691 1.166 17.016 1 88.88 115 SER B O 1
ATOM 6723 N N . ASN B 1 116 ? 7.016 2.469 18.641 1 84.75 116 ASN B N 1
ATOM 6724 C CA . ASN B 1 116 ? 8.195 2.246 19.469 1 84.75 116 ASN B CA 1
ATOM 6725 C C . ASN B 1 116 ? 8.375 0.768 19.797 1 84.75 116 ASN B C 1
ATOM 6727 O O . ASN B 1 116 ? 9.484 0.32 20.078 1 84.75 116 ASN B O 1
ATOM 6731 N N . LYS B 1 117 ? 7.297 -0.021 19.781 1 88.81 117 LYS B N 1
ATOM 6732 C CA . LYS B 1 117 ? 7.402 -1.451 20.047 1 88.81 117 LYS B CA 1
ATOM 6733 C C . LYS B 1 117 ? 7.188 -2.271 18.781 1 88.81 117 LYS B C 1
ATOM 6735 O O . LYS B 1 117 ? 7.945 -3.201 18.5 1 88.81 117 LYS B O 1
ATOM 6740 N N . THR B 1 118 ? 6.23 -1.862 18.016 1 91.75 118 THR B N 1
ATOM 6741 C CA . THR B 1 118 ? 5.863 -2.648 16.844 1 91.75 118 THR B CA 1
ATOM 6742 C C . THR B 1 118 ? 6.949 -2.561 15.773 1 91.75 118 THR B C 1
ATOM 6744 O O . THR B 1 118 ? 7.082 -3.461 14.945 1 91.75 118 THR B O 1
ATOM 6747 N N . SER B 1 119 ? 7.793 -1.487 15.758 1 90.69 119 SER B N 1
ATOM 6748 C CA . SER B 1 119 ? 8.922 -1.409 14.836 1 90.69 119 SER B CA 1
ATOM 6749 C C . SER B 1 119 ? 9.93 -2.523 15.102 1 90.69 119 SER B C 1
ATOM 6751 O O . SER B 1 119 ? 10.492 -3.092 14.164 1 90.69 119 SER B O 1
ATOM 6753 N N . PHE B 1 120 ? 10.125 -2.859 16.406 1 90.06 120 PHE B N 1
ATOM 6754 C CA . PHE B 1 120 ? 11.016 -3.963 16.766 1 90.06 120 PHE B CA 1
ATOM 6755 C C . PHE B 1 120 ? 10.422 -5.297 16.312 1 90.06 120 PHE B C 1
ATOM 6757 O O . PHE B 1 120 ? 11.141 -6.18 15.859 1 90.06 120 PHE B O 1
ATOM 6764 N N . ILE B 1 121 ? 9.172 -5.398 16.469 1 93.31 121 ILE B N 1
ATOM 6765 C CA . ILE B 1 121 ? 8.477 -6.617 16.078 1 93.31 121 ILE B CA 1
ATOM 6766 C C . ILE B 1 121 ? 8.594 -6.82 14.578 1 93.31 121 ILE B C 1
ATOM 6768 O O . ILE B 1 121 ? 8.898 -7.922 14.117 1 93.31 121 ILE B O 1
ATOM 6772 N N . GLU B 1 122 ? 8.359 -5.734 13.828 1 93.94 122 GLU B N 1
ATOM 6773 C CA . GLU B 1 122 ? 8.484 -5.848 12.375 1 93.94 122 GLU B CA 1
ATOM 6774 C C . GLU B 1 122 ? 9.914 -6.184 11.969 1 93.94 122 GLU B C 1
ATOM 6776 O O . GLU B 1 122 ? 10.133 -7.004 11.07 1 93.94 122 GLU B O 1
ATOM 6781 N N . TYR B 1 123 ? 10.859 -5.52 12.625 1 92.38 123 TYR B N 1
ATOM 6782 C CA . TYR B 1 123 ? 12.266 -5.742 12.328 1 92.38 123 TYR B CA 1
ATOM 6783 C C . TYR B 1 123 ? 12.633 -7.215 12.492 1 92.38 123 TYR B C 1
ATOM 6785 O O . TYR B 1 123 ? 13.25 -7.812 11.609 1 92.38 123 TYR B O 1
ATOM 6793 N N . GLU B 1 124 ? 12.188 -7.824 13.531 1 93.06 124 GLU B N 1
ATOM 6794 C CA . GLU B 1 124 ? 12.523 -9.219 13.805 1 93.06 124 GLU B CA 1
ATOM 6795 C C . GLU B 1 124 ? 11.734 -10.164 12.898 1 93.06 124 GLU B C 1
ATOM 6797 O O . GLU B 1 124 ? 12.242 -11.219 12.508 1 93.06 124 GLU B O 1
ATOM 6802 N N . PHE B 1 125 ? 10.516 -9.852 12.68 1 95.88 125 PHE B N 1
ATOM 6803 C CA . PHE B 1 125 ? 9.711 -10.641 11.75 1 95.88 125 PHE B CA 1
ATOM 6804 C C . PHE B 1 125 ? 10.352 -10.68 10.375 1 95.88 125 PHE B C 1
ATOM 6806 O O . PHE B 1 125 ? 10.484 -11.742 9.766 1 95.88 125 PHE B O 1
ATOM 6813 N N . ALA B 1 126 ? 10.766 -9.5 9.867 1 95.88 126 ALA B N 1
ATOM 6814 C CA . ALA B 1 126 ? 11.391 -9.398 8.555 1 95.88 126 ALA B CA 1
ATOM 6815 C C . ALA B 1 126 ? 12.742 -10.109 8.531 1 95.88 126 ALA B C 1
ATOM 6817 O O . ALA B 1 126 ? 13.102 -10.734 7.535 1 95.88 126 ALA B O 1
ATOM 6818 N N . ASN B 1 127 ? 13.523 -10.016 9.602 1 95.12 127 ASN B N 1
ATOM 6819 C CA . ASN B 1 127 ? 14.781 -10.75 9.703 1 95.12 127 ASN B CA 1
ATOM 6820 C C . ASN B 1 127 ? 14.562 -12.258 9.633 1 95.12 127 ASN B C 1
ATOM 6822 O O . ASN B 1 127 ? 15.367 -12.984 9.047 1 95.12 127 ASN B O 1
ATOM 6826 N N . ASP B 1 128 ? 13.492 -12.672 10.289 1 96.56 128 ASP B N 1
ATOM 6827 C CA . ASP B 1 128 ? 13.148 -14.094 10.266 1 96.56 128 ASP B CA 1
ATOM 6828 C C . ASP B 1 128 ? 12.875 -14.562 8.836 1 96.56 128 ASP B C 1
ATOM 6830 O O . ASP B 1 128 ? 13.289 -15.656 8.445 1 96.56 128 ASP B O 1
ATOM 6834 N N . LEU B 1 129 ? 12.234 -13.766 8.086 1 98.31 129 LEU B N 1
ATOM 6835 C CA . LEU B 1 129 ? 11.961 -14.078 6.688 1 98.31 129 LEU B CA 1
ATOM 6836 C C . LEU B 1 129 ? 13.242 -14.078 5.867 1 98.31 129 LEU B C 1
ATOM 6838 O O . LEU B 1 129 ? 13.422 -14.922 4.984 1 98.31 129 LEU B O 1
ATOM 6842 N N . CYS B 1 130 ? 14.148 -13.125 6.105 1 98.19 130 CYS B N 1
ATOM 6843 C CA . CYS B 1 130 ? 15.445 -13.133 5.441 1 98.19 130 CYS B CA 1
ATOM 6844 C C . CYS B 1 130 ? 16.203 -14.43 5.715 1 98.19 130 CYS B C 1
ATOM 6846 O O . CYS B 1 130 ? 16.828 -14.984 4.816 1 98.19 130 CYS B O 1
ATOM 6848 N N . SER B 1 131 ? 16.094 -14.891 6.961 1 97.56 131 SER B N 1
ATOM 6849 C CA . SER B 1 131 ? 16.703 -16.172 7.316 1 97.56 131 SER B CA 1
ATOM 6850 C C . SER B 1 131 ? 16.078 -17.312 6.543 1 97.56 131 SER B C 1
ATOM 6852 O O . SER B 1 131 ? 16.781 -18.219 6.078 1 97.56 131 SER B O 1
ATOM 6854 N N . MET B 1 132 ? 14.789 -17.281 6.449 1 98.38 132 MET B N 1
ATOM 6855 C CA . MET B 1 132 ? 14.086 -18.312 5.684 1 98.38 132 MET B CA 1
ATOM 6856 C C . MET B 1 132 ? 14.578 -18.344 4.242 1 98.38 132 MET B C 1
ATOM 6858 O O . MET B 1 132 ? 14.727 -19.422 3.654 1 98.38 132 MET B O 1
ATOM 6862 N N . VAL B 1 133 ? 14.867 -17.188 3.654 1 98.56 133 VAL B N 1
ATOM 6863 C CA . VAL B 1 133 ? 15.328 -17.062 2.275 1 98.56 133 VAL B CA 1
ATOM 6864 C C . VAL B 1 133 ? 16.734 -17.656 2.152 1 98.56 133 VAL B C 1
ATOM 6866 O O . VAL B 1 133 ? 17.094 -18.188 1.1 1 98.56 133 VAL B O 1
ATOM 6869 N N . GLY B 1 134 ? 17.5 -17.609 3.186 1 98.19 134 GLY B N 1
ATOM 6870 C CA . GLY B 1 134 ? 18.875 -18.094 3.195 1 98.19 134 GLY B CA 1
ATOM 6871 C C . GLY B 1 134 ? 19.906 -16.984 3.111 1 98.19 134 GLY B C 1
ATOM 6872 O O . GLY B 1 134 ? 21.094 -17.234 2.926 1 98.19 134 GLY B O 1
ATOM 6873 N N . TYR B 1 135 ? 19.469 -15.695 3.223 1 98.31 135 TYR B N 1
ATOM 6874 C CA . TYR B 1 135 ? 20.422 -14.594 3.271 1 98.31 135 TYR B CA 1
ATOM 6875 C C . TYR B 1 135 ? 21.312 -14.688 4.508 1 98.31 135 TYR B C 1
ATOM 6877 O O . TYR B 1 135 ? 20.922 -15.312 5.504 1 98.31 135 TYR B O 1
ATOM 6885 N N . ASP B 1 136 ? 22.484 -14.109 4.438 1 97 136 ASP B N 1
ATOM 6886 C CA . ASP B 1 136 ? 23.391 -14.078 5.578 1 97 136 ASP B CA 1
ATOM 6887 C C . ASP B 1 136 ? 22.953 -13.031 6.602 1 97 136 ASP B C 1
ATOM 6889 O O . ASP B 1 136 ? 23.156 -11.836 6.395 1 97 136 ASP B O 1
ATOM 6893 N N . THR B 1 137 ? 22.391 -13.469 7.73 1 94.25 137 THR B N 1
ATOM 6894 C CA . THR B 1 137 ? 21.828 -12.555 8.727 1 94.25 137 THR B CA 1
ATOM 6895 C C . THR B 1 137 ? 22.812 -12.336 9.867 1 94.25 137 THR B C 1
ATOM 6897 O O . THR B 1 137 ? 22.438 -11.797 10.914 1 94.25 137 THR B O 1
ATOM 6900 N N . SER B 1 138 ? 24.062 -12.727 9.703 1 92.19 138 SER B N 1
ATOM 6901 C CA . SER B 1 138 ? 25.047 -12.711 10.789 1 92.19 138 SER B CA 1
ATOM 6902 C C . SER B 1 138 ? 25.469 -11.289 11.141 1 92.19 138 SER B C 1
ATOM 6904 O O . SER B 1 138 ? 25.844 -11.008 12.281 1 92.19 138 SER B O 1
ATOM 6906 N N . ASN B 1 139 ? 25.375 -10.391 10.141 1 91.62 139 ASN B N 1
ATOM 6907 C CA . ASN B 1 139 ? 25.875 -9.039 10.352 1 91.62 139 ASN B CA 1
ATOM 6908 C C . ASN B 1 139 ? 24.734 -8.047 10.57 1 91.62 139 ASN B C 1
ATOM 6910 O O . ASN B 1 139 ? 24.953 -6.832 10.586 1 91.62 139 ASN B O 1
ATOM 6914 N N . ILE B 1 140 ? 23.531 -8.531 10.773 1 90.25 140 ILE B N 1
ATOM 6915 C CA . ILE B 1 140 ? 22.406 -7.633 11.016 1 90.25 140 ILE B CA 1
ATOM 6916 C C . ILE B 1 140 ? 22.625 -6.879 12.328 1 90.25 140 ILE B C 1
ATOM 6918 O O . ILE B 1 140 ? 23.016 -7.48 13.336 1 90.25 140 ILE B O 1
ATOM 6922 N N . PRO B 1 141 ? 22.438 -5.539 12.25 1 82.56 141 PRO B N 1
ATOM 6923 C CA . PRO B 1 141 ? 22.625 -4.77 13.484 1 82.56 141 PRO B CA 1
ATOM 6924 C C . PRO B 1 141 ? 21.672 -5.215 14.602 1 82.56 141 PRO B C 1
ATOM 6926 O O . PRO B 1 141 ? 20.5 -5.504 14.352 1 82.56 141 PRO B O 1
ATOM 6929 N N . ASP B 1 142 ? 22.25 -5.262 15.758 1 76.44 142 ASP B N 1
ATOM 6930 C CA . ASP B 1 142 ? 21.469 -5.539 16.953 1 76.44 142 ASP B CA 1
ATOM 6931 C C . ASP B 1 142 ? 21 -4.242 17.609 1 76.44 142 ASP B C 1
ATOM 6933 O O . ASP B 1 142 ? 21.75 -3.59 18.328 1 76.44 142 ASP B O 1
ATOM 6937 N N . TYR B 1 143 ? 19.844 -3.766 17.375 1 69.5 143 TYR B N 1
ATOM 6938 C CA . TYR B 1 143 ? 19.312 -2.492 17.844 1 69.5 143 TYR B CA 1
ATOM 6939 C C . TYR B 1 143 ? 19.125 -2.512 19.359 1 69.5 143 TYR B C 1
ATOM 6941 O O . TYR B 1 143 ? 19.062 -1.457 20 1 69.5 143 TYR B O 1
ATOM 6949 N N . TYR B 1 144 ? 19.078 -3.555 19.969 1 59.06 144 TYR B N 1
ATOM 6950 C CA . TYR B 1 144 ? 18.891 -3.609 21.406 1 59.06 144 TYR B CA 1
ATOM 6951 C C . TYR B 1 144 ? 20.203 -3.373 22.141 1 59.06 144 TYR B C 1
ATOM 6953 O O . TYR B 1 144 ? 20.25 -2.648 23.141 1 59.06 144 TYR B O 1
ATOM 6961 N N . ASN B 1 145 ? 21.203 -4.039 21.688 1 57.84 145 ASN B N 1
ATOM 6962 C CA . ASN B 1 145 ? 22.484 -3.928 22.391 1 57.84 145 ASN B CA 1
ATOM 6963 C C . ASN B 1 145 ? 23.344 -2.811 21.812 1 57.84 145 ASN B C 1
ATOM 6965 O O . ASN B 1 145 ? 24.125 -2.182 22.531 1 57.84 145 ASN B O 1
ATOM 6969 N N . SER B 1 146 ? 23.609 -2.814 20.672 1 52.38 146 SER B N 1
ATOM 6970 C CA . SER B 1 146 ? 24.719 -2.146 20.016 1 52.38 146 SER B CA 1
ATOM 6971 C C . SER B 1 146 ? 24.547 -0.631 20.031 1 52.38 146 SER B C 1
ATOM 6973 O O . SER B 1 146 ? 25.516 0.112 19.922 1 52.38 146 SER B O 1
ATOM 6975 N N . ILE B 1 147 ? 23.297 -0.049 19.703 1 50.31 147 ILE B N 1
ATOM 6976 C CA . ILE B 1 147 ? 23.328 1.247 19.047 1 50.31 147 ILE B CA 1
ATOM 6977 C C . ILE B 1 147 ? 23.719 2.336 20.031 1 50.31 147 ILE B C 1
ATOM 6979 O O . ILE B 1 147 ? 23.906 3.494 19.656 1 50.31 147 ILE B O 1
ATOM 6983 N N . LYS B 1 148 ? 23.703 2.111 21.359 1 52.84 148 LYS B N 1
ATOM 6984 C CA . LYS B 1 148 ? 23.781 3.289 22.219 1 52.84 148 LYS B CA 1
ATOM 6985 C C . LYS B 1 148 ? 25.125 3.99 22.062 1 52.84 148 LYS B C 1
ATOM 6987 O O . LYS B 1 148 ? 25.25 5.18 22.359 1 52.84 148 LYS B O 1
ATOM 6992 N N . THR B 1 149 ? 26.047 3.121 21.469 1 58.16 149 THR B N 1
ATOM 6993 C CA . THR B 1 149 ? 27.281 3.855 21.734 1 58.16 149 THR B CA 1
ATOM 6994 C C . THR B 1 149 ? 28.109 3.99 20.453 1 58.16 149 THR B C 1
ATOM 6996 O O . THR B 1 149 ? 29.281 4.371 20.5 1 58.16 149 THR B O 1
ATOM 6999 N N . VAL B 1 150 ? 27.453 3.729 19.297 1 66.94 150 VAL B N 1
ATOM 7000 C CA . VAL B 1 150 ? 28.344 3.748 18.141 1 66.94 150 VAL B CA 1
ATOM 7001 C C . VAL B 1 150 ? 28.312 5.125 17.484 1 66.94 150 VAL B C 1
ATOM 7003 O O . VAL B 1 150 ? 27.25 5.73 17.344 1 66.94 150 VAL B O 1
ATOM 7006 N N . SER B 1 151 ? 29.516 5.691 17.156 1 76.75 151 SER B N 1
ATOM 7007 C CA . SER B 1 151 ? 29.609 6.98 16.484 1 76.75 151 SER B CA 1
ATOM 7008 C C . SER B 1 151 ? 29.078 6.906 15.055 1 76.75 151 SER B C 1
ATOM 7010 O O . SER B 1 151 ? 28.984 5.82 14.477 1 76.75 151 SER B O 1
ATOM 7012 N N . ILE B 1 152 ? 28.719 7.984 14.5 1 79.44 152 ILE B N 1
ATOM 7013 C CA . ILE B 1 152 ? 28.234 8.07 13.125 1 79.44 152 ILE B CA 1
ATOM 7014 C C . ILE B 1 152 ? 29.297 7.547 12.164 1 79.44 152 ILE B C 1
ATOM 7016 O O . ILE B 1 152 ? 28.984 6.852 11.195 1 79.44 152 ILE B O 1
ATOM 7020 N N . LYS B 1 153 ? 30.562 7.859 12.453 1 84.69 153 LYS B N 1
ATOM 7021 C CA . LYS B 1 153 ? 31.672 7.41 11.609 1 84.69 153 LYS B CA 1
ATOM 7022 C C . LYS B 1 153 ? 31.797 5.891 11.641 1 84.69 153 LYS B C 1
ATOM 7024 O O . LYS B 1 153 ? 32.062 5.266 10.609 1 84.69 153 LYS B O 1
ATOM 7029 N N . GLU B 1 154 ? 31.578 5.355 12.758 1 86.25 154 GLU B N 1
ATOM 7030 C CA . GLU B 1 154 ? 31.656 3.904 12.891 1 86.25 154 GLU B CA 1
ATOM 7031 C C . GLU B 1 154 ? 30.5 3.223 12.156 1 86.25 154 GLU B C 1
ATOM 7033 O O . GLU B 1 154 ? 30.672 2.145 11.586 1 86.25 154 GLU B O 1
ATOM 7038 N N . LYS B 1 155 ? 29.422 3.789 12.25 1 85.69 155 LYS B N 1
ATOM 7039 C CA . LYS B 1 155 ? 28.266 3.25 11.531 1 85.69 155 LYS B CA 1
ATOM 7040 C C . LYS B 1 155 ? 28.5 3.254 10.023 1 85.69 155 LYS B C 1
ATOM 7042 O O . LYS B 1 155 ? 28.172 2.285 9.336 1 85.69 155 LYS B O 1
ATOM 7047 N N . VAL B 1 156 ? 29.016 4.355 9.523 1 91.88 156 VAL B N 1
ATOM 7048 C CA . VAL B 1 156 ? 29.312 4.477 8.094 1 91.88 156 VAL B CA 1
ATOM 7049 C C . VAL B 1 156 ? 30.375 3.453 7.695 1 91.88 156 VAL B C 1
ATOM 7051 O O . VAL B 1 156 ? 30.281 2.832 6.637 1 91.88 156 VAL B O 1
ATOM 7054 N N . GLN B 1 157 ? 31.375 3.256 8.586 1 93.25 157 GLN B N 1
ATOM 7055 C CA . GLN B 1 157 ? 32.438 2.271 8.344 1 93.25 157 GLN B CA 1
ATOM 7056 C C . GLN B 1 157 ? 31.844 0.861 8.266 1 93.25 157 GLN B C 1
ATOM 7058 O O . GLN B 1 157 ? 32.219 0.072 7.402 1 93.25 157 GLN B O 1
ATOM 7063 N N . ARG B 1 158 ? 30.984 0.618 9.086 1 90.94 158 ARG B N 1
ATOM 7064 C CA . ARG B 1 158 ? 30.344 -0.694 9.094 1 90.94 158 ARG B CA 1
ATOM 7065 C C . ARG B 1 158 ? 29.547 -0.923 7.816 1 90.94 158 ARG B C 1
ATOM 7067 O O . ARG B 1 158 ? 29.609 -2.004 7.227 1 90.94 158 ARG B O 1
ATOM 7074 N N . GLU B 1 159 ? 28.75 0.111 7.473 1 91.12 159 GLU B N 1
ATOM 7075 C CA . GLU B 1 159 ? 27.969 -0 6.242 1 91.12 159 GLU B CA 1
ATOM 7076 C C . GLU B 1 159 ? 28.875 -0.199 5.031 1 91.12 159 GLU B C 1
ATOM 7078 O O . GLU B 1 159 ? 28.531 -0.941 4.109 1 91.12 159 GLU B O 1
ATOM 7083 N N . PHE B 1 160 ? 30.031 0.43 5.031 1 94.12 160 PHE B N 1
ATOM 7084 C CA . PHE B 1 160 ? 31 0.302 3.951 1 94.12 160 PHE B CA 1
ATOM 7085 C C . PHE B 1 160 ? 31.562 -1.112 3.898 1 94.12 160 PHE B C 1
ATOM 7087 O O . PHE B 1 160 ? 31.75 -1.669 2.814 1 94.12 160 PHE B O 1
ATOM 7094 N N . GLU B 1 161 ? 31.719 -1.758 5.074 1 93.88 161 GLU B N 1
ATOM 7095 C CA . GLU B 1 161 ? 32.531 -2.979 5.152 1 93.88 161 GLU B CA 1
ATOM 7096 C C . GLU B 1 161 ? 31.625 -4.219 5.109 1 93.88 161 GLU B C 1
ATOM 7098 O O . GLU B 1 161 ? 32.125 -5.328 4.863 1 93.88 161 GLU B O 1
ATOM 7103 N N . THR B 1 162 ? 30.344 -4.012 5.32 1 94.38 162 THR B N 1
ATOM 7104 C CA . THR B 1 162 ? 29.531 -5.207 5.523 1 94.38 162 THR B CA 1
ATOM 7105 C C . THR B 1 162 ? 28.312 -5.199 4.594 1 94.38 162 THR B C 1
ATOM 7107 O O . THR B 1 162 ? 27.859 -4.137 4.164 1 94.38 162 THR B O 1
ATOM 7110 N N . VAL B 1 163 ? 27.859 -6.367 4.219 1 96.31 163 VAL B N 1
ATOM 7111 C CA . VAL B 1 163 ? 26.594 -6.605 3.533 1 96.31 163 VAL B CA 1
ATOM 7112 C C . VAL B 1 163 ? 25.688 -7.457 4.414 1 96.31 163 VAL B C 1
ATOM 7114 O O . VAL B 1 163 ? 26.094 -8.508 4.91 1 96.31 163 VAL B O 1
ATOM 7117 N N . TYR B 1 164 ? 24.547 -7.051 4.711 1 96.31 164 TYR B N 1
ATOM 7118 C CA . TYR B 1 164 ? 23.531 -7.785 5.457 1 96.31 164 TYR B CA 1
ATOM 7119 C C . TYR B 1 164 ? 22.141 -7.496 4.91 1 96.31 164 TYR B C 1
ATOM 7121 O O . TYR B 1 164 ? 21.922 -6.484 4.242 1 96.31 164 TYR B O 1
ATOM 7129 N N . PRO B 1 165 ? 21.219 -8.406 5.156 1 97.12 165 PRO B N 1
ATOM 7130 C CA . PRO B 1 165 ? 19.906 -8.242 4.555 1 97.12 165 PRO B CA 1
ATOM 7131 C C . PRO B 1 165 ? 19.016 -7.273 5.332 1 97.12 165 PRO B C 1
ATOM 7133 O O . PRO B 1 165 ? 19.344 -6.898 6.461 1 97.12 165 PRO B O 1
ATOM 7136 N N . HIS B 1 166 ? 17.984 -6.828 4.645 1 95.12 166 HIS B N 1
ATOM 7137 C CA . HIS B 1 166 ? 16.906 -6.039 5.23 1 95.12 166 HIS B CA 1
ATOM 7138 C C . HIS B 1 166 ? 15.555 -6.398 4.609 1 95.12 166 HIS B C 1
ATOM 7140 O O . HIS B 1 166 ? 15.453 -6.562 3.393 1 95.12 166 HIS B O 1
ATOM 7146 N N . GLY B 1 167 ? 14.602 -6.578 5.535 1 95.69 167 GLY B N 1
ATOM 7147 C CA . GLY B 1 167 ? 13.227 -6.734 5.074 1 95.69 167 GLY B CA 1
ATOM 7148 C C . GLY B 1 167 ? 12.266 -5.766 5.73 1 95.69 167 GLY B C 1
ATOM 7149 O O . GLY B 1 167 ? 12.539 -5.246 6.816 1 95.69 167 GLY B O 1
ATOM 7150 N N . HIS B 1 168 ? 11.203 -5.43 5.094 1 95.62 168 HIS B N 1
ATOM 7151 C CA . HIS B 1 168 ? 10.102 -4.688 5.695 1 95.62 168 HIS B CA 1
ATOM 7152 C C . HIS B 1 168 ? 8.773 -5.055 5.047 1 95.62 168 HIS B C 1
ATOM 7154 O O . HIS B 1 168 ? 8.742 -5.516 3.9 1 95.62 168 HIS B O 1
ATOM 7160 N N . ASN B 1 169 ? 7.73 -4.867 5.789 1 96 169 ASN B N 1
ATOM 7161 C CA . ASN B 1 169 ? 6.395 -5.18 5.293 1 96 169 ASN B CA 1
ATOM 7162 C C . ASN B 1 169 ? 5.922 -4.148 4.277 1 96 169 ASN B C 1
ATOM 7164 O O . ASN B 1 169 ? 6.379 -3.002 4.289 1 96 169 ASN B O 1
ATOM 7168 N N . THR B 1 170 ? 5.121 -4.57 3.381 1 95.75 170 THR B N 1
ATOM 7169 C CA . THR B 1 170 ? 4.375 -3.736 2.445 1 95.75 170 THR B CA 1
ATOM 7170 C C . THR B 1 170 ? 2.896 -4.113 2.445 1 95.75 170 THR B C 1
ATOM 7172 O O . THR B 1 170 ? 2.504 -5.105 3.059 1 95.75 170 THR B O 1
ATOM 7175 N N . SER B 1 171 ? 2.092 -3.346 1.779 1 93.31 171 SER B N 1
ATOM 7176 C CA . SER B 1 171 ? 0.648 -3.561 1.781 1 93.31 171 SER B CA 1
ATOM 7177 C C . SER B 1 171 ? 0.261 -4.723 0.873 1 93.31 171 SER B C 1
ATOM 7179 O O . SER B 1 171 ? -0.866 -5.215 0.936 1 93.31 171 SER B O 1
ATOM 7181 N N . GLY B 1 172 ? 1.149 -5.207 0.019 1 94.44 172 GLY B N 1
ATOM 7182 C CA . GLY B 1 172 ? 0.872 -6.324 -0.87 1 94.44 172 GLY B CA 1
ATOM 7183 C C . GLY B 1 172 ? 2.066 -6.723 -1.718 1 94.44 172 GLY B C 1
ATOM 7184 O O . GLY B 1 172 ? 3.031 -5.965 -1.834 1 94.44 172 GLY B O 1
ATOM 7185 N N . GLY B 1 173 ? 1.929 -7.902 -2.312 1 96.12 173 GLY B N 1
ATOM 7186 C CA . GLY B 1 173 ? 3.004 -8.398 -3.154 1 96.12 173 GLY B CA 1
ATOM 7187 C C . GLY B 1 173 ? 3.285 -7.512 -4.352 1 96.12 173 GLY B C 1
ATOM 7188 O O . GLY B 1 173 ? 4.434 -7.387 -4.781 1 96.12 173 GLY B O 1
ATOM 7189 N N . SER B 1 174 ? 2.254 -6.863 -4.895 1 95.62 174 SER B N 1
ATOM 7190 C CA . SER B 1 174 ? 2.447 -5.953 -6.02 1 95.62 174 SER B CA 1
ATOM 7191 C C . SER B 1 174 ? 3.326 -4.77 -5.629 1 95.62 174 SER B C 1
ATOM 7193 O O . SER B 1 174 ? 4.223 -4.383 -6.383 1 95.62 174 SER B O 1
ATOM 7195 N N . VAL B 1 175 ? 3.076 -4.223 -4.473 1 96.44 175 VAL B N 1
ATOM 7196 C CA . VAL B 1 175 ? 3.861 -3.086 -4.004 1 96.44 175 VAL B CA 1
ATOM 7197 C C . VAL B 1 175 ? 5.309 -3.518 -3.775 1 96.44 175 VAL B C 1
ATOM 7199 O O . VAL B 1 175 ? 6.242 -2.787 -4.113 1 96.44 175 VAL B O 1
ATOM 7202 N N . SER B 1 176 ? 5.535 -4.699 -3.193 1 97.38 176 SER B N 1
ATOM 7203 C CA . SER B 1 176 ? 6.879 -5.242 -3.002 1 97.38 176 SER B CA 1
ATOM 7204 C C . SER B 1 176 ? 7.609 -5.391 -4.332 1 97.38 176 SER B C 1
ATOM 7206 O O . SER B 1 176 ? 8.773 -4.996 -4.453 1 97.38 176 SER B O 1
ATOM 7208 N N . ASN B 1 177 ? 6.922 -5.961 -5.293 1 98.19 177 ASN B N 1
ATOM 7209 C CA . ASN B 1 177 ? 7.512 -6.184 -6.609 1 98.19 177 ASN B CA 1
ATOM 7210 C C . ASN B 1 177 ? 7.836 -4.863 -7.309 1 98.19 177 ASN B C 1
ATOM 7212 O O . ASN B 1 177 ? 8.875 -4.738 -7.961 1 98.19 177 ASN B O 1
ATOM 7216 N N . ILE B 1 178 ? 6.973 -3.9 -7.199 1 97.69 178 ILE B N 1
ATOM 7217 C CA . ILE B 1 178 ? 7.211 -2.596 -7.809 1 97.69 178 ILE B CA 1
ATOM 7218 C C . ILE B 1 178 ? 8.414 -1.932 -7.152 1 97.69 178 ILE B C 1
ATOM 7220 O O . ILE B 1 178 ? 9.258 -1.336 -7.832 1 97.69 178 ILE B O 1
ATOM 7224 N N . GLU B 1 179 ? 8.461 -2.027 -5.844 1 97.12 179 GLU B N 1
ATOM 7225 C CA . GLU B 1 179 ? 9.602 -1.463 -5.133 1 97.12 179 GLU B CA 1
ATOM 7226 C C . GLU B 1 179 ? 10.906 -2.119 -5.574 1 97.12 179 GLU B C 1
ATOM 7228 O O . GLU B 1 179 ? 11.93 -1.444 -5.723 1 97.12 179 GLU B O 1
ATOM 7233 N N . ALA B 1 180 ? 10.875 -3.43 -5.766 1 98.12 180 ALA B N 1
ATOM 7234 C CA . ALA B 1 180 ? 12.062 -4.141 -6.234 1 98.12 180 ALA B CA 1
ATOM 7235 C C . ALA B 1 180 ? 12.508 -3.625 -7.598 1 98.12 180 ALA B C 1
ATOM 7237 O O . ALA B 1 180 ? 13.703 -3.445 -7.844 1 98.12 180 ALA B O 1
ATOM 7238 N N . CYS B 1 181 ? 11.547 -3.412 -8.492 1 98.19 181 CYS B N 1
ATOM 7239 C CA . CYS B 1 181 ? 11.859 -2.859 -9.805 1 98.19 181 CYS B CA 1
ATOM 7240 C C . CYS B 1 181 ? 12.43 -1.451 -9.68 1 98.19 181 CYS B C 1
ATOM 7242 O O . CYS B 1 181 ? 13.422 -1.117 -10.328 1 98.19 181 CYS B O 1
ATOM 7244 N N . TRP B 1 182 ? 11.852 -0.674 -8.82 1 97.31 182 TRP B N 1
ATOM 7245 C CA . TRP B 1 182 ? 12.273 0.708 -8.602 1 97.31 182 TRP B CA 1
ATOM 7246 C C . TRP B 1 182 ? 13.688 0.769 -8.039 1 97.31 182 TRP B C 1
ATOM 7248 O O . TRP B 1 182 ? 14.539 1.499 -8.555 1 97.31 182 TRP B O 1
ATOM 7258 N N . SER B 1 183 ? 13.953 -0.008 -6.992 1 97 183 SER B N 1
ATOM 7259 C CA . SER B 1 183 ? 15.258 -0.014 -6.336 1 97 183 SER B CA 1
ATOM 7260 C C . SER B 1 183 ? 16.359 -0.468 -7.293 1 97 183 SER B C 1
ATOM 7262 O O . SER B 1 183 ? 17.422 0.146 -7.355 1 97 183 SER B O 1
ATOM 7264 N N . SER B 1 184 ? 16.094 -1.539 -8.086 1 98.06 184 SER B N 1
ATOM 7265 C CA . SER B 1 184 ? 17.094 -2.049 -9.008 1 98.06 184 SER B CA 1
ATOM 7266 C C . SER B 1 184 ? 17.391 -1.041 -10.109 1 98.06 184 SER B C 1
ATOM 7268 O O . SER B 1 184 ? 18.547 -0.91 -10.539 1 98.06 184 SER B O 1
ATOM 7270 N N . TYR B 1 185 ? 16.359 -0.32 -10.578 1 97.88 185 TYR B N 1
ATOM 7271 C CA . TYR B 1 185 ? 16.516 0.704 -11.602 1 97.88 185 TYR B CA 1
ATOM 7272 C C . TYR B 1 185 ? 17.438 1.82 -11.117 1 97.88 185 TYR B C 1
ATOM 7274 O O . TYR B 1 185 ? 18.375 2.209 -11.812 1 97.88 185 TYR B O 1
ATOM 7282 N N . TRP B 1 186 ? 17.219 2.291 -9.891 1 96.88 186 TRP B N 1
ATOM 7283 C CA . TRP B 1 186 ? 18 3.395 -9.344 1 96.88 186 TRP B CA 1
ATOM 7284 C C . TRP B 1 186 ? 19.422 2.945 -9.023 1 96.88 186 TRP B C 1
ATOM 7286 O O . TRP B 1 186 ? 20.375 3.656 -9.32 1 96.88 186 TRP B O 1
ATOM 7296 N N . VAL B 1 187 ? 19.562 1.768 -8.438 1 97.62 187 VAL B N 1
ATOM 7297 C CA . VAL B 1 187 ? 20.875 1.248 -8.047 1 97.62 187 VAL B CA 1
ATOM 7298 C C . VAL B 1 187 ? 21.766 1.121 -9.281 1 97.62 187 VAL B C 1
ATOM 7300 O O . VAL B 1 187 ? 22.953 1.42 -9.219 1 97.62 187 VAL B O 1
ATOM 7303 N N . LYS B 1 188 ? 21.203 0.738 -10.391 1 97.94 188 LYS B N 1
ATOM 7304 C CA . LYS B 1 188 ? 21.953 0.478 -11.617 1 97.94 188 LYS B CA 1
ATOM 7305 C C . LYS B 1 188 ? 22.719 1.719 -12.07 1 97.94 188 LYS B C 1
ATOM 7307 O O . LYS B 1 188 ? 23.797 1.611 -12.641 1 97.94 188 LYS B O 1
ATOM 7312 N N . PHE B 1 189 ? 22.219 2.904 -11.758 1 98.19 189 PHE B N 1
ATOM 7313 C CA . PHE B 1 189 ? 22.812 4.086 -12.383 1 98.19 189 PHE B CA 1
ATOM 7314 C C . PHE B 1 189 ? 23.438 4.996 -11.344 1 98.19 189 PHE B C 1
ATOM 7316 O O . PHE B 1 189 ? 23.812 6.137 -11.648 1 98.19 189 PHE B O 1
ATOM 7323 N N . ILE B 1 190 ? 23.578 4.543 -10.117 1 97.75 190 ILE B N 1
ATOM 7324 C CA . ILE B 1 190 ? 24.266 5.289 -9.062 1 97.75 190 ILE B CA 1
ATOM 7325 C C . ILE B 1 190 ? 25.703 5.559 -9.477 1 97.75 190 ILE B C 1
ATOM 7327 O O . ILE B 1 190 ? 26.203 6.68 -9.328 1 97.75 190 ILE B O 1
ATOM 7331 N N . PRO B 1 191 ? 26.422 4.559 -10.102 1 98.5 191 PRO B N 1
ATOM 7332 C CA . PRO B 1 191 ? 27.812 4.809 -10.477 1 98.5 191 PRO B CA 1
ATOM 7333 C C . PRO B 1 191 ? 27.969 5.91 -11.516 1 98.5 191 PRO B C 1
ATOM 7335 O O . PRO B 1 191 ? 28.922 6.695 -11.461 1 98.5 191 PRO B O 1
ATOM 7338 N N . VAL B 1 192 ? 27.016 5.961 -12.438 1 98.62 192 VAL B N 1
ATOM 7339 C CA . VAL B 1 192 ? 27.047 7.016 -13.438 1 98.62 192 VAL B CA 1
ATOM 7340 C C . VAL B 1 192 ? 26.859 8.375 -12.766 1 98.62 192 VAL B C 1
ATOM 7342 O O . VAL B 1 192 ? 27.562 9.336 -13.102 1 98.62 192 VAL B O 1
ATOM 7345 N N . ALA B 1 193 ? 25.953 8.461 -11.828 1 98.31 193 ALA B N 1
ATOM 7346 C CA . ALA B 1 193 ? 25.719 9.695 -11.078 1 98.31 193 ALA B CA 1
ATOM 7347 C C . ALA B 1 193 ? 26.953 10.086 -10.266 1 98.31 193 ALA B C 1
ATOM 7349 O O . ALA B 1 193 ? 27.297 11.266 -10.164 1 98.31 193 ALA B O 1
ATOM 7350 N N . ILE B 1 194 ? 27.625 9.07 -9.703 1 98.38 194 ILE B N 1
ATOM 7351 C CA . ILE B 1 194 ? 28.828 9.312 -8.898 1 98.38 194 ILE B CA 1
ATOM 7352 C C . ILE B 1 194 ? 29.938 9.883 -9.773 1 98.38 194 ILE B C 1
ATOM 7354 O O . ILE B 1 194 ? 30.625 10.828 -9.383 1 98.38 194 ILE B O 1
ATOM 7358 N N . LYS B 1 195 ? 30.125 9.305 -10.938 1 98.56 195 LYS B N 1
ATOM 7359 C CA . LYS B 1 195 ? 31.125 9.836 -11.852 1 98.56 195 LYS B CA 1
ATOM 7360 C C . LYS B 1 195 ? 30.891 11.32 -12.133 1 98.56 195 LYS B C 1
ATOM 7362 O O . LYS B 1 195 ? 31.812 12.133 -12.039 1 98.56 195 LYS B O 1
ATOM 7367 N N . ASN B 1 196 ? 29.625 11.625 -12.477 1 98.44 196 ASN B N 1
ATOM 7368 C CA . ASN B 1 196 ? 29.281 13.008 -12.766 1 98.44 196 ASN B CA 1
ATOM 7369 C C . ASN B 1 196 ? 29.5 13.906 -11.555 1 98.44 196 ASN B C 1
ATOM 7371 O O . ASN B 1 196 ? 29.953 15.039 -11.688 1 98.44 196 ASN B O 1
ATOM 7375 N N . ALA B 1 197 ? 29.219 13.43 -10.375 1 98.31 197 ALA B N 1
ATOM 7376 C CA . ALA B 1 197 ? 29.422 14.195 -9.148 1 98.31 197 ALA B CA 1
ATOM 7377 C C . ALA B 1 197 ? 30.891 14.445 -8.891 1 98.31 197 ALA B C 1
ATOM 7379 O O . ALA B 1 197 ? 31.297 15.555 -8.531 1 98.31 197 ALA B O 1
ATOM 7380 N N . LEU B 1 198 ? 31.719 13.406 -9.062 1 98.12 198 LEU B N 1
ATOM 7381 C CA . LEU B 1 198 ? 33.156 13.516 -8.828 1 98.12 198 LEU B CA 1
ATOM 7382 C C . LEU B 1 198 ? 33.781 14.508 -9.789 1 98.12 198 LEU B C 1
ATOM 7384 O O . LEU B 1 198 ? 34.719 15.227 -9.422 1 98.12 198 LEU B O 1
ATOM 7388 N N . LEU B 1 199 ? 33.25 14.609 -10.961 1 97.5 199 LEU B N 1
ATOM 7389 C CA . LEU B 1 199 ? 33.812 15.469 -11.992 1 97.5 199 LEU B CA 1
ATOM 7390 C C . LEU B 1 199 ? 33.406 16.922 -11.781 1 97.5 199 LEU B C 1
ATOM 7392 O O . LEU B 1 199 ? 34.125 17.844 -12.156 1 97.5 199 LEU B O 1
ATOM 7396 N N . ASN B 1 200 ? 32.25 17.125 -11.109 1 97.25 200 ASN B N 1
ATOM 7397 C CA . ASN B 1 200 ? 31.672 18.469 -11.148 1 97.25 200 ASN B CA 1
ATOM 7398 C C . ASN B 1 200 ? 31.594 19.094 -9.758 1 97.25 200 ASN B C 1
ATOM 7400 O O . ASN B 1 200 ? 31.406 20.297 -9.617 1 97.25 200 ASN B O 1
ATOM 7404 N N . GLU B 1 201 ? 31.766 18.25 -8.703 1 97.25 201 GLU B N 1
ATOM 7405 C CA . GLU B 1 201 ? 31.562 18.75 -7.344 1 97.25 201 GLU B CA 1
ATOM 7406 C C . GLU B 1 201 ? 32.906 18.828 -6.586 1 97.25 201 GLU B C 1
ATOM 7408 O O . GLU B 1 201 ? 33.531 17.797 -6.324 1 97.25 201 GLU B O 1
ATOM 7413 N N . ASN B 1 202 ? 33.25 19.969 -6.09 1 96.19 202 ASN B N 1
ATOM 7414 C CA . ASN B 1 202 ? 34.5 20.172 -5.395 1 96.19 202 ASN B CA 1
ATOM 7415 C C . ASN B 1 202 ? 34.5 19.547 -4 1 96.19 202 ASN B C 1
ATOM 7417 O O . ASN B 1 202 ? 35.531 19.172 -3.471 1 96.19 202 ASN B O 1
ATOM 7421 N N . ASP B 1 203 ? 33.312 19.375 -3.463 1 95.94 203 ASP B N 1
ATOM 7422 C CA . ASP B 1 203 ? 33.188 18.781 -2.135 1 95.94 203 ASP B CA 1
ATOM 7423 C C . ASP B 1 203 ? 33.656 17.328 -2.127 1 95.94 203 ASP B C 1
ATOM 7425 O O . ASP B 1 203 ? 34 16.781 -1.071 1 95.94 203 ASP B O 1
ATOM 7429 N N . LEU B 1 204 ? 33.781 16.703 -3.336 1 97.62 204 LEU B N 1
ATOM 7430 C CA . LEU B 1 204 ? 34.125 15.289 -3.416 1 97.62 204 LEU B CA 1
ATOM 7431 C C . LEU B 1 204 ? 35.531 15.117 -3.982 1 97.62 204 LEU B C 1
ATOM 7433 O O . LEU B 1 204 ? 35.875 14.039 -4.477 1 97.62 204 LEU B O 1
ATOM 7437 N N . ILE B 1 205 ? 36.375 16.109 -3.9 1 95.5 205 ILE B N 1
ATOM 7438 C CA . ILE B 1 205 ? 37.656 16.156 -4.57 1 95.5 205 ILE B CA 1
ATOM 7439 C C . ILE B 1 205 ? 38.562 15.047 -4.039 1 95.5 205 ILE B C 1
ATOM 7441 O O . ILE B 1 205 ? 39.375 14.484 -4.777 1 95.5 205 ILE B O 1
ATOM 7445 N N . ASP B 1 206 ? 38.406 14.664 -2.787 1 96.44 206 ASP B N 1
ATOM 7446 C CA . ASP B 1 206 ? 39.281 13.68 -2.162 1 96.44 206 ASP B CA 1
ATOM 7447 C C . ASP B 1 206 ? 39 12.281 -2.707 1 96.44 206 ASP B C 1
ATOM 7449 O O . ASP B 1 206 ? 39.844 11.367 -2.541 1 96.44 206 ASP B O 1
ATOM 7453 N N . SER B 1 207 ? 37.844 12.109 -3.387 1 96.69 207 SER B N 1
ATOM 7454 C CA . SER B 1 207 ? 37.469 10.805 -3.922 1 96.69 207 SER B CA 1
ATOM 7455 C C . SER B 1 207 ? 37.656 10.75 -5.434 1 96.69 207 SER B C 1
ATOM 7457 O O . SER B 1 207 ? 37.25 9.797 -6.086 1 96.69 207 SER B O 1
ATOM 7459 N N . LYS B 1 208 ? 38.25 11.664 -6.043 1 95.94 208 LYS B N 1
ATOM 7460 C CA . LYS B 1 208 ? 38.406 11.727 -7.496 1 95.94 208 LYS B CA 1
ATOM 7461 C C . LYS B 1 208 ? 39.312 10.594 -7.996 1 95.94 208 LYS B C 1
ATOM 7463 O O . LYS B 1 208 ? 39.219 10.195 -9.156 1 95.94 208 LYS B O 1
ATOM 7468 N N . ASN B 1 209 ? 40.219 10.148 -7.105 1 95.88 209 ASN B N 1
ATOM 7469 C CA . ASN B 1 209 ? 41.094 9.047 -7.48 1 95.88 209 ASN B CA 1
ATOM 7470 C C . ASN B 1 209 ? 40.594 7.711 -6.977 1 95.88 209 ASN B C 1
ATOM 7472 O O . ASN B 1 209 ? 41.344 6.848 -6.559 1 95.88 209 ASN B O 1
ATOM 7476 N N . LEU B 1 210 ? 39.281 7.559 -6.973 1 96.81 210 LEU B N 1
ATOM 7477 C CA . LEU B 1 210 ? 38.625 6.324 -6.543 1 96.81 210 LEU B CA 1
ATOM 7478 C C . LEU B 1 210 ? 38.719 5.254 -7.621 1 96.81 210 LEU B C 1
ATOM 7480 O O . LEU B 1 210 ? 38.281 5.461 -8.75 1 96.81 210 LEU B O 1
ATOM 7484 N N . PHE B 1 211 ? 39.375 4.117 -7.289 1 96.94 211 PHE B N 1
ATOM 7485 C CA . PHE B 1 211 ? 39.5 2.98 -8.195 1 96.94 211 PHE B CA 1
ATOM 7486 C C . PHE B 1 211 ? 38.406 1.956 -7.906 1 96.94 211 PHE B C 1
ATOM 7488 O O . PHE B 1 211 ? 38 1.759 -6.754 1 96.94 211 PHE B O 1
ATOM 7495 N N . ILE B 1 212 ? 37.875 1.334 -8.969 1 97.31 212 ILE B N 1
ATOM 7496 C CA . ILE B 1 212 ? 36.938 0.229 -8.828 1 97.31 212 ILE B CA 1
ATOM 7497 C C . ILE B 1 212 ? 37.406 -0.961 -9.656 1 97.31 212 ILE B C 1
ATOM 7499 O O . ILE B 1 212 ? 38.188 -0.799 -10.602 1 97.31 212 ILE B O 1
ATOM 7503 N N . THR B 1 213 ? 37 -2.098 -9.25 1 97.19 213 THR B N 1
ATOM 7504 C CA . THR B 1 213 ? 37.219 -3.318 -10.016 1 97.19 213 THR B CA 1
ATOM 7505 C C . THR B 1 213 ? 35.969 -3.684 -10.82 1 97.19 213 THR B C 1
ATOM 7507 O O . THR B 1 213 ? 34.875 -3.744 -10.273 1 97.19 213 THR B O 1
ATOM 7510 N N . LEU B 1 214 ? 36.125 -3.852 -12.109 1 98.06 214 LEU B N 1
ATOM 7511 C CA . LEU B 1 214 ? 35 -4.234 -12.961 1 98.06 214 LEU B CA 1
ATOM 7512 C C . LEU B 1 214 ? 34.531 -5.656 -12.656 1 98.06 214 LEU B C 1
ATOM 7514 O O . LEU B 1 214 ? 35.094 -6.312 -11.773 1 98.06 214 LEU B O 1
ATOM 7518 N N . GLU B 1 215 ? 33.5 -6.152 -13.297 1 97.5 215 GLU B N 1
ATOM 7519 C CA . GLU B 1 215 ? 32.812 -7.379 -12.938 1 97.5 215 GLU B CA 1
ATOM 7520 C C . GLU B 1 215 ? 33.656 -8.609 -13.211 1 97.5 215 GLU B C 1
ATOM 7522 O O . GLU B 1 215 ? 33.469 -9.656 -12.594 1 97.5 215 GLU B O 1
ATOM 7527 N N . ASP B 1 216 ? 34.688 -8.5 -14.047 1 96.81 216 ASP B N 1
ATOM 7528 C CA . ASP B 1 216 ? 35.562 -9.633 -14.344 1 96.81 216 ASP B CA 1
ATOM 7529 C C . ASP B 1 216 ? 36.469 -9.938 -13.164 1 96.81 216 ASP B C 1
ATOM 7531 O O . ASP B 1 216 ? 37.156 -10.977 -13.148 1 96.81 216 ASP B O 1
ATOM 7535 N N . GLY B 1 217 ? 36.594 -9.047 -12.156 1 95.44 217 GLY B N 1
ATOM 7536 C CA . GLY B 1 217 ? 37.375 -9.25 -10.945 1 95.44 217 GLY B CA 1
ATOM 7537 C C . GLY B 1 217 ? 38.844 -8.961 -11.133 1 95.44 217 GLY B C 1
ATOM 7538 O O . GLY B 1 217 ? 39.625 -9.102 -10.195 1 95.44 217 GLY B O 1
ATOM 7539 N N . LYS B 1 218 ? 39.25 -8.414 -12.234 1 95.62 218 LYS B N 1
ATOM 7540 C CA . LYS B 1 218 ? 40.656 -8.25 -12.539 1 95.62 218 LYS B CA 1
ATOM 7541 C C . LYS B 1 218 ? 40.969 -6.824 -12.984 1 95.62 218 LYS B C 1
ATOM 7543 O O . LYS B 1 218 ? 42 -6.27 -12.625 1 95.62 218 LYS B O 1
ATOM 7548 N N . THR B 1 219 ? 40.031 -6.266 -13.695 1 97 219 THR B N 1
ATOM 7549 C CA . THR B 1 219 ? 40.281 -4.953 -14.273 1 97 219 THR B CA 1
ATOM 7550 C C . THR B 1 219 ? 40.031 -3.852 -13.25 1 97 219 THR B C 1
ATOM 7552 O O . THR B 1 219 ? 38.906 -3.652 -12.812 1 97 219 THR B O 1
ATOM 7555 N N . ASN B 1 220 ? 41.094 -3.186 -12.828 1 97.19 220 ASN B N 1
ATOM 7556 C CA . ASN B 1 220 ? 41 -2.023 -11.945 1 97.19 220 ASN B CA 1
ATOM 7557 C C . ASN B 1 220 ? 41.094 -0.719 -12.734 1 97.19 220 ASN B C 1
ATOM 7559 O O . ASN B 1 220 ? 42 -0.56 -13.57 1 97.19 220 ASN B O 1
ATOM 7563 N N . LYS B 1 221 ? 40.219 0.174 -12.516 1 96.31 221 LYS B N 1
ATOM 7564 C CA . LYS B 1 221 ? 40.125 1.416 -13.281 1 96.31 221 LYS B CA 1
ATOM 7565 C C . LYS B 1 221 ? 39.656 2.574 -12.406 1 96.31 221 LYS B C 1
ATOM 7567 O O . LYS B 1 221 ? 38.875 2.375 -11.461 1 96.31 221 LYS B O 1
ATOM 7572 N N . LEU B 1 222 ? 40.188 3.736 -12.719 1 97.81 222 LEU B N 1
ATOM 7573 C CA . LEU B 1 222 ? 39.625 4.93 -12.094 1 97.81 222 LEU B CA 1
ATOM 7574 C C . LEU B 1 222 ? 38.156 5.109 -12.469 1 97.81 222 LEU B C 1
ATOM 7576 O O . LEU B 1 222 ? 37.812 5.062 -13.656 1 97.81 222 LEU B O 1
ATOM 7580 N N . LEU B 1 223 ? 37.312 5.312 -11.445 1 98.38 223 LEU B N 1
ATOM 7581 C CA . LEU B 1 223 ? 35.875 5.418 -11.695 1 98.38 223 LEU B CA 1
ATOM 7582 C C . LEU B 1 223 ? 35.594 6.516 -12.703 1 98.38 223 LEU B C 1
ATOM 7584 O O . LEU B 1 223 ? 34.75 6.332 -13.609 1 98.38 223 LEU B O 1
ATOM 7588 N N . ILE B 1 224 ? 36.281 7.691 -12.656 1 97.94 224 ILE B N 1
ATOM 7589 C CA . ILE B 1 224 ? 36 8.852 -13.492 1 97.94 224 ILE B CA 1
ATOM 7590 C C . ILE B 1 224 ? 36.438 8.562 -14.93 1 97.94 224 ILE B C 1
ATOM 7592 O O . ILE B 1 224 ? 36.031 9.281 -15.859 1 97.94 224 ILE B O 1
ATOM 7596 N N . GLU B 1 225 ? 37.219 7.488 -15.172 1 97.81 225 GLU B N 1
ATOM 7597 C CA . GLU B 1 225 ? 37.688 7.137 -16.5 1 97.81 225 GLU B CA 1
ATOM 7598 C C . GLU B 1 225 ? 36.844 6.02 -17.109 1 97.81 225 GLU B C 1
ATOM 7600 O O . GLU B 1 225 ? 37 5.68 -18.281 1 97.81 225 GLU B O 1
ATOM 7605 N N . CYS B 1 226 ? 35.969 5.461 -16.344 1 98.31 226 CYS B N 1
ATOM 7606 C CA . CYS B 1 226 ? 35.094 4.422 -16.859 1 98.31 226 CYS B CA 1
ATOM 7607 C C . CYS B 1 226 ? 34.094 5.004 -17.828 1 98.31 226 CYS B C 1
ATOM 7609 O O . CYS B 1 226 ? 33.656 6.152 -17.688 1 98.31 226 CYS B O 1
ATOM 7611 N N . THR B 1 227 ? 33.688 4.203 -18.859 1 98.06 227 THR B N 1
ATOM 7612 C CA . THR B 1 227 ? 32.594 4.598 -19.703 1 98.06 227 THR B CA 1
ATOM 7613 C C . THR B 1 227 ? 31.25 4.426 -18.984 1 98.06 227 THR B C 1
ATOM 7615 O O . THR B 1 227 ? 31.172 3.686 -18 1 98.06 227 THR B O 1
ATOM 7618 N N . ASN B 1 228 ? 30.25 5.113 -19.422 1 98.25 228 ASN B N 1
ATOM 7619 C CA . ASN B 1 228 ? 28.922 4.961 -18.828 1 98.25 228 ASN B CA 1
ATOM 7620 C C . ASN B 1 228 ? 28.391 3.541 -19 1 98.25 228 ASN B C 1
ATOM 7622 O O . ASN B 1 228 ? 27.641 3.053 -18.156 1 98.25 228 ASN B O 1
ATOM 7626 N N . TRP B 1 229 ? 28.812 2.859 -20.078 1 98.19 229 TRP B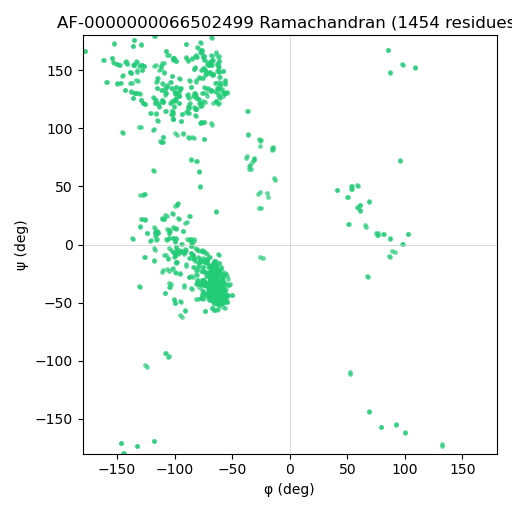 N 1
ATOM 7627 C CA . TRP B 1 229 ? 28.453 1.46 -20.281 1 98.19 229 TRP B CA 1
ATOM 7628 C C . TRP B 1 229 ? 29.047 0.579 -19.188 1 98.19 229 TRP B C 1
ATOM 7630 O O . TRP B 1 229 ? 28.344 -0.245 -18.594 1 98.19 229 TRP B O 1
ATOM 7640 N N . GLU B 1 230 ? 30.344 0.815 -18.938 1 98.38 230 GLU B N 1
ATOM 7641 C CA . GLU B 1 230 ? 31 0.051 -17.875 1 98.38 230 GLU B CA 1
ATOM 7642 C C . GLU B 1 230 ? 30.344 0.284 -16.531 1 98.38 230 GLU B C 1
ATOM 7644 O O . GLU B 1 230 ? 30.094 -0.665 -15.781 1 98.38 230 GLU B O 1
ATOM 7649 N N . LEU B 1 231 ? 30.016 1.545 -16.234 1 98.69 231 LEU B N 1
ATOM 7650 C CA . LEU B 1 231 ? 29.453 1.925 -14.945 1 98.69 231 LEU B CA 1
ATOM 7651 C C . LEU B 1 231 ? 28.031 1.374 -14.797 1 98.69 231 LEU B C 1
ATOM 7653 O O . LEU B 1 231 ? 27.609 1.033 -13.688 1 98.69 231 LEU B O 1
ATOM 7657 N N . SER B 1 232 ? 27.25 1.276 -15.883 1 98.31 232 SER B N 1
ATOM 7658 C CA . SER B 1 232 ? 25.891 0.767 -15.859 1 98.31 232 SER B CA 1
ATOM 7659 C C . SER B 1 232 ? 25.859 -0.745 -15.656 1 98.31 232 SER B C 1
ATOM 7661 O O . SER B 1 232 ? 24.797 -1.337 -15.484 1 98.31 232 SER B O 1
ATOM 7663 N N . ASN B 1 233 ? 27.078 -1.381 -15.688 1 98.56 233 ASN B N 1
ATOM 7664 C CA . ASN B 1 233 ? 27.125 -2.834 -15.586 1 98.56 233 ASN B CA 1
ATOM 7665 C C . ASN B 1 233 ? 27.875 -3.279 -14.336 1 98.56 233 ASN B C 1
ATOM 7667 O O . ASN B 1 233 ? 28.281 -4.438 -14.227 1 98.56 233 ASN B O 1
ATOM 7671 N N . LEU B 1 234 ? 28.125 -2.367 -13.406 1 98.38 234 LEU B N 1
ATOM 7672 C CA . LEU B 1 234 ? 28.656 -2.74 -12.102 1 98.38 234 LEU B CA 1
ATOM 7673 C C . LEU B 1 234 ? 27.594 -3.428 -11.258 1 98.38 234 LEU B C 1
ATOM 7675 O O . LEU B 1 234 ? 26.406 -3.117 -11.367 1 98.38 234 LEU B O 1
ATOM 7679 N N . ASN B 1 235 ? 28.016 -4.371 -10.422 1 97.5 235 ASN B N 1
ATOM 7680 C CA . ASN B 1 235 ? 27.047 -5.035 -9.562 1 97.5 235 ASN B CA 1
ATOM 7681 C C . ASN B 1 235 ? 26.5 -4.09 -8.492 1 97.5 235 ASN B C 1
ATOM 7683 O O . ASN B 1 235 ? 27.156 -3.125 -8.117 1 97.5 235 ASN B O 1
ATOM 7687 N N . GLY B 1 236 ? 25.297 -4.395 -8.016 1 97.69 236 GLY B N 1
ATOM 7688 C CA . GLY B 1 236 ? 24.578 -3.518 -7.105 1 97.69 236 GLY B CA 1
ATOM 7689 C C . GLY B 1 236 ? 25.266 -3.357 -5.762 1 97.69 236 GLY B C 1
ATOM 7690 O O . GLY B 1 236 ? 25.188 -2.297 -5.141 1 97.69 236 GLY B O 1
ATOM 7691 N N . ASP B 1 237 ? 25.953 -4.406 -5.262 1 97.56 237 ASP B N 1
ATOM 7692 C CA . ASP B 1 237 ? 26.641 -4.328 -3.982 1 97.56 237 ASP B CA 1
ATOM 7693 C C . ASP B 1 237 ? 27.719 -3.238 -4.008 1 97.56 237 ASP B C 1
ATOM 7695 O O . ASP B 1 237 ? 27.844 -2.469 -3.053 1 97.56 237 ASP B O 1
ATOM 7699 N N . LEU B 1 238 ? 28.453 -3.217 -5.098 1 97.19 238 LEU B N 1
ATOM 7700 C CA . LEU B 1 238 ? 29.469 -2.188 -5.246 1 97.19 238 LEU B CA 1
ATOM 7701 C C . LEU B 1 238 ? 28.828 -0.811 -5.41 1 97.19 238 LEU B C 1
ATOM 7703 O O . LEU B 1 238 ? 29.281 0.164 -4.812 1 97.19 238 LEU B O 1
ATOM 7707 N N . SER B 1 239 ? 27.812 -0.751 -6.246 1 97.75 239 SER B N 1
ATOM 7708 C CA . SER B 1 239 ? 27.125 0.509 -6.535 1 97.75 239 SER B CA 1
ATOM 7709 C C . SER B 1 239 ? 26.656 1.188 -5.258 1 97.75 239 SER B C 1
ATOM 7711 O O . SER B 1 239 ? 26.828 2.398 -5.09 1 97.75 239 SER B O 1
ATOM 7713 N N . VAL B 1 240 ? 26.062 0.417 -4.32 1 97.19 240 VAL B N 1
ATOM 7714 C CA . VAL B 1 240 ? 25.453 1.014 -3.137 1 97.19 240 VAL B CA 1
ATOM 7715 C C . VAL B 1 240 ? 26.5 1.185 -2.041 1 97.19 240 VAL B C 1
ATOM 7717 O O . VAL B 1 240 ? 26.297 1.921 -1.076 1 97.19 240 VAL B O 1
ATOM 7720 N N . LYS B 1 241 ? 27.641 0.619 -2.18 1 96.88 241 LYS B N 1
ATOM 7721 C CA . LYS B 1 241 ? 28.766 0.737 -1.253 1 96.88 241 LYS B CA 1
ATOM 7722 C C . LYS B 1 241 ? 29.531 2.041 -1.473 1 96.88 241 LYS B C 1
ATOM 7724 O O . LYS B 1 241 ? 30.062 2.625 -0.525 1 96.88 241 LYS B O 1
ATOM 7729 N N . LEU B 1 242 ? 29.562 2.543 -2.68 1 97.38 242 LEU B N 1
ATOM 7730 C CA . LEU B 1 242 ? 30.422 3.631 -3.119 1 97.38 242 LEU B CA 1
ATOM 7731 C C . LEU B 1 242 ? 30.109 4.918 -2.363 1 97.38 242 LEU B C 1
ATOM 7733 O O . LEU B 1 242 ? 31.016 5.648 -1.966 1 97.38 242 LEU B O 1
ATOM 7737 N N . PRO B 1 243 ? 28.781 5.25 -2.143 1 96.62 243 PRO B N 1
ATOM 7738 C CA . PRO B 1 243 ? 28.516 6.473 -1.381 1 96.62 243 PRO B CA 1
ATOM 7739 C C . PRO B 1 243 ? 29.141 6.453 0.011 1 96.62 243 PRO B C 1
ATOM 7741 O O . PRO B 1 243 ? 29.594 7.492 0.495 1 96.62 243 PRO B O 1
ATOM 7744 N N . TYR B 1 244 ? 29.156 5.316 0.621 1 96.5 244 TYR B N 1
ATOM 7745 C CA . TYR B 1 244 ? 29.75 5.199 1.95 1 96.5 244 TYR B CA 1
ATOM 7746 C C . TYR B 1 244 ? 31.266 5.336 1.89 1 96.5 244 TYR B C 1
ATOM 7748 O O . TYR B 1 244 ? 31.875 5.945 2.771 1 96.5 244 TYR B O 1
ATOM 7756 N N . GLN B 1 245 ? 31.891 4.82 0.865 1 96.81 245 GLN B N 1
ATOM 7757 C CA . GLN B 1 245 ? 33.312 5.008 0.662 1 96.81 245 GLN B CA 1
ATOM 7758 C C . GLN B 1 245 ? 33.656 6.488 0.493 1 96.81 245 GLN B C 1
ATOM 7760 O O . GLN B 1 245 ? 34.625 6.98 1.086 1 96.81 245 GLN B O 1
ATOM 7765 N N . ILE B 1 246 ? 32.875 7.129 -0.277 1 97.62 246 ILE B N 1
ATOM 7766 C CA . ILE B 1 246 ? 33.094 8.547 -0.551 1 97.62 246 ILE B CA 1
ATOM 7767 C C . ILE B 1 246 ? 32.938 9.352 0.734 1 97.62 246 ILE B C 1
ATOM 7769 O O . ILE B 1 246 ? 33.688 10.297 0.986 1 97.62 246 ILE B O 1
ATOM 7773 N N . SER B 1 247 ? 31.875 8.977 1.489 1 96.56 247 SER B N 1
ATOM 7774 C CA . SER B 1 247 ? 31.656 9.633 2.773 1 96.56 247 SER B CA 1
ATOM 7775 C C . SER B 1 247 ? 32.906 9.555 3.658 1 96.56 247 SER B C 1
ATOM 7777 O O . SER B 1 247 ? 33.312 10.547 4.27 1 96.56 247 SER B O 1
ATOM 7779 N N . LEU B 1 248 ? 33.562 8.422 3.729 1 96.19 248 LEU B N 1
ATOM 7780 C CA . LEU B 1 248 ? 34.75 8.195 4.547 1 96.19 248 LEU B CA 1
ATOM 7781 C C . LEU B 1 248 ? 35.938 8.953 3.979 1 96.19 248 LEU B C 1
ATOM 7783 O O . LEU B 1 248 ? 36.688 9.609 4.719 1 96.19 248 LEU B O 1
ATOM 7787 N N . GLU B 1 249 ? 36.125 8.945 2.701 1 96.5 249 GLU B N 1
ATOM 7788 C CA . GLU B 1 249 ? 37.281 9.562 2.053 1 96.5 249 GLU B CA 1
ATOM 7789 C C . GLU B 1 249 ? 37.219 11.086 2.131 1 96.5 249 GLU B C 1
ATOM 7791 O O . GLU B 1 249 ? 38.219 11.75 2.324 1 96.5 249 GLU B O 1
ATOM 7796 N N . CYS B 1 250 ? 36 11.578 2.002 1 97.12 250 CYS B N 1
ATOM 7797 C CA . CYS B 1 250 ? 35.844 13.031 1.96 1 97.12 250 CYS B CA 1
ATOM 7798 C C . CYS B 1 250 ? 35.5 13.578 3.34 1 97.12 250 CYS B C 1
ATOM 7800 O O . CYS B 1 250 ? 35.406 14.789 3.52 1 97.12 250 CYS B O 1
ATOM 7802 N N . ASN B 1 251 ? 35.312 12.719 4.273 1 95 251 ASN B N 1
ATOM 7803 C CA . ASN B 1 251 ? 34.906 13.117 5.625 1 95 251 ASN B CA 1
ATOM 7804 C C . ASN B 1 251 ? 33.656 13.977 5.609 1 95 251 ASN B C 1
ATOM 7806 O O . ASN B 1 251 ? 33.656 15.078 6.16 1 95 251 ASN B O 1
ATOM 7810 N N . LEU B 1 252 ? 32.688 13.516 4.871 1 94.69 252 LEU B N 1
ATOM 7811 C CA . LEU B 1 252 ? 31.391 14.156 4.773 1 94.69 252 LEU B CA 1
ATOM 7812 C C . LEU B 1 252 ? 30.297 13.25 5.352 1 94.69 252 LEU B C 1
ATOM 7814 O O . LEU B 1 252 ? 30.359 12.031 5.199 1 94.69 252 LEU B O 1
ATOM 7818 N N . PRO B 1 253 ? 29.312 13.859 6.008 1 91.44 253 PRO B N 1
ATOM 7819 C CA . PRO B 1 253 ? 28.172 13.039 6.395 1 91.44 253 PRO B CA 1
ATOM 7820 C C . PRO B 1 253 ? 27.531 12.328 5.203 1 91.44 253 PRO B C 1
ATOM 7822 O O . PRO B 1 253 ? 27.422 12.898 4.117 1 91.44 253 PRO B O 1
ATOM 7825 N N . ILE B 1 254 ? 27.109 11.078 5.434 1 92.94 254 ILE B N 1
ATOM 7826 C CA . ILE B 1 254 ? 26.578 10.227 4.375 1 92.94 254 ILE B CA 1
ATOM 7827 C C . ILE B 1 254 ? 25.375 10.906 3.711 1 92.94 254 ILE B C 1
ATOM 7829 O O . ILE B 1 254 ? 25.172 10.773 2.502 1 92.94 254 ILE B O 1
ATOM 7833 N N . GLU B 1 255 ? 24.578 11.688 4.488 1 89.38 255 GLU B N 1
ATOM 7834 C CA . GLU B 1 255 ? 23.406 12.391 3.943 1 89.38 255 GLU B CA 1
ATOM 7835 C C . GLU B 1 255 ? 23.828 13.43 2.91 1 89.38 255 GLU B C 1
ATOM 7837 O O . GLU B 1 255 ? 23.156 13.617 1.898 1 89.38 255 GLU B O 1
ATOM 7842 N N . ASN B 1 256 ? 24.938 14.125 3.141 1 91.75 256 ASN B N 1
ATOM 7843 C CA . ASN B 1 256 ? 25.453 15.117 2.205 1 91.75 256 ASN B CA 1
ATOM 7844 C C . ASN B 1 256 ? 25.969 14.461 0.919 1 91.75 256 ASN B C 1
ATOM 7846 O O . ASN B 1 256 ? 25.766 15 -0.172 1 91.75 256 ASN B O 1
ATOM 7850 N N . VAL B 1 257 ? 26.625 13.344 1.133 1 94.75 257 VAL B N 1
ATOM 7851 C CA . VAL B 1 257 ? 27.125 12.617 -0.027 1 94.75 257 VAL B CA 1
ATOM 7852 C C . VAL B 1 257 ? 25.969 12.195 -0.926 1 94.75 257 VAL B C 1
ATOM 7854 O O . VAL B 1 257 ? 26.016 12.391 -2.143 1 94.75 257 VAL B O 1
ATOM 7857 N N . TYR B 1 258 ? 24.906 11.68 -0.339 1 93.25 258 TYR B N 1
ATOM 7858 C CA . TYR B 1 258 ? 23.734 11.266 -1.102 1 93.25 258 TYR B CA 1
ATOM 7859 C C . TYR B 1 258 ? 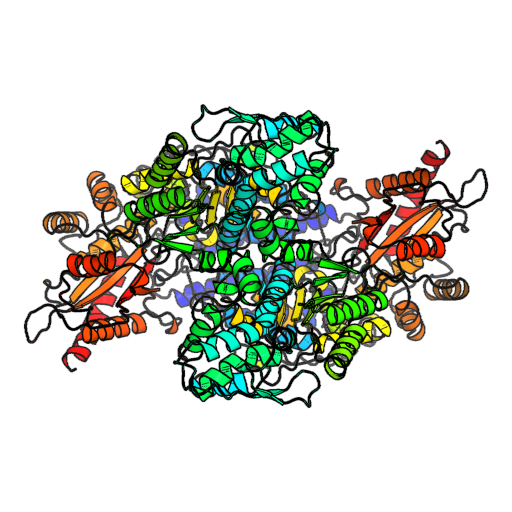23.078 12.461 -1.793 1 93.25 258 TYR B C 1
ATOM 7861 O O . TYR B 1 258 ? 22.656 12.359 -2.945 1 93.25 258 TYR B O 1
ATOM 7869 N N . GLU B 1 259 ? 23 13.539 -1.094 1 92.25 259 GLU B N 1
ATOM 7870 C CA . GLU B 1 259 ? 22.406 14.742 -1.68 1 92.25 259 GLU B CA 1
ATOM 7871 C C . GLU B 1 259 ? 23.156 15.164 -2.936 1 92.25 259 GLU B C 1
ATOM 7873 O O . GLU B 1 259 ? 22.547 15.516 -3.945 1 92.25 259 GLU B O 1
ATOM 7878 N N . ILE B 1 260 ? 24.484 15.125 -2.881 1 95.69 260 ILE B N 1
ATOM 7879 C CA . ILE B 1 260 ? 25.328 15.531 -4 1 95.69 260 ILE B CA 1
ATOM 7880 C C . ILE B 1 260 ? 25.141 14.547 -5.16 1 95.69 260 ILE B C 1
ATOM 7882 O O . ILE B 1 260 ? 24.922 14.961 -6.301 1 95.69 260 ILE B O 1
ATOM 7886 N N . ILE B 1 261 ? 25.219 13.266 -4.852 1 96.25 261 ILE B N 1
ATOM 7887 C CA . ILE B 1 261 ? 25.125 12.234 -5.883 1 96.25 261 ILE B CA 1
ATOM 7888 C C . ILE B 1 261 ? 23.766 12.305 -6.562 1 96.25 261 ILE B C 1
ATOM 7890 O O . ILE B 1 261 ? 23.656 12.188 -7.789 1 96.25 261 ILE B O 1
ATOM 7894 N N . LYS B 1 262 ? 22.703 12.516 -5.824 1 94.19 262 LYS B N 1
ATOM 7895 C CA . LYS B 1 262 ? 21.344 12.477 -6.328 1 94.19 262 LYS B CA 1
ATOM 7896 C C . LYS B 1 262 ? 21.094 13.609 -7.316 1 94.19 262 LYS B C 1
ATOM 7898 O O . LYS B 1 262 ? 20.234 13.492 -8.203 1 94.19 262 LYS B O 1
ATOM 7903 N N . ARG B 1 263 ? 21.891 14.695 -7.273 1 95.62 263 ARG B N 1
ATOM 7904 C CA . ARG B 1 263 ? 21.766 15.797 -8.219 1 95.62 263 ARG B CA 1
ATOM 7905 C C . ARG B 1 263 ? 22.031 15.328 -9.648 1 95.62 263 ARG B C 1
ATOM 7907 O O . ARG B 1 263 ? 21.531 15.93 -10.609 1 95.62 263 ARG B O 1
ATOM 7914 N N . TYR B 1 264 ? 22.719 14.258 -9.734 1 97.69 264 TYR B N 1
ATOM 7915 C CA . TYR B 1 264 ? 23.125 13.781 -11.055 1 97.69 264 TYR B CA 1
ATOM 7916 C C . TYR B 1 264 ? 22.453 12.453 -11.383 1 97.69 264 TYR B C 1
ATOM 7918 O O . TYR B 1 264 ? 22.844 11.773 -12.328 1 97.69 264 TYR B O 1
ATOM 7926 N N . HIS B 1 265 ? 21.516 12.078 -10.602 1 97.38 265 HIS B N 1
ATOM 7927 C CA . HIS B 1 265 ? 20.875 10.773 -10.688 1 97.38 265 HIS B CA 1
ATOM 7928 C C . HIS B 1 265 ? 19.453 10.891 -11.242 1 97.38 265 HIS B C 1
ATOM 7930 O O . HIS B 1 265 ? 18.906 11.992 -11.297 1 97.38 265 HIS B O 1
ATOM 7936 N N . LEU B 1 266 ? 18.828 9.766 -11.648 1 95.25 266 LEU B N 1
ATOM 7937 C CA . LEU B 1 266 ? 17.453 9.648 -12.133 1 95.25 266 LEU B CA 1
ATOM 7938 C C . LEU B 1 266 ? 16.469 10.281 -11.148 1 95.25 266 LEU B C 1
ATOM 7940 O O . LEU B 1 266 ? 15.445 10.836 -11.547 1 95.25 266 LEU B O 1
ATOM 7944 N N . CYS B 1 267 ? 16.766 10.18 -9.906 1 94.06 267 CYS B N 1
ATOM 7945 C CA . CYS B 1 267 ? 15.836 10.633 -8.883 1 94.06 267 CYS B CA 1
ATOM 7946 C C . CYS B 1 267 ? 15.594 12.133 -8.992 1 94.06 267 CYS B C 1
ATOM 7948 O O . CYS B 1 267 ? 14.484 12.609 -8.734 1 94.06 267 CYS B O 1
ATOM 7950 N N . SER B 1 268 ? 16.594 12.93 -9.383 1 95.81 268 SER B N 1
ATOM 7951 C CA . SER B 1 268 ? 16.469 14.375 -9.516 1 95.81 268 SER B CA 1
ATOM 7952 C C . SER B 1 268 ? 16.266 14.781 -10.977 1 95.81 268 SER B C 1
ATOM 7954 O O . SER B 1 268 ? 15.312 15.477 -11.312 1 95.81 268 SER B O 1
ATOM 7956 N N . LEU B 1 269 ? 17.078 14.242 -11.844 1 97.25 269 LEU B N 1
ATOM 7957 C CA . LEU B 1 269 ? 17.078 14.648 -13.242 1 97.25 269 LEU B CA 1
ATOM 7958 C C . LEU B 1 269 ? 15.844 14.109 -13.969 1 97.25 269 LEU B C 1
ATOM 7960 O O . LEU B 1 269 ? 15.367 14.727 -14.922 1 97.25 269 LEU B O 1
ATOM 7964 N N . GLY B 1 270 ? 15.367 12.906 -13.531 1 96.62 270 GLY B N 1
ATOM 7965 C CA . GLY B 1 270 ? 14.336 12.195 -14.273 1 96.62 270 GLY B CA 1
ATOM 7966 C C . GLY B 1 270 ? 14.891 11.336 -15.391 1 96.62 270 GLY B C 1
ATOM 7967 O O . GLY B 1 270 ? 16.047 11.477 -15.773 1 96.62 270 GLY B O 1
ATOM 7968 N N . THR B 1 271 ? 14.055 10.5 -15.906 1 96.69 271 THR B N 1
ATOM 7969 C CA . THR B 1 271 ? 14.438 9.539 -16.922 1 96.69 271 THR B CA 1
ATOM 7970 C C . THR B 1 271 ? 14.852 10.25 -18.219 1 96.69 271 THR B C 1
ATOM 7972 O O . THR B 1 271 ? 15.867 9.898 -18.812 1 96.69 271 THR B O 1
ATOM 7975 N N . PHE B 1 272 ? 14.18 11.305 -18.641 1 96 272 PHE B N 1
ATOM 7976 C CA . PHE B 1 272 ? 14.438 11.992 -19.906 1 96 272 PHE B CA 1
ATOM 7977 C C . PHE B 1 272 ? 15.82 12.648 -19.891 1 96 272 PHE B C 1
ATOM 7979 O O . PHE B 1 272 ? 16.703 12.273 -20.656 1 96 272 PHE B O 1
ATOM 7986 N N . LYS B 1 273 ? 16.094 13.516 -18.922 1 96.19 273 LYS B N 1
ATOM 7987 C CA . LYS B 1 273 ? 17.344 14.281 -18.891 1 96.19 273 LYS B CA 1
ATOM 7988 C C . LYS B 1 273 ? 18.531 13.375 -18.594 1 96.19 273 LYS B C 1
ATOM 7990 O O . LYS B 1 273 ? 19.641 13.602 -19.109 1 96.19 273 LYS B O 1
ATOM 7995 N N . PHE B 1 274 ? 18.359 12.406 -17.75 1 97.38 274 PHE B N 1
ATOM 7996 C CA . PHE B 1 274 ? 19.453 11.508 -17.391 1 97.38 274 PHE B CA 1
ATOM 7997 C C . PHE B 1 274 ? 19.984 10.773 -18.609 1 97.38 274 PHE B C 1
ATOM 7999 O O . PHE B 1 274 ? 21.188 10.742 -18.844 1 97.38 274 PHE B O 1
ATOM 8006 N N . PHE B 1 275 ? 19.078 10.18 -19.406 1 96.25 275 PHE B N 1
ATOM 8007 C CA . PHE B 1 275 ? 19.516 9.359 -20.531 1 96.25 275 PHE B CA 1
ATOM 8008 C C . PHE B 1 275 ? 20 10.227 -21.672 1 96.25 275 PHE B C 1
ATOM 8010 O O . PHE B 1 275 ? 20.922 9.844 -22.406 1 96.25 275 PHE B O 1
ATOM 8017 N N . VAL B 1 276 ? 19.438 11.438 -21.812 1 94.31 276 VAL B N 1
ATOM 8018 C CA . VAL B 1 276 ? 19.922 12.367 -22.828 1 94.31 276 VAL B CA 1
ATOM 8019 C C . VAL B 1 276 ? 21.328 12.82 -22.484 1 94.31 276 VAL B C 1
ATOM 8021 O O . VAL B 1 276 ? 22.234 12.766 -23.328 1 94.31 276 VAL B O 1
ATOM 8024 N N . LYS B 1 277 ? 21.531 13.148 -21.25 1 95.56 277 LYS B N 1
ATOM 8025 C CA . LYS B 1 277 ? 22.797 13.727 -20.812 1 95.56 277 LYS B CA 1
ATOM 8026 C C . LYS B 1 277 ? 23.922 12.688 -20.828 1 95.56 277 LYS B C 1
ATOM 8028 O O . LYS B 1 277 ? 25.078 13.008 -21.125 1 95.56 277 LYS B O 1
ATOM 8033 N N . ASN B 1 278 ? 23.625 11.477 -20.484 1 97.31 278 ASN B N 1
ATOM 8034 C CA . ASN B 1 278 ? 24.656 10.469 -20.297 1 97.31 278 ASN B CA 1
ATOM 8035 C C . ASN B 1 278 ? 24.797 9.578 -21.516 1 97.31 278 ASN B C 1
ATOM 8037 O O . ASN B 1 278 ? 25.688 8.734 -21.594 1 97.31 278 ASN B O 1
ATOM 8041 N N . LYS B 1 279 ? 23.922 9.734 -22.531 1 95.44 279 LYS B N 1
ATOM 8042 C CA . LYS B 1 279 ? 23.969 9 -23.797 1 95.44 279 LYS B CA 1
ATOM 8043 C C . LYS B 1 279 ? 24.016 7.496 -23.547 1 95.44 279 LYS B C 1
ATOM 8045 O O . LYS B 1 279 ? 24.906 6.805 -24.062 1 95.44 279 LYS B O 1
ATOM 8050 N N . ILE B 1 280 ? 23.156 7.004 -22.766 1 95.69 280 ILE B N 1
ATOM 8051 C CA . ILE B 1 280 ? 22.984 5.586 -22.469 1 95.69 280 ILE B CA 1
ATOM 8052 C C . ILE B 1 280 ? 21.703 5.07 -23.125 1 95.69 280 ILE B C 1
ATOM 8054 O O . ILE B 1 280 ? 20.688 5.758 -23.141 1 95.69 280 ILE B O 1
ATOM 8058 N N . ASN B 1 281 ? 21.797 3.918 -23.766 1 95.5 281 ASN B N 1
ATOM 8059 C CA . ASN B 1 281 ? 20.578 3.301 -24.297 1 95.5 281 ASN B CA 1
ATOM 8060 C C . ASN B 1 281 ? 19.578 2.98 -23.188 1 95.5 281 ASN B C 1
ATOM 8062 O O . ASN B 1 281 ? 19.969 2.643 -22.078 1 95.5 281 ASN B O 1
ATOM 8066 N N . GLU B 1 282 ? 18.281 3.121 -23.484 1 95.12 282 GLU B N 1
ATOM 8067 C CA . GLU B 1 282 ? 17.281 2.781 -22.484 1 95.12 282 GLU B CA 1
ATOM 8068 C C . GLU B 1 282 ? 17.438 1.335 -22.016 1 95.12 282 GLU B C 1
ATOM 8070 O O . GLU B 1 282 ? 17.578 0.426 -22.844 1 95.12 282 GLU B O 1
ATOM 8075 N N . PRO B 1 283 ? 17.453 1.192 -20.766 1 98.25 283 PRO B N 1
ATOM 8076 C CA . PRO B 1 283 ? 17.594 -0.157 -20.219 1 98.25 283 PRO B CA 1
ATOM 8077 C C . PRO B 1 283 ? 16.312 -0.973 -20.312 1 98.25 283 PRO B C 1
ATOM 8079 O O . PRO B 1 283 ? 15.242 -0.421 -20.594 1 98.25 283 PRO B O 1
ATOM 8082 N N . ILE B 1 284 ? 16.406 -2.262 -20.094 1 98.56 284 ILE B N 1
ATOM 8083 C CA . ILE B 1 284 ? 15.219 -3.113 -20.234 1 98.56 284 ILE B CA 1
ATOM 8084 C C . ILE B 1 284 ? 15.125 -4.043 -19.016 1 98.56 284 ILE B C 1
ATOM 8086 O O . ILE B 1 284 ? 16.094 -4.215 -18.281 1 98.56 284 ILE B O 1
ATOM 8090 N N . TYR B 1 285 ? 13.953 -4.527 -18.766 1 98.81 285 TYR B N 1
ATOM 8091 C CA . TYR B 1 285 ? 13.68 -5.641 -17.859 1 98.81 285 TYR B CA 1
ATOM 8092 C C . TYR B 1 285 ? 13.383 -6.914 -18.641 1 98.81 285 TYR B C 1
ATOM 8094 O O . TYR B 1 285 ? 12.766 -6.867 -19.703 1 98.81 285 TYR B O 1
ATOM 8102 N N . LEU B 1 286 ? 13.875 -8.008 -18.172 1 98.75 286 LEU B N 1
ATOM 8103 C CA . LEU B 1 286 ? 13.422 -9.305 -18.672 1 98.75 286 LEU B CA 1
ATOM 8104 C C . LEU B 1 286 ? 12.406 -9.922 -17.719 1 98.75 286 LEU B C 1
ATOM 8106 O O . LEU B 1 286 ? 12.688 -10.07 -16.516 1 98.75 286 LEU B O 1
ATOM 8110 N N . ILE B 1 287 ? 11.266 -10.258 -18.234 1 97.19 287 ILE B N 1
ATOM 8111 C CA . ILE B 1 287 ? 10.164 -10.781 -17.438 1 97.19 287 ILE B CA 1
ATOM 8112 C C . ILE B 1 287 ? 9.547 -11.984 -18.141 1 97.19 287 ILE B C 1
ATOM 8114 O O . ILE B 1 287 ? 9.273 -11.938 -19.344 1 97.19 287 ILE B O 1
ATOM 8118 N N . PRO B 1 288 ? 9.359 -13.109 -17.422 1 96.56 288 PRO B N 1
ATOM 8119 C CA . PRO B 1 288 ? 8.703 -14.242 -18.094 1 96.56 288 PRO B CA 1
ATOM 8120 C C . PRO B 1 288 ? 7.234 -13.977 -18.406 1 96.56 288 PRO B C 1
ATOM 8122 O O . PRO B 1 288 ? 6.578 -13.211 -17.688 1 96.56 288 PRO B O 1
ATOM 8125 N N . ALA B 1 289 ? 6.707 -14.633 -19.391 1 93.44 289 ALA B N 1
ATOM 8126 C CA . ALA B 1 289 ? 5.32 -14.445 -19.812 1 93.44 289 ALA B CA 1
ATOM 8127 C C . ALA B 1 289 ? 4.355 -14.875 -18.703 1 93.44 289 ALA B C 1
ATOM 8129 O O . ALA B 1 289 ? 3.193 -14.461 -18.703 1 93.44 289 ALA B O 1
ATOM 8130 N N . SER B 1 290 ? 4.812 -15.641 -17.781 1 92.56 290 SER B N 1
ATOM 8131 C CA . SER B 1 290 ? 3.986 -16.109 -16.672 1 92.56 290 SER B CA 1
ATOM 8132 C C . SER B 1 290 ? 3.959 -15.109 -15.531 1 92.56 290 SER B C 1
ATOM 8134 O O . SER B 1 290 ? 3.283 -15.32 -14.523 1 92.56 290 SER B O 1
ATOM 8136 N N . ALA B 1 291 ? 4.668 -13.992 -15.648 1 95 291 ALA B N 1
ATOM 8137 C CA . ALA B 1 291 ? 4.801 -13.016 -14.57 1 95 291 ALA B CA 1
ATOM 8138 C C . ALA B 1 291 ? 3.461 -12.344 -14.266 1 95 291 ALA B C 1
ATOM 8140 O O . ALA B 1 291 ? 2.627 -12.18 -15.164 1 95 291 ALA B O 1
ATOM 8141 N N . HIS B 1 292 ? 3.24 -12.031 -13.055 1 92.44 292 HIS B N 1
ATOM 8142 C CA . HIS B 1 292 ? 2.084 -11.25 -12.625 1 92.44 292 HIS B CA 1
ATOM 8143 C C . HIS B 1 292 ? 2.037 -9.898 -13.328 1 92.44 292 HIS B C 1
ATOM 8145 O O . HIS B 1 292 ? 3.08 -9.312 -13.633 1 92.44 292 HIS B O 1
ATOM 8151 N N . TYR B 1 293 ? 0.945 -9.344 -13.562 1 90.19 293 TYR B N 1
ATOM 8152 C CA . TYR B 1 293 ? 0.755 -8.133 -14.352 1 90.19 293 TYR B CA 1
ATOM 8153 C C . TYR B 1 293 ? 1.374 -6.922 -13.648 1 90.19 293 TYR B C 1
ATOM 8155 O O . TYR B 1 293 ? 1.609 -5.887 -14.281 1 90.19 293 TYR B O 1
ATOM 8163 N N . CYS B 1 294 ? 1.651 -7.031 -12.336 1 94.25 294 CYS B N 1
ATOM 8164 C CA . CYS B 1 294 ? 2.184 -5.898 -11.586 1 94.25 294 CYS B CA 1
ATOM 8165 C C . CYS B 1 294 ? 3.547 -5.48 -12.125 1 94.25 294 CYS B C 1
ATOM 8167 O O . CYS B 1 294 ? 3.975 -4.34 -11.93 1 94.25 294 CYS B O 1
ATOM 8169 N N . PHE B 1 295 ? 4.281 -6.355 -12.797 1 96.44 295 PHE B N 1
ATOM 8170 C CA . PHE B 1 295 ? 5.594 -5.992 -13.32 1 96.44 295 PHE B CA 1
ATOM 8171 C C . PHE B 1 295 ? 5.461 -5.035 -14.5 1 96.44 295 PHE B C 1
ATOM 8173 O O . PHE B 1 295 ? 6.266 -4.113 -14.648 1 96.44 295 PHE B O 1
ATOM 8180 N N . LYS B 1 296 ? 4.488 -5.352 -15.414 1 94.62 296 LYS B N 1
ATOM 8181 C CA . LYS B 1 296 ? 4.207 -4.359 -16.453 1 94.62 296 LYS B CA 1
ATOM 8182 C C . LYS B 1 296 ? 3.83 -3.016 -15.836 1 94.62 296 LYS B C 1
ATOM 8184 O O . LYS B 1 296 ? 4.297 -1.968 -16.281 1 94.62 296 LYS B O 1
ATOM 8189 N N . LYS B 1 297 ? 3.002 -3.012 -14.836 1 95 297 LYS B N 1
ATOM 8190 C CA . LYS B 1 297 ? 2.627 -1.8 -14.109 1 95 297 LYS B CA 1
ATOM 8191 C C . LYS B 1 297 ? 3.855 -1.107 -13.531 1 95 297 LYS B C 1
ATOM 8193 O O . LYS B 1 297 ? 3.967 0.12 -13.578 1 95 297 LYS B O 1
ATOM 8198 N N . ALA B 1 298 ? 4.738 -1.877 -12.93 1 96.94 298 ALA B N 1
ATOM 8199 C CA . ALA B 1 298 ? 5.945 -1.344 -12.305 1 96.94 298 ALA B CA 1
ATOM 8200 C C . ALA B 1 298 ? 6.781 -0.55 -13.305 1 96.94 298 ALA B C 1
ATOM 8202 O O . ALA B 1 298 ? 7.184 0.582 -13.031 1 96.94 298 ALA B O 1
ATOM 8203 N N . VAL B 1 299 ? 7.016 -1.129 -14.469 1 97.62 299 VAL B N 1
ATOM 8204 C CA . VAL B 1 299 ? 7.883 -0.519 -15.469 1 97.62 299 VAL B CA 1
ATOM 8205 C C . VAL B 1 299 ? 7.211 0.727 -16.047 1 97.62 299 VAL B C 1
ATOM 8207 O O . VAL B 1 299 ? 7.883 1.71 -16.359 1 97.62 299 VAL B O 1
ATOM 8210 N N . CYS B 1 300 ? 5.855 0.657 -16.141 1 96.12 300 CYS B N 1
ATOM 8211 C CA . CYS B 1 300 ? 5.102 1.831 -16.562 1 96.12 300 CYS B CA 1
ATOM 8212 C C . CYS B 1 300 ? 5.18 2.936 -15.508 1 96.12 300 CYS B C 1
ATOM 8214 O O . CYS B 1 300 ? 5.438 4.094 -15.844 1 96.12 300 CYS B O 1
ATOM 8216 N N . LEU B 1 301 ? 5.016 2.59 -14.297 1 96.44 301 LEU B N 1
ATOM 8217 C CA . LEU B 1 301 ? 4.961 3.539 -13.188 1 96.44 301 LEU B CA 1
ATOM 8218 C C . LEU B 1 301 ? 6.297 4.258 -13.023 1 96.44 301 LEU B C 1
ATOM 8220 O O . LEU B 1 301 ? 6.332 5.469 -12.805 1 96.44 301 LEU B O 1
ATOM 8224 N N . ILE B 1 302 ? 7.406 3.541 -13.195 1 97.31 302 ILE B N 1
ATOM 8225 C CA . ILE B 1 302 ? 8.703 4.133 -12.883 1 97.31 302 ILE B CA 1
ATOM 8226 C C . ILE B 1 302 ? 9.203 4.934 -14.086 1 97.31 302 ILE B C 1
ATOM 8228 O O . ILE B 1 302 ? 10.344 5.398 -14.094 1 97.31 302 ILE B O 1
ATOM 8232 N N . GLY B 1 303 ? 8.422 5.016 -15.188 1 96.81 303 GLY B N 1
ATOM 8233 C CA . GLY B 1 303 ? 8.672 5.957 -16.266 1 96.81 303 GLY B CA 1
ATOM 8234 C C . GLY B 1 303 ? 9.414 5.344 -17.438 1 96.81 303 GLY B C 1
ATOM 8235 O O . GLY B 1 303 ? 9.656 6.012 -18.438 1 96.81 303 GLY B O 1
ATOM 8236 N N . LEU B 1 304 ? 9.727 4.039 -17.344 1 97.12 304 LEU B N 1
ATOM 8237 C CA . LEU B 1 304 ? 10.469 3.402 -18.438 1 97.12 304 LEU B CA 1
ATOM 8238 C C . LEU B 1 304 ? 9.547 3.023 -19.578 1 97.12 304 LEU B C 1
ATOM 8240 O O . LEU B 1 304 ? 9.961 3.006 -20.734 1 97.12 304 LEU B O 1
ATOM 8244 N N . GLY B 1 305 ? 8.266 2.662 -19.219 1 96.62 305 GLY B N 1
ATOM 8245 C CA . GLY B 1 305 ? 7.312 2.244 -20.234 1 96.62 305 GLY B CA 1
ATOM 8246 C C . GLY B 1 305 ? 7.375 0.758 -20.547 1 96.62 305 GLY B C 1
ATOM 8247 O O . GLY B 1 305 ? 8.453 0.159 -20.516 1 96.62 305 GLY B O 1
ATOM 8248 N N . SER B 1 306 ? 6.281 0.164 -20.891 1 95.88 306 SER B N 1
ATOM 8249 C CA . SER B 1 306 ? 6.168 -1.282 -21.047 1 95.88 306 SER B CA 1
ATOM 8250 C C . SER B 1 306 ? 6.957 -1.769 -22.25 1 95.88 306 SER B C 1
ATOM 8252 O O . SER B 1 306 ? 7.277 -2.953 -22.359 1 95.88 306 SER B O 1
ATOM 8254 N N . ASP B 1 307 ? 7.309 -0.847 -23.188 1 97.12 307 ASP B N 1
ATOM 8255 C CA . ASP B 1 307 ? 8.102 -1.222 -24.344 1 97.12 307 ASP B CA 1
ATOM 8256 C C . ASP B 1 307 ? 9.508 -1.657 -23.938 1 97.12 307 ASP B C 1
ATOM 8258 O O . ASP B 1 307 ? 10.227 -2.279 -24.719 1 97.12 307 ASP B O 1
ATOM 8262 N N . ASN B 1 308 ? 9.867 -1.314 -22.781 1 98 308 ASN B N 1
ATOM 8263 C CA . ASN B 1 308 ? 11.203 -1.657 -22.297 1 98 308 ASN B CA 1
ATOM 8264 C C . ASN B 1 308 ? 11.18 -2.924 -21.438 1 98 308 ASN B C 1
ATOM 8266 O O . ASN B 1 308 ? 12.07 -3.145 -20.625 1 98 308 ASN B O 1
ATOM 8270 N N . ILE B 1 309 ? 10.156 -3.738 -21.641 1 97.81 309 ILE B N 1
ATOM 8271 C CA . ILE B 1 309 ? 10.078 -5.098 -21.125 1 97.81 309 ILE B CA 1
ATOM 8272 C C . ILE B 1 309 ? 10.336 -6.098 -22.25 1 97.81 309 ILE B C 1
ATOM 8274 O O . ILE B 1 309 ? 9.719 -6.016 -23.312 1 97.81 309 ILE B O 1
ATOM 8278 N N . LYS B 1 310 ? 11.305 -6.895 -22.062 1 97.81 310 LYS B N 1
ATOM 8279 C CA . LYS B 1 310 ? 11.422 -8.07 -22.922 1 97.81 310 LYS B CA 1
ATOM 8280 C C . LYS B 1 310 ? 10.75 -9.281 -22.281 1 97.81 310 LYS B C 1
ATOM 8282 O O . LYS B 1 310 ? 11.203 -9.781 -21.25 1 97.81 310 LYS B O 1
ATOM 8287 N N . LEU B 1 311 ? 9.68 -9.711 -22.875 1 95.5 311 LEU B N 1
ATOM 8288 C CA . LEU B 1 311 ? 8.922 -10.859 -22.375 1 95.5 311 LEU B CA 1
ATOM 8289 C C . LEU B 1 311 ? 9.57 -12.164 -22.812 1 95.5 311 LEU B C 1
ATOM 8291 O O . LEU B 1 311 ? 9.805 -12.391 -24 1 95.5 311 LEU B O 1
ATOM 8295 N N . ILE B 1 312 ? 9.844 -13 -21.891 1 96.88 312 ILE B N 1
ATOM 8296 C CA . ILE B 1 312 ? 10.484 -14.281 -22.188 1 96.88 312 ILE B CA 1
ATOM 8297 C C . ILE B 1 312 ? 9.422 -15.375 -22.297 1 96.88 312 ILE B C 1
ATOM 8299 O O . ILE B 1 312 ? 8.586 -15.531 -21.391 1 96.88 312 ILE B O 1
ATOM 8303 N N . LYS B 1 313 ? 9.469 -16.141 -23.266 1 93.38 313 LYS B N 1
ATOM 8304 C CA . LYS B 1 313 ? 8.516 -17.219 -23.5 1 93.38 313 LYS B CA 1
ATOM 8305 C C . LYS B 1 313 ? 8.672 -18.312 -22.453 1 93.38 313 LYS B C 1
ATOM 8307 O O . LYS B 1 313 ? 9.688 -18.375 -21.75 1 93.38 313 LYS B O 1
ATOM 8312 N N . ILE B 1 314 ? 7.637 -19.109 -22.391 1 91.56 314 ILE B N 1
ATOM 8313 C CA . ILE B 1 314 ? 7.578 -20.156 -21.375 1 91.56 314 ILE B CA 1
ATOM 8314 C C . ILE B 1 314 ? 7.805 -21.516 -22.016 1 91.56 314 ILE B C 1
ATOM 8316 O O . ILE B 1 314 ? 7.312 -21.781 -23.125 1 91.56 314 ILE B O 1
ATOM 8320 N N . GLU B 1 315 ? 8.57 -22.328 -21.391 1 86.94 315 GLU B N 1
ATOM 8321 C CA . GLU B 1 315 ? 8.82 -23.703 -21.828 1 86.94 315 GLU B CA 1
ATOM 8322 C C . GLU B 1 315 ? 7.645 -24.609 -21.484 1 86.94 315 GLU B C 1
ATOM 8324 O O . GLU B 1 315 ? 6.781 -24.25 -20.688 1 86.94 315 GLU B O 1
ATOM 8329 N N . PRO B 1 316 ? 7.676 -25.719 -22.062 1 75.56 316 PRO B N 1
ATOM 8330 C CA . PRO B 1 316 ? 6.559 -26.641 -21.844 1 75.56 316 PRO B CA 1
ATOM 8331 C C . PRO B 1 316 ? 6.359 -26.984 -20.375 1 75.56 316 PRO B C 1
ATOM 8333 O O . PRO B 1 316 ? 5.246 -27.328 -19.953 1 75.56 316 PRO B O 1
ATOM 8336 N N . ASN B 1 317 ? 7.312 -26.891 -19.656 1 75.06 317 ASN B N 1
ATOM 8337 C CA . ASN B 1 317 ? 7.195 -27.203 -18.234 1 75.06 317 ASN B CA 1
ATOM 8338 C C . ASN B 1 317 ? 6.711 -25.984 -17.438 1 75.06 317 ASN B C 1
ATOM 8340 O O . ASN B 1 317 ? 6.605 -26.047 -16.203 1 75.06 317 ASN B O 1
ATOM 8344 N N . GLY B 1 318 ? 6.398 -24.922 -18.172 1 80.5 318 GLY B N 1
ATOM 8345 C CA . GLY B 1 318 ? 5.863 -23.734 -17.516 1 80.5 318 GLY B CA 1
ATOM 8346 C C . GLY B 1 318 ? 6.938 -22.781 -17.016 1 80.5 318 GLY B C 1
ATOM 8347 O O . GLY B 1 318 ? 6.637 -21.781 -16.391 1 80.5 318 GLY B O 1
ATOM 8348 N N . ARG B 1 319 ? 8.195 -23.062 -17.312 1 89.06 319 ARG B N 1
ATOM 8349 C CA . ARG B 1 319 ? 9.328 -22.297 -16.812 1 89.06 319 ARG B CA 1
ATOM 8350 C C . ARG B 1 319 ? 9.859 -21.344 -17.875 1 89.06 319 ARG B C 1
ATOM 8352 O O . ARG B 1 319 ? 9.641 -21.547 -19.062 1 89.06 319 ARG B O 1
ATOM 8359 N N . MET B 1 320 ? 10.57 -20.375 -17.406 1 92.88 320 MET B N 1
ATOM 8360 C CA . MET B 1 320 ? 11.188 -19.391 -18.297 1 92.88 320 MET B CA 1
ATOM 8361 C C . MET B 1 320 ? 12.156 -20.062 -19.25 1 92.88 320 MET B C 1
ATOM 8363 O O . MET B 1 320 ? 12.898 -20.969 -18.859 1 92.88 320 MET B O 1
ATOM 8367 N N . ASN B 1 321 ? 12.133 -19.656 -20.562 1 94.5 321 ASN B N 1
ATOM 8368 C CA . ASN B 1 321 ? 13.07 -20.172 -21.562 1 94.5 321 ASN B CA 1
ATOM 8369 C C . ASN B 1 321 ? 14.461 -19.578 -21.391 1 94.5 321 ASN B C 1
ATOM 8371 O O . ASN B 1 321 ? 14.734 -18.484 -21.859 1 94.5 321 ASN B O 1
ATOM 8375 N N . ILE B 1 322 ? 15.359 -20.344 -20.891 1 96.62 322 ILE B N 1
ATOM 8376 C CA . ILE B 1 322 ? 16.688 -19.891 -20.516 1 96.62 322 ILE B CA 1
ATOM 8377 C C . ILE B 1 322 ? 17.5 -19.562 -21.781 1 96.62 322 ILE B C 1
ATOM 8379 O O . ILE B 1 322 ? 18.297 -18.625 -21.797 1 96.62 322 ILE B O 1
ATOM 8383 N N . ASN B 1 323 ? 17.281 -20.312 -22.844 1 96.06 323 ASN B N 1
ATOM 8384 C CA . ASN B 1 323 ? 18 -20.047 -24.078 1 96.06 323 ASN B CA 1
ATOM 8385 C C . ASN B 1 323 ? 17.625 -18.688 -24.656 1 96.06 323 ASN B C 1
ATOM 8387 O O . ASN B 1 323 ? 18.484 -18 -25.219 1 96.06 323 ASN B O 1
ATOM 8391 N N . GLU B 1 324 ? 16.375 -18.422 -24.578 1 96.62 324 GLU B N 1
ATOM 8392 C CA . GLU B 1 324 ? 15.961 -17.094 -25.016 1 96.62 324 GLU B CA 1
ATOM 8393 C C . GLU B 1 324 ? 16.609 -15.992 -24.172 1 96.62 324 GLU B C 1
ATOM 8395 O O . GLU B 1 324 ? 17 -14.945 -24.688 1 96.62 324 GLU B O 1
ATOM 8400 N N . VAL B 1 325 ? 16.75 -16.188 -22.891 1 98.31 325 VAL B N 1
ATOM 8401 C CA . VAL B 1 325 ? 17.406 -15.25 -22 1 98.31 325 VAL B CA 1
ATOM 8402 C C . VAL B 1 325 ? 18.828 -15.008 -22.453 1 98.31 325 VAL B C 1
ATOM 8404 O O . VAL B 1 325 ? 19.281 -13.859 -22.562 1 98.31 325 VAL B O 1
ATOM 8407 N N . LYS B 1 326 ? 19.547 -16.094 -22.734 1 98.38 326 LYS B N 1
ATOM 8408 C CA . LYS B 1 326 ? 20.938 -16 -23.188 1 98.38 326 LYS B CA 1
ATOM 8409 C C . LYS B 1 326 ? 21.047 -15.211 -24.484 1 98.38 326 LYS B C 1
ATOM 8411 O O . LYS B 1 326 ? 21.953 -14.391 -24.641 1 98.38 326 LYS B O 1
ATOM 8416 N N . THR B 1 327 ? 20.094 -15.461 -25.359 1 98.31 327 THR B N 1
ATOM 8417 C CA . THR B 1 327 ? 20.094 -14.773 -26.656 1 98.31 327 THR B CA 1
ATOM 8418 C C . THR B 1 327 ? 19.891 -13.273 -26.469 1 98.31 327 THR B C 1
ATOM 8420 O O . THR B 1 327 ? 20.562 -12.461 -27.094 1 98.31 327 THR B O 1
ATOM 8423 N N . ILE B 1 328 ? 18.984 -12.93 -25.641 1 98.44 328 ILE B N 1
ATOM 8424 C CA . ILE B 1 328 ? 18.672 -11.523 -25.391 1 98.44 328 ILE B CA 1
ATOM 8425 C C . ILE B 1 328 ? 19.875 -10.844 -24.734 1 98.44 328 ILE B C 1
ATOM 8427 O O . ILE B 1 328 ? 20.234 -9.711 -25.078 1 98.44 328 ILE B O 1
ATOM 8431 N N . ILE B 1 329 ? 20.5 -11.531 -23.766 1 98.75 329 ILE B N 1
ATOM 8432 C CA . ILE B 1 329 ? 21.672 -10.984 -23.078 1 98.75 329 ILE B CA 1
ATOM 8433 C C . ILE B 1 329 ? 22.781 -10.703 -24.094 1 98.75 329 ILE B C 1
ATOM 8435 O O . ILE B 1 329 ? 23.391 -9.633 -24.062 1 98.75 329 ILE B O 1
ATOM 8439 N N . LYS B 1 330 ? 23.047 -11.664 -24.984 1 98.5 330 LYS B N 1
ATOM 8440 C CA . LYS B 1 330 ? 24.062 -11.484 -26.016 1 98.5 330 LYS B CA 1
ATOM 8441 C C . LYS B 1 330 ? 23.766 -10.25 -26.875 1 98.5 330 LYS B C 1
ATOM 8443 O O . LYS B 1 330 ? 24.672 -9.453 -27.141 1 98.5 330 LYS B O 1
ATOM 8448 N N . ASN B 1 331 ? 22.531 -10.156 -27.266 1 98.56 331 ASN B N 1
ATOM 8449 C CA . ASN B 1 331 ? 22.125 -9 -28.062 1 98.56 331 ASN B CA 1
ATOM 8450 C C . ASN B 1 331 ? 22.344 -7.699 -27.297 1 98.56 331 ASN B C 1
ATOM 8452 O O . ASN B 1 331 ? 22.766 -6.699 -27.875 1 98.56 331 ASN B O 1
ATOM 8456 N N . CYS B 1 332 ? 22 -7.676 -26.047 1 98.69 332 CYS B N 1
ATOM 8457 C CA . CYS B 1 332 ? 22.141 -6.484 -25.203 1 98.69 332 CYS B CA 1
ATOM 8458 C C . CYS B 1 332 ? 23.609 -6.094 -25.062 1 98.69 332 CYS B C 1
ATOM 8460 O O . CYS B 1 332 ? 23.938 -4.906 -25.078 1 98.69 332 CYS B O 1
ATOM 8462 N N . ILE B 1 333 ? 24.484 -7.086 -24.875 1 98.56 333 ILE B N 1
ATOM 8463 C CA . ILE B 1 333 ? 25.922 -6.824 -24.766 1 98.56 333 ILE B CA 1
ATOM 8464 C C . ILE B 1 333 ? 26.438 -6.238 -26.062 1 98.56 333 ILE B C 1
ATOM 8466 O O . ILE B 1 333 ? 27.141 -5.227 -26.062 1 98.56 333 ILE B O 1
ATOM 8470 N N . GLU B 1 334 ? 25.984 -6.785 -27.172 1 98.25 334 GLU B N 1
ATOM 8471 C CA . GLU B 1 334 ? 26.469 -6.371 -28.5 1 98.25 334 GLU B CA 1
ATOM 8472 C C . GLU B 1 334 ? 25.984 -4.961 -28.828 1 98.25 334 GLU B C 1
ATOM 8474 O O . GLU B 1 334 ? 26.703 -4.203 -29.5 1 98.25 334 GLU B O 1
ATOM 8479 N N . ASN B 1 335 ? 24.859 -4.613 -28.375 1 98.12 335 ASN B N 1
ATOM 8480 C CA . ASN B 1 335 ? 24.266 -3.328 -28.734 1 98.12 335 ASN B CA 1
ATOM 8481 C C . ASN B 1 335 ? 24.312 -2.336 -27.578 1 98.12 335 ASN B C 1
ATOM 8483 O O . ASN B 1 335 ? 23.688 -1.273 -27.641 1 98.12 335 ASN B O 1
ATOM 8487 N N . GLN B 1 336 ? 24.922 -2.699 -26.469 1 98.19 336 GLN B N 1
ATOM 8488 C CA . GLN B 1 336 ? 25.125 -1.876 -25.281 1 98.19 336 GLN B CA 1
ATOM 8489 C C . GLN B 1 336 ? 23.781 -1.402 -24.719 1 98.19 336 GLN B C 1
ATOM 8491 O O . GLN B 1 336 ? 23.578 -0.204 -24.5 1 98.19 336 GLN B O 1
ATOM 8496 N N . ILE B 1 337 ? 22.891 -2.301 -24.516 1 98.44 337 ILE B N 1
ATOM 8497 C CA . ILE B 1 337 ? 21.609 -2.078 -23.844 1 98.44 337 ILE B CA 1
ATOM 8498 C C . ILE B 1 337 ? 21.688 -2.619 -22.422 1 98.44 337 ILE B C 1
ATOM 8500 O O . ILE B 1 337 ? 21.797 -3.828 -22.203 1 98.44 337 ILE B O 1
ATOM 8504 N N . PRO B 1 338 ? 21.656 -1.76 -21.453 1 98.69 338 PRO B N 1
ATOM 8505 C CA . PRO B 1 338 ? 21.719 -2.27 -20.078 1 98.69 338 PRO B CA 1
ATOM 8506 C C . PRO B 1 338 ? 20.5 -3.111 -19.719 1 98.69 338 PRO B C 1
ATOM 8508 O O . PRO B 1 338 ? 19.375 -2.795 -20.125 1 98.69 338 PRO B O 1
ATOM 8511 N N . ILE B 1 339 ? 20.672 -4.188 -19.031 1 98.88 339 ILE B N 1
ATOM 8512 C CA . ILE B 1 339 ? 19.609 -4.949 -18.406 1 98.88 339 ILE B CA 1
ATOM 8513 C C . ILE B 1 339 ? 19.531 -4.621 -16.922 1 98.88 339 ILE B C 1
ATOM 8515 O O . ILE B 1 339 ? 20.5 -4.82 -16.188 1 98.88 339 ILE B O 1
ATOM 8519 N N . ILE B 1 340 ? 18.438 -4.098 -16.484 1 98.75 340 ILE B N 1
ATOM 8520 C CA . ILE B 1 340 ? 18.297 -3.695 -15.086 1 98.75 340 ILE B CA 1
ATOM 8521 C C . ILE B 1 340 ? 18.156 -4.934 -14.203 1 98.75 340 ILE B C 1
ATOM 8523 O O . ILE B 1 340 ? 18.906 -5.098 -13.234 1 98.75 340 ILE B O 1
ATOM 8527 N N . ASN B 1 341 ? 17.203 -5.711 -14.492 1 98.81 341 ASN B N 1
ATOM 8528 C CA . ASN B 1 341 ? 16.812 -6.84 -13.656 1 98.81 341 ASN B CA 1
ATOM 8529 C C . ASN B 1 341 ? 16.219 -7.969 -14.492 1 98.81 341 ASN B C 1
ATOM 8531 O O . ASN B 1 341 ? 15.523 -7.719 -15.477 1 98.81 341 ASN B O 1
ATOM 8535 N N . ILE B 1 342 ? 16.547 -9.164 -14.227 1 98.81 342 ILE B N 1
ATOM 8536 C CA . ILE B 1 342 ? 15.836 -10.336 -14.719 1 98.81 342 ILE B CA 1
ATOM 8537 C C . ILE B 1 342 ? 14.945 -10.906 -13.617 1 98.81 342 ILE B C 1
ATOM 8539 O O . ILE B 1 342 ? 15.438 -11.422 -12.617 1 98.81 342 ILE B O 1
ATOM 8543 N N . ILE B 1 343 ? 13.633 -10.852 -13.828 1 98.75 343 ILE B N 1
ATOM 8544 C CA . ILE B 1 343 ? 12.633 -11.289 -12.852 1 98.75 343 ILE B CA 1
ATOM 8545 C C . ILE B 1 343 ? 12.359 -12.781 -13.023 1 98.75 343 ILE B C 1
ATOM 8547 O O . ILE B 1 343 ? 12.086 -13.242 -14.133 1 98.75 343 ILE B O 1
ATOM 8551 N N . SER B 1 344 ? 12.492 -13.469 -11.953 1 98.62 344 SER B N 1
ATOM 8552 C CA . SER B 1 344 ? 12.094 -14.867 -11.93 1 98.62 344 SER B CA 1
ATOM 8553 C C . SER B 1 344 ? 10.883 -15.086 -11.031 1 98.62 344 SER B C 1
ATOM 8555 O O . SER B 1 344 ? 10.672 -14.336 -10.078 1 98.62 344 SER B O 1
ATOM 8557 N N . ILE B 1 345 ? 10.148 -16.078 -11.406 1 98.06 345 ILE B N 1
ATOM 8558 C CA . ILE B 1 345 ? 8.93 -16.375 -10.648 1 98.06 345 ILE B CA 1
ATOM 8559 C C . ILE B 1 345 ? 9.117 -17.641 -9.836 1 98.06 345 ILE B C 1
ATOM 8561 O O . ILE B 1 345 ? 9.656 -18.641 -10.344 1 98.06 345 ILE B O 1
ATOM 8565 N N . LEU B 1 346 ? 8.789 -17.594 -8.578 1 98.12 346 LEU B N 1
ATOM 8566 C CA . LEU B 1 346 ? 8.672 -18.766 -7.695 1 98.12 346 LEU B CA 1
ATOM 8567 C C . LEU B 1 346 ? 7.223 -18.984 -7.285 1 98.12 346 LEU B C 1
ATOM 8569 O O . LEU B 1 346 ? 6.801 -18.547 -6.211 1 98.12 346 LEU B O 1
ATOM 8573 N N . GLY B 1 347 ? 6.535 -19.766 -8.125 1 95.62 347 GLY B N 1
ATOM 8574 C CA . GLY B 1 347 ? 5.105 -19.969 -7.957 1 95.62 347 GLY B CA 1
ATOM 8575 C C . GLY B 1 347 ? 4.262 -19.047 -8.82 1 95.62 347 GLY B C 1
ATOM 8576 O O . GLY B 1 347 ? 3.633 -18.125 -8.312 1 95.62 347 GLY B O 1
ATOM 8577 N N . SER B 1 348 ? 4.262 -19.312 -10.141 1 92.75 348 SER B N 1
ATOM 8578 C CA . SER B 1 348 ? 3.436 -18.531 -11.055 1 92.75 348 SER B CA 1
ATOM 8579 C C . SER B 1 348 ? 1.953 -18.672 -10.727 1 92.75 348 SER B C 1
ATOM 8581 O O . SER B 1 348 ? 1.53 -19.703 -10.195 1 92.75 348 SER B O 1
ATOM 8583 N N . THR B 1 349 ? 1.182 -17.703 -11.039 1 85.62 349 THR B N 1
ATOM 8584 C CA . THR B 1 349 ? -0.215 -17.594 -10.625 1 85.62 349 THR B CA 1
ATOM 8585 C C . THR B 1 349 ? -1.065 -18.641 -11.352 1 85.62 349 THR B C 1
ATOM 8587 O O . THR B 1 349 ? -2.031 -19.156 -10.789 1 85.62 349 THR B O 1
ATOM 8590 N N . GLN B 1 350 ? -0.685 -18.938 -12.539 1 84.56 350 GLN B N 1
ATOM 8591 C CA . GLN B 1 350 ? -1.553 -19.781 -13.352 1 84.56 350 GLN B CA 1
ATOM 8592 C C . GLN B 1 350 ? -1.007 -21.203 -13.438 1 84.56 350 GLN B C 1
ATOM 8594 O O . GLN B 1 350 ? -1.766 -22.172 -13.344 1 84.56 350 GLN B O 1
ATOM 8599 N N . GLU B 1 351 ? 0.261 -21.344 -13.5 1 88.19 351 GLU B N 1
ATOM 8600 C CA . GLU B 1 351 ? 0.862 -22.656 -13.758 1 88.19 351 GLU B CA 1
ATOM 8601 C C . GLU B 1 351 ? 1.479 -23.234 -12.484 1 88.19 351 GLU B C 1
ATOM 8603 O O . GLU B 1 351 ? 1.821 -24.422 -12.438 1 88.19 351 GLU B O 1
ATOM 8608 N N . TYR B 1 352 ? 1.608 -22.406 -11.445 1 93 352 TYR B N 1
ATOM 8609 C CA . TYR B 1 352 ? 2.176 -22.828 -10.172 1 93 352 TYR B CA 1
ATOM 8610 C C . TYR B 1 352 ? 3.594 -23.344 -10.352 1 93 352 TYR B C 1
ATOM 8612 O O . TYR B 1 352 ? 4 -24.297 -9.672 1 93 352 TYR B O 1
ATOM 8620 N N . GLY B 1 353 ? 4.273 -22.781 -11.312 1 92.94 353 GLY B N 1
ATOM 8621 C CA . GLY B 1 353 ? 5.625 -23.203 -11.633 1 92.94 353 GLY B CA 1
ATOM 8622 C C . GLY B 1 353 ? 6.691 -22.281 -11.078 1 92.94 353 GLY B C 1
ATOM 8623 O O . GLY B 1 353 ? 6.406 -21.141 -10.719 1 92.94 353 GLY B O 1
ATOM 8624 N N . ALA B 1 354 ? 7.922 -22.812 -10.953 1 96.5 354 ALA B N 1
ATOM 8625 C CA . ALA B 1 354 ? 9.109 -22.047 -10.57 1 96.5 354 ALA B CA 1
ATOM 8626 C C . ALA B 1 354 ? 10.078 -21.906 -11.742 1 96.5 354 ALA B C 1
ATOM 8628 O O . ALA B 1 354 ? 10.281 -22.859 -12.5 1 96.5 354 ALA B O 1
ATOM 8629 N N . ASP B 1 355 ? 10.648 -20.734 -11.906 1 97.56 355 ASP B N 1
ATOM 8630 C CA . ASP B 1 355 ? 11.633 -20.516 -12.961 1 97.56 355 ASP B CA 1
ATOM 8631 C C . ASP B 1 355 ? 13.008 -21.047 -12.562 1 97.56 355 ASP B C 1
ATOM 8633 O O . ASP B 1 355 ? 13.211 -21.453 -11.414 1 97.56 355 ASP B O 1
ATOM 8637 N N . ASN B 1 356 ? 13.906 -21.078 -13.578 1 97 356 ASN B N 1
ATOM 8638 C CA . ASN B 1 356 ? 15.266 -21.578 -13.391 1 97 356 ASN B CA 1
ATOM 8639 C C . ASN B 1 356 ? 16.172 -20.531 -12.758 1 97 356 ASN B C 1
ATOM 8641 O O . ASN B 1 356 ? 17.094 -20.016 -13.398 1 97 356 ASN B O 1
ATOM 8645 N N . ILE B 1 357 ? 15.969 -20.25 -11.453 1 98.62 357 ILE B N 1
ATOM 8646 C CA . ILE B 1 357 ? 16.703 -19.219 -10.727 1 98.62 357 ILE B CA 1
ATOM 8647 C C . ILE B 1 357 ? 18.188 -19.562 -10.688 1 98.62 357 ILE B C 1
ATOM 8649 O O . ILE B 1 357 ? 19.047 -18.703 -10.883 1 98.62 357 ILE B O 1
ATOM 8653 N N . ASP B 1 358 ? 18.516 -20.875 -10.461 1 98.5 358 ASP B N 1
ATOM 8654 C CA . ASP B 1 358 ? 19.891 -21.328 -10.367 1 98.5 358 ASP B CA 1
ATOM 8655 C C . ASP B 1 358 ? 20.641 -21.078 -11.672 1 98.5 358 ASP B C 1
ATOM 8657 O O . ASP B 1 358 ? 21.797 -20.625 -11.648 1 98.5 358 ASP B O 1
ATOM 8661 N N . GLU B 1 359 ? 19.984 -21.297 -12.789 1 98.31 359 GLU B N 1
ATOM 8662 C CA . GLU B 1 359 ? 20.625 -21.078 -14.086 1 98.31 359 GLU B CA 1
ATOM 8663 C C . GLU B 1 359 ? 20.859 -19.594 -14.328 1 98.31 359 GLU B C 1
ATOM 8665 O O . GLU B 1 359 ? 21.891 -19.203 -14.898 1 98.31 359 GLU B O 1
ATOM 8670 N N . ILE B 1 360 ? 19.922 -18.766 -13.977 1 98.69 360 ILE B N 1
ATOM 8671 C CA . ILE B 1 360 ? 20.094 -17.328 -14.156 1 98.69 360 ILE B CA 1
ATOM 8672 C C . ILE B 1 360 ? 21.25 -16.828 -13.312 1 98.69 360 ILE B C 1
ATOM 8674 O O . ILE B 1 360 ? 22.016 -15.961 -13.742 1 98.69 360 ILE B O 1
ATOM 8678 N N . VAL B 1 361 ? 21.406 -17.344 -12.062 1 98.69 361 VAL B N 1
ATOM 8679 C CA . VAL B 1 361 ? 22.531 -17 -11.219 1 98.69 361 VAL B CA 1
ATOM 8680 C C . VAL B 1 361 ? 23.844 -17.375 -11.922 1 98.69 361 VAL B C 1
ATOM 8682 O O . VAL B 1 361 ? 24.781 -16.578 -11.945 1 98.69 361 VAL B O 1
ATOM 8685 N N . SER B 1 362 ? 23.859 -18.562 -12.508 1 98.62 362 SER B N 1
ATOM 8686 C CA . SER B 1 362 ? 25.047 -19.031 -13.227 1 98.62 362 SER B CA 1
ATOM 8687 C C . SER B 1 362 ? 25.359 -18.125 -14.422 1 98.62 362 SER B C 1
ATOM 8689 O O . SER B 1 362 ? 26.516 -17.828 -14.695 1 98.62 362 SER B O 1
ATOM 8691 N N . ILE B 1 363 ? 24.312 -17.781 -15.164 1 98.69 363 ILE B N 1
ATOM 8692 C CA . ILE B 1 363 ? 24.469 -16.906 -16.328 1 98.69 363 ILE B CA 1
ATOM 8693 C C . ILE B 1 363 ? 25.031 -15.562 -15.891 1 98.69 363 ILE B C 1
ATOM 8695 O O . ILE B 1 363 ? 25.938 -15.016 -16.547 1 98.69 363 ILE B O 1
ATOM 8699 N N . ARG B 1 364 ? 24.469 -14.984 -14.82 1 98.69 364 ARG B N 1
ATOM 8700 C CA . ARG B 1 364 ? 24.953 -13.703 -14.32 1 98.69 364 ARG B CA 1
ATOM 8701 C C . ARG B 1 364 ? 26.438 -13.773 -14.008 1 98.69 364 ARG B C 1
ATOM 8703 O O . ARG B 1 364 ? 27.203 -12.875 -14.359 1 98.69 364 ARG B O 1
ATOM 8710 N N . ASN B 1 365 ? 26.906 -14.852 -13.336 1 98.31 365 ASN B N 1
ATOM 8711 C CA . ASN B 1 365 ? 28.312 -15.031 -13 1 98.31 365 ASN B CA 1
ATOM 8712 C C . ASN B 1 365 ? 29.188 -15.141 -14.258 1 98.31 365 ASN B C 1
ATOM 8714 O O . ASN B 1 365 ? 30.281 -14.578 -14.312 1 98.31 365 ASN B O 1
ATOM 8718 N N . GLN B 1 366 ? 28.656 -15.828 -15.195 1 98.5 366 GLN B N 1
ATOM 8719 C CA . GLN B 1 366 ? 29.406 -16.031 -16.438 1 98.5 366 GLN B CA 1
ATOM 8720 C C . GLN B 1 366 ? 29.594 -14.711 -17.188 1 98.5 366 GLN B C 1
ATOM 8722 O O . GLN B 1 366 ? 30.703 -14.391 -17.625 1 98.5 366 GLN B O 1
ATOM 8727 N N . VAL B 1 367 ? 28.5 -13.969 -17.375 1 98.56 367 VAL B N 1
ATOM 8728 C CA . VAL B 1 367 ? 28.594 -12.758 -18.188 1 98.56 367 VAL B CA 1
ATOM 8729 C C . VAL B 1 367 ? 29.391 -11.695 -17.438 1 98.56 367 VAL B C 1
ATOM 8731 O O . VAL B 1 367 ? 30.016 -10.828 -18.062 1 98.56 367 VAL B O 1
ATOM 8734 N N . ARG B 1 368 ? 29.391 -11.727 -16.094 1 98.44 368 ARG B N 1
ATOM 8735 C CA . ARG B 1 368 ? 30.266 -10.867 -15.305 1 98.44 368 ARG B CA 1
ATOM 8736 C C . ARG B 1 368 ? 31.734 -11.133 -15.648 1 98.44 368 ARG B C 1
ATOM 8738 O O . ARG B 1 368 ? 32.469 -10.211 -15.969 1 98.44 368 ARG B O 1
ATOM 8745 N N . ARG B 1 369 ? 32.094 -12.367 -15.617 1 97.81 369 ARG B N 1
ATOM 8746 C CA . ARG B 1 369 ? 33.5 -12.789 -15.836 1 97.81 369 ARG B CA 1
ATOM 8747 C C . ARG B 1 369 ? 33.938 -12.531 -17.266 1 97.81 369 ARG B C 1
ATOM 8749 O O . ARG B 1 369 ? 35.031 -12.031 -17.516 1 97.81 369 ARG B O 1
ATOM 8756 N N . ASP B 1 370 ? 33.062 -12.789 -18.188 1 98.06 370 ASP B N 1
ATOM 8757 C CA . ASP B 1 370 ? 33.469 -12.867 -19.594 1 98.06 370 ASP B CA 1
ATOM 8758 C C . ASP B 1 370 ? 33.25 -11.531 -20.297 1 98.06 370 ASP B C 1
ATOM 8760 O O . ASP B 1 370 ? 33.938 -11.234 -21.281 1 98.06 370 ASP B O 1
ATOM 8764 N N . PHE B 1 371 ? 32.312 -10.672 -19.797 1 98.19 371 PHE B N 1
ATOM 8765 C CA . PHE B 1 371 ? 31.938 -9.523 -20.609 1 98.19 371 PHE B CA 1
ATOM 8766 C C . PHE B 1 371 ? 31.844 -8.266 -19.75 1 98.19 371 PHE B C 1
ATOM 8768 O O . PHE B 1 371 ? 31.438 -7.207 -20.234 1 98.19 371 PHE B O 1
ATOM 8775 N N . ASN B 1 372 ? 32.219 -8.312 -18.391 1 98.31 372 ASN B N 1
ATOM 8776 C CA . ASN B 1 372 ? 32 -7.18 -17.5 1 98.31 372 ASN B CA 1
ATOM 8777 C C . ASN B 1 372 ? 30.562 -6.648 -17.594 1 98.31 372 ASN B C 1
ATOM 8779 O O . ASN B 1 372 ? 30.359 -5.441 -17.719 1 98.31 372 ASN B O 1
ATOM 8783 N N . PHE B 1 373 ? 29.641 -7.613 -17.672 1 98.62 373 PHE B N 1
ATOM 8784 C CA . PHE B 1 373 ? 28.219 -7.332 -17.781 1 98.62 373 PHE B CA 1
ATOM 8785 C C . PHE B 1 373 ? 27.469 -7.82 -16.562 1 98.62 373 PHE B C 1
ATOM 8787 O O . PHE B 1 373 ? 27.781 -8.883 -16.016 1 98.62 373 PHE B O 1
ATOM 8794 N N . ASN B 1 374 ? 26.578 -6.984 -16.047 1 98.62 374 ASN B N 1
ATOM 8795 C CA . ASN B 1 374 ? 25.828 -7.387 -14.859 1 98.62 374 ASN B CA 1
ATOM 8796 C C . ASN B 1 374 ? 24.359 -6.988 -14.977 1 98.62 374 ASN B C 1
ATOM 8798 O O . ASN B 1 374 ? 24.031 -6.02 -15.656 1 98.62 374 ASN B O 1
ATOM 8802 N N . PHE B 1 375 ? 23.484 -7.738 -14.422 1 98.81 375 PHE B N 1
ATOM 8803 C CA . PHE B 1 375 ? 22.094 -7.422 -14.172 1 98.81 375 PHE B CA 1
ATOM 8804 C C . PHE B 1 375 ? 21.688 -7.848 -12.766 1 98.81 375 PHE B C 1
ATOM 8806 O O . PHE B 1 375 ? 22.344 -8.695 -12.156 1 98.81 375 PHE B O 1
ATOM 8813 N N . GLU B 1 376 ? 20.672 -7.211 -12.195 1 98.56 376 GLU B N 1
ATOM 8814 C CA . GLU B 1 376 ? 20.109 -7.613 -10.906 1 98.56 376 GLU B CA 1
ATOM 8815 C C . GLU B 1 376 ? 19.125 -8.781 -11.07 1 98.56 376 GLU B C 1
ATOM 8817 O O . GLU B 1 376 ? 18.703 -9.086 -12.188 1 98.56 376 GLU B O 1
ATOM 8822 N N . MET B 1 377 ? 18.875 -9.445 -9.984 1 98.88 377 MET B N 1
ATOM 8823 C CA . MET B 1 377 ? 17.922 -10.555 -9.969 1 98.88 377 MET B CA 1
ATOM 8824 C C . MET B 1 377 ? 16.891 -10.359 -8.867 1 98.88 377 MET B C 1
ATOM 8826 O O . MET B 1 377 ? 17.25 -10.18 -7.699 1 98.88 377 MET B O 1
ATOM 8830 N N . HIS B 1 378 ? 15.641 -10.312 -9.211 1 98.88 378 HIS B N 1
ATOM 8831 C CA . HIS B 1 378 ? 14.516 -10.336 -8.273 1 98.88 378 HIS B CA 1
ATOM 8832 C C . HIS B 1 378 ? 13.672 -11.586 -8.453 1 98.88 378 HIS B C 1
ATOM 8834 O O . HIS B 1 378 ? 13.461 -12.039 -9.586 1 98.88 378 HIS B O 1
ATOM 8840 N N . VAL B 1 379 ? 13.219 -12.156 -7.352 1 98.88 379 VAL B N 1
ATOM 8841 C CA . VAL B 1 379 ? 12.312 -13.297 -7.395 1 98.88 379 VAL B CA 1
ATOM 8842 C C . VAL B 1 379 ? 10.945 -12.898 -6.844 1 98.88 379 VAL B C 1
ATOM 8844 O O . VAL B 1 379 ? 10.844 -12.422 -5.707 1 98.88 379 VAL B O 1
ATOM 8847 N N . ASP B 1 380 ? 9.953 -13 -7.684 1 98.62 380 ASP B N 1
ATOM 8848 C CA . ASP B 1 380 ? 8.578 -12.93 -7.188 1 98.62 380 ASP B CA 1
ATOM 8849 C C . ASP B 1 380 ? 8.18 -14.219 -6.484 1 98.62 380 ASP B C 1
ATOM 8851 O O . ASP B 1 380 ? 7.66 -15.141 -7.113 1 98.62 380 ASP B O 1
ATOM 8855 N N . GLY B 1 381 ? 8.398 -14.258 -5.199 1 98.69 381 GLY B N 1
ATOM 8856 C CA . GLY B 1 381 ? 8.008 -15.398 -4.379 1 98.69 381 GLY B CA 1
ATOM 8857 C C . GLY B 1 381 ? 6.73 -15.148 -3.592 1 98.69 381 GLY B C 1
ATOM 8858 O O . GLY B 1 381 ? 6.555 -15.703 -2.504 1 98.69 381 GLY B O 1
ATOM 8859 N N . ALA B 1 382 ? 5.871 -14.25 -4.129 1 97.62 382 ALA B N 1
ATOM 8860 C CA . ALA B 1 382 ? 4.633 -13.938 -3.416 1 97.62 382 ALA B CA 1
ATOM 8861 C C . ALA B 1 382 ? 3.893 -15.203 -3.018 1 97.62 382 ALA B C 1
ATOM 8863 O O . ALA B 1 382 ? 3.467 -15.352 -1.869 1 97.62 382 ALA B O 1
ATOM 8864 N N . PHE B 1 383 ? 3.812 -16.172 -3.924 1 96.69 383 PHE B N 1
ATOM 8865 C CA . PHE B 1 383 ? 3.09 -17.406 -3.646 1 96.69 383 PHE B CA 1
ATOM 8866 C C . PHE B 1 383 ? 4.039 -18.484 -3.139 1 96.69 383 PHE B C 1
ATOM 8868 O O . PHE B 1 383 ? 3.812 -19.062 -2.074 1 96.69 383 PHE B O 1
ATOM 8875 N N . GLY B 1 384 ? 5.137 -18.703 -3.818 1 97.62 384 GLY B N 1
ATOM 8876 C CA . GLY B 1 384 ? 5.992 -19.844 -3.559 1 97.62 384 GLY B CA 1
ATOM 8877 C C . GLY B 1 384 ? 7.07 -19.562 -2.529 1 97.62 384 GLY B C 1
ATOM 8878 O O . GLY B 1 384 ? 7.773 -20.484 -2.096 1 97.62 384 GLY B O 1
ATOM 8879 N N . GLY B 1 385 ? 7.184 -18.328 -2.055 1 98.12 385 GLY B N 1
ATOM 8880 C CA . GLY B 1 385 ? 8.289 -17.953 -1.19 1 98.12 385 GLY B CA 1
ATOM 8881 C C . GLY B 1 385 ? 8.344 -18.75 0.099 1 98.12 385 GLY B C 1
ATOM 8882 O O . GLY B 1 385 ? 9.414 -19.203 0.52 1 98.12 385 GLY B O 1
ATOM 8883 N N . TYR B 1 386 ? 7.23 -19.062 0.723 1 98.12 386 TYR B N 1
ATOM 8884 C CA . TYR B 1 386 ? 7.207 -19.75 2.002 1 98.12 386 TYR B CA 1
ATOM 8885 C C . TYR B 1 386 ? 7.594 -21.219 1.828 1 98.12 386 TYR B C 1
ATOM 8887 O O . TYR B 1 386 ? 7.871 -21.922 2.809 1 98.12 386 TYR B O 1
ATOM 8895 N N . SER B 1 387 ? 7.613 -21.719 0.576 1 98.12 387 SER B N 1
ATOM 8896 C CA . SER B 1 387 ? 8.078 -23.078 0.341 1 98.12 387 SER B CA 1
ATOM 8897 C C . SER B 1 387 ? 9.555 -23.234 0.69 1 98.12 387 SER B C 1
ATOM 8899 O O . SER B 1 387 ? 10.055 -24.344 0.832 1 98.12 387 SER B O 1
ATOM 8901 N N . LEU B 1 388 ? 10.227 -22.125 0.853 1 98.69 388 LEU B N 1
ATOM 8902 C CA . LEU B 1 388 ? 11.602 -22.141 1.335 1 98.69 388 LEU B CA 1
ATOM 8903 C C . LEU B 1 388 ? 11.695 -22.828 2.693 1 98.69 388 LEU B C 1
ATOM 8905 O O . LEU B 1 388 ? 12.734 -23.391 3.033 1 98.69 388 LEU B O 1
ATOM 8909 N N . SER B 1 389 ? 10.633 -22.781 3.465 1 98.06 389 SER B N 1
ATOM 8910 C CA . SER B 1 389 ? 10.594 -23.422 4.773 1 98.06 389 SER B CA 1
ATOM 8911 C C . SER B 1 389 ? 10.766 -24.938 4.656 1 98.06 389 SER B C 1
ATOM 8913 O O . SER B 1 389 ? 11.172 -25.594 5.613 1 98.06 389 SER B O 1
ATOM 8915 N N . CYS B 1 390 ? 10.477 -25.516 3.508 1 97.81 390 CYS B N 1
ATOM 8916 C CA . CYS B 1 390 ? 10.547 -26.969 3.307 1 97.81 390 CYS B CA 1
ATOM 8917 C C . CYS B 1 390 ? 12 -27.438 3.252 1 97.81 390 CYS B C 1
ATOM 8919 O O . CYS B 1 390 ? 12.273 -28.625 3.391 1 97.81 390 CYS B O 1
ATOM 8921 N N . ILE B 1 391 ? 12.961 -26.484 3.08 1 97.62 391 ILE B N 1
ATOM 8922 C CA . ILE B 1 391 ? 14.352 -26.906 2.959 1 97.62 391 ILE B CA 1
ATOM 8923 C C . ILE B 1 391 ? 15.18 -26.266 4.07 1 97.62 391 ILE B C 1
ATOM 8925 O O . ILE B 1 391 ? 16.406 -26.375 4.078 1 97.62 391 ILE B O 1
ATOM 8929 N N . ARG B 1 392 ? 14.562 -25.531 4.977 1 96.69 392 ARG B N 1
ATOM 8930 C CA . ARG B 1 392 ? 15.281 -24.812 6.027 1 96.69 392 ARG B CA 1
ATOM 8931 C C . ARG B 1 392 ? 15.234 -25.594 7.34 1 96.69 392 ARG B C 1
ATOM 8933 O O . ARG B 1 392 ? 14.164 -26.016 7.777 1 96.69 392 ARG B O 1
ATOM 8940 N N . GLU B 1 393 ? 16.391 -25.766 7.895 1 94.56 393 GLU B N 1
ATOM 8941 C CA . GLU B 1 393 ? 16.422 -26.266 9.266 1 94.56 393 GLU B CA 1
ATOM 8942 C C . GLU B 1 393 ? 16.031 -25.172 10.258 1 94.56 393 GLU B C 1
ATOM 8944 O O . GLU B 1 393 ? 15.984 -23.984 9.906 1 94.56 393 GLU B O 1
ATOM 8949 N N . ASN B 1 394 ? 15.672 -25.578 11.43 1 91 394 ASN B N 1
ATOM 8950 C CA . ASN B 1 394 ? 15.266 -24.625 12.445 1 91 394 ASN B CA 1
ATOM 8951 C C . ASN B 1 394 ? 16.359 -23.578 12.703 1 91 394 ASN B C 1
ATOM 8953 O O . ASN B 1 394 ? 17.547 -23.906 12.703 1 91 394 ASN B O 1
ATOM 8957 N N . PHE B 1 395 ? 16.016 -22.375 12.859 1 89.75 395 PHE B N 1
ATOM 8958 C CA . PHE B 1 395 ? 16.875 -21.266 13.227 1 89.75 395 PHE B CA 1
ATOM 8959 C C . PHE B 1 395 ? 16.219 -20.375 14.273 1 89.75 395 PHE B C 1
ATOM 8961 O O . PHE B 1 395 ? 15.039 -20.562 14.586 1 89.75 395 PHE B O 1
ATOM 8968 N N . TRP B 1 396 ? 16.953 -19.469 14.812 1 82.69 396 TRP B N 1
ATOM 8969 C CA . TRP B 1 396 ? 16.5 -18.734 15.984 1 82.69 396 TRP B CA 1
ATOM 8970 C C . TRP B 1 396 ? 15.648 -17.531 15.578 1 82.69 396 TRP B C 1
ATOM 8972 O O . TRP B 1 396 ? 15.953 -16.859 14.586 1 82.69 396 TRP B O 1
ATOM 8982 N N . LEU B 1 397 ? 14.547 -17.391 16.297 1 87.44 397 LEU B N 1
ATOM 8983 C CA . LEU B 1 397 ? 13.789 -16.141 16.266 1 87.44 397 LEU B CA 1
ATOM 8984 C C . LEU B 1 397 ? 14.117 -15.281 17.469 1 87.44 397 LEU B C 1
ATOM 8986 O O . LEU B 1 397 ? 14.023 -15.734 18.609 1 87.44 397 LEU B O 1
ATOM 8990 N N . LYS B 1 398 ? 14.539 -14.094 17.234 1 82.44 398 LYS B N 1
ATOM 8991 C CA . LYS B 1 398 ? 14.906 -13.211 18.344 1 82.44 398 LYS B CA 1
ATOM 8992 C C . LYS B 1 398 ? 13.672 -12.656 19.047 1 82.44 398 LYS B C 1
ATOM 8994 O O . LYS B 1 398 ? 12.703 -12.273 18.391 1 82.44 398 LYS B O 1
ATOM 8999 N N . ASN B 1 399 ? 13.703 -12.797 20.391 1 77.12 399 ASN B N 1
ATOM 9000 C CA . ASN B 1 399 ? 12.68 -12.18 21.219 1 77.12 399 ASN B CA 1
ATOM 9001 C C . ASN B 1 399 ? 12.93 -10.688 21.391 1 77.12 399 ASN B C 1
ATOM 9003 O O . ASN B 1 399 ? 13.969 -10.281 21.922 1 77.12 399 ASN B O 1
ATOM 9007 N N . PRO B 1 400 ? 12.008 -9.938 21.016 1 65.38 400 PRO B N 1
ATOM 9008 C CA . PRO B 1 400 ? 12.242 -8.5 21.109 1 65.38 400 PRO B CA 1
ATOM 9009 C C . PRO B 1 400 ? 12.344 -8.008 22.547 1 65.38 400 PRO B C 1
ATOM 9011 O O . PRO B 1 400 ? 12.891 -6.926 22.797 1 65.38 400 PRO B O 1
ATOM 9014 N N . LEU B 1 401 ? 11.758 -8.75 23.594 1 61.03 401 LEU B N 1
ATOM 9015 C CA . LEU B 1 401 ? 11.781 -8.359 24.984 1 61.03 401 LEU B CA 1
ATOM 9016 C C . LEU B 1 401 ? 13.203 -8.414 25.547 1 61.03 401 LEU B C 1
ATOM 9018 O O . LEU B 1 401 ? 13.633 -7.504 26.266 1 61.03 401 LEU B O 1
ATOM 9022 N N . ASP B 1 402 ? 13.703 -9.484 25.391 1 59.19 402 ASP B N 1
ATOM 9023 C CA . ASP B 1 402 ? 14.984 -9.672 26.047 1 59.19 402 ASP B CA 1
ATOM 9024 C C . ASP B 1 402 ? 16.062 -10.094 25.062 1 59.19 402 ASP B C 1
ATOM 9026 O O . ASP B 1 402 ? 17.203 -10.367 25.438 1 59.19 402 ASP B O 1
ATOM 9030 N N . TYR B 1 403 ? 15.586 -9.961 23.766 1 53.34 403 TYR B N 1
ATOM 9031 C CA . TYR B 1 403 ? 16.453 -10.297 22.641 1 53.34 403 TYR B CA 1
ATOM 9032 C C . TYR B 1 403 ? 17.062 -11.68 22.828 1 53.34 403 TYR B C 1
ATOM 9034 O O . TYR B 1 403 ? 18.172 -11.945 22.359 1 53.34 403 TYR B O 1
ATOM 9042 N N . GLN B 1 404 ? 16.297 -12.367 23.797 1 46.72 404 GLN B N 1
ATOM 9043 C CA . GLN B 1 404 ? 16.703 -13.766 23.906 1 46.72 404 GLN B CA 1
ATOM 9044 C C . GLN B 1 404 ? 16.203 -14.57 22.703 1 46.72 404 GLN B C 1
ATOM 9046 O O . GLN B 1 404 ? 15.188 -14.242 22.094 1 46.72 404 GLN B O 1
ATOM 9051 N N . LEU B 1 405 ? 17.109 -15.344 22.25 1 43.03 405 LEU B N 1
ATOM 9052 C CA . LEU B 1 405 ? 16.844 -16.234 21.125 1 43.03 405 LEU B CA 1
ATOM 9053 C C . LEU B 1 405 ? 15.852 -17.328 21.516 1 43.03 405 LEU B C 1
ATOM 9055 O O . LEU B 1 405 ? 15.977 -17.906 22.594 1 43.03 405 LEU B O 1
ATOM 9059 N N . SER B 1 406 ? 14.641 -17.188 21.109 1 44 406 SER B N 1
ATOM 9060 C CA . SER B 1 406 ? 13.727 -18.297 21.344 1 44 406 SER B CA 1
ATOM 9061 C C . SER B 1 406 ? 13.867 -19.359 20.266 1 44 406 SER B C 1
ATOM 9063 O O . SER B 1 406 ? 13.734 -19.062 19.078 1 44 406 SER B O 1
ATOM 9065 N N . LEU B 1 407 ? 14.758 -20.328 20.562 1 46.88 407 LEU B N 1
ATOM 9066 C CA . LEU B 1 407 ? 14.617 -21.5 19.703 1 46.88 407 LEU B CA 1
ATOM 9067 C C . LEU B 1 407 ? 13.266 -22.156 19.922 1 46.88 407 LEU B C 1
ATOM 9069 O O . LEU B 1 407 ? 12.711 -22.125 21.031 1 46.88 407 LEU B O 1
ATOM 9073 N N . PRO B 1 408 ? 12.547 -22.266 18.781 1 47.94 408 PRO B N 1
ATOM 9074 C CA . PRO B 1 408 ? 11.367 -23.078 19.062 1 47.94 408 PRO B CA 1
ATOM 9075 C C . PRO B 1 408 ? 11.664 -24.219 20.047 1 47.94 408 PRO B C 1
ATOM 9077 O O . PRO B 1 408 ? 12.789 -24.719 20.109 1 47.94 408 PRO B O 1
ATOM 9080 N N . ASN B 1 409 ? 11.055 -24.156 21.203 1 40.88 409 ASN B N 1
ATOM 9081 C CA . ASN B 1 409 ? 11.141 -25.375 22 1 40.88 409 ASN B CA 1
ATOM 9082 C C . ASN B 1 409 ? 11.352 -26.609 21.109 1 40.88 409 ASN B C 1
ATOM 9084 O O . ASN B 1 409 ? 10.586 -26.844 20.188 1 40.88 409 ASN B O 1
ATOM 9088 N N . ASN B 1 410 ? 12.648 -26.781 20.828 1 37.34 410 ASN B N 1
ATOM 9089 C CA . ASN B 1 410 ? 12.797 -28.125 20.297 1 37.34 410 ASN B CA 1
ATOM 9090 C C . ASN B 1 410 ? 11.711 -29.062 20.828 1 37.34 410 ASN B C 1
ATOM 9092 O O . ASN B 1 410 ? 11.859 -29.641 21.906 1 37.34 410 ASN B O 1
ATOM 9096 N N . PHE B 1 411 ? 10.562 -28.609 20.859 1 37.28 411 PHE B N 1
ATOM 9097 C CA . PHE B 1 411 ? 9.75 -29.797 21.109 1 37.28 411 PHE B CA 1
ATOM 9098 C C . PHE B 1 411 ? 10.352 -31.016 20.438 1 37.28 411 PHE B C 1
ATOM 9100 O O . PHE B 1 411 ? 10.422 -31.094 19.219 1 37.28 411 PHE B O 1
ATOM 9107 N N . GLU B 1 412 ? 11.492 -31.312 20.953 1 36.84 412 GLU B N 1
ATOM 9108 C CA . GLU B 1 412 ? 11.758 -32.688 20.531 1 36.84 412 GLU B CA 1
ATOM 9109 C C . GLU B 1 412 ? 10.484 -33.344 20.016 1 36.84 412 GLU B C 1
ATOM 9111 O O . GLU B 1 412 ? 9.469 -33.406 20.703 1 36.84 412 GLU B O 1
ATOM 9116 N N . ASN B 1 413 ? 10.203 -33.031 18.797 1 37.81 413 ASN B N 1
ATOM 9117 C CA . ASN B 1 413 ? 9.242 -33.969 18.203 1 37.81 413 ASN B CA 1
ATOM 9118 C C . ASN B 1 413 ? 9.203 -35.281 18.969 1 37.81 413 ASN B C 1
ATOM 9120 O O . ASN B 1 413 ? 10.078 -36.125 18.797 1 37.81 413 ASN B O 1
ATOM 9124 N N . GLU B 1 414 ? 9.172 -35.219 20.188 1 36.75 414 GLU B N 1
ATOM 9125 C CA . GLU B 1 414 ? 8.766 -36.594 20.453 1 36.75 414 GLU B CA 1
ATOM 9126 C C . GLU B 1 414 ? 7.883 -37.125 19.328 1 36.75 414 GLU B C 1
ATOM 9128 O O . GLU B 1 414 ? 6.832 -36.562 19.031 1 36.75 414 GLU B O 1
ATOM 9133 N N . GLN B 1 415 ? 8.555 -37.406 18.219 1 38.94 415 GLN B N 1
ATOM 9134 C CA . GLN B 1 415 ? 7.898 -38.156 17.156 1 38.94 415 GLN B CA 1
ATOM 9135 C C . GLN B 1 415 ? 6.609 -38.781 17.656 1 38.94 415 GLN B C 1
ATOM 9137 O O . GLN B 1 415 ? 6.645 -39.75 18.453 1 38.94 415 GLN B O 1
ATOM 9142 N N . ASN B 1 416 ? 5.82 -38.094 18.094 1 39.84 416 ASN B N 1
ATOM 9143 C CA . ASN B 1 416 ? 4.633 -38.938 18.234 1 39.84 416 ASN B CA 1
ATOM 9144 C C . ASN B 1 416 ? 4.488 -39.906 17.062 1 39.84 416 ASN B C 1
ATOM 9146 O O . ASN B 1 416 ? 4.188 -39.469 15.938 1 39.84 416 ASN B O 1
ATOM 9150 N N . ASN B 1 417 ? 5.289 -40.906 17.031 1 41.41 417 ASN B N 1
ATOM 9151 C CA . ASN B 1 417 ? 5.496 -42.062 16.188 1 41.41 417 ASN B CA 1
ATOM 9152 C C . ASN B 1 417 ? 4.219 -42.469 15.461 1 41.41 417 ASN B C 1
ATOM 9154 O O . ASN B 1 417 ? 4.25 -43.312 14.562 1 41.41 417 ASN B O 1
ATOM 9158 N N . GLN B 1 418 ? 3.068 -41.844 15.898 1 50.09 418 GLN B N 1
ATOM 9159 C CA . GLN B 1 418 ? 1.932 -42.562 15.32 1 50.09 418 GLN B CA 1
ATOM 9160 C C . GLN B 1 418 ? 1.405 -41.844 14.078 1 50.09 418 GLN B C 1
ATOM 9162 O O . GLN B 1 418 ? 0.707 -42.438 13.258 1 50.09 418 GLN B O 1
ATOM 9167 N N . ASN B 1 419 ? 1.851 -40.375 13.82 1 64.81 419 ASN B N 1
ATOM 9168 C CA . ASN B 1 419 ? 1.302 -39.75 12.625 1 64.81 419 ASN B CA 1
ATOM 9169 C C . ASN B 1 419 ? 2.371 -39.531 11.555 1 64.81 419 ASN B C 1
ATOM 9171 O O . ASN B 1 419 ? 3.121 -38.562 11.594 1 64.81 419 ASN B O 1
ATOM 9175 N N . GLU B 1 420 ? 2.555 -40.406 10.68 1 72.44 420 GLU B N 1
ATOM 9176 C CA . GLU B 1 420 ? 3.553 -40.438 9.609 1 72.44 420 GLU B CA 1
ATOM 9177 C C . GLU B 1 420 ? 3.484 -39.188 8.742 1 72.44 420 GLU B C 1
ATOM 9179 O O . GLU B 1 420 ? 4.512 -38.719 8.273 1 72.44 420 GLU B O 1
ATOM 9184 N N . THR B 1 421 ? 2.379 -38.625 8.727 1 78.19 421 THR B N 1
ATOM 9185 C CA . THR B 1 421 ? 2.174 -37.469 7.852 1 78.19 421 THR B CA 1
ATOM 9186 C C . THR B 1 421 ? 2.854 -36.25 8.414 1 78.19 421 THR B C 1
ATOM 9188 O O . THR B 1 421 ? 3.379 -35.406 7.668 1 78.19 421 THR B O 1
ATOM 9191 N N . ASP B 1 422 ? 2.943 -36.156 9.648 1 78.75 422 ASP B N 1
ATOM 9192 C CA . ASP B 1 422 ? 3.588 -35 10.289 1 78.75 422 ASP B CA 1
ATOM 9193 C C . ASP B 1 422 ? 5.102 -35.188 10.344 1 78.75 422 ASP B C 1
ATOM 9195 O O . ASP B 1 422 ? 5.848 -34.219 10.406 1 78.75 422 ASP B O 1
ATOM 9199 N N . SER B 1 423 ? 5.508 -36.438 10.203 1 80.69 423 SER B N 1
ATOM 9200 C CA . SER B 1 423 ? 6.891 -36.719 10.578 1 80.69 423 SER B CA 1
ATOM 9201 C C . SER B 1 423 ? 7.793 -36.75 9.352 1 80.69 423 SER B C 1
ATOM 9203 O O . SER B 1 423 ? 9.008 -36.594 9.461 1 80.69 423 SER B O 1
ATOM 9205 N N . PHE B 1 424 ? 7.219 -37.031 8.195 1 88.31 424 PHE B N 1
ATOM 9206 C CA . PHE B 1 424 ? 8.133 -37.188 7.074 1 88.31 424 PHE B CA 1
ATOM 9207 C C . PHE B 1 424 ? 8.766 -35.875 6.68 1 88.31 424 PHE B C 1
ATOM 9209 O O . PHE B 1 424 ? 8.164 -34.812 6.871 1 88.31 424 PHE B O 1
ATOM 9216 N N . ASP B 1 425 ? 9.977 -35.906 6.184 1 93.69 425 ASP B N 1
ATOM 9217 C CA . ASP B 1 425 ? 10.758 -34.75 5.773 1 93.69 425 ASP B CA 1
ATOM 9218 C C . ASP B 1 425 ? 10.102 -34.031 4.594 1 93.69 425 ASP B C 1
ATOM 9220 O O . ASP B 1 425 ? 9.898 -34.625 3.537 1 93.69 425 ASP B O 1
ATOM 9224 N N . PRO B 1 426 ? 9.797 -32.719 4.773 1 95.56 426 PRO B N 1
ATOM 9225 C CA . PRO B 1 426 ? 9.164 -31.969 3.689 1 95.56 426 PRO B CA 1
ATOM 9226 C C . PRO B 1 426 ? 9.945 -32.062 2.381 1 95.56 426 PRO B C 1
ATOM 9228 O O . PRO B 1 426 ? 9.352 -31.984 1.299 1 95.56 426 PRO B O 1
ATOM 9231 N N . GLU B 1 427 ? 11.211 -32.219 2.391 1 95.06 427 GLU B N 1
ATOM 9232 C CA . GLU B 1 427 ? 12.055 -32.25 1.197 1 95.06 427 GLU B CA 1
ATOM 9233 C C . GLU B 1 427 ? 11.703 -33.438 0.297 1 95.06 427 GLU B C 1
ATOM 9235 O O . GLU B 1 427 ? 11.992 -33.406 -0.902 1 95.06 427 GLU B O 1
ATOM 9240 N N . LEU B 1 428 ? 11.086 -34.438 0.842 1 94.56 428 LEU B N 1
ATOM 9241 C CA . LEU B 1 428 ? 10.781 -35.656 0.094 1 94.56 428 LEU B CA 1
ATOM 9242 C C . LEU B 1 428 ? 9.742 -35.375 -0.988 1 94.56 428 LEU B C 1
ATOM 9244 O O . LEU B 1 428 ? 9.68 -36.094 -1.992 1 94.56 428 LEU B O 1
ATOM 9248 N N . ILE B 1 429 ? 8.922 -34.344 -0.761 1 95.88 429 ILE B N 1
ATOM 9249 C CA . ILE B 1 429 ? 7.867 -34.062 -1.732 1 95.88 429 ILE B CA 1
ATOM 9250 C C . ILE B 1 429 ? 8.242 -32.844 -2.574 1 95.88 429 ILE B C 1
ATOM 9252 O O . ILE B 1 429 ? 7.434 -32.344 -3.359 1 95.88 429 ILE B O 1
ATOM 9256 N N . ILE B 1 430 ? 9.406 -32.344 -2.408 1 95.94 430 ILE B N 1
ATOM 9257 C CA . ILE B 1 430 ? 9.977 -31.297 -3.24 1 95.94 430 ILE B CA 1
ATOM 9258 C C . ILE B 1 430 ? 10.852 -31.922 -4.328 1 95.94 430 ILE B C 1
ATOM 9260 O O . ILE B 1 430 ? 11.781 -32.688 -4.027 1 95.94 430 ILE B O 1
ATOM 9264 N N . SER B 1 431 ? 10.547 -31.656 -5.566 1 96 431 SER B N 1
ATOM 9265 C CA . SER B 1 431 ? 11.344 -32.219 -6.652 1 96 431 SER B CA 1
ATOM 9266 C C . SER B 1 431 ? 12.789 -31.734 -6.578 1 96 431 SER B C 1
ATOM 9268 O O . SER B 1 431 ? 13.07 -30.688 -5.977 1 96 431 SER B O 1
ATOM 9270 N N . SER B 1 432 ? 13.68 -32.469 -7.176 1 96.5 432 SER B N 1
ATOM 9271 C CA . SER B 1 432 ? 15.086 -32.062 -7.227 1 96.5 432 SER B CA 1
ATOM 9272 C C . SER B 1 432 ? 15.25 -30.719 -7.91 1 96.5 432 SER B C 1
ATOM 9274 O O . SER B 1 432 ? 16.094 -29.922 -7.516 1 96.5 432 SER B O 1
ATOM 9276 N N . PHE B 1 433 ? 14.492 -30.484 -8.883 1 95.81 433 PHE B N 1
ATOM 9277 C CA . PHE B 1 433 ? 14.531 -29.219 -9.586 1 95.81 433 PHE B CA 1
ATOM 9278 C C . PHE B 1 433 ? 14.141 -28.062 -8.648 1 95.81 433 PHE B C 1
ATOM 9280 O O . PHE B 1 433 ? 14.867 -27.078 -8.539 1 95.81 433 PHE B O 1
ATOM 9287 N N . LEU B 1 434 ? 12.961 -28.188 -8.062 1 96.88 434 LEU B N 1
ATOM 9288 C CA . LEU B 1 434 ? 12.477 -27.125 -7.191 1 96.88 434 LEU B CA 1
ATOM 9289 C C . LEU B 1 434 ? 13.445 -26.875 -6.043 1 96.88 434 LEU B C 1
ATOM 9291 O O . LEU B 1 434 ? 13.664 -25.719 -5.648 1 96.88 434 LEU B O 1
ATOM 9295 N N . LYS B 1 435 ? 14 -27.922 -5.508 1 97.81 435 LYS B N 1
ATOM 9296 C CA . LYS B 1 435 ? 14.969 -27.812 -4.422 1 97.81 435 LYS B CA 1
ATOM 9297 C C . LYS B 1 435 ? 16.141 -26.922 -4.82 1 97.81 435 LYS B C 1
ATOM 9299 O O . LYS B 1 435 ? 16.578 -26.078 -4.043 1 97.81 435 LYS B O 1
ATOM 9304 N N . LYS B 1 436 ? 16.625 -27.094 -6.02 1 97.94 436 LYS B N 1
ATOM 9305 C CA . LYS B 1 436 ? 17.734 -26.297 -6.531 1 97.94 436 LYS B CA 1
ATOM 9306 C C . LYS B 1 436 ? 17.344 -24.812 -6.602 1 97.94 436 LYS B C 1
ATOM 9308 O O . LYS B 1 436 ? 18.172 -23.953 -6.293 1 97.94 436 LYS B O 1
ATOM 9313 N N . GLN B 1 437 ? 16.156 -24.547 -7.07 1 98.38 437 GLN B N 1
ATOM 9314 C CA . GLN B 1 437 ? 15.711 -23.156 -7.18 1 98.38 437 GLN B CA 1
ATOM 9315 C C . GLN B 1 437 ? 15.578 -22.516 -5.805 1 98.38 437 GLN B C 1
ATOM 9317 O O . GLN B 1 437 ? 15.953 -21.359 -5.617 1 98.38 437 GLN B O 1
ATOM 9322 N N . LEU B 1 438 ? 14.977 -23.266 -4.848 1 98.62 438 LEU B N 1
ATOM 9323 C CA . LEU B 1 438 ? 14.836 -22.75 -3.488 1 98.62 438 LEU B CA 1
ATOM 9324 C C . LEU B 1 438 ? 16.188 -22.391 -2.896 1 98.62 438 LEU B C 1
ATOM 9326 O O . LEU B 1 438 ? 16.344 -21.328 -2.293 1 98.62 438 LEU B O 1
ATOM 9330 N N . HIS B 1 439 ? 17.188 -23.219 -3.131 1 98.31 439 HIS B N 1
ATOM 9331 C CA . HIS B 1 439 ? 18.531 -22.969 -2.625 1 98.31 439 HIS B CA 1
ATOM 9332 C C . HIS B 1 439 ? 19.156 -21.75 -3.311 1 98.31 439 HIS B C 1
ATOM 9334 O O . HIS B 1 439 ? 19.938 -21.016 -2.699 1 98.31 439 HIS B O 1
ATOM 9340 N N . ALA B 1 440 ? 18.812 -21.531 -4.543 1 98.75 440 ALA B N 1
ATOM 9341 C CA . ALA B 1 440 ? 19.406 -20.453 -5.336 1 98.75 440 ALA B CA 1
ATOM 9342 C C . ALA B 1 440 ? 18.891 -19.094 -4.895 1 98.75 440 ALA B C 1
ATOM 9344 O O . ALA B 1 440 ? 19.484 -18.062 -5.211 1 98.75 440 ALA B O 1
ATOM 9345 N N . CYS B 1 441 ? 17.797 -19.031 -4.121 1 98.75 441 CYS B N 1
ATOM 9346 C CA . CYS B 1 441 ? 17.156 -17.781 -3.729 1 98.75 441 CYS B CA 1
ATOM 9347 C C . CYS B 1 441 ? 18.094 -16.953 -2.848 1 98.75 441 CYS B C 1
ATOM 9349 O O . CYS B 1 441 ? 17.969 -15.727 -2.799 1 98.75 441 CYS B O 1
ATOM 9351 N N . LYS B 1 442 ? 19.031 -17.562 -2.137 1 98.5 442 LYS B N 1
ATOM 9352 C CA . LYS B 1 442 ? 19.938 -16.828 -1.256 1 98.5 442 LYS B CA 1
ATOM 9353 C C . LYS B 1 442 ? 20.875 -15.914 -2.057 1 98.5 442 LYS B C 1
ATOM 9355 O O . LYS B 1 442 ? 21.484 -15 -1.501 1 98.5 442 LYS B O 1
ATOM 9360 N N . PHE B 1 443 ? 20.969 -16.172 -3.424 1 98.5 443 PHE B N 1
ATOM 9361 C CA . PHE B 1 443 ? 21.938 -15.438 -4.246 1 98.5 443 PHE B CA 1
ATOM 9362 C C . PHE B 1 443 ? 21.266 -14.266 -4.953 1 98.5 443 PHE B C 1
ATOM 9364 O O . PHE B 1 443 ? 21.938 -13.438 -5.57 1 98.5 443 PHE B O 1
ATOM 9371 N N . VAL B 1 444 ? 19.922 -14.125 -4.902 1 98.69 444 VAL B N 1
ATOM 9372 C CA . VAL B 1 444 ? 19.25 -13.07 -5.641 1 98.69 444 VAL B CA 1
ATOM 9373 C C . VAL B 1 444 ? 19.25 -11.781 -4.82 1 98.69 444 VAL B C 1
ATOM 9375 O O . VAL B 1 444 ? 19.469 -11.812 -3.607 1 98.69 444 VAL B O 1
ATOM 9378 N N . ASP B 1 445 ? 19.062 -10.656 -5.434 1 98.75 445 ASP B N 1
ATOM 9379 C CA . ASP B 1 445 ? 19.219 -9.352 -4.793 1 98.75 445 ASP B CA 1
ATOM 9380 C C . ASP B 1 445 ? 18.016 -9.008 -3.934 1 98.75 445 ASP B C 1
ATOM 9382 O O . ASP B 1 445 ? 18.125 -8.305 -2.932 1 98.75 445 ASP B O 1
ATOM 9386 N N . SER B 1 446 ? 16.859 -9.406 -4.32 1 98.75 446 SER B N 1
ATOM 9387 C CA . SER B 1 446 ? 15.641 -9.18 -3.551 1 98.75 446 SER B CA 1
ATOM 9388 C C . SER B 1 446 ? 14.594 -10.25 -3.844 1 98.75 446 SER B C 1
ATOM 9390 O O . SER B 1 446 ? 14.656 -10.922 -4.871 1 98.75 446 SER B O 1
ATOM 9392 N N . ILE B 1 447 ? 13.688 -10.445 -2.924 1 98.88 447 ILE B N 1
ATOM 9393 C CA . ILE B 1 447 ? 12.617 -11.43 -3.078 1 98.88 447 ILE B CA 1
ATOM 9394 C C . ILE B 1 447 ? 11.359 -10.93 -2.377 1 98.88 447 ILE B C 1
ATOM 9396 O O . ILE B 1 447 ? 11.438 -10.297 -1.318 1 98.88 447 ILE B O 1
ATOM 9400 N N . THR B 1 448 ? 10.203 -11.102 -2.967 1 98.75 448 THR B N 1
ATOM 9401 C CA . THR B 1 448 ? 8.898 -10.781 -2.398 1 98.75 448 THR B CA 1
ATOM 9402 C C . THR B 1 448 ? 8.281 -12.016 -1.739 1 98.75 448 THR B C 1
ATOM 9404 O O . THR B 1 448 ? 8.281 -13.102 -2.322 1 98.75 448 THR B O 1
ATOM 9407 N N . LEU B 1 449 ? 7.73 -11.867 -0.539 1 98.62 449 LEU B N 1
ATOM 9408 C CA . LEU B 1 449 ? 7.059 -12.938 0.202 1 98.62 449 LEU B CA 1
ATOM 9409 C C . LEU B 1 449 ? 5.684 -12.477 0.68 1 98.62 449 LEU B C 1
ATOM 9411 O O . LEU B 1 449 ? 5.566 -11.484 1.398 1 98.62 449 LEU B O 1
ATOM 9415 N N . ASP B 1 450 ? 4.648 -13.219 0.319 1 97.25 450 ASP B N 1
ATOM 9416 C CA . ASP B 1 450 ? 3.311 -12.875 0.794 1 97.25 450 ASP B CA 1
ATOM 9417 C C . ASP B 1 450 ? 2.889 -13.781 1.949 1 97.25 450 ASP B C 1
ATOM 9419 O O . ASP B 1 450 ? 2.504 -14.938 1.734 1 97.25 450 ASP B O 1
ATOM 9423 N N . GLY B 1 451 ? 2.867 -13.219 3.117 1 97.31 451 GLY B N 1
ATOM 9424 C CA . GLY B 1 451 ? 2.33 -13.945 4.258 1 97.31 451 GLY B CA 1
ATOM 9425 C C . GLY B 1 451 ? 0.846 -14.227 4.137 1 97.31 451 GLY B C 1
ATOM 9426 O O . GLY B 1 451 ? 0.357 -15.227 4.668 1 97.31 451 GLY B O 1
ATOM 9427 N N . HIS B 1 452 ? 0.112 -13.406 3.424 1 96.06 452 HIS B N 1
ATOM 9428 C CA . HIS B 1 452 ? -1.333 -13.578 3.33 1 96.06 452 HIS B CA 1
ATOM 9429 C C . HIS B 1 452 ? -1.697 -14.609 2.266 1 96.06 452 HIS B C 1
ATOM 9431 O O . HIS B 1 452 ? -2.873 -14.773 1.931 1 96.06 452 HIS B O 1
ATOM 9437 N N . LYS B 1 453 ? -0.765 -15.25 1.63 1 95.12 453 LYS B N 1
ATOM 9438 C CA . LYS B 1 453 ? -0.961 -16.406 0.773 1 95.12 453 LYS B CA 1
ATOM 9439 C C . LYS B 1 453 ? -0.442 -17.688 1.444 1 95.12 453 LYS B C 1
ATOM 9441 O O . LYS B 1 453 ? -1.061 -18.188 2.381 1 95.12 453 LYS B O 1
ATOM 9446 N N . SER B 1 454 ? 0.793 -18.031 1.172 1 96.12 454 SER B N 1
ATOM 9447 C CA . SER B 1 454 ? 1.343 -19.297 1.665 1 96.12 454 SER B CA 1
ATOM 9448 C C . SER B 1 454 ? 1.809 -19.156 3.111 1 96.12 454 SER B C 1
ATOM 9450 O O . SER B 1 454 ? 2.176 -20.156 3.742 1 96.12 454 SER B O 1
ATOM 9452 N N . GLY B 1 455 ? 1.716 -17.984 3.666 1 96.56 455 GLY B N 1
ATOM 9453 C CA . GLY B 1 455 ? 2.033 -17.797 5.074 1 96.56 455 GLY B CA 1
ATOM 9454 C C . GLY B 1 455 ? 0.825 -17.938 5.98 1 96.56 455 GLY B C 1
ATOM 9455 O O . GLY B 1 455 ? 0.958 -17.906 7.207 1 96.56 455 GLY B O 1
ATOM 9456 N N . PHE B 1 456 ? -0.352 -18.078 5.473 1 96.94 456 PHE B N 1
ATOM 9457 C CA . PHE B 1 456 ? -1.595 -18.312 6.199 1 96.94 456 PHE B CA 1
ATOM 9458 C C . PHE B 1 456 ? -1.89 -17.156 7.145 1 96.94 456 PHE B C 1
ATOM 9460 O O . PHE B 1 456 ? -2.377 -17.359 8.258 1 96.94 456 PHE B O 1
ATOM 9467 N N . LEU B 1 457 ? -1.455 -15.961 6.805 1 97.38 457 LEU B N 1
ATOM 9468 C CA . LEU B 1 457 ? -1.742 -14.742 7.551 1 97.38 457 LEU B CA 1
ATOM 9469 C C . LEU B 1 457 ? -2.885 -13.969 6.902 1 97.38 457 LEU B C 1
ATOM 9471 O O . LEU B 1 457 ? -3.193 -14.172 5.727 1 97.38 457 LEU B O 1
ATOM 9475 N N . PRO B 1 458 ? -3.568 -13.117 7.629 1 95.88 458 PRO B N 1
ATOM 9476 C CA . PRO B 1 458 ? -4.605 -12.273 7.023 1 95.88 458 PRO B CA 1
ATOM 9477 C C . PRO B 1 458 ? -4.031 -11.195 6.113 1 95.88 458 PRO B C 1
ATOM 9479 O O . PRO B 1 458 ? -2.863 -10.812 6.258 1 95.88 458 PRO B O 1
ATOM 9482 N N . PHE B 1 459 ? -4.848 -10.727 5.207 1 93.31 459 PHE B N 1
ATOM 9483 C CA . PHE B 1 459 ? -4.492 -9.547 4.434 1 93.31 459 PHE B CA 1
ATOM 9484 C C . PHE B 1 459 ? -4.445 -8.312 5.324 1 93.31 459 PHE B C 1
ATOM 9486 O O . PHE B 1 459 ? -5.277 -8.148 6.219 1 93.31 459 PHE B O 1
ATOM 9493 N N . SER B 1 460 ? -3.543 -7.383 5.027 1 91.25 460 SER B N 1
ATOM 9494 C CA . SER B 1 460 ? -2.426 -7.41 4.09 1 91.25 460 SER B CA 1
ATOM 9495 C C . SER B 1 460 ? -1.119 -7.758 4.797 1 91.25 460 SER B C 1
ATOM 9497 O O . SER B 1 460 ? -0.819 -7.215 5.863 1 91.25 460 SER B O 1
ATOM 9499 N N . ASN B 1 461 ? -0.435 -8.656 4.355 1 95.81 461 ASN B N 1
ATOM 9500 C CA . ASN B 1 461 ? 0.871 -9.023 4.895 1 95.81 461 ASN B CA 1
ATOM 9501 C C . ASN B 1 461 ? 1.818 -9.492 3.793 1 95.81 461 ASN B C 1
ATOM 9503 O O . ASN B 1 461 ? 1.763 -10.641 3.367 1 95.81 461 ASN B O 1
ATOM 9507 N N . SER B 1 462 ? 2.641 -8.625 3.312 1 96.81 462 SER B N 1
ATOM 9508 C CA . SER B 1 462 ? 3.695 -8.914 2.348 1 96.81 462 SER B CA 1
ATOM 9509 C C . SER B 1 462 ? 5.031 -8.336 2.797 1 96.81 462 SER B C 1
ATOM 9511 O O . SER B 1 462 ? 5.07 -7.418 3.617 1 96.81 462 SER B O 1
ATOM 9513 N N . THR B 1 463 ? 6.07 -8.875 2.391 1 97.69 463 THR B N 1
ATOM 9514 C CA . THR B 1 463 ? 7.398 -8.406 2.777 1 97.69 463 THR B CA 1
ATOM 9515 C C . THR B 1 463 ? 8.344 -8.406 1.577 1 97.69 463 THR B C 1
ATOM 9517 O O . THR B 1 463 ? 8.328 -9.336 0.768 1 97.69 463 THR B O 1
ATOM 9520 N N . ILE B 1 464 ? 9.039 -7.379 1.362 1 98 464 ILE B N 1
ATOM 9521 C CA . ILE B 1 464 ? 10.18 -7.383 0.454 1 98 464 ILE B CA 1
ATOM 9522 C C . ILE B 1 464 ? 11.469 -7.582 1.246 1 98 464 ILE B C 1
ATOM 9524 O O . ILE B 1 464 ? 11.672 -6.953 2.287 1 98 464 ILE B O 1
ATOM 9528 N N . CYS B 1 465 ? 12.266 -8.492 0.891 1 98.5 465 CYS B N 1
ATOM 9529 C CA . CYS B 1 465 ? 13.57 -8.75 1.492 1 98.5 465 CYS B CA 1
ATOM 9530 C C . CYS B 1 465 ? 14.695 -8.406 0.521 1 98.5 465 CYS B C 1
ATOM 9532 O O . CYS B 1 465 ? 14.727 -8.922 -0.6 1 98.5 465 CYS B O 1
ATOM 9534 N N . TYR B 1 466 ? 15.586 -7.586 0.902 1 98.06 466 TYR B N 1
ATOM 9535 C CA . TYR B 1 466 ? 16.812 -7.277 0.171 1 98.06 466 TYR B CA 1
ATOM 9536 C C . TYR B 1 466 ? 18 -8.055 0.738 1 98.06 466 TYR B C 1
ATOM 9538 O O . TYR B 1 466 ? 18.156 -8.148 1.957 1 98.06 466 TYR B O 1
ATOM 9546 N N . ARG B 1 467 ? 18.797 -8.609 -0.105 1 98.56 467 ARG B N 1
ATOM 9547 C CA . ARG B 1 467 ? 20.031 -9.258 0.335 1 98.56 467 ARG B CA 1
ATOM 9548 C C . ARG B 1 467 ? 21.016 -8.234 0.899 1 98.56 467 ARG B C 1
ATOM 9550 O O . ARG B 1 467 ? 21.797 -8.547 1.808 1 98.56 467 ARG B O 1
ATOM 9557 N N . ASN B 1 468 ? 21.047 -7.086 0.361 1 98.25 468 ASN B N 1
ATOM 9558 C CA . ASN B 1 468 ? 21.859 -5.945 0.759 1 98.25 468 ASN B CA 1
ATOM 9559 C C . ASN B 1 468 ? 21 -4.773 1.225 1 98.25 468 ASN B C 1
ATOM 9561 O O . ASN B 1 468 ? 20.328 -4.137 0.417 1 98.25 468 ASN B O 1
ATOM 9565 N N . SER B 1 469 ? 21.094 -4.469 2.516 1 95.12 469 SER B N 1
ATOM 9566 C CA . SER B 1 469 ? 20.234 -3.488 3.17 1 95.12 469 SER B CA 1
ATOM 9567 C C . SER B 1 469 ? 20.422 -2.102 2.562 1 95.12 469 SER B C 1
ATOM 9569 O O . SER B 1 469 ? 19.516 -1.263 2.641 1 95.12 469 SER B O 1
ATOM 9571 N N . LYS B 1 470 ? 21.531 -1.777 1.893 1 94.88 470 LYS B N 1
ATOM 9572 C CA . LYS B 1 470 ? 21.844 -0.446 1.382 1 94.88 470 LYS B CA 1
ATOM 9573 C C . LYS B 1 470 ? 20.969 -0.1 0.18 1 94.88 470 LYS B C 1
ATOM 9575 O O . LYS B 1 470 ? 20.875 1.066 -0.208 1 94.88 470 LYS B O 1
ATOM 9580 N N . TYR B 1 471 ? 20.219 -1.146 -0.428 1 95.19 471 TYR B N 1
ATOM 9581 C CA . TYR B 1 471 ? 19.297 -0.876 -1.524 1 95.19 471 TYR B CA 1
ATOM 9582 C C . TYR B 1 471 ? 18.188 0.064 -1.08 1 95.19 471 TYR B C 1
ATOM 9584 O O . TYR B 1 471 ? 17.781 0.95 -1.833 1 95.19 471 TYR B O 1
ATOM 9592 N N . LYS B 1 472 ? 17.703 -0.132 0.119 1 88.56 472 LYS B N 1
ATOM 9593 C CA . LYS B 1 472 ? 16.594 0.692 0.607 1 88.56 472 LYS B CA 1
ATOM 9594 C C . LYS B 1 472 ? 17.047 2.127 0.859 1 88.56 472 LYS B C 1
ATOM 9596 O O . LYS B 1 472 ? 16.25 3.061 0.782 1 88.56 472 LYS B O 1
ATOM 9601 N N . ASP B 1 473 ? 18.359 2.375 1.107 1 87.38 473 ASP B N 1
ATOM 9602 C CA . ASP B 1 473 ? 18.891 3.705 1.409 1 87.38 473 ASP B CA 1
ATOM 9603 C C . ASP B 1 473 ? 18.812 4.613 0.184 1 87.38 473 ASP B C 1
ATOM 9605 O O . ASP B 1 473 ? 18.641 5.828 0.314 1 87.38 473 ASP B O 1
ATOM 9609 N N . ILE B 1 474 ? 18.922 4.012 -0.937 1 88.19 474 ILE B N 1
ATOM 9610 C CA . ILE B 1 474 ? 18.922 4.773 -2.182 1 88.19 474 ILE B CA 1
ATOM 9611 C C . ILE B 1 474 ? 17.531 5.355 -2.432 1 88.19 474 ILE B C 1
ATOM 9613 O O . ILE B 1 474 ? 17.391 6.41 -3.053 1 88.19 474 ILE B O 1
ATOM 9617 N N . LEU B 1 475 ? 16.531 4.676 -1.9 1 87.62 475 LEU B N 1
ATOM 9618 C CA . LEU B 1 475 ? 15.148 5.062 -2.16 1 87.62 475 LEU B CA 1
ATOM 9619 C C . LEU B 1 475 ? 14.688 6.141 -1.183 1 87.62 475 LEU B C 1
ATOM 9621 O O . LEU B 1 475 ? 13.617 6.727 -1.351 1 87.62 475 LEU B O 1
ATOM 9625 N N . THR B 1 476 ? 15.445 6.473 -0.224 1 81.56 476 THR B N 1
ATOM 9626 C CA . THR B 1 476 ? 15.047 7.422 0.808 1 81.56 476 THR B CA 1
ATOM 9627 C C . THR B 1 476 ? 15.227 8.859 0.325 1 81.56 476 THR B C 1
ATOM 9629 O O . THR B 1 476 ? 16.312 9.234 -0.117 1 81.56 476 THR B O 1
ATOM 9632 N N . LEU B 1 477 ? 14.211 9.656 0.188 1 70.62 477 LEU B N 1
ATOM 9633 C CA . LEU B 1 477 ? 14.273 11.047 -0.247 1 70.62 477 LEU B CA 1
ATOM 9634 C C . LEU B 1 477 ? 14.391 11.984 0.949 1 70.62 477 LEU B C 1
ATOM 9636 O O . LEU B 1 477 ? 14.867 13.117 0.813 1 70.62 477 LEU B O 1
ATOM 9640 N N . ALA B 1 478 ? 13.727 11.57 2.004 1 56.53 478 ALA B N 1
ATOM 9641 C CA . ALA B 1 478 ? 13.938 12.383 3.201 1 56.53 478 ALA B CA 1
ATOM 9642 C C . ALA B 1 478 ? 15.219 11.953 3.926 1 56.53 478 ALA B C 1
ATOM 9644 O O . ALA B 1 478 ? 15.625 10.797 3.844 1 56.53 478 ALA B O 1
ATOM 9645 N N . PRO B 1 479 ? 16.062 13.031 4.246 1 44.5 479 PRO B N 1
ATOM 9646 C CA . PRO B 1 479 ? 17.312 12.633 4.898 1 44.5 479 PRO B CA 1
ATOM 9647 C C . PRO B 1 479 ? 17.125 11.445 5.84 1 44.5 479 PRO B C 1
ATOM 9649 O O . PRO B 1 479 ? 16.172 11.406 6.621 1 44.5 479 PRO B O 1
ATOM 9652 N N . VAL B 1 480 ? 17.375 10.258 5.336 1 42.59 480 VAL B N 1
ATOM 9653 C CA . VAL B 1 480 ? 17.453 9.102 6.227 1 42.59 480 VAL B CA 1
ATOM 9654 C C . VAL B 1 480 ? 17.984 9.539 7.59 1 42.59 480 VAL B C 1
ATOM 9656 O O . VAL B 1 480 ? 19.109 10.039 7.699 1 42.59 480 VAL B O 1
ATOM 9659 N N . TYR B 1 481 ? 17.141 10.211 8.328 1 37.44 481 TYR B N 1
ATOM 9660 C CA . TYR B 1 481 ? 17.703 10.5 9.648 1 37.44 481 TYR B CA 1
ATOM 9661 C C . TYR B 1 481 ? 18.578 9.359 10.133 1 37.44 481 TYR B C 1
ATOM 9663 O O . TYR B 1 481 ? 18.094 8.25 10.367 1 37.44 481 TYR B O 1
ATOM 9671 N N . VAL B 1 482 ? 19.75 9.148 9.445 1 38.22 482 VAL B N 1
ATOM 9672 C CA . VAL B 1 482 ? 20.594 8.367 10.344 1 38.22 482 VAL B CA 1
ATOM 9673 C C . VAL B 1 482 ? 20.188 8.641 11.789 1 38.22 482 VAL B C 1
ATOM 9675 O O . VAL B 1 482 ? 20.125 9.797 12.219 1 38.22 482 VAL B O 1
ATOM 9678 N N . ASP B 1 483 ? 19.328 7.898 12.195 1 41.47 483 ASP B N 1
ATOM 9679 C CA . ASP B 1 483 ? 18.875 7.945 13.578 1 41.47 483 ASP B CA 1
ATOM 9680 C C . ASP B 1 483 ? 19.844 8.742 14.453 1 41.47 483 ASP B C 1
ATOM 9682 O O . ASP B 1 483 ? 21.047 8.477 14.469 1 41.47 483 ASP B O 1
ATOM 9686 N N . ASP B 1 484 ? 19.75 10.094 14.508 1 42.03 484 ASP B N 1
ATOM 9687 C CA . ASP B 1 484 ? 20.609 10.852 15.414 1 42.03 484 ASP B CA 1
ATOM 9688 C C . ASP B 1 484 ? 21.016 10 16.609 1 42.03 484 ASP B C 1
ATOM 9690 O O . ASP B 1 484 ? 21.516 10.523 17.609 1 42.03 484 ASP B O 1
ATOM 9694 N N . GLY B 1 485 ? 21.125 8.789 16.375 1 44.41 485 GLY B N 1
ATOM 9695 C CA . GLY B 1 485 ? 21.719 7.977 17.422 1 44.41 485 GLY B CA 1
ATOM 9696 C C . GLY B 1 485 ? 20.844 7.871 18.656 1 44.41 485 GLY B C 1
ATOM 9697 O O . GLY B 1 485 ? 21.109 7.051 19.547 1 44.41 485 GLY B O 1
ATOM 9698 N N . LYS B 1 486 ? 20.031 8.789 18.969 1 49.31 486 LYS B N 1
ATOM 9699 C CA . LYS B 1 486 ? 19.359 8.805 20.25 1 49.31 486 LYS B CA 1
ATOM 9700 C C . LYS B 1 486 ? 18.156 7.855 20.266 1 49.31 486 LYS B C 1
ATOM 9702 O O . LYS B 1 486 ? 17.625 7.516 21.328 1 49.31 486 LYS B O 1
ATOM 9707 N N . LYS B 1 487 ? 17.812 7.504 18.922 1 57.5 487 LYS B N 1
ATOM 9708 C CA . LYS B 1 487 ? 16.547 6.777 18.875 1 57.5 487 LYS B CA 1
ATOM 9709 C C . LYS B 1 487 ? 16.766 5.312 18.5 1 57.5 487 LYS B C 1
ATOM 9711 O O . LYS B 1 487 ? 17.422 5.008 17.5 1 57.5 487 LYS B O 1
ATOM 9716 N N . ASN B 1 488 ? 17.016 4.391 19.422 1 69.56 488 ASN B N 1
ATOM 9717 C CA . ASN B 1 488 ? 17.312 2.963 19.406 1 69.56 488 ASN B CA 1
ATOM 9718 C C . ASN B 1 488 ? 16.141 2.158 18.859 1 69.56 488 ASN B C 1
ATOM 9720 O O . ASN B 1 488 ? 15.852 1.064 19.344 1 69.56 488 ASN B O 1
ATOM 9724 N N . ILE B 1 489 ? 15.336 2.775 17.984 1 78.44 489 ILE B N 1
ATOM 9725 C CA . ILE B 1 489 ? 14.227 2.045 17.375 1 78.44 489 ILE B CA 1
ATOM 9726 C C . ILE B 1 489 ? 14.508 1.799 15.898 1 78.44 489 ILE B C 1
ATOM 9728 O O . ILE B 1 489 ? 14.883 2.721 15.164 1 78.44 489 ILE B O 1
ATOM 9732 N N . PRO B 1 490 ? 14.508 0.598 15.469 1 81.31 490 PRO B N 1
ATOM 9733 C CA . PRO B 1 490 ? 14.719 0.335 14.047 1 81.31 490 PRO B CA 1
ATOM 9734 C C . PRO B 1 490 ? 13.695 1.044 13.156 1 81.31 490 PRO B C 1
ATOM 9736 O O . PRO B 1 490 ? 12.5 1.063 13.477 1 81.31 490 PRO B O 1
ATOM 9739 N N . ASN B 1 491 ? 14.148 1.699 12.172 1 76.12 491 ASN B N 1
ATOM 9740 C CA . ASN B 1 491 ? 13.258 2.34 11.203 1 76.12 491 ASN B CA 1
ATOM 9741 C C . ASN B 1 491 ? 12.781 1.356 10.141 1 76.12 491 ASN B C 1
ATOM 9743 O O . ASN B 1 491 ? 13.586 0.869 9.344 1 76.12 491 ASN B O 1
ATOM 9747 N N . CYS B 1 492 ? 11.484 1.105 10.031 1 77.38 492 CYS B N 1
ATOM 9748 C CA . CYS B 1 492 ? 10.938 0.153 9.07 1 77.38 492 CYS B CA 1
ATOM 9749 C C . CYS B 1 492 ? 10.055 0.856 8.047 1 77.38 492 CYS B C 1
ATOM 9751 O O . CYS B 1 492 ? 9.453 0.207 7.188 1 77.38 492 CYS B O 1
ATOM 9753 N N . GLY B 1 493 ? 9.961 2.129 8.086 1 72.44 493 GLY B N 1
ATOM 9754 C CA . GLY B 1 493 ? 8.875 2.693 7.301 1 72.44 493 GLY B CA 1
ATOM 9755 C C . GLY B 1 493 ? 9.336 3.764 6.332 1 72.44 493 GLY B C 1
ATOM 9756 O O . GLY B 1 493 ? 8.578 4.18 5.449 1 72.44 493 GLY B O 1
ATOM 9757 N N . VAL B 1 494 ? 10.438 4.262 6.34 1 73.19 494 VAL B N 1
ATOM 9758 C CA . VAL B 1 494 ? 10.758 5.434 5.531 1 73.19 494 VAL B CA 1
ATOM 9759 C C . VAL B 1 494 ? 11.211 4.992 4.141 1 73.19 494 VAL B C 1
ATOM 9761 O O . VAL B 1 494 ? 11.422 5.824 3.258 1 73.19 494 VAL B O 1
ATOM 9764 N N . PHE B 1 495 ? 11.109 3.643 4.043 1 78.31 495 PHE B N 1
ATOM 9765 C CA . PHE B 1 495 ? 11.586 3.109 2.77 1 78.31 495 PHE B CA 1
ATOM 9766 C C . PHE B 1 495 ? 10.422 2.617 1.919 1 78.31 495 PHE B C 1
ATOM 9768 O O . PHE B 1 495 ? 9.352 2.303 2.443 1 78.31 495 PHE B O 1
ATOM 9775 N N . GLY B 1 496 ? 10.539 2.705 0.653 1 86.06 496 GLY B N 1
ATOM 9776 C CA . GLY B 1 496 ? 9.562 2.115 -0.252 1 86.06 496 GLY B CA 1
ATOM 9777 C C . GLY B 1 496 ? 8.57 3.125 -0.803 1 86.06 496 GLY B C 1
ATOM 9778 O O . GLY B 1 496 ? 8.805 4.332 -0.736 1 86.06 496 GLY B O 1
ATOM 9779 N N . ILE B 1 497 ? 7.516 2.656 -1.289 1 92.69 497 ILE B N 1
ATOM 9780 C CA . ILE B 1 497 ? 6.531 3.473 -1.99 1 92.69 497 ILE B CA 1
ATOM 9781 C C . ILE B 1 497 ? 5.535 4.055 -0.988 1 92.69 497 ILE B C 1
ATOM 9783 O O . ILE B 1 497 ? 5.109 5.203 -1.127 1 92.69 497 ILE B O 1
ATOM 9787 N N . GLU B 1 498 ? 5.34 3.328 0.12 1 92.62 498 GLU B N 1
ATOM 9788 C CA . GLU B 1 498 ? 4.281 3.676 1.062 1 92.62 498 GLU B CA 1
ATOM 9789 C C . GLU B 1 498 ? 4.785 4.641 2.131 1 92.62 498 GLU B C 1
ATOM 9791 O O . GLU B 1 498 ? 5.996 4.844 2.266 1 92.62 498 GLU B O 1
ATOM 9796 N N . GLY B 1 499 ? 3.893 5.324 2.783 1 88.94 499 GLY B N 1
ATOM 9797 C CA . GLY B 1 499 ? 4.141 6.113 3.979 1 88.94 499 GLY B CA 1
ATOM 9798 C C . GLY B 1 499 ? 3.641 5.453 5.246 1 88.94 499 GLY B C 1
ATOM 9799 O O . GLY B 1 499 ? 4.133 4.391 5.637 1 88.94 499 GLY B O 1
ATOM 9800 N N . SER B 1 500 ? 2.449 5.844 5.652 1 88.88 500 SER B N 1
ATOM 9801 C CA . SER B 1 500 ? 1.867 5.234 6.844 1 88.88 500 SER B CA 1
ATOM 9802 C C . SER B 1 500 ? 1.505 3.771 6.598 1 88.88 500 SER B C 1
ATOM 9804 O O . SER B 1 500 ? 0.976 3.43 5.539 1 88.88 500 SER B O 1
ATOM 9806 N N . ARG B 1 501 ? 1.909 2.904 7.551 1 91.06 501 ARG B N 1
ATOM 9807 C CA . ARG B 1 501 ? 1.621 1.475 7.504 1 91.06 501 ARG B CA 1
ATOM 9808 C C . ARG B 1 501 ? 1.231 0.946 8.875 1 91.06 501 ARG B C 1
ATOM 9810 O O . ARG B 1 501 ? 1.769 1.391 9.898 1 91.06 501 ARG B O 1
ATOM 9817 N N . PRO B 1 502 ? 0.399 -0.024 8.883 1 93.25 502 PRO B N 1
ATOM 9818 C CA . PRO B 1 502 ? -0.073 -0.531 10.172 1 93.25 502 PRO B CA 1
ATOM 9819 C C . PRO B 1 502 ? 0.944 -1.442 10.852 1 93.25 502 PRO B C 1
ATOM 9821 O O . PRO B 1 502 ? 1.603 -2.246 10.188 1 93.25 502 PRO B O 1
ATOM 9824 N N . GLY B 1 503 ? 1.034 -1.376 12.156 1 94 503 GLY B N 1
ATOM 9825 C CA . GLY B 1 503 ? 1.896 -2.25 12.93 1 94 503 GLY B CA 1
ATOM 9826 C C . GLY B 1 503 ? 1.28 -3.611 13.195 1 94 503 GLY B C 1
ATOM 9827 O O . GLY B 1 503 ? 1.994 -4.578 13.477 1 94 503 GLY B O 1
ATOM 9828 N N . HIS B 1 504 ? -0.069 -3.766 13.125 1 95.88 504 HIS B N 1
ATOM 9829 C CA . HIS B 1 504 ? -0.724 -5 13.539 1 95.88 504 HIS B CA 1
ATOM 9830 C C . HIS B 1 504 ? -0.386 -6.148 12.594 1 95.88 504 HIS B C 1
ATOM 9832 O O . HIS B 1 504 ? -0.398 -7.316 13 1 95.88 504 HIS B O 1
ATOM 9838 N N . SER B 1 505 ? -0.049 -5.875 11.312 1 95.75 505 SER B N 1
ATOM 9839 C CA . SER B 1 505 ? 0.344 -6.918 10.367 1 95.75 505 SER B CA 1
ATOM 9840 C C . SER B 1 505 ? 1.627 -7.609 10.82 1 95.75 505 SER B C 1
ATOM 9842 O O . SER B 1 505 ? 1.754 -8.828 10.695 1 95.75 505 SER B O 1
ATOM 9844 N N . SER B 1 506 ? 2.562 -6.816 11.352 1 95.69 506 SER B N 1
ATOM 9845 C CA . SER B 1 506 ? 3.824 -7.363 11.836 1 95.69 506 SER B CA 1
ATOM 9846 C C . SER B 1 506 ? 3.627 -8.164 13.117 1 95.69 506 SER B C 1
ATOM 9848 O O . SER B 1 506 ? 4.293 -9.18 13.328 1 95.69 506 SER B O 1
ATOM 9850 N N . VAL B 1 507 ? 2.705 -7.703 13.961 1 96.88 507 VAL B N 1
ATOM 9851 C CA . VAL B 1 507 ? 2.406 -8.43 15.188 1 96.88 507 VAL B CA 1
ATOM 9852 C C . VAL B 1 507 ? 1.824 -9.797 14.852 1 96.88 507 VAL B C 1
ATOM 9854 O O . VAL B 1 507 ? 2.203 -10.805 15.453 1 96.88 507 VAL B O 1
ATOM 9857 N N . ALA B 1 508 ? 0.935 -9.852 13.867 1 97.75 508 ALA B N 1
ATOM 9858 C CA . ALA B 1 508 ? 0.346 -11.109 13.398 1 97.75 508 ALA B CA 1
ATOM 9859 C C . ALA B 1 508 ? 1.422 -12.062 12.891 1 97.75 508 ALA B C 1
ATOM 9861 O O . ALA B 1 508 ? 1.427 -13.242 13.234 1 97.75 508 ALA B O 1
ATOM 9862 N N . GLY B 1 509 ? 2.32 -11.516 12.039 1 97.56 509 GLY B N 1
ATOM 9863 C CA . GLY B 1 509 ? 3.391 -12.328 11.484 1 97.56 509 GLY B CA 1
ATOM 9864 C C . GLY B 1 509 ? 4.332 -12.875 12.539 1 97.56 509 GLY B C 1
ATOM 9865 O O . GLY B 1 509 ? 4.617 -14.078 12.57 1 97.56 509 GLY B O 1
ATOM 9866 N N . TYR B 1 510 ? 4.758 -12.023 13.445 1 96.69 510 TYR B N 1
ATOM 9867 C CA . TYR B 1 510 ? 5.73 -12.406 14.461 1 96.69 510 TYR B CA 1
ATOM 9868 C C . TYR B 1 510 ? 5.145 -13.4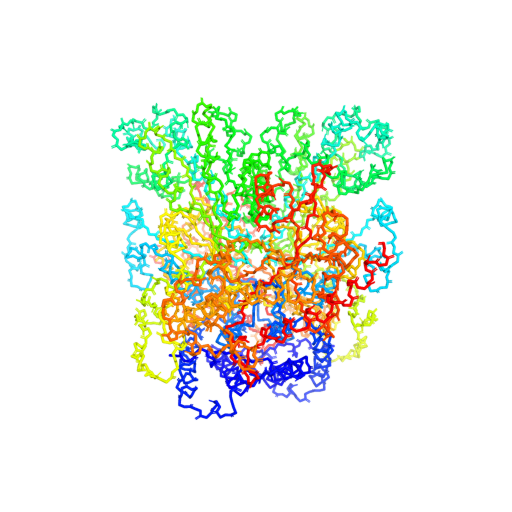38 15.414 1 96.69 510 TYR B C 1
ATOM 9870 O O . TYR B 1 510 ? 5.781 -14.453 15.711 1 96.69 510 TYR B O 1
ATOM 9878 N N . LEU B 1 511 ? 3.918 -13.164 15.922 1 96.62 511 LEU B N 1
ATOM 9879 C CA . LEU B 1 511 ? 3.291 -14.117 16.828 1 96.62 511 LEU B CA 1
ATOM 9880 C C . LEU B 1 511 ? 3.141 -15.477 16.172 1 96.62 511 LEU B C 1
ATOM 9882 O O . LEU B 1 511 ? 3.447 -16.516 16.781 1 96.62 511 LEU B O 1
ATOM 9886 N N . THR B 1 512 ? 2.727 -15.523 14.938 1 97.19 512 THR B N 1
ATOM 9887 C CA . THR B 1 512 ? 2.533 -16.781 14.219 1 97.19 512 THR B CA 1
ATOM 9888 C C . THR B 1 512 ? 3.863 -17.5 14.031 1 97.19 512 THR B C 1
ATOM 9890 O O . THR B 1 512 ? 3.969 -18.703 14.305 1 97.19 512 THR B O 1
ATOM 9893 N N . HIS B 1 513 ? 4.891 -16.734 13.609 1 96.5 513 HIS B N 1
ATOM 9894 C CA . HIS B 1 513 ? 6.207 -17.312 13.406 1 96.5 513 HIS B CA 1
ATOM 9895 C C . HIS B 1 513 ? 6.777 -17.859 14.711 1 96.5 513 HIS B C 1
ATOM 9897 O O . HIS B 1 513 ? 7.547 -18.828 14.711 1 96.5 513 HIS B O 1
ATOM 9903 N N . SER B 1 514 ? 6.422 -17.219 15.812 1 94.56 514 SER B N 1
ATOM 9904 C CA . SER B 1 514 ? 6.926 -17.688 17.094 1 94.56 514 SER B CA 1
ATOM 9905 C C . SER B 1 514 ? 6.324 -19.031 17.484 1 94.56 514 SER B C 1
ATOM 9907 O O . SER B 1 514 ? 6.891 -19.766 18.297 1 94.56 514 SER B O 1
ATOM 9909 N N . ILE B 1 515 ? 5.199 -19.359 16.891 1 93.94 515 ILE B N 1
ATOM 9910 C CA . ILE B 1 515 ? 4.5 -20.594 17.203 1 93.94 515 ILE B CA 1
ATOM 9911 C C . ILE B 1 515 ? 4.812 -21.641 16.125 1 93.94 515 ILE B C 1
ATOM 9913 O O . ILE B 1 515 ? 5.191 -22.766 16.453 1 93.94 515 ILE B O 1
ATOM 9917 N N . ILE B 1 516 ? 4.648 -21.25 14.906 1 94.5 516 ILE B N 1
ATOM 9918 C CA . ILE B 1 516 ? 4.992 -22.109 13.781 1 94.5 516 ILE B CA 1
ATOM 9919 C C . ILE B 1 516 ? 6.148 -21.5 13 1 94.5 516 ILE B C 1
ATOM 9921 O O . ILE B 1 516 ? 5.941 -20.578 12.203 1 94.5 516 ILE B O 1
ATOM 9925 N N . ARG B 1 517 ? 7.32 -22.062 13.117 1 94.44 517 ARG B N 1
ATOM 9926 C CA . ARG B 1 517 ? 8.539 -21.5 12.555 1 94.44 517 ARG B CA 1
ATOM 9927 C C . ARG B 1 517 ? 8.57 -21.656 11.039 1 94.44 517 ARG B C 1
ATOM 9929 O O . ARG B 1 517 ? 8.016 -22.625 10.5 1 94.44 517 ARG B O 1
ATOM 9936 N N . PRO B 1 518 ? 9.172 -20.734 10.312 1 96.62 518 PRO B N 1
ATOM 9937 C CA . PRO B 1 518 ? 9.336 -20.891 8.867 1 96.62 518 PRO B CA 1
ATOM 9938 C C . PRO B 1 518 ? 10.484 -21.828 8.5 1 96.62 518 PRO B C 1
ATOM 9940 O O . PRO B 1 518 ? 11.422 -21.422 7.812 1 96.62 518 PRO B O 1
ATOM 9943 N N . SER B 1 519 ? 10.367 -23.078 8.891 1 96.19 519 SER B N 1
ATOM 9944 C CA . SER B 1 519 ? 11.328 -24.172 8.734 1 96.19 519 SER B CA 1
ATOM 9945 C C . SER B 1 519 ? 10.617 -25.5 8.484 1 96.19 519 SER B C 1
ATOM 9947 O O . SER B 1 519 ? 9.383 -25.547 8.453 1 96.19 519 SER B O 1
ATOM 9949 N N . LYS B 1 520 ? 11.422 -26.594 8.328 1 95.38 520 LYS B N 1
ATOM 9950 C CA . LYS B 1 520 ? 10.898 -27.922 8.047 1 95.38 520 LYS B CA 1
ATOM 9951 C C . LYS B 1 520 ? 9.945 -28.375 9.148 1 95.38 520 LYS B C 1
ATOM 9953 O O . LYS B 1 520 ? 8.977 -29.094 8.883 1 95.38 520 LYS B O 1
ATOM 9958 N N . ASN B 1 521 ? 10.117 -27.859 10.336 1 91.75 521 ASN B N 1
ATOM 9959 C CA . ASN B 1 521 ? 9.344 -28.328 11.477 1 91.75 521 ASN B CA 1
ATOM 9960 C C . ASN B 1 521 ? 8.172 -27.391 11.773 1 91.75 521 ASN B C 1
ATOM 9962 O O . ASN B 1 521 ? 7.457 -27.578 12.766 1 91.75 521 ASN B O 1
ATOM 9966 N N . GLY B 1 522 ? 7.992 -26.453 11.023 1 93.94 522 GLY B N 1
ATOM 9967 C CA . GLY B 1 522 ? 6.875 -25.531 11.141 1 93.94 522 GLY B CA 1
ATOM 9968 C C . GLY B 1 522 ? 6.062 -25.406 9.859 1 93.94 522 GLY B C 1
ATOM 9969 O O . GLY B 1 522 ? 5.387 -26.359 9.461 1 93.94 522 GLY B O 1
ATOM 9970 N N . TYR B 1 523 ? 6.27 -24.297 9.164 1 96.06 523 TYR B N 1
ATOM 9971 C CA . TYR B 1 523 ? 5.551 -24.094 7.914 1 96.06 523 TYR B CA 1
ATOM 9972 C C . TYR B 1 523 ? 5.84 -25.219 6.926 1 96.06 523 TYR B C 1
ATOM 9974 O O . TYR B 1 523 ? 4.988 -25.562 6.098 1 96.06 523 TYR B O 1
ATOM 9982 N N . GLY B 1 524 ? 7.031 -25.812 6.949 1 96 524 GLY B N 1
ATOM 9983 C CA . GLY B 1 524 ? 7.336 -26.953 6.098 1 96 524 GLY B CA 1
ATOM 9984 C C . GLY B 1 524 ? 6.355 -28.094 6.258 1 96 524 GLY B C 1
ATOM 9985 O O . GLY B 1 524 ? 6.066 -28.812 5.293 1 96 524 GLY B O 1
ATOM 9986 N N . LYS B 1 525 ? 5.852 -28.297 7.461 1 93.75 525 LYS B N 1
ATOM 9987 C CA . LYS B 1 525 ? 4.879 -29.344 7.734 1 93.75 525 LYS B CA 1
ATOM 9988 C C . LYS B 1 525 ? 3.547 -29.047 7.051 1 93.75 525 LYS B C 1
ATOM 9990 O O . LYS B 1 525 ? 2.871 -29.953 6.574 1 93.75 525 LYS B O 1
ATOM 9995 N N . LEU B 1 526 ? 3.168 -27.812 7.004 1 94.31 526 LEU B N 1
ATOM 9996 C CA . LEU B 1 526 ? 1.912 -27.422 6.379 1 94.31 526 LEU B CA 1
ATOM 9997 C C . LEU B 1 526 ? 2.023 -27.469 4.855 1 94.31 526 LEU B C 1
ATOM 9999 O O . LEU B 1 526 ? 1.165 -28.047 4.188 1 94.31 526 LEU B O 1
ATOM 10003 N N . LEU B 1 527 ? 3.098 -26.906 4.359 1 96.5 527 LEU B N 1
ATOM 10004 C CA . LEU B 1 527 ? 3.215 -26.719 2.918 1 96.5 527 LEU B CA 1
ATOM 10005 C C . LEU B 1 527 ? 3.51 -28.031 2.213 1 96.5 527 LEU B C 1
ATOM 10007 O O . LEU B 1 527 ? 3.074 -28.25 1.08 1 96.5 527 LEU B O 1
ATOM 10011 N N . LYS B 1 528 ? 4.242 -28.984 2.93 1 96.25 528 LYS B N 1
ATOM 10012 C CA . LYS B 1 528 ? 4.445 -30.297 2.326 1 96.25 528 LYS B CA 1
ATOM 10013 C C . LYS B 1 528 ? 3.115 -31 2.094 1 96.25 528 LYS B C 1
ATOM 10015 O O . LYS B 1 528 ? 2.949 -31.703 1.095 1 96.25 528 LYS B O 1
ATOM 10020 N N . ARG B 1 529 ? 2.168 -30.828 2.979 1 94.88 529 ARG B N 1
ATOM 10021 C CA . ARG B 1 529 ? 0.843 -31.422 2.82 1 94.88 529 ARG B CA 1
ATOM 10022 C C . ARG B 1 529 ? 0.109 -30.812 1.63 1 94.88 529 ARG B C 1
ATOM 10024 O O . ARG B 1 529 ? -0.516 -31.531 0.847 1 94.88 529 ARG B O 1
ATOM 10031 N N . CYS B 1 530 ? 0.186 -29.484 1.538 1 96.38 530 CYS B N 1
ATOM 10032 C CA . CYS B 1 530 ? -0.471 -28.812 0.422 1 96.38 530 CYS B CA 1
ATOM 10033 C C . CYS B 1 530 ? 0.082 -29.297 -0.911 1 96.38 530 CYS B C 1
ATOM 10035 O O . CYS B 1 530 ? -0.679 -29.578 -1.839 1 96.38 530 CYS B O 1
ATOM 10037 N N . ILE B 1 531 ? 1.395 -29.375 -0.978 1 96.94 531 ILE B N 1
ATOM 10038 C CA . ILE B 1 531 ? 2.047 -29.812 -2.205 1 96.94 531 ILE B CA 1
ATOM 10039 C C . ILE B 1 531 ? 1.661 -31.266 -2.504 1 96.94 531 ILE B C 1
ATOM 10041 O O . ILE B 1 531 ? 1.299 -31.594 -3.635 1 96.94 531 ILE B O 1
ATOM 10045 N N . LEU B 1 532 ? 1.692 -32.125 -1.488 1 96.88 532 LEU B N 1
ATOM 10046 C CA . LEU B 1 532 ? 1.327 -33.531 -1.66 1 96.88 532 LEU B CA 1
ATOM 10047 C C . LEU B 1 532 ? -0.121 -33.656 -2.119 1 96.88 532 LEU B C 1
ATOM 10049 O O . LEU B 1 532 ? -0.416 -34.406 -3.045 1 96.88 532 LEU B O 1
ATOM 10053 N N . ASN B 1 533 ? -0.984 -32.938 -1.453 1 96.62 533 ASN B N 1
ATOM 10054 C CA . ASN B 1 533 ? -2.396 -33 -1.815 1 96.62 533 ASN B CA 1
ATOM 10055 C C . ASN B 1 533 ? -2.615 -32.562 -3.262 1 96.62 533 ASN B C 1
ATOM 10057 O O . ASN B 1 533 ? -3.475 -33.094 -3.955 1 96.62 533 ASN B O 1
ATOM 10061 N N . SER B 1 534 ? -1.907 -31.562 -3.674 1 96.56 534 SER B N 1
ATOM 10062 C CA . SER B 1 534 ? -2.006 -31.109 -5.059 1 96.56 534 SER B CA 1
ATOM 10063 C C . SER B 1 534 ? -1.554 -32.188 -6.031 1 96.56 534 SER B C 1
ATOM 10065 O O . SER B 1 534 ? -2.172 -32.375 -7.078 1 96.56 534 SER B O 1
ATOM 10067 N N . LYS B 1 535 ? -0.493 -32.906 -5.699 1 97.06 535 LYS B N 1
ATOM 10068 C CA . LYS B 1 535 ? 0.002 -34 -6.523 1 97.06 535 LYS B CA 1
ATOM 10069 C C . LYS B 1 535 ? -1.013 -35.156 -6.586 1 97.06 535 LYS B C 1
ATOM 10071 O O . LYS B 1 535 ? -1.214 -35.75 -7.641 1 97.06 535 LYS B O 1
ATOM 10076 N N . LEU B 1 536 ? -1.57 -35.438 -5.465 1 97.25 536 LEU B N 1
ATOM 10077 C CA . LEU B 1 536 ? -2.58 -36.469 -5.418 1 97.25 536 LEU B CA 1
ATOM 10078 C C . LEU B 1 536 ? -3.785 -36.125 -6.277 1 97.25 536 LEU B C 1
ATOM 10080 O O . LEU B 1 536 ? -4.332 -36.969 -6.98 1 97.25 536 LEU B O 1
ATOM 10084 N N . PHE B 1 537 ? -4.234 -34.875 -6.195 1 97.19 537 PHE B N 1
ATOM 10085 C CA . PHE B 1 537 ? -5.328 -34.406 -7.043 1 97.19 537 PHE B CA 1
ATOM 10086 C C . PHE B 1 537 ? -4.965 -34.531 -8.516 1 97.19 537 PHE B C 1
ATOM 10088 O O . PHE B 1 537 ? -5.758 -35.062 -9.312 1 97.19 537 PHE B O 1
ATOM 10095 N N . TYR B 1 538 ? -3.779 -34.094 -8.852 1 96.75 538 TYR B N 1
ATOM 10096 C CA . TYR B 1 538 ? -3.281 -34.125 -10.227 1 96.75 538 TYR B CA 1
ATOM 10097 C C . TYR B 1 538 ? -3.273 -35.562 -10.766 1 96.75 538 TYR B C 1
ATOM 10099 O O . TYR B 1 538 ? -3.818 -35.844 -11.836 1 96.75 538 TYR B O 1
ATOM 10107 N N . ILE B 1 539 ? -2.723 -36.469 -10.031 1 97.06 539 ILE B N 1
ATOM 10108 C CA . ILE B 1 539 ? -2.586 -37.875 -10.453 1 97.06 539 ILE B CA 1
ATOM 10109 C C . ILE B 1 539 ? -3.965 -38.531 -10.523 1 97.06 539 ILE B C 1
ATOM 10111 O O . ILE B 1 539 ? -4.25 -39.281 -11.445 1 97.06 539 ILE B O 1
ATOM 10115 N N . SER B 1 540 ? -4.777 -38.219 -9.562 1 96.81 540 SER B N 1
ATOM 10116 C CA . SER B 1 540 ? -6.121 -38.781 -9.547 1 96.81 540 SER B CA 1
ATOM 10117 C C . SER B 1 540 ? -6.938 -38.312 -10.742 1 96.81 540 SER B C 1
ATOM 10119 O O . SER B 1 540 ? -7.77 -39.062 -11.266 1 96.81 540 SER B O 1
ATOM 10121 N N . LEU B 1 541 ? -6.754 -37.062 -11.117 1 96.31 541 LEU B N 1
ATOM 10122 C CA . LEU B 1 541 ? -7.383 -36.531 -12.328 1 96.31 541 LEU B CA 1
ATOM 10123 C C . LEU B 1 541 ? -6.98 -37.375 -13.547 1 96.31 541 LEU B C 1
ATOM 10125 O O . LEU B 1 541 ? -7.832 -37.75 -14.352 1 96.31 541 LEU B O 1
ATOM 10129 N N . LEU B 1 542 ? -5.707 -37.656 -13.664 1 95.75 542 LEU B N 1
ATOM 10130 C CA . LEU B 1 542 ? -5.184 -38.406 -14.797 1 95.75 542 LEU B CA 1
ATOM 10131 C C . LEU B 1 542 ? -5.734 -39.844 -14.82 1 95.75 542 LEU B C 1
ATOM 10133 O O . LEU B 1 542 ? -6.02 -40.375 -15.891 1 95.75 542 LEU B O 1
ATOM 10137 N N . ILE B 1 543 ? -5.855 -40.375 -13.656 1 95.06 543 ILE B N 1
ATOM 10138 C CA . ILE B 1 543 ? -6.32 -41.75 -13.547 1 95.06 543 ILE B CA 1
ATOM 10139 C C . ILE B 1 543 ? -7.812 -41.844 -13.867 1 95.06 543 ILE B C 1
ATOM 10141 O O . ILE B 1 543 ? -8.25 -42.719 -14.617 1 95.06 543 ILE B O 1
ATOM 10145 N N . LYS B 1 544 ? -8.547 -40.906 -13.328 1 94.81 544 LYS B N 1
ATOM 10146 C CA . LYS B 1 544 ? -10 -40.969 -13.43 1 94.81 544 LYS B CA 1
ATOM 10147 C C . LYS B 1 544 ? -10.469 -40.562 -14.82 1 94.81 544 LYS B C 1
ATOM 10149 O O . LYS B 1 544 ? -11.484 -41.031 -15.312 1 94.81 544 LYS B O 1
ATOM 10154 N N . PHE B 1 545 ? -9.789 -39.625 -15.422 1 95.56 545 PHE B N 1
ATOM 10155 C CA . PHE B 1 545 ? -10.203 -39.062 -16.688 1 95.56 545 PHE B CA 1
ATOM 10156 C C . PHE B 1 545 ? -9.164 -39.312 -17.781 1 95.56 545 PHE B C 1
ATOM 10158 O O . PHE B 1 545 ? -8.656 -38.406 -18.406 1 95.56 545 PHE B O 1
ATOM 10165 N N . ASP B 1 546 ? -8.945 -40.562 -18.094 1 90.88 546 ASP B N 1
ATOM 10166 C CA . ASP B 1 546 ? -7.898 -40.969 -19.031 1 90.88 546 ASP B CA 1
ATOM 10167 C C . ASP B 1 546 ? -8.477 -41.219 -20.422 1 90.88 546 ASP B C 1
ATOM 10169 O O . ASP B 1 546 ? -7.746 -41.562 -21.359 1 90.88 546 ASP B O 1
ATOM 10173 N N . GLY B 1 547 ? -9.82 -41.094 -20.594 1 85.94 547 GLY B N 1
ATOM 10174 C CA . GLY B 1 547 ? -10.453 -41.312 -21.891 1 85.94 547 GLY B CA 1
ATOM 10175 C C . GLY B 1 547 ? -10.789 -42.75 -22.141 1 85.94 547 GLY B C 1
ATOM 10176 O O . GLY B 1 547 ? -11.516 -43.062 -23.094 1 85.94 547 GLY B O 1
ATOM 10177 N N . ASN B 1 548 ? -10.352 -43.688 -21.359 1 78.88 548 ASN B N 1
ATOM 10178 C CA . ASN B 1 548 ? -10.492 -45.125 -21.641 1 78.88 548 ASN B CA 1
ATOM 10179 C C . ASN B 1 548 ? -11.328 -45.812 -20.562 1 78.88 548 ASN B C 1
ATOM 10181 O O . ASN B 1 548 ? -11.617 -47 -20.672 1 78.88 548 ASN B O 1
ATOM 10185 N N . ASN B 1 549 ? -11.703 -45.125 -19.625 1 71 549 ASN B N 1
ATOM 10186 C CA . ASN B 1 549 ? -12.359 -45.781 -18.5 1 71 549 ASN B CA 1
ATOM 10187 C C . ASN B 1 549 ? -13.875 -45.844 -18.688 1 71 549 ASN B C 1
ATOM 10189 O O . ASN B 1 549 ? -14.625 -45.906 -17.719 1 71 549 ASN B O 1
ATOM 10193 N N . GLY B 1 550 ? -14.211 -45.688 -19.828 1 76.25 550 GLY B N 1
ATOM 10194 C CA . GLY B 1 550 ? -15.625 -45.875 -20.109 1 76.25 550 GLY B CA 1
ATOM 10195 C C . GLY B 1 550 ? -16.422 -44.594 -20 1 76.25 550 GLY B C 1
ATOM 10196 O O . GLY B 1 550 ? -17.609 -44.562 -20.344 1 76.25 550 GLY B O 1
ATOM 10197 N N . ASN B 1 551 ? -15.766 -43.531 -19.547 1 84.62 551 ASN B N 1
ATOM 10198 C CA . ASN B 1 551 ? -16.547 -42.312 -19.391 1 84.62 551 ASN B CA 1
ATOM 10199 C C . ASN B 1 551 ? -16.312 -41.344 -20.547 1 84.62 551 ASN B C 1
ATOM 10201 O O . ASN B 1 551 ? -16.969 -40.312 -20.641 1 84.62 551 ASN B O 1
ATOM 10205 N N . ASN B 1 552 ? -15.398 -41.625 -21.438 1 89.75 552 ASN B N 1
ATOM 10206 C CA . ASN B 1 552 ? -15.125 -40.875 -22.656 1 89.75 552 ASN B CA 1
ATOM 10207 C C . ASN B 1 552 ? -14.586 -39.469 -22.359 1 89.75 552 ASN B C 1
ATOM 10209 O O . ASN B 1 552 ? -14.75 -38.531 -23.156 1 89.75 552 ASN B O 1
ATOM 10213 N N . ILE B 1 553 ? -14.156 -39.281 -21.109 1 94.75 553 ILE B N 1
ATOM 10214 C CA . ILE B 1 553 ? -13.625 -37.969 -20.719 1 94.75 553 ILE B CA 1
ATOM 10215 C C . ILE B 1 553 ? -12.109 -38.062 -20.562 1 94.75 553 ILE B C 1
ATOM 10217 O O . ILE B 1 553 ? -11.602 -38.969 -19.891 1 94.75 553 ILE B O 1
ATOM 10221 N N . LYS B 1 554 ? -11.43 -37.188 -21.156 1 94.88 554 LYS B N 1
ATOM 10222 C CA . LYS B 1 554 ? -9.984 -37.094 -21.016 1 94.88 554 LYS B CA 1
ATOM 10223 C C . LYS B 1 554 ? -9.57 -35.75 -20.422 1 94.88 554 LYS B C 1
ATOM 10225 O O . LYS B 1 554 ? -9.938 -34.688 -20.938 1 94.88 554 LYS B O 1
ATOM 10230 N N . VAL B 1 555 ? -8.805 -35.812 -19.375 1 96.25 555 VAL B N 1
ATOM 10231 C CA . VAL B 1 555 ? -8.312 -34.562 -18.766 1 96.25 555 VAL B CA 1
ATOM 10232 C C . VAL B 1 555 ? -7.098 -34.062 -19.547 1 96.25 555 VAL B C 1
ATOM 10234 O O . VAL B 1 555 ? -6.32 -34.844 -20.078 1 96.25 555 VAL B O 1
ATOM 10237 N N . VAL B 1 556 ? -6.996 -32.781 -19.719 1 94.38 556 VAL B N 1
ATOM 10238 C CA . VAL B 1 556 ? -5.805 -32.125 -20.234 1 94.38 556 VAL B CA 1
ATOM 10239 C C . VAL B 1 556 ? -5.164 -31.281 -19.141 1 94.38 556 VAL B C 1
ATOM 10241 O O . VAL B 1 556 ? -5.863 -30.609 -18.375 1 94.38 556 VAL B O 1
ATOM 10244 N N . THR B 1 557 ? -3.887 -31.375 -18.969 1 93.31 557 THR B N 1
ATOM 10245 C CA . THR B 1 557 ? -3.229 -30.719 -17.844 1 93.31 557 THR B CA 1
ATOM 10246 C C . THR B 1 557 ? -1.994 -29.953 -18.312 1 93.31 557 THR B C 1
ATOM 10248 O O . THR B 1 557 ? -1.425 -30.266 -19.359 1 93.31 557 THR B O 1
ATOM 10251 N N . VAL B 1 558 ? -1.685 -28.844 -17.609 1 89.75 558 VAL B N 1
ATOM 10252 C CA . VAL B 1 558 ? -0.393 -28.188 -17.734 1 89.75 558 VAL B CA 1
ATOM 10253 C C . VAL B 1 558 ? 0.604 -28.797 -16.75 1 89.75 558 VAL B C 1
ATOM 10255 O O . VAL B 1 558 ? 0.288 -28.969 -15.57 1 89.75 558 VAL B O 1
ATOM 10258 N N . GLY B 1 559 ? 1.697 -29.156 -17.219 1 83.12 559 GLY B N 1
ATOM 10259 C CA . GLY B 1 559 ? 2.705 -29.75 -16.359 1 83.12 559 GLY B CA 1
ATOM 10260 C C . GLY B 1 559 ? 3.301 -31.016 -16.938 1 83.12 559 GLY B C 1
ATOM 10261 O O . GLY B 1 559 ? 2.969 -31.406 -18.062 1 83.12 559 GLY B O 1
ATOM 10262 N N . ASN B 1 560 ? 4.113 -31.703 -16.125 1 86.56 560 ASN B N 1
ATOM 10263 C CA . ASN B 1 560 ? 4.773 -32.938 -16.547 1 86.56 560 ASN B CA 1
ATOM 10264 C C . ASN B 1 560 ? 3.9 -34.156 -16.266 1 86.56 560 ASN B C 1
ATOM 10266 O O . ASN B 1 560 ? 3.719 -34.531 -15.117 1 86.56 560 ASN B O 1
ATOM 10270 N N . ASN B 1 561 ? 3.432 -34.812 -17.297 1 91.5 561 ASN B N 1
ATOM 10271 C CA . ASN B 1 561 ? 2.629 -36 -17.141 1 91.5 561 ASN B CA 1
ATOM 10272 C C . ASN B 1 561 ? 3.506 -37.25 -17.031 1 91.5 561 ASN B C 1
ATOM 10274 O O . ASN B 1 561 ? 4.523 -37.375 -17.719 1 91.5 561 ASN B O 1
ATOM 10278 N N . PRO B 1 562 ? 3.1 -38.156 -16.156 1 94.25 562 PRO B N 1
ATOM 10279 C CA . PRO B 1 562 ? 3.836 -39.438 -16.125 1 94.25 562 PRO B CA 1
ATOM 10280 C C . PRO B 1 562 ? 3.57 -40.312 -17.344 1 94.25 562 PRO B C 1
ATOM 10282 O O . PRO B 1 562 ? 2.529 -40.156 -18 1 94.25 562 PRO B O 1
ATOM 10285 N N . SER B 1 563 ? 4.57 -41.188 -17.641 1 93.31 563 SER B N 1
ATOM 10286 C CA . SER B 1 563 ? 4.332 -42.219 -18.656 1 93.31 563 SER B CA 1
ATOM 10287 C C . SER B 1 563 ? 3.234 -43.188 -18.219 1 93.31 563 SER B C 1
ATOM 10289 O O . SER B 1 563 ? 2.869 -43.219 -17.047 1 93.31 563 SER B O 1
ATOM 10291 N N . SER B 1 564 ? 2.748 -43.906 -19.141 1 92.06 564 SER B N 1
ATOM 10292 C CA . SER B 1 564 ? 1.677 -44.875 -18.844 1 92.06 564 SER B CA 1
ATOM 10293 C C . SER B 1 564 ? 2.105 -45.875 -17.781 1 92.06 564 SER B C 1
ATOM 10295 O O . SER B 1 564 ? 1.321 -46.219 -16.891 1 92.06 564 SER B O 1
ATOM 10297 N N . ASP B 1 565 ? 3.338 -46.281 -17.859 1 95.75 565 ASP B N 1
ATOM 10298 C CA . ASP B 1 565 ? 3.846 -47.25 -16.891 1 95.75 565 ASP B CA 1
ATOM 10299 C C . ASP B 1 565 ? 3.916 -46.656 -15.492 1 95.75 565 ASP B C 1
ATOM 10301 O O . ASP B 1 565 ? 3.525 -47.312 -14.516 1 95.75 565 ASP B O 1
ATOM 10305 N N . VAL B 1 566 ? 4.391 -45.469 -15.445 1 96.5 566 VAL B N 1
ATOM 10306 C CA . VAL B 1 566 ? 4.508 -44.781 -14.156 1 96.5 566 VAL B CA 1
ATOM 10307 C C . VAL B 1 566 ? 3.121 -44.5 -13.594 1 96.5 566 VAL B C 1
ATOM 10309 O O . VAL B 1 566 ? 2.898 -44.625 -12.383 1 96.5 566 VAL B O 1
ATOM 10312 N N . LEU B 1 567 ? 2.23 -44.094 -14.43 1 95.69 567 LEU B N 1
ATOM 10313 C CA . LEU B 1 567 ? 0.869 -43.812 -13.992 1 95.69 567 LEU B CA 1
ATOM 10314 C C . LEU B 1 567 ? 0.208 -45.062 -13.414 1 95.69 567 LEU B C 1
ATOM 10316 O O . LEU B 1 567 ? -0.527 -44.969 -12.43 1 95.69 567 LEU B O 1
ATOM 10320 N N . ASN B 1 568 ? 0.448 -46.188 -14.07 1 95.38 568 ASN B N 1
ATOM 10321 C CA . ASN B 1 568 ? -0.09 -47.438 -13.562 1 95.38 568 ASN B CA 1
ATOM 10322 C C . ASN B 1 568 ? 0.478 -47.781 -12.188 1 95.38 568 ASN B C 1
ATOM 10324 O O . ASN B 1 568 ? -0.246 -48.281 -11.312 1 95.38 568 ASN B O 1
ATOM 10328 N N . TYR B 1 569 ? 1.751 -47.562 -12.109 1 96.75 569 TYR B N 1
ATOM 10329 C CA . TYR B 1 569 ? 2.379 -47.781 -10.805 1 96.75 569 TYR B CA 1
ATOM 10330 C C . TYR B 1 569 ? 1.753 -46.875 -9.75 1 96.75 569 TYR B C 1
ATOM 10332 O O . TYR B 1 569 ? 1.411 -47.344 -8.656 1 96.75 569 TYR B O 1
ATOM 10340 N N . LEU B 1 570 ? 1.606 -45.594 -10.078 1 97.38 570 LEU B N 1
ATOM 10341 C CA . LEU B 1 570 ? 1.038 -44.625 -9.148 1 97.38 570 LEU B CA 1
ATOM 10342 C C . LEU B 1 570 ? -0.398 -45 -8.789 1 97.38 570 LEU B C 1
ATOM 10344 O O . LEU B 1 570 ? -0.818 -44.844 -7.641 1 97.38 570 LEU B O 1
ATOM 10348 N N . LYS B 1 571 ? -1.139 -45.438 -9.734 1 96.44 571 LYS B N 1
ATOM 10349 C CA . LYS B 1 571 ? -2.508 -45.875 -9.492 1 96.44 571 LYS B CA 1
ATOM 10350 C C . LYS B 1 571 ? -2.549 -46.969 -8.43 1 96.44 571 LYS B C 1
ATOM 10352 O O . LYS B 1 571 ? -3.357 -46.906 -7.504 1 96.44 571 LYS B O 1
ATOM 10357 N N . THR B 1 572 ? -1.691 -47.906 -8.531 1 96.5 572 THR B N 1
ATOM 10358 C CA . THR B 1 572 ? -1.656 -49.031 -7.605 1 96.5 572 THR B CA 1
ATOM 10359 C C . THR B 1 572 ? -1.271 -48.562 -6.203 1 96.5 572 THR B C 1
ATOM 10361 O O . THR B 1 572 ? -1.746 -49.125 -5.207 1 96.5 572 THR B O 1
ATOM 10364 N N . GLU B 1 573 ? -0.407 -47.594 -6.168 1 96.81 573 GLU B N 1
ATOM 10365 C CA . GLU B 1 573 ? 0.141 -47.156 -4.883 1 96.81 573 GLU B CA 1
ATOM 10366 C C . GLU B 1 573 ? -0.784 -46.156 -4.195 1 96.81 573 GLU B C 1
ATOM 10368 O O . GLU B 1 573 ? -0.794 -46.062 -2.965 1 96.81 573 GLU B O 1
ATOM 10373 N N . ILE B 1 574 ? -1.561 -45.406 -4.938 1 97.06 574 ILE B N 1
ATOM 10374 C CA . ILE B 1 574 ? -2.303 -44.281 -4.375 1 97.06 574 ILE B CA 1
ATOM 10375 C C . ILE B 1 574 ? -3.771 -44.688 -4.215 1 97.06 574 ILE B C 1
ATOM 10377 O O . ILE B 1 574 ? -4.441 -44.219 -3.287 1 97.06 574 ILE B O 1
ATOM 10381 N N . ILE B 1 575 ? -4.277 -45.5 -5.113 1 96.62 575 ILE B N 1
ATOM 10382 C CA . ILE B 1 575 ? -5.691 -45.844 -5.121 1 96.62 575 ILE B CA 1
ATOM 10383 C C . ILE B 1 575 ? -5.895 -47.219 -4.473 1 96.62 575 ILE B C 1
ATOM 10385 O O . ILE B 1 575 ? -5.207 -48.188 -4.812 1 96.62 575 ILE B O 1
ATOM 10389 N N . ASP B 1 576 ? -6.848 -47.219 -3.582 1 95.12 576 ASP B N 1
ATOM 10390 C CA . ASP B 1 576 ? -7.246 -48.5 -2.99 1 95.12 576 ASP B CA 1
ATOM 10391 C C . ASP B 1 576 ? -8.016 -49.375 -3.992 1 95.12 576 ASP B C 1
ATOM 10393 O O . ASP B 1 576 ? -9.039 -48.938 -4.523 1 95.12 576 ASP B O 1
ATOM 10397 N N . SER B 1 577 ? -7.637 -50.562 -4.184 1 92.31 577 SER B N 1
ATOM 10398 C CA . SER B 1 577 ? -8.195 -51.438 -5.219 1 92.31 577 SER B CA 1
ATOM 10399 C C . SER B 1 577 ? -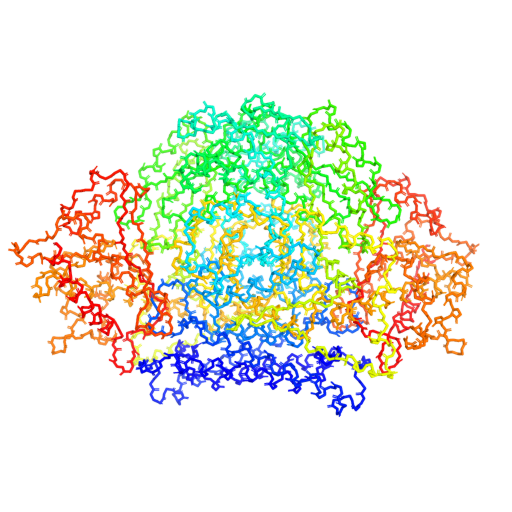9.617 -51.875 -4.871 1 92.31 577 SER B C 1
ATOM 10401 O O . SER B 1 577 ? -10.414 -52.156 -5.762 1 92.31 577 SER B O 1
ATOM 10403 N N . ASN B 1 578 ? -9.922 -51.875 -3.617 1 92.94 578 ASN B N 1
ATOM 10404 C CA . ASN B 1 578 ? -11.234 -52.344 -3.18 1 92.94 578 ASN B CA 1
ATOM 10405 C C . ASN B 1 578 ? -12.273 -51.219 -3.266 1 92.94 578 ASN B C 1
ATOM 10407 O O . ASN B 1 578 ? -13.406 -51.469 -3.688 1 92.94 578 ASN B O 1
ATOM 10411 N N . THR B 1 579 ? -11.883 -50.031 -2.945 1 91.88 579 THR B N 1
ATOM 10412 C CA . THR B 1 579 ? -12.852 -48.938 -2.828 1 91.88 579 THR B CA 1
ATOM 10413 C C . THR B 1 579 ? -12.766 -48 -4.023 1 91.88 579 THR B C 1
ATOM 10415 O O . THR B 1 579 ? -13.703 -47.25 -4.305 1 91.88 579 THR B O 1
ATOM 10418 N N . GLY B 1 580 ? -11.633 -48.031 -4.648 1 91.31 580 GLY B N 1
ATOM 10419 C CA . GLY B 1 580 ? -11.406 -47.094 -5.738 1 91.31 580 GLY B CA 1
ATOM 10420 C C . GLY B 1 580 ? -11.117 -45.688 -5.262 1 91.31 580 GLY B C 1
ATOM 10421 O O . GLY B 1 580 ? -11.07 -44.75 -6.062 1 91.31 580 GLY B O 1
ATOM 10422 N N . LYS B 1 581 ? -10.953 -45.562 -3.967 1 94.81 581 LYS B N 1
ATOM 10423 C CA . LYS B 1 581 ? -10.68 -44.281 -3.352 1 94.81 581 LYS B CA 1
ATOM 10424 C C . LYS B 1 581 ? -9.195 -44.125 -3.041 1 94.81 581 LYS B C 1
ATOM 10426 O O . LYS B 1 581 ? -8.445 -45.094 -3.064 1 94.81 581 LYS B O 1
ATOM 10431 N N . ILE B 1 582 ? -8.781 -42.875 -2.863 1 96.69 582 ILE B N 1
ATOM 10432 C CA . ILE B 1 582 ? -7.402 -42.594 -2.504 1 96.69 582 ILE B CA 1
ATOM 10433 C C . ILE B 1 582 ? -7.082 -43.219 -1.145 1 96.69 582 ILE B C 1
ATOM 10435 O O . ILE B 1 582 ? -7.871 -43.125 -0.204 1 96.69 582 ILE B O 1
ATOM 10439 N N . LYS B 1 583 ? -5.941 -43.875 -1.073 1 95.25 583 LYS B N 1
ATOM 10440 C CA . LYS B 1 583 ? -5.484 -44.438 0.192 1 95.25 583 LYS B CA 1
ATOM 10441 C C . LYS B 1 583 ? -5.262 -43.344 1.235 1 95.25 583 LYS B C 1
ATOM 10443 O O . LYS B 1 583 ? -5.203 -42.156 0.899 1 95.25 583 LYS B O 1
ATOM 10448 N N . SER B 1 584 ? -5.215 -43.781 2.498 1 91.75 584 SER B N 1
ATOM 10449 C CA . SER B 1 584 ? -4.941 -42.812 3.547 1 91.75 584 SER B CA 1
ATOM 10450 C C . SER B 1 584 ? -3.568 -42.156 3.357 1 91.75 584 SER B C 1
ATOM 10452 O O . SER B 1 584 ? -2.645 -42.781 2.85 1 91.75 584 SER B O 1
ATOM 10454 N N . LEU B 1 585 ? -3.43 -40.938 3.75 1 91.38 585 LEU B N 1
ATOM 10455 C CA . LEU B 1 585 ? -2.164 -40.219 3.6 1 91.38 585 LEU B CA 1
ATOM 10456 C C . LEU B 1 585 ? -1.043 -40.938 4.336 1 91.38 585 LEU B C 1
ATOM 10458 O O . LEU B 1 585 ? 0.104 -40.938 3.883 1 91.38 585 LEU B O 1
ATOM 10462 N N . ASP B 1 586 ? -1.396 -41.531 5.473 1 89.88 586 ASP B N 1
ATOM 10463 C CA . ASP B 1 586 ? -0.401 -42.25 6.238 1 89.88 586 ASP B CA 1
ATOM 10464 C C . ASP B 1 586 ? 0.163 -43.438 5.43 1 89.88 586 ASP B C 1
ATOM 10466 O O . ASP B 1 586 ? 1.363 -43.688 5.48 1 89.88 586 ASP B O 1
ATOM 10470 N N . GLN B 1 587 ? -0.71 -44.062 4.684 1 91.75 587 GLN B N 1
ATOM 10471 C CA . GLN B 1 587 ? -0.276 -45.156 3.828 1 91.75 587 GLN B CA 1
ATOM 10472 C C . GLN B 1 587 ? 0.605 -44.656 2.689 1 91.75 587 GLN B C 1
ATOM 10474 O O . GLN B 1 587 ? 1.612 -45.281 2.352 1 91.75 587 GLN B O 1
ATOM 10479 N N . ILE B 1 588 ? 0.292 -43.562 2.213 1 95.06 588 ILE B N 1
ATOM 10480 C CA . ILE B 1 588 ? 0.99 -43.031 1.058 1 95.06 588 ILE B CA 1
ATOM 10481 C C . ILE B 1 588 ? 2.371 -42.531 1.479 1 95.06 588 ILE B C 1
ATOM 10483 O O . ILE B 1 588 ? 3.369 -42.812 0.811 1 95.06 588 ILE B O 1
ATOM 10487 N N . VAL B 1 589 ? 2.449 -41.875 2.604 1 94.56 589 VAL B N 1
ATOM 10488 C CA . VAL B 1 589 ? 3.684 -41.188 2.99 1 94.56 589 VAL B CA 1
ATOM 10489 C C . VAL B 1 589 ? 4.676 -42.219 3.553 1 94.56 589 VAL B C 1
ATOM 10491 O O . VAL B 1 589 ? 5.875 -41.938 3.639 1 94.56 589 VAL B O 1
ATOM 10494 N N . SER B 1 590 ? 4.152 -43.344 3.938 1 93.06 590 SER B N 1
ATOM 10495 C CA . SER B 1 590 ? 5.031 -44.406 4.438 1 93.06 590 SER B CA 1
ATOM 10496 C C . SER B 1 590 ? 5.969 -44.906 3.346 1 93.06 590 SER B C 1
ATOM 10498 O O . SER B 1 590 ? 7.016 -45.5 3.637 1 93.06 590 SER B O 1
ATOM 10500 N N . ASN B 1 591 ? 5.633 -44.688 2.121 1 94.81 591 ASN B N 1
ATOM 10501 C CA . ASN B 1 591 ? 6.457 -45.031 0.973 1 94.81 591 ASN B CA 1
ATOM 10502 C C . ASN B 1 591 ? 7.258 -43.844 0.457 1 94.81 591 ASN B C 1
ATOM 10504 O O . ASN B 1 591 ? 6.82 -43.156 -0.461 1 94.81 591 ASN B O 1
ATOM 10508 N N . LYS B 1 592 ? 8.438 -43.719 0.891 1 94.31 592 LYS B N 1
ATOM 10509 C CA . LYS B 1 592 ? 9.281 -42.562 0.585 1 94.31 592 LYS B CA 1
ATOM 10510 C C . LYS B 1 592 ? 9.617 -42.531 -0.902 1 94.31 592 LYS B C 1
ATOM 10512 O O . LYS B 1 592 ? 9.742 -41.438 -1.477 1 94.31 592 LYS B O 1
ATOM 10517 N N . THR B 1 593 ? 9.812 -43.688 -1.464 1 95.06 593 THR B N 1
ATOM 10518 C CA . THR B 1 593 ? 10.094 -43.75 -2.893 1 95.06 593 THR B CA 1
ATOM 10519 C C . THR B 1 593 ? 8.922 -43.188 -3.703 1 95.06 593 THR B C 1
ATOM 10521 O O . THR B 1 593 ? 9.117 -42.5 -4.691 1 95.06 593 THR B O 1
ATOM 10524 N N . LEU B 1 594 ? 7.75 -43.562 -3.275 1 96.38 594 LEU B N 1
ATOM 10525 C CA . LEU B 1 594 ? 6.543 -43.062 -3.922 1 96.38 594 LEU B CA 1
ATOM 10526 C C . LEU B 1 594 ? 6.504 -41.531 -3.883 1 96.38 594 LEU B C 1
ATOM 10528 O O . LEU B 1 594 ? 6.164 -40.875 -4.879 1 96.38 594 LEU B O 1
ATOM 10532 N N . LEU B 1 595 ? 6.883 -40.938 -2.758 1 96.44 595 LEU B N 1
ATOM 10533 C CA . LEU B 1 595 ? 6.871 -39.5 -2.596 1 96.44 595 LEU B CA 1
ATOM 10534 C C . LEU B 1 595 ? 7.844 -38.844 -3.564 1 96.44 595 LEU B C 1
ATOM 10536 O O . LEU B 1 595 ? 7.52 -37.812 -4.184 1 96.44 595 LEU B O 1
ATOM 10540 N N . GLN B 1 596 ? 8.953 -39.375 -3.699 1 95.12 596 GLN B N 1
ATOM 10541 C CA . GLN B 1 596 ? 9.969 -38.844 -4.598 1 95.12 596 GLN B CA 1
ATOM 10542 C C . GLN B 1 596 ? 9.508 -38.906 -6.051 1 95.12 596 GLN B C 1
ATOM 10544 O O . GLN B 1 596 ? 9.742 -38 -6.824 1 95.12 596 GLN B O 1
ATOM 10549 N N . ILE B 1 597 ? 8.898 -40.062 -6.352 1 96.12 597 ILE B N 1
ATOM 10550 C CA . ILE B 1 597 ? 8.375 -40.219 -7.707 1 96.12 597 ILE B CA 1
ATOM 10551 C C . ILE B 1 597 ? 7.281 -39.156 -7.945 1 96.12 597 ILE B C 1
ATOM 10553 O O . ILE B 1 597 ? 7.289 -38.469 -8.961 1 96.12 597 ILE B O 1
ATOM 10557 N N . LEU B 1 598 ? 6.398 -39 -6.973 1 96.12 598 LEU B N 1
ATOM 10558 C CA . LEU B 1 598 ? 5.277 -38.062 -7.07 1 96.12 598 LEU B CA 1
ATOM 10559 C C . LEU B 1 598 ? 5.77 -36.625 -7.254 1 96.12 598 LEU B C 1
ATOM 10561 O O . LEU B 1 598 ? 5.133 -35.844 -7.953 1 96.12 598 LEU B O 1
ATOM 10565 N N . SER B 1 599 ? 6.867 -36.312 -6.609 1 95.94 599 SER B N 1
ATOM 10566 C CA . SER B 1 599 ? 7.375 -34.938 -6.582 1 95.94 599 SER B CA 1
ATOM 10567 C C . SER B 1 599 ? 7.723 -34.438 -7.984 1 95.94 599 SER B C 1
ATOM 10569 O O . SER B 1 599 ? 7.797 -33.25 -8.227 1 95.94 599 SER B O 1
ATOM 10571 N N . ASN B 1 600 ? 7.852 -35.344 -8.953 1 94.62 600 ASN B N 1
ATOM 10572 C CA . ASN B 1 600 ? 8.367 -34.969 -10.273 1 94.62 600 ASN B CA 1
ATOM 10573 C C . ASN B 1 600 ? 7.23 -34.656 -11.25 1 94.62 600 ASN B C 1
ATOM 10575 O O . ASN B 1 600 ? 7.477 -34.25 -12.383 1 94.62 600 ASN B O 1
ATOM 10579 N N . TYR B 1 601 ? 6.031 -34.875 -10.844 1 93.88 601 TYR B N 1
ATOM 10580 C CA . TYR B 1 601 ? 4.934 -34.719 -11.789 1 93.88 601 TYR B CA 1
ATOM 10581 C C . TYR B 1 601 ? 3.996 -33.594 -11.375 1 93.88 601 TYR B C 1
ATOM 10583 O O . TYR B 1 601 ? 3.926 -33.25 -10.203 1 93.88 601 TYR B O 1
ATOM 10591 N N . GLY B 1 602 ? 3.316 -33.031 -12.398 1 92.5 602 GLY B N 1
ATOM 10592 C CA . GLY B 1 602 ? 2.455 -31.891 -12.156 1 92.5 602 GLY B CA 1
ATOM 10593 C C . GLY B 1 602 ? 3.219 -30.578 -12.031 1 92.5 602 GLY B C 1
ATOM 10594 O O . GLY B 1 602 ? 4.301 -30.438 -12.602 1 92.5 602 GLY B O 1
ATOM 10595 N N . ALA B 1 603 ? 2.656 -29.641 -11.391 1 93 603 ALA B N 1
ATOM 10596 C CA . ALA B 1 603 ? 3.301 -28.359 -11.18 1 93 603 ALA B CA 1
ATOM 10597 C C . ALA B 1 603 ? 4.34 -28.438 -10.062 1 93 603 ALA B C 1
ATOM 10599 O O . ALA B 1 603 ? 4.352 -29.391 -9.289 1 93 603 ALA B O 1
ATOM 10600 N N . ASP B 1 604 ? 5.191 -27.453 -9.969 1 94.62 604 ASP B N 1
ATOM 10601 C CA . ASP B 1 604 ? 6.234 -27.438 -8.953 1 94.62 604 ASP B CA 1
ATOM 10602 C C . ASP B 1 604 ? 5.648 -27.172 -7.566 1 94.62 604 ASP B C 1
ATOM 10604 O O . ASP B 1 604 ? 6.164 -27.672 -6.562 1 94.62 604 ASP B O 1
ATOM 10608 N N . LEU B 1 605 ? 4.594 -26.359 -7.52 1 95.5 605 LEU B N 1
ATOM 10609 C CA . LEU B 1 605 ? 3.988 -25.984 -6.246 1 95.5 605 LEU B CA 1
ATOM 10610 C C . LEU B 1 605 ? 2.539 -26.469 -6.176 1 95.5 605 LEU B C 1
ATOM 10612 O O . LEU B 1 605 ? 2.127 -27.328 -6.953 1 95.5 605 LEU B O 1
ATOM 10616 N N . ASN B 1 606 ? 1.81 -26.031 -5.199 1 96.06 606 ASN B N 1
ATOM 10617 C CA . ASN B 1 606 ? 0.525 -26.641 -4.871 1 96.06 606 ASN B CA 1
ATOM 10618 C C . ASN B 1 606 ? -0.608 -26.047 -5.699 1 96.06 606 ASN B C 1
ATOM 10620 O O . ASN B 1 606 ? -1.508 -25.391 -5.156 1 96.06 606 ASN B O 1
ATOM 10624 N N . GLY B 1 607 ? -0.667 -26.391 -6.949 1 94.69 607 GLY B N 1
ATOM 10625 C CA . GLY B 1 607 ? -1.739 -26.016 -7.855 1 94.69 607 GLY B CA 1
ATOM 10626 C C . GLY B 1 607 ? -1.794 -26.891 -9.102 1 94.69 607 GLY B C 1
ATOM 10627 O O . GLY B 1 607 ? -0.828 -27.578 -9.422 1 94.69 607 GLY B O 1
ATOM 10628 N N . VAL B 1 608 ? -2.936 -26.953 -9.781 1 95.56 608 VAL B N 1
ATOM 10629 C CA . VAL B 1 608 ? -3.135 -27.719 -11 1 95.56 608 VAL B CA 1
ATOM 10630 C C . VAL B 1 608 ? -3.918 -26.891 -12.016 1 95.56 608 VAL B C 1
ATOM 10632 O O . VAL B 1 608 ? -4.938 -26.297 -11.68 1 95.56 608 VAL B O 1
ATOM 10635 N N . CYS B 1 609 ? -3.398 -26.766 -13.156 1 93.94 609 CYS B N 1
ATOM 10636 C CA . CYS B 1 609 ? -4.098 -26.188 -14.305 1 93.94 609 CYS B CA 1
ATOM 10637 C C . CYS B 1 609 ? -4.57 -27.297 -15.25 1 93.94 609 CYS B C 1
ATOM 10639 O O . CYS B 1 609 ? -3.764 -28.078 -15.758 1 93.94 609 CYS B O 1
ATOM 10641 N N . PHE B 1 610 ? -5.922 -27.312 -15.516 1 95.31 610 PHE B N 1
ATOM 10642 C CA . PHE B 1 610 ? -6.422 -28.484 -16.234 1 95.31 610 PHE B CA 1
ATOM 10643 C C . PHE B 1 610 ? -7.699 -28.141 -17 1 95.31 610 PHE B C 1
ATOM 10645 O O . PHE B 1 610 ? -8.289 -27.078 -16.781 1 95.31 610 PHE B O 1
ATOM 10652 N N . GLY B 1 611 ? -8.008 -28.875 -17.906 1 95.88 611 GLY B N 1
ATOM 10653 C CA . GLY B 1 611 ? -9.242 -28.875 -18.672 1 95.88 611 GLY B CA 1
ATOM 10654 C C . GLY B 1 611 ? -9.68 -30.266 -19.109 1 95.88 611 GLY B C 1
ATOM 10655 O O . GLY B 1 611 ? -9.156 -31.266 -18.609 1 95.88 611 GLY B O 1
ATOM 10656 N N . PHE B 1 612 ? -10.703 -30.297 -19.969 1 96.31 612 PHE B N 1
ATOM 10657 C CA . PHE B 1 612 ? -11.211 -31.609 -20.375 1 96.31 612 PHE B CA 1
ATOM 10658 C C . PHE B 1 612 ? -11.492 -31.641 -21.859 1 96.31 612 PHE B C 1
ATOM 10660 O O . PHE B 1 612 ? -11.945 -30.656 -22.438 1 96.31 612 PHE B O 1
ATOM 10667 N N . ASN B 1 613 ? -11.148 -32.688 -22.391 1 94.5 613 ASN B N 1
ATOM 10668 C CA . ASN B 1 613 ? -11.586 -33.094 -23.719 1 94.5 613 ASN B CA 1
ATOM 10669 C C . ASN B 1 613 ? -12.391 -34.375 -23.688 1 94.5 613 ASN B C 1
ATOM 10671 O O . ASN B 1 613 ? -12.758 -34.844 -22.609 1 94.5 613 ASN B O 1
ATOM 10675 N N . PHE B 1 614 ? -12.883 -34.875 -24.859 1 93.44 614 PHE B N 1
ATOM 10676 C CA . PHE B 1 614 ? -13.758 -36.031 -24.812 1 93.44 614 PHE B CA 1
ATOM 10677 C C . PHE B 1 614 ? -13.578 -36.875 -26.047 1 93.44 614 PHE B C 1
ATOM 10679 O O . PHE B 1 614 ? -13.078 -36.406 -27.078 1 93.44 614 PHE B O 1
ATOM 10686 N N . ILE B 1 615 ? -13.906 -38.156 -25.797 1 90.69 615 ILE B N 1
ATOM 10687 C CA . ILE B 1 615 ? -13.984 -39.094 -26.906 1 90.69 615 ILE B CA 1
ATOM 10688 C C . ILE B 1 615 ? -15.391 -39.062 -27.516 1 90.69 615 ILE B C 1
ATOM 10690 O O . ILE B 1 615 ? -16.375 -39.312 -26.812 1 90.69 615 ILE B O 1
ATOM 10694 N N . SER B 1 616 ? -15.391 -38.688 -28.734 1 84.38 616 SER B N 1
ATOM 10695 C CA . SER B 1 616 ? -16.688 -38.656 -29.406 1 84.38 616 SER B CA 1
ATOM 10696 C C . SER B 1 616 ? -17.328 -40.031 -29.438 1 84.38 616 SER B C 1
ATOM 10698 O O . SER B 1 616 ? -16.719 -41 -29.891 1 84.38 616 SER B O 1
ATOM 10700 N N . PRO B 1 617 ? -18.562 -40.125 -28.953 1 78.31 617 PRO B N 1
ATOM 10701 C CA . PRO B 1 617 ? -19.234 -41.406 -28.984 1 78.31 617 PRO B CA 1
ATOM 10702 C C . PRO B 1 617 ? -19.484 -41.906 -30.406 1 78.31 617 PRO B C 1
ATOM 10704 O O . PRO B 1 617 ? -19.531 -43.125 -30.656 1 78.31 617 PRO B O 1
ATOM 10707 N N . SER B 1 618 ? -19.688 -41 -31.312 1 79.56 618 SER B N 1
ATOM 10708 C CA . SER B 1 618 ? -20.016 -41.344 -32.688 1 79.56 618 SER B CA 1
ATOM 10709 C C . SER B 1 618 ? -18.812 -41.906 -33.438 1 79.56 618 SER B C 1
ATOM 10711 O O . SER B 1 618 ? -18.922 -42.844 -34.219 1 79.56 618 SER B O 1
ATOM 10713 N N . THR B 1 619 ? -17.609 -41.406 -33.156 1 83.38 619 THR B N 1
ATOM 10714 C CA . THR B 1 619 ? -16.438 -41.781 -33.938 1 83.38 619 THR B CA 1
ATOM 10715 C C . THR B 1 619 ? -15.492 -42.656 -33.125 1 83.38 619 THR B C 1
ATOM 10717 O O . THR B 1 619 ? -14.633 -43.344 -33.688 1 83.38 619 THR B O 1
ATOM 10720 N N . GLY B 1 620 ? -15.641 -42.531 -31.828 1 85.5 620 GLY B N 1
ATOM 10721 C CA . GLY B 1 620 ? -14.727 -43.25 -30.953 1 85.5 620 GLY B CA 1
ATOM 10722 C C . GLY B 1 620 ? -13.359 -42.594 -30.859 1 85.5 620 GLY B C 1
ATOM 10723 O O . GLY B 1 620 ? -12.43 -43.188 -30.312 1 85.5 620 GLY B O 1
ATOM 10724 N N . GLU B 1 621 ? -13.227 -41.438 -31.406 1 88.94 621 GLU B N 1
ATOM 10725 C CA . GLU B 1 621 ? -11.945 -40.719 -31.422 1 88.94 621 GLU B CA 1
ATOM 10726 C C . GLU B 1 621 ? -11.969 -39.5 -30.5 1 88.94 621 GLU B C 1
ATOM 10728 O O . GLU B 1 621 ? -13.039 -38.969 -30.188 1 88.94 621 GLU B O 1
ATOM 10733 N N . LEU B 1 622 ? -10.742 -39.125 -30.078 1 91.31 622 LEU B N 1
ATOM 10734 C CA . LEU B 1 622 ? -10.594 -37.938 -29.281 1 91.31 622 LEU B CA 1
ATOM 10735 C C . LEU B 1 622 ? -11.016 -36.688 -30.062 1 91.31 622 LEU B C 1
ATOM 10737 O O . LEU B 1 622 ? -10.656 -36.562 -31.234 1 91.31 622 LEU B O 1
ATOM 10741 N N . ASN B 1 623 ? -11.758 -35.844 -29.484 1 91.56 623 ASN B N 1
ATOM 10742 C CA . ASN B 1 623 ? -12.219 -34.625 -30.141 1 91.56 623 ASN B CA 1
ATOM 10743 C C . ASN B 1 623 ? -11.055 -33.781 -30.625 1 91.56 623 ASN B C 1
ATOM 10745 O O . ASN B 1 623 ? -10.117 -33.5 -29.875 1 91.56 623 ASN B O 1
ATOM 10749 N N . ASN B 1 624 ? -11.086 -33.375 -31.875 1 90.56 624 ASN B N 1
ATOM 10750 C CA . ASN B 1 624 ? -10.055 -32.531 -32.469 1 90.56 624 ASN B CA 1
ATOM 10751 C C . ASN B 1 624 ? -10.625 -31.188 -32.906 1 90.56 624 ASN B C 1
ATOM 10753 O O . ASN B 1 624 ? -9.953 -30.406 -33.594 1 90.56 624 ASN B O 1
ATOM 10757 N N . ASP B 1 625 ? -11.859 -30.922 -32.562 1 88.88 625 ASP B N 1
ATOM 10758 C CA . ASP B 1 625 ? -12.508 -29.641 -32.844 1 88.88 625 ASP B CA 1
ATOM 10759 C C . ASP B 1 625 ? -12.258 -28.625 -31.734 1 88.88 625 ASP B C 1
ATOM 10761 O O . ASP B 1 625 ? -12.758 -28.781 -30.625 1 88.88 625 ASP B O 1
ATOM 10765 N N . TYR B 1 626 ? -11.609 -27.562 -32.094 1 90.38 626 TYR B N 1
ATOM 10766 C CA . TYR B 1 626 ? -11.242 -26.516 -31.156 1 90.38 626 TYR B CA 1
ATOM 10767 C C . TYR B 1 626 ? -12.477 -25.906 -30.516 1 90.38 626 TYR B C 1
ATOM 10769 O O . TYR B 1 626 ? -12.5 -25.656 -29.312 1 90.38 626 TYR B O 1
ATOM 10777 N N . GLN B 1 627 ? -13.508 -25.641 -31.25 1 90.38 627 GLN B N 1
ATOM 10778 C CA . GLN B 1 627 ? -14.703 -24.984 -30.75 1 90.38 627 GLN B CA 1
ATOM 10779 C C . GLN B 1 627 ? -15.445 -25.859 -29.75 1 90.38 627 GLN B C 1
ATOM 10781 O O . GLN B 1 627 ? -16.016 -25.359 -28.781 1 90.38 627 GLN B O 1
ATOM 10786 N N . LYS B 1 628 ? -15.492 -27.156 -30.016 1 90.94 628 LYS B N 1
ATOM 10787 C CA . LYS B 1 628 ? -16.141 -28.078 -29.094 1 90.94 628 LYS B CA 1
ATOM 10788 C C . LYS B 1 628 ? -15.383 -28.156 -27.766 1 90.94 628 LYS B C 1
ATOM 10790 O O . LYS B 1 628 ? -15.992 -28.25 -26.703 1 90.94 628 LYS B O 1
ATOM 10795 N N . TYR B 1 629 ? -14.062 -28.219 -27.906 1 92.94 629 TYR B N 1
ATOM 10796 C CA . TYR B 1 629 ? -13.25 -28.172 -26.703 1 92.94 629 TYR B CA 1
ATOM 10797 C C . TYR B 1 629 ? -13.562 -26.922 -25.875 1 92.94 629 TYR B C 1
ATOM 10799 O O . TYR B 1 629 ? -13.758 -27.016 -24.656 1 92.94 629 TYR B O 1
ATOM 10807 N N . VAL B 1 630 ? -13.578 -25.75 -26.578 1 93.25 630 VAL B N 1
ATOM 10808 C CA . VAL B 1 630 ? -13.805 -24.469 -25.906 1 93.25 630 VAL B CA 1
ATOM 10809 C C . VAL B 1 630 ? -15.188 -24.469 -25.266 1 93.25 630 VAL B C 1
ATOM 10811 O O . VAL B 1 630 ? -15.344 -24.016 -24.125 1 93.25 630 VAL B O 1
ATOM 10814 N N . GLU B 1 631 ? -16.172 -24.938 -25.953 1 93.75 631 GLU B N 1
ATOM 10815 C CA . GLU B 1 631 ? -17.531 -24.953 -25.453 1 93.75 631 GLU B CA 1
ATOM 10816 C C . GLU B 1 631 ? -17.656 -25.828 -24.203 1 93.75 631 GLU B C 1
ATOM 10818 O O . GLU B 1 631 ? -18.297 -25.438 -23.219 1 93.75 631 GLU B O 1
ATOM 10823 N N . LEU B 1 632 ? -17.094 -27.016 -24.297 1 94.62 632 LEU B N 1
ATOM 10824 C CA . LEU B 1 632 ? -17.125 -27.922 -23.156 1 94.62 632 LEU B CA 1
ATOM 10825 C C . LEU B 1 632 ? -16.516 -27.266 -21.922 1 94.62 632 LEU B C 1
ATOM 10827 O O . LEU B 1 632 ? -17.125 -27.266 -20.844 1 94.62 632 LEU B O 1
ATOM 10831 N N . ASN B 1 633 ? -15.312 -26.797 -22.062 1 96.25 633 ASN B N 1
ATOM 10832 C CA . ASN B 1 633 ? -14.617 -26.234 -20.922 1 96.25 633 ASN B CA 1
ATOM 10833 C C . ASN B 1 633 ? -15.266 -24.938 -20.438 1 96.25 633 ASN B C 1
ATOM 10835 O O . ASN B 1 633 ? -15.211 -24.609 -19.25 1 96.25 633 ASN B O 1
ATOM 10839 N N . LYS B 1 634 ? -15.883 -24.203 -21.297 1 95 634 LYS B N 1
ATOM 10840 C CA . LYS B 1 634 ? -16.656 -23.031 -20.875 1 95 634 LYS B CA 1
ATOM 10841 C C . LYS B 1 634 ? -17.812 -23.438 -19.969 1 95 634 LYS B C 1
ATOM 10843 O O . LYS B 1 634 ? -18.125 -22.766 -18.984 1 95 634 LYS B O 1
ATOM 10848 N N . MET B 1 635 ? -18.531 -24.5 -20.359 1 95.06 635 MET B N 1
ATOM 10849 C CA . MET B 1 635 ? -19.625 -25 -19.547 1 95.06 635 MET B CA 1
ATOM 10850 C C . MET B 1 635 ? -19.125 -25.438 -18.172 1 95.06 635 MET B C 1
ATOM 10852 O O . MET B 1 635 ? -19.781 -25.156 -17.156 1 95.06 635 MET B O 1
ATOM 10856 N N . ILE B 1 636 ? -18.016 -26.094 -18.188 1 95.94 636 ILE B N 1
ATOM 10857 C CA . ILE B 1 636 ? -17.438 -26.562 -16.938 1 95.94 636 ILE B CA 1
ATOM 10858 C C . ILE B 1 636 ? -17.031 -25.375 -16.062 1 95.94 636 ILE B C 1
ATOM 10860 O O . ILE B 1 636 ? -17.328 -25.359 -14.867 1 95.94 636 ILE B O 1
ATOM 10864 N N . ILE B 1 637 ? -16.375 -24.406 -16.641 1 94.81 637 ILE B N 1
ATOM 10865 C CA . ILE B 1 637 ? -15.93 -23.219 -15.938 1 94.81 637 ILE B CA 1
ATOM 10866 C C . ILE B 1 637 ? -17.141 -22.484 -15.352 1 94.81 637 ILE B C 1
ATOM 10868 O O . ILE B 1 637 ? -17.109 -22.047 -14.195 1 94.81 637 ILE B O 1
ATOM 10872 N N . ASP B 1 638 ? -18.172 -22.375 -16.062 1 91.75 638 ASP B N 1
ATOM 10873 C CA . ASP B 1 638 ? -19.375 -21.703 -15.594 1 91.75 638 ASP B CA 1
ATOM 10874 C C . ASP B 1 638 ? -20 -22.453 -14.422 1 91.75 638 ASP B C 1
ATOM 10876 O O . ASP B 1 638 ? -20.531 -21.828 -13.492 1 91.75 638 ASP B O 1
ATOM 10880 N N . ARG B 1 639 ? -19.969 -23.703 -14.445 1 93.38 639 ARG B N 1
ATOM 10881 C CA . ARG B 1 639 ? -20.578 -24.531 -13.414 1 93.38 639 ARG B CA 1
ATOM 10882 C C . ARG B 1 639 ? -19.844 -24.391 -12.086 1 93.38 639 ARG B C 1
ATOM 10884 O O . ARG B 1 639 ? -20.453 -24.453 -11.016 1 93.38 639 ARG B O 1
ATOM 10891 N N . PHE B 1 640 ? -18.562 -24.234 -12.156 1 93 640 PHE B N 1
ATOM 10892 C CA . PHE B 1 640 ? -17.75 -24.234 -10.945 1 93 640 PHE B CA 1
ATOM 10893 C C . PHE B 1 640 ? -17.219 -22.844 -10.641 1 93 640 PHE B C 1
ATOM 10895 O O . PHE B 1 640 ? -16.219 -22.703 -9.922 1 93 640 PHE B O 1
ATOM 10902 N N . ASP B 1 641 ? -17.953 -21.906 -11.211 1 87.81 641 ASP B N 1
ATOM 10903 C CA . ASP B 1 641 ? -17.562 -20.516 -11.047 1 87.81 641 ASP B CA 1
ATOM 10904 C C . ASP B 1 641 ? -18.062 -19.953 -9.711 1 87.81 641 ASP B C 1
ATOM 10906 O O . ASP B 1 641 ? -19.047 -20.438 -9.156 1 87.81 641 ASP B O 1
ATOM 10910 N N . TYR B 1 642 ? -17.406 -19.016 -9.172 1 77.56 642 TYR B N 1
ATOM 10911 C CA . TYR B 1 642 ? -17.719 -18.391 -7.895 1 77.56 642 TYR B CA 1
ATOM 10912 C C . TYR B 1 642 ? -19.078 -17.688 -7.945 1 77.56 642 TYR B C 1
ATOM 10914 O O . TYR B 1 642 ? -19.688 -17.438 -6.906 1 77.56 642 TYR B O 1
ATOM 10922 N N . SER B 1 643 ? -19.547 -17.344 -9.094 1 73.62 643 SER B N 1
ATOM 10923 C CA . SER B 1 643 ? -20.797 -16.609 -9.281 1 73.62 643 SER B CA 1
ATOM 10924 C C . SER B 1 643 ? -21.984 -17.406 -8.75 1 73.62 643 SER B C 1
ATOM 10926 O O . SER B 1 643 ? -23.062 -16.844 -8.531 1 73.62 643 SER B O 1
ATOM 10928 N N . ARG B 1 644 ? -21.734 -18.625 -8.398 1 71.38 644 ARG B N 1
ATOM 10929 C CA . ARG B 1 644 ? -22.828 -19.438 -7.879 1 71.38 644 ARG B CA 1
ATOM 10930 C C . ARG B 1 644 ? -23.031 -19.188 -6.387 1 71.38 644 ARG B C 1
ATOM 10932 O O . ARG B 1 644 ? -24.031 -19.625 -5.812 1 71.38 644 ARG B O 1
ATOM 10939 N N . GLY B 1 645 ? -22.094 -18.484 -5.828 1 67.94 645 GLY B N 1
ATOM 10940 C CA . GLY B 1 645 ? -22.234 -18.047 -4.449 1 67.94 645 GLY B CA 1
ATOM 10941 C C . GLY B 1 645 ? -22.172 -19.188 -3.447 1 67.94 645 GLY B C 1
ATOM 10942 O O . GLY B 1 645 ? -21.375 -20.109 -3.619 1 67.94 645 GLY B O 1
ATOM 10943 N N . PRO B 1 646 ? -22.984 -19.031 -2.393 1 66.5 646 PRO B N 1
ATOM 10944 C CA . PRO B 1 646 ? -22.938 -19.984 -1.276 1 66.5 646 PRO B CA 1
ATOM 10945 C C . PRO B 1 646 ? -23.469 -21.359 -1.647 1 66.5 646 PRO B C 1
ATOM 10947 O O . PRO B 1 646 ? -23.219 -22.344 -0.944 1 66.5 646 PRO B O 1
ATOM 10950 N N . GLU B 1 647 ? -24.047 -21.422 -2.756 1 70.56 647 GLU B N 1
ATOM 10951 C CA . GLU B 1 647 ? -24.656 -22.688 -3.154 1 70.56 647 GLU B CA 1
ATOM 10952 C C . GLU B 1 647 ? -23.703 -23.516 -4.016 1 70.56 647 GLU B C 1
ATOM 10954 O O . GLU B 1 647 ? -24 -24.656 -4.359 1 70.56 647 GLU B O 1
ATOM 10959 N N . ALA B 1 648 ? -22.578 -22.891 -4.172 1 79.5 648 ALA B N 1
ATOM 10960 C CA . ALA B 1 648 ? -21.656 -23.625 -5.031 1 79.5 648 ALA B CA 1
ATOM 10961 C C . ALA B 1 648 ? -21.172 -24.906 -4.355 1 79.5 648 ALA B C 1
ATOM 10963 O O . ALA B 1 648 ? -20.859 -24.906 -3.166 1 79.5 648 ALA B O 1
ATOM 10964 N N . ASP B 1 649 ? -21.188 -26.016 -5.074 1 83.44 649 ASP B N 1
ATOM 10965 C CA . ASP B 1 649 ? -20.703 -27.297 -4.566 1 83.44 649 ASP B CA 1
ATOM 10966 C C . ASP B 1 649 ? -19.188 -27.344 -4.547 1 83.44 649 ASP B C 1
ATOM 10968 O O . ASP B 1 649 ? -18.594 -28.172 -3.848 1 83.44 649 ASP B O 1
ATOM 10972 N N . LEU B 1 650 ? -18.688 -26.656 -5.5 1 89.88 650 LEU B N 1
ATOM 10973 C CA . LEU B 1 650 ? -17.234 -26.594 -5.699 1 89.88 650 LEU B CA 1
ATOM 10974 C C . LEU B 1 650 ? -16.859 -25.375 -6.531 1 89.88 650 LEU B C 1
ATOM 10976 O O . LEU B 1 650 ? -17.594 -24.984 -7.445 1 89.88 650 LEU B O 1
ATOM 10980 N N . ILE B 1 651 ? -15.789 -24.75 -6.145 1 90.94 651 ILE B N 1
ATOM 10981 C CA . ILE B 1 651 ? -15.367 -23.547 -6.859 1 90.94 651 ILE B CA 1
ATOM 10982 C C . ILE B 1 651 ? -13.914 -23.703 -7.312 1 90.94 651 ILE B C 1
ATOM 10984 O O . ILE B 1 651 ? -13.023 -23.938 -6.488 1 90.94 651 ILE B O 1
ATOM 10988 N N . PHE B 1 652 ? -13.695 -23.609 -8.648 1 92.88 652 PHE B N 1
ATOM 10989 C CA . PHE B 1 652 ? -12.359 -23.578 -9.242 1 92.88 652 PHE B CA 1
ATOM 10990 C C . PHE B 1 652 ? -12.07 -22.203 -9.859 1 92.88 652 PHE B C 1
ATOM 10992 O O . PHE B 1 652 ? -13 -21.453 -10.18 1 92.88 652 PHE B O 1
ATOM 10999 N N . GLY B 1 653 ? -10.758 -21.953 -9.891 1 90.5 653 GLY B N 1
ATOM 11000 C CA . GLY B 1 653 ? -10.367 -20.828 -10.727 1 90.5 653 GLY B CA 1
ATOM 11001 C C . GLY B 1 653 ? -10.352 -21.156 -12.203 1 90.5 653 GLY B C 1
ATOM 11002 O O . GLY B 1 653 ? -10.609 -22.297 -12.594 1 90.5 653 GLY B O 1
ATOM 11003 N N . ASN B 1 654 ? -10.133 -20.172 -13.023 1 90.62 654 ASN B N 1
ATOM 11004 C CA . ASN B 1 654 ? -10.023 -20.391 -14.461 1 90.62 654 ASN B CA 1
ATOM 11005 C C . ASN B 1 654 ? -8.945 -19.516 -15.086 1 90.62 654 ASN B C 1
ATOM 11007 O O . ASN B 1 654 ? -8.5 -18.547 -14.477 1 90.62 654 ASN B O 1
ATOM 11011 N N . THR B 1 655 ? -8.453 -19.938 -16.156 1 89 655 THR B N 1
ATOM 11012 C CA . THR B 1 655 ? -7.453 -19.203 -16.922 1 89 655 THR B CA 1
ATOM 11013 C C . THR B 1 655 ? -7.527 -19.562 -18.391 1 89 655 THR B C 1
ATOM 11015 O O . THR B 1 655 ? -8.32 -20.422 -18.797 1 89 655 THR B O 1
ATOM 11018 N N . PHE B 1 656 ? -6.734 -18.797 -19.188 1 88.62 656 PHE B N 1
ATOM 11019 C CA . PHE B 1 656 ? -6.617 -19.062 -20.625 1 88.62 656 PHE B CA 1
ATOM 11020 C C . PHE B 1 656 ? -5.152 -19.125 -21.047 1 88.62 656 PHE B C 1
ATOM 11022 O O . PHE B 1 656 ? -4.348 -18.281 -20.625 1 88.62 656 PHE B O 1
ATOM 11029 N N . LEU B 1 657 ? -4.848 -20.125 -21.703 1 87.06 657 LEU B N 1
ATOM 11030 C CA . LEU B 1 657 ? -3.566 -20.125 -22.406 1 87.06 657 LEU B CA 1
ATOM 11031 C C . LEU B 1 657 ? -3.666 -19.375 -23.719 1 87.06 657 LEU B C 1
ATOM 11033 O O . LEU B 1 657 ? -4.641 -19.531 -24.469 1 87.06 657 LEU B O 1
ATOM 11037 N N . ASN B 1 658 ? -2.695 -18.453 -23.844 1 85.94 658 ASN B N 1
ATOM 11038 C CA . ASN B 1 658 ? -2.732 -17.656 -25.078 1 85.94 658 ASN B CA 1
ATOM 11039 C C . ASN B 1 658 ? -1.357 -17.578 -25.734 1 85.94 658 ASN B C 1
ATOM 11041 O O . ASN B 1 658 ? -0.401 -18.188 -25.25 1 85.94 658 ASN B O 1
ATOM 11045 N N . ASN B 1 659 ? -1.302 -16.797 -26.734 1 82.44 659 ASN B N 1
ATOM 11046 C CA . ASN B 1 659 ? -0.117 -16.734 -27.594 1 82.44 659 ASN B CA 1
ATOM 11047 C C . ASN B 1 659 ? 1.066 -16.109 -26.859 1 82.44 659 ASN B C 1
ATOM 11049 O O . ASN B 1 659 ? 2.221 -16.328 -27.234 1 82.44 659 ASN B O 1
ATOM 11053 N N . SER B 1 660 ? 0.81 -15.445 -25.844 1 80.88 660 SER B N 1
ATOM 11054 C CA . SER B 1 660 ? 1.894 -14.781 -25.141 1 80.88 660 SER B CA 1
ATOM 11055 C C . SER B 1 660 ? 2.828 -15.789 -24.484 1 80.88 660 SER B C 1
ATOM 11057 O O . SER B 1 660 ? 3.988 -15.484 -24.203 1 80.88 660 SER B O 1
ATOM 11059 N N . TYR B 1 661 ? 2.342 -17 -24.297 1 84 661 TYR B N 1
ATOM 11060 C CA . TYR B 1 661 ? 3.164 -18.047 -23.688 1 84 661 TYR B CA 1
ATOM 11061 C C . TYR B 1 661 ? 4.172 -18.594 -24.688 1 84 661 TYR B C 1
ATOM 11063 O O . TYR B 1 661 ? 5.18 -19.203 -24.312 1 84 661 TYR B O 1
ATOM 11071 N N . GLY B 1 662 ? 3.891 -18.453 -26 1 82.12 662 GLY B N 1
ATOM 11072 C CA . GLY B 1 662 ? 4.762 -18.938 -27.047 1 82.12 662 GLY B CA 1
ATOM 11073 C C . GLY B 1 662 ? 4.195 -20.156 -27.7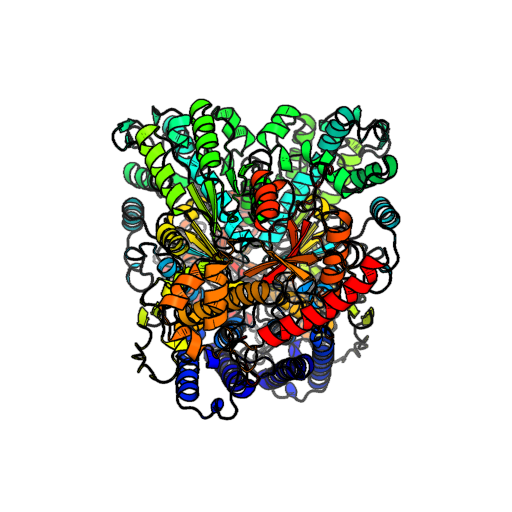81 1 82.12 662 GLY B C 1
ATOM 11074 O O . GLY B 1 662 ? 3.529 -20.984 -27.172 1 82.12 662 GLY B O 1
ATOM 11075 N N . ASN B 1 663 ? 4.578 -20.266 -28.953 1 81.25 663 ASN B N 1
ATOM 11076 C CA . ASN B 1 663 ? 4.078 -21.359 -29.797 1 81.25 663 ASN B CA 1
ATOM 11077 C C . ASN B 1 663 ? 4.578 -22.703 -29.297 1 81.25 663 ASN B C 1
ATOM 11079 O O . ASN B 1 663 ? 3.867 -23.703 -29.406 1 81.25 663 ASN B O 1
ATOM 11083 N N . GLU B 1 664 ? 5.762 -22.609 -28.797 1 82.5 664 GLU B N 1
ATOM 11084 C CA . GLU B 1 664 ? 6.34 -23.875 -28.328 1 82.5 664 GLU B CA 1
ATOM 11085 C C . GLU B 1 664 ? 5.562 -24.422 -27.141 1 82.5 664 GLU B C 1
ATOM 11087 O O . GLU B 1 664 ? 5.305 -25.625 -27.062 1 82.5 664 GLU B O 1
ATOM 11092 N N . PHE B 1 665 ? 5.246 -23.562 -26.25 1 86.69 665 PHE B N 1
ATOM 11093 C CA . PHE B 1 665 ? 4.477 -23.969 -25.078 1 86.69 665 PHE B CA 1
ATOM 11094 C C . PHE B 1 665 ? 3.119 -24.516 -25.5 1 86.69 665 PHE B C 1
ATOM 11096 O O . PHE B 1 665 ? 2.703 -25.578 -25.016 1 86.69 665 PHE B O 1
ATOM 11103 N N . ILE B 1 666 ? 2.457 -23.844 -26.391 1 87.44 666 ILE B N 1
ATOM 11104 C CA . ILE B 1 666 ? 1.122 -24.234 -26.844 1 87.44 666 ILE B CA 1
ATOM 11105 C C . ILE B 1 666 ? 1.194 -25.562 -27.578 1 87.44 666 ILE B C 1
ATOM 11107 O O . ILE B 1 666 ? 0.378 -26.469 -27.344 1 87.44 666 ILE B O 1
ATOM 11111 N N . SER B 1 667 ? 2.164 -25.672 -28.438 1 85.81 667 SER B N 1
ATOM 11112 C CA . SER B 1 667 ? 2.336 -26.922 -29.172 1 85.81 667 SER B CA 1
ATOM 11113 C C . SER B 1 667 ? 2.613 -28.094 -28.234 1 85.81 667 SER B C 1
ATOM 11115 O O . SER B 1 667 ? 2.072 -29.188 -28.422 1 85.81 667 SER B O 1
ATOM 11117 N N . ASN B 1 668 ? 3.42 -27.859 -27.328 1 85.12 668 ASN B N 1
ATOM 11118 C CA . ASN B 1 668 ? 3.736 -28.906 -26.359 1 85.12 668 ASN B CA 1
ATOM 11119 C C . ASN B 1 668 ? 2.514 -29.297 -25.531 1 85.12 668 ASN B C 1
ATOM 11121 O O . ASN B 1 668 ? 2.348 -30.453 -25.172 1 85.12 668 ASN B O 1
ATOM 11125 N N . PHE B 1 669 ? 1.795 -28.312 -25.141 1 88.5 669 PHE B N 1
ATOM 11126 C CA . PHE B 1 669 ? 0.555 -28.562 -24.422 1 88.5 669 PHE B CA 1
ATOM 11127 C C . PHE B 1 669 ? -0.36 -29.484 -25.219 1 88.5 669 PHE B C 1
ATOM 11129 O O . PHE B 1 669 ? -0.907 -30.453 -24.688 1 88.5 669 PHE B O 1
ATOM 11136 N N . LEU B 1 670 ? -0.455 -29.219 -26.5 1 88.31 670 LEU B N 1
ATOM 11137 C CA . LEU B 1 670 ? -1.312 -30 -27.375 1 88.31 670 LEU B CA 1
ATOM 11138 C C . LEU B 1 670 ? -0.75 -31.406 -27.562 1 88.31 670 LEU B C 1
ATOM 11140 O O . LEU B 1 670 ? -1.499 -32.406 -27.547 1 88.31 670 LEU B O 1
ATOM 11144 N N . GLU B 1 671 ? 0.525 -31.469 -27.688 1 85.94 671 GLU B N 1
ATOM 11145 C CA . GLU B 1 671 ? 1.18 -32.75 -27.891 1 85.94 671 GLU B CA 1
ATOM 11146 C C . GLU B 1 671 ? 1.122 -33.625 -26.641 1 85.94 671 GLU B C 1
ATOM 11148 O O . GLU B 1 671 ? 0.79 -34.812 -26.703 1 85.94 671 GLU B O 1
ATOM 11153 N N . THR B 1 672 ? 1.457 -33.031 -25.531 1 84.75 672 THR B N 1
ATOM 11154 C CA . THR B 1 672 ? 1.486 -33.719 -24.266 1 84.75 672 THR B CA 1
ATOM 11155 C C . THR B 1 672 ? 0.118 -34.312 -23.938 1 84.75 672 THR B C 1
ATOM 11157 O O . THR B 1 672 ? 0.026 -35.375 -23.344 1 84.75 672 THR B O 1
ATOM 11160 N N . ASN B 1 673 ? -0.886 -33.625 -24.391 1 88.38 673 ASN B N 1
ATOM 11161 C CA . ASN B 1 673 ? -2.24 -34.094 -24.094 1 88.38 673 ASN B CA 1
ATOM 11162 C C . ASN B 1 673 ? -2.857 -34.812 -25.281 1 88.38 673 ASN B C 1
ATOM 11164 O O . ASN B 1 673 ? -4.062 -35.094 -25.297 1 88.38 673 ASN B O 1
ATOM 11168 N N . GLU B 1 674 ? -2.057 -35 -26.312 1 85.56 674 GLU B N 1
ATOM 11169 C CA . GLU B 1 674 ? -2.457 -35.75 -27.5 1 85.56 674 GLU B CA 1
ATOM 11170 C C . GLU B 1 674 ? -3.648 -35.094 -28.188 1 85.56 674 GLU B C 1
ATOM 11172 O O . GLU B 1 674 ? -4.562 -35.781 -28.656 1 85.56 674 GLU B O 1
ATOM 11177 N N . LEU B 1 675 ? -3.594 -33.75 -28.062 1 86.31 675 LEU B N 1
ATOM 11178 C CA . LEU B 1 675 ? -4.672 -33 -28.688 1 86.31 675 LEU B CA 1
ATOM 11179 C C . LEU B 1 675 ? -4.344 -32.719 -30.141 1 86.31 675 LEU B C 1
ATOM 11181 O O . LEU B 1 675 ? -3.287 -32.156 -30.438 1 86.31 675 LEU B O 1
ATOM 11185 N N . LYS B 1 676 ? -5.125 -33.125 -31 1 83.38 676 LYS B N 1
ATOM 11186 C CA . LYS B 1 676 ? -4.93 -32.844 -32.438 1 83.38 676 LYS B CA 1
ATOM 11187 C C . LYS B 1 676 ? -5.801 -31.688 -32.875 1 83.38 676 LYS B C 1
ATOM 11189 O O . LYS B 1 676 ? -6.398 -31.719 -33.938 1 83.38 676 LYS B O 1
ATOM 11194 N N . ILE B 1 677 ? -5.93 -30.844 -31.938 1 83 677 ILE B N 1
ATOM 11195 C CA . ILE B 1 677 ? -6.73 -29.656 -32.25 1 83 677 ILE B CA 1
ATOM 11196 C C . ILE B 1 677 ? -5.922 -28.688 -33.094 1 83 677 ILE B C 1
ATOM 11198 O O . ILE B 1 677 ? -4.77 -28.375 -32.781 1 83 677 ILE B O 1
ATOM 11202 N N . ASN B 1 678 ? -6.375 -28.344 -34.25 1 74.62 678 ASN B N 1
ATOM 11203 C CA . ASN B 1 678 ? -5.723 -27.359 -35.094 1 74.62 678 ASN B CA 1
ATOM 11204 C C . ASN B 1 678 ? -5.996 -25.938 -34.625 1 74.62 678 ASN B C 1
ATOM 11206 O O . ASN B 1 678 ? -7.098 -25.422 -34.812 1 74.62 678 ASN B O 1
ATOM 11210 N N . ILE B 1 679 ? -4.965 -25.344 -34 1 75.12 679 ILE B N 1
ATOM 11211 C CA . ILE B 1 679 ? -5.156 -24.016 -33.438 1 75.12 679 ILE B CA 1
ATOM 11212 C C . ILE B 1 679 ? -4.578 -22.969 -34.375 1 75.12 679 ILE B C 1
ATOM 11214 O O . ILE B 1 679 ? -4.781 -21.766 -34.188 1 75.12 679 ILE B O 1
ATOM 11218 N N . GLN B 1 680 ? -3.836 -23.312 -35.375 1 67.06 680 GLN B N 1
ATOM 11219 C CA . GLN B 1 680 ? -3.168 -22.375 -36.312 1 67.06 680 GLN B CA 1
ATOM 11220 C C . GLN B 1 680 ? -4.18 -21.531 -37.062 1 67.06 680 GLN B C 1
ATOM 11222 O O . GLN B 1 680 ? -3.855 -20.438 -37.531 1 67.06 680 GLN B O 1
ATOM 11227 N N . ALA B 1 681 ? -5.258 -22.125 -37.125 1 65 681 ALA B N 1
ATOM 11228 C CA . ALA B 1 681 ? -6.281 -21.422 -37.906 1 65 681 ALA B CA 1
ATOM 11229 C C . ALA B 1 681 ? -6.848 -20.234 -37.125 1 65 681 ALA B C 1
ATOM 11231 O O . ALA B 1 681 ? -7.586 -19.422 -37.656 1 65 681 ALA B O 1
ATOM 11232 N N . TYR B 1 682 ? -6.387 -20.188 -35.938 1 68.44 682 TYR B N 1
ATOM 11233 C CA . TYR B 1 682 ? -6.969 -19.141 -35.094 1 68.44 682 TYR B CA 1
ATOM 11234 C C . TYR B 1 682 ? -5.93 -18.094 -34.719 1 68.44 682 TYR B C 1
ATOM 11236 O O . TYR B 1 682 ? -4.816 -18.422 -34.312 1 68.44 682 TYR B O 1
ATOM 11244 N N . ASN B 1 683 ? -6.133 -16.859 -35.062 1 66.38 683 ASN B N 1
ATOM 11245 C CA . ASN B 1 683 ? -5.215 -15.766 -34.781 1 66.38 683 ASN B CA 1
ATOM 11246 C C . ASN B 1 683 ? -5.055 -15.516 -33.281 1 66.38 683 ASN B C 1
ATOM 11248 O O . ASN B 1 683 ? -3.965 -15.18 -32.844 1 66.38 683 ASN B O 1
ATOM 11252 N N . LYS B 1 684 ? -6.137 -15.617 -32.688 1 74 684 LYS B N 1
ATOM 11253 C CA . LYS B 1 684 ? -6.102 -15.438 -31.234 1 74 684 LYS B CA 1
ATOM 11254 C C . LYS B 1 684 ? -6.566 -16.703 -30.5 1 74 684 LYS B C 1
ATOM 11256 O O . LYS B 1 684 ? -7.758 -17.016 -30.5 1 74 684 LYS B O 1
ATOM 11261 N N . ILE B 1 685 ? -5.582 -17.406 -30.094 1 81.12 685 ILE B N 1
ATOM 11262 C CA . ILE B 1 685 ? -5.891 -18.656 -29.406 1 81.12 685 ILE B CA 1
ATOM 11263 C C . ILE B 1 685 ? -6.18 -18.375 -27.922 1 81.12 685 ILE B C 1
ATOM 11265 O O . ILE B 1 685 ? -5.492 -17.562 -27.297 1 81.12 685 ILE B O 1
ATOM 11269 N N . LYS B 1 686 ? -7.305 -18.875 -27.469 1 87.56 686 LYS B N 1
ATOM 11270 C CA . LYS B 1 686 ? -7.652 -18.859 -26.047 1 87.56 686 LYS B CA 1
ATOM 11271 C C . LYS B 1 686 ? -8.117 -20.25 -25.594 1 87.56 686 LYS B C 1
ATOM 11273 O O . LYS B 1 686 ? -9.25 -20.656 -25.875 1 87.56 686 LYS B O 1
ATOM 11278 N N . ILE B 1 687 ? -7.242 -20.891 -24.984 1 91 687 ILE B N 1
ATOM 11279 C CA . ILE B 1 687 ? -7.574 -22.219 -24.484 1 91 687 ILE B CA 1
ATOM 11280 C C . ILE B 1 687 ? -8.039 -22.141 -23.031 1 91 687 ILE B C 1
ATOM 11282 O O . ILE B 1 687 ? -7.227 -21.938 -22.125 1 91 687 ILE B O 1
ATOM 11286 N N . PRO B 1 688 ? -9.281 -22.297 -22.812 1 94.19 688 PRO B N 1
ATOM 11287 C CA . PRO B 1 688 ? -9.781 -22.203 -21.438 1 94.19 688 PRO B CA 1
ATOM 11288 C C . PRO B 1 688 ? -9.375 -23.391 -20.578 1 94.19 688 PRO B C 1
ATOM 11290 O O . PRO B 1 688 ? -9.438 -24.531 -21.031 1 94.19 688 PRO B O 1
ATOM 11293 N N . LEU B 1 689 ? -8.938 -23.109 -19.438 1 94.56 689 LEU B N 1
ATOM 11294 C CA . LEU B 1 689 ? -8.555 -24.109 -18.453 1 94.56 689 LEU B CA 1
ATOM 11295 C C . LEU B 1 689 ? -9.086 -23.75 -17.062 1 94.56 689 LEU B C 1
ATOM 11297 O O . LEU B 1 689 ? -9.391 -22.594 -16.797 1 94.56 689 LEU B O 1
ATOM 11301 N N . LEU B 1 690 ? -9.273 -24.75 -16.234 1 95.38 690 LEU B N 1
ATOM 11302 C CA . LEU B 1 690 ? -9.523 -24.562 -14.805 1 95.38 690 LEU B CA 1
ATOM 11303 C C . LEU B 1 690 ? -8.219 -24.5 -14.031 1 95.38 690 LEU B C 1
ATOM 11305 O O . LEU B 1 690 ? -7.176 -24.938 -14.516 1 95.38 690 LEU B O 1
ATOM 11309 N N . ARG B 1 691 ? -8.32 -23.938 -12.906 1 94.69 691 ARG B N 1
ATOM 11310 C CA . ARG B 1 691 ? -7.188 -23.859 -11.992 1 94.69 691 ARG B CA 1
ATOM 11311 C C . ARG B 1 691 ? -7.602 -24.25 -10.578 1 94.69 691 ARG B C 1
ATOM 11313 O O . ARG B 1 691 ? -8.609 -23.766 -10.062 1 94.69 691 ARG B O 1
ATOM 11320 N N . SER B 1 692 ? -6.875 -25.094 -10.016 1 95.06 692 SER B N 1
ATOM 11321 C CA . SER B 1 692 ? -7.066 -25.469 -8.617 1 95.06 692 SER B CA 1
ATOM 11322 C C . SER B 1 692 ? -5.852 -25.109 -7.777 1 95.06 692 SER B C 1
ATOM 11324 O O . SER B 1 692 ? -4.727 -25.5 -8.094 1 95.06 692 SER B O 1
ATOM 11326 N N . SER B 1 693 ? -6.023 -24.312 -6.77 1 94.25 693 SER B N 1
ATOM 11327 C CA . SER B 1 693 ? -5.004 -24.047 -5.766 1 94.25 693 SER B CA 1
ATOM 11328 C C . SER B 1 693 ? -5.266 -24.828 -4.484 1 94.25 693 SER B C 1
ATOM 11330 O O . SER B 1 693 ? -6.25 -24.578 -3.785 1 94.25 693 SER B O 1
ATOM 11332 N N . THR B 1 694 ? -4.43 -25.703 -4.203 1 95.12 694 THR B N 1
ATOM 11333 C CA . THR B 1 694 ? -4.609 -26.531 -3.01 1 95.12 694 THR B CA 1
ATOM 11334 C C . THR B 1 694 ? -3.965 -25.859 -1.795 1 95.12 694 THR B C 1
ATOM 11336 O O . THR B 1 694 ? -2.824 -26.172 -1.444 1 95.12 694 THR B O 1
ATOM 11339 N N . MET B 1 695 ? -4.75 -25.109 -1.105 1 94.06 695 MET B N 1
ATOM 11340 C CA . MET B 1 695 ? -4.207 -24.328 -0.003 1 94.06 695 MET B CA 1
ATOM 11341 C C . MET B 1 695 ? -4.52 -24.984 1.339 1 94.06 695 MET B C 1
ATOM 11343 O O . MET B 1 695 ? -3.838 -24.719 2.334 1 94.06 695 MET B O 1
ATOM 11347 N N . SER B 1 696 ? -5.516 -25.844 1.429 1 91.44 696 SER B N 1
ATOM 11348 C CA . SER B 1 696 ? -5.82 -26.547 2.668 1 91.44 696 SER B CA 1
ATOM 11349 C C . SER B 1 696 ? -4.871 -27.719 2.885 1 91.44 696 SER B C 1
ATOM 11351 O O . SER B 1 696 ? -4.82 -28.641 2.066 1 91.44 696 SER B O 1
ATOM 11353 N N . PRO B 1 697 ? -4.246 -27.75 3.973 1 92.81 697 PRO B N 1
ATOM 11354 C CA . PRO B 1 697 ? -3.322 -28.859 4.223 1 92.81 697 PRO B CA 1
ATOM 11355 C C . PRO B 1 697 ? -4.043 -30.172 4.562 1 92.81 697 PRO B C 1
ATOM 11357 O O . PRO B 1 697 ? -3.43 -31.234 4.551 1 92.81 697 PRO B O 1
ATOM 11360 N N . PHE B 1 698 ? -5.387 -30.172 4.73 1 91.25 698 PHE B N 1
ATOM 11361 C CA . PHE B 1 698 ? -6.02 -31.359 5.309 1 91.25 698 PHE B CA 1
ATOM 11362 C C . PHE B 1 698 ? -7.129 -31.875 4.402 1 91.25 698 PHE B C 1
ATOM 11364 O O . PHE B 1 698 ? -8.023 -32.594 4.855 1 91.25 698 PHE B O 1
ATOM 11371 N N . ILE B 1 699 ? -7.043 -31.531 3.209 1 92.31 699 ILE B N 1
ATOM 11372 C CA . ILE B 1 699 ? -8.109 -31.875 2.27 1 92.31 699 ILE B CA 1
ATOM 11373 C C . ILE B 1 699 ? -8.188 -33.406 2.107 1 92.31 699 ILE B C 1
ATOM 11375 O O . ILE B 1 699 ? -9.25 -33.938 1.82 1 92.31 699 ILE B O 1
ATOM 11379 N N . SER B 1 700 ? -7.082 -34.125 2.33 1 92.69 700 SER B N 1
ATOM 11380 C CA . SER B 1 700 ? -7.062 -35.562 2.162 1 92.69 700 SER B CA 1
ATOM 11381 C C . SER B 1 700 ? -7.227 -36.281 3.5 1 92.69 700 SER B C 1
ATOM 11383 O O . SER B 1 700 ? -7.09 -37.5 3.576 1 92.69 700 SER B O 1
ATOM 11385 N N . GLU B 1 701 ? -7.453 -35.562 4.547 1 89.44 701 GLU B N 1
ATOM 11386 C CA . GLU B 1 701 ? -7.512 -36.125 5.891 1 89.44 701 GLU B CA 1
ATOM 11387 C C . GLU B 1 701 ? -8.812 -35.75 6.59 1 89.44 701 GLU B C 1
ATOM 11389 O O . GLU B 1 701 ? -8.812 -35.375 7.77 1 89.44 701 GLU B O 1
ATOM 11394 N N . THR B 1 702 ? -9.82 -35.844 5.902 1 90.19 702 THR B N 1
ATOM 11395 C CA . THR B 1 702 ? -11.102 -35.5 6.512 1 90.19 702 THR B CA 1
ATOM 11396 C C . THR B 1 702 ? -11.734 -36.75 7.148 1 90.19 702 THR B C 1
ATOM 11398 O O . THR B 1 702 ? -11.242 -37.844 6.973 1 90.19 702 THR B O 1
ATOM 11401 N N . SER B 1 703 ? -12.82 -36.562 7.875 1 86.19 703 SER B N 1
ATOM 11402 C CA . SER B 1 703 ? -13.531 -37.625 8.539 1 86.19 703 SER B CA 1
ATOM 11403 C C . SER B 1 703 ? -14.109 -38.625 7.531 1 86.19 703 SER B C 1
ATOM 11405 O O . SER B 1 703 ? -14.32 -39.812 7.852 1 86.19 703 SER B O 1
ATOM 11407 N N . ASP B 1 704 ? -14.281 -38.219 6.285 1 86.12 704 ASP B N 1
ATOM 11408 C CA . ASP B 1 704 ? -14.852 -39.062 5.246 1 86.12 704 ASP B CA 1
ATOM 11409 C C . ASP B 1 704 ? -13.773 -39.531 4.27 1 86.12 704 ASP B C 1
ATOM 11411 O O . ASP B 1 704 ? -14.086 -40.062 3.191 1 86.12 704 ASP B O 1
ATOM 11415 N N . GLY B 1 705 ? -12.586 -39.344 4.664 1 89.19 705 GLY B N 1
ATOM 11416 C CA . GLY B 1 705 ? -11.508 -39.656 3.734 1 89.19 705 GLY B CA 1
ATOM 11417 C C . GLY B 1 705 ? -11.07 -38.469 2.914 1 89.19 705 GLY B C 1
ATOM 11418 O O . GLY B 1 705 ? -11.203 -37.312 3.354 1 89.19 705 GLY B O 1
ATOM 11419 N N . SER B 1 706 ? -10.523 -38.781 1.786 1 94.06 706 SER B N 1
ATOM 11420 C CA . SER B 1 706 ? -9.992 -37.688 0.944 1 94.06 706 SER B CA 1
ATOM 11421 C C . SER B 1 706 ? -11.117 -36.938 0.273 1 94.06 706 SER B C 1
ATOM 11423 O O . SER B 1 706 ? -11.945 -37.5 -0.435 1 94.06 706 SER B O 1
ATOM 11425 N N . TYR B 1 707 ? -11.156 -35.625 0.5 1 94.38 707 TYR B N 1
ATOM 11426 C CA . TYR B 1 707 ? -12.141 -34.781 -0.147 1 94.38 707 TYR B CA 1
ATOM 11427 C C . TYR B 1 707 ? -11.922 -34.719 -1.654 1 94.38 707 TYR B C 1
ATOM 11429 O O . TYR B 1 707 ? -12.828 -34.375 -2.412 1 94.38 707 TYR B O 1
ATOM 11437 N N . ILE B 1 708 ? -10.727 -35.094 -2.129 1 96.31 708 ILE B N 1
ATOM 11438 C CA . ILE B 1 708 ? -10.391 -35.125 -3.549 1 96.31 708 ILE B CA 1
ATOM 11439 C C . ILE B 1 708 ? -11.328 -36.094 -4.27 1 96.31 708 ILE B C 1
ATOM 11441 O O . ILE B 1 708 ? -11.75 -35.844 -5.398 1 96.31 708 ILE B O 1
ATOM 11445 N N . ASP B 1 709 ? -11.664 -37.188 -3.586 1 95.88 709 ASP B N 1
ATOM 11446 C CA . ASP B 1 709 ? -12.57 -38.156 -4.172 1 95.88 709 ASP B CA 1
ATOM 11447 C C . ASP B 1 709 ? -13.938 -37.562 -4.441 1 95.88 709 ASP B C 1
ATOM 11449 O O . ASP B 1 709 ? -14.547 -37.812 -5.484 1 95.88 709 ASP B O 1
ATOM 11453 N N . ILE B 1 710 ? -14.352 -36.75 -3.527 1 92.62 710 ILE B N 1
ATOM 11454 C CA . ILE B 1 710 ? -15.648 -36.094 -3.658 1 92.62 710 ILE B CA 1
ATOM 11455 C C . ILE B 1 710 ? -15.609 -35.125 -4.816 1 92.62 710 ILE B C 1
ATOM 11457 O O . ILE B 1 710 ? -16.547 -35.031 -5.609 1 92.62 710 ILE B O 1
ATOM 11461 N N . MET B 1 711 ? -14.555 -34.406 -4.945 1 94.69 711 MET B N 1
ATOM 11462 C CA . MET B 1 711 ? -14.383 -33.438 -6.027 1 94.69 711 MET B CA 1
ATOM 11463 C C . MET B 1 711 ? -14.414 -34.125 -7.387 1 94.69 711 MET B C 1
ATOM 11465 O O . MET B 1 711 ? -15.102 -33.656 -8.305 1 94.69 711 MET B O 1
ATOM 11469 N N . LEU B 1 712 ? -13.703 -35.188 -7.48 1 95.88 712 LEU B N 1
ATOM 11470 C CA . LEU B 1 712 ? -13.586 -35.906 -8.742 1 95.88 712 LEU B CA 1
ATOM 11471 C C . LEU B 1 712 ? -14.914 -36.531 -9.148 1 95.88 712 LEU B C 1
ATOM 11473 O O . LEU B 1 712 ? -15.266 -36.531 -10.328 1 95.88 712 LEU B O 1
ATOM 11477 N N . ASP B 1 713 ? -15.633 -37.062 -8.18 1 94.75 713 ASP B N 1
ATOM 11478 C CA . ASP B 1 713 ? -16.938 -37.625 -8.461 1 94.75 713 ASP B CA 1
ATOM 11479 C C . ASP B 1 713 ? -17.906 -36.562 -8.969 1 94.75 713 ASP B C 1
ATOM 11481 O O . ASP B 1 713 ? -18.703 -36.812 -9.883 1 94.75 713 ASP B O 1
ATOM 11485 N N . LEU B 1 714 ? -17.844 -35.438 -8.328 1 94.94 714 LEU B N 1
ATOM 11486 C CA . LEU B 1 714 ? -18.688 -34.344 -8.758 1 94.94 714 LEU B CA 1
ATOM 11487 C C . LEU B 1 714 ? -18.328 -33.906 -10.172 1 94.94 714 LEU B C 1
ATOM 11489 O O . LEU B 1 714 ? -19.219 -33.625 -10.992 1 94.94 714 LEU B O 1
ATOM 11493 N N . LEU B 1 715 ? -17.062 -33.781 -10.461 1 96.12 715 LEU B N 1
ATOM 11494 C CA . LEU B 1 715 ? -16.594 -33.406 -11.797 1 96.12 715 LEU B CA 1
ATOM 11495 C C . LEU B 1 715 ? -17.078 -34.406 -12.836 1 96.12 715 LEU B C 1
ATOM 11497 O O . LEU B 1 715 ? -17.578 -34.031 -13.891 1 96.12 715 LEU B O 1
ATOM 11501 N N . LEU B 1 716 ? -16.938 -35.688 -12.516 1 95.44 716 LEU B N 1
ATOM 11502 C CA . LEU B 1 716 ? -17.359 -36.719 -13.43 1 95.44 716 LEU B CA 1
ATOM 11503 C C . LEU B 1 716 ? -18.844 -36.625 -13.734 1 95.44 716 LEU B C 1
ATOM 11505 O O . LEU B 1 716 ? -19.25 -36.688 -14.898 1 95.44 716 LEU B O 1
ATOM 11509 N N . LYS B 1 717 ? -19.578 -36.438 -12.695 1 94.81 717 LYS B N 1
ATOM 11510 C CA . LYS B 1 717 ? -21.031 -36.344 -12.852 1 94.81 717 LYS B CA 1
ATOM 11511 C C . LYS B 1 717 ? -21.406 -35.156 -13.742 1 94.81 717 LYS B C 1
ATOM 11513 O O . LYS B 1 717 ? -22.172 -35.312 -14.695 1 94.81 717 LYS B O 1
ATOM 11518 N N . GLU B 1 718 ? -20.891 -34 -13.414 1 94.69 718 GLU B N 1
ATOM 11519 C CA . GLU B 1 718 ? -21.25 -32.781 -14.125 1 94.69 718 GLU B CA 1
ATOM 11520 C C . GLU B 1 718 ? -20.766 -32.812 -15.57 1 94.69 718 GLU B C 1
ATOM 11522 O O . GLU B 1 718 ? -21.5 -32.406 -16.484 1 94.69 718 GLU B O 1
ATOM 11527 N N . ILE B 1 719 ? -19.562 -33.281 -15.852 1 95.56 719 ILE B N 1
ATOM 11528 C CA . ILE B 1 719 ? -19 -33.281 -17.203 1 95.56 719 ILE B CA 1
ATOM 11529 C C . ILE B 1 719 ? -19.734 -34.312 -18.062 1 95.56 719 ILE B C 1
ATOM 11531 O O . ILE B 1 719 ? -19.953 -34.062 -19.25 1 95.56 719 ILE B O 1
ATOM 11535 N N . THR B 1 720 ? -20.125 -35.406 -17.469 1 92.81 720 THR B N 1
ATOM 11536 C CA . THR B 1 720 ? -20.922 -36.406 -18.203 1 92.81 720 THR B CA 1
ATOM 11537 C C . THR B 1 720 ? -22.234 -35.781 -18.688 1 92.81 720 THR B C 1
ATOM 11539 O O . THR B 1 720 ? -22.656 -36 -19.812 1 92.81 720 THR B O 1
ATOM 11542 N N . ASP B 1 721 ? -22.766 -34.969 -17.844 1 92.62 721 ASP B N 1
ATOM 11543 C CA . ASP B 1 721 ? -24.016 -34.281 -18.203 1 92.62 721 ASP B CA 1
ATOM 11544 C C . ASP B 1 721 ? -23.781 -33.281 -19.328 1 92.62 721 ASP B C 1
ATOM 11546 O O . ASP B 1 721 ? -24.609 -33.125 -20.219 1 92.62 721 ASP B O 1
ATOM 11550 N N . PHE B 1 722 ? -22.719 -32.594 -19.297 1 93.75 722 PHE B N 1
ATOM 11551 C CA . PHE B 1 722 ? -22.406 -31.609 -20.312 1 93.75 722 PHE B CA 1
ATOM 11552 C C . PHE B 1 722 ? -22.156 -32.281 -21.656 1 93.75 722 PHE B C 1
ATOM 11554 O O . PHE B 1 722 ? -22.469 -31.703 -22.703 1 93.75 722 PHE B O 1
ATOM 11561 N N . LEU B 1 723 ? -21.531 -33.438 -21.672 1 90.19 723 LEU B N 1
ATOM 11562 C CA . LEU B 1 723 ? -21.203 -34.125 -22.906 1 90.19 723 LEU B CA 1
ATOM 11563 C C . LEU B 1 723 ? -22.469 -34.531 -23.672 1 90.19 723 LEU B C 1
ATOM 11565 O O . LEU B 1 723 ? -22.484 -34.531 -24.906 1 90.19 723 LEU B O 1
ATOM 11569 N N . PHE B 1 724 ? -23.484 -34.75 -22.969 1 85.12 724 PHE B N 1
ATOM 11570 C CA . PHE B 1 724 ? -24.766 -35.031 -23.609 1 85.12 724 PHE B CA 1
ATOM 11571 C C . PHE B 1 724 ? -25.281 -33.844 -24.375 1 85.12 724 PHE B C 1
ATOM 11573 O O . PHE B 1 724 ? -25.906 -33.969 -25.422 1 85.12 724 PHE B O 1
ATOM 11580 N N . SER B 1 725 ? -24.922 -32.688 -23.891 1 83.06 725 SER B N 1
ATOM 11581 C CA . SER B 1 725 ? -25.375 -31.469 -24.516 1 83.06 725 SER B CA 1
ATOM 11582 C C . SER B 1 725 ? -24.516 -31.109 -25.734 1 83.06 725 SER B C 1
ATOM 11584 O O . SER B 1 725 ? -24.984 -30.453 -26.672 1 83.06 725 SER B O 1
ATOM 11586 N N . ILE B 1 726 ? -23.25 -31.391 -25.734 1 81.19 726 ILE B N 1
ATOM 11587 C CA . ILE B 1 726 ? -22.328 -31.047 -26.797 1 81.19 726 ILE B CA 1
ATOM 11588 C C . ILE B 1 726 ? -22.516 -31.984 -27.984 1 81.19 726 ILE B C 1
ATOM 11590 O O . ILE B 1 726 ? -22.422 -31.562 -29.141 1 81.19 726 ILE B O 1
ATOM 11594 N N . ASP B 1 727 ? -22.656 -33.219 -27.797 1 65.25 727 ASP B N 1
ATOM 11595 C CA . ASP B 1 727 ? -22.828 -34.188 -28.859 1 65.25 727 ASP B CA 1
ATOM 11596 C C . ASP B 1 727 ? -24.109 -33.938 -29.656 1 65.25 727 ASP B C 1
ATOM 11598 O O . ASP B 1 727 ? -24.25 -34.438 -30.781 1 65.25 727 ASP B O 1
ATOM 11602 N N . LYS B 1 728 ? -25.031 -33.219 -28.953 1 59.31 728 LYS B N 1
ATOM 11603 C CA . LYS B 1 728 ? -26.203 -32.781 -29.703 1 59.31 728 LYS B CA 1
ATOM 11604 C C . LYS B 1 728 ? -25.875 -31.609 -30.641 1 59.31 728 LYS B C 1
ATOM 11606 O O . LYS B 1 728 ? -26.688 -31.25 -31.5 1 59.31 728 LYS B O 1
ATOM 11611 N N . LEU B 1 729 ? -24.781 -31.016 -30.469 1 47.94 729 LEU B N 1
ATOM 11612 C CA . LEU B 1 729 ? -24.328 -29.953 -31.344 1 47.94 729 LEU B CA 1
ATOM 11613 C C . LEU B 1 729 ? -23.578 -30.516 -32.562 1 47.94 729 LEU B C 1
ATOM 11615 O O . LEU B 1 729 ? -22.781 -31.438 -32.406 1 47.94 729 LEU B O 1
#

Nearest PDB structures (foldseek):
  6ebn-assembly1_A  TM=9.111E-01  e=4.108E-43  Psilocybe cubensis
  7cx1-assembly2_B  TM=8.872E-01  e=1.202E-34  Enterococcus faecalis
  7cwy-assembly1_A  TM=8.795E-01  e=1.806E-34  Enterococcus faecalis
  7cwz-assembly2_C  TM=8.823E-01  e=6.406E-34  Enterococcus faecalis
  7cx0-assembly2_C  TM=8.688E-01  e=3.558E-34  Enterococcus faecalis

InterPro domains:
  IPR002129 Pyridoxal phosphate-dependent decarboxylase, major domain [PF00282] (288-391)
  IPR015421 Pyridoxal phosphate-dependent transferase, major domain [G3DSA:3.40.640.10] (93-511)
  IPR015424 Pyridoxal phosphate-dependent transferase [SSF53383] (40-539)
  IPR050477 Group II Amino Acid Decarboxylases [PTHR42735] (4-707)

pLDDT: mean 90.56, std 11.96, range [36.47, 98.88]

Radius of gyration: 32.09 Å; Cα contacts (8 Å, |Δi|>4): 2979; chains: 2; bounding box: 76×97×80 Å